Protein 1O66 (pdb70)

Organism: Neisseria meningitidis serogroup B (strain ATCC BAA-335 / MC58) (NCBI:txid122586)

Foldseek 3Di:
DQDLVNQLVLVVLFAAAEEAQAQVVLLLLVLVHLYEPELVCVCVVPDPASQVDDLVSLNSLLRSQNRHDRHYEYEQHHPQPPPDLVSNQVSLVSVCSRHLYEYEDFLVLQSLLSNVVNRAYEYEYDDDRSQVVHHLVRRLRRLVSNLVSPHSEYEEQDDQVSQLVSQVPGSHFYEYQNRALNGRYYYDYVLCVVDDDDRDQLDDNLPPDDDPSSSSSVRSVCSRVSPPPPPRND/DAQDLVNLLVLVVLFAAAEEFQAQVVLLLCVLVHLYEPELVCVCVVPDPASQVDALVSLNSLLRSQNRHDRHYEYEQHHPQPPVDLVSNLVSQVSVCSRHLYEYEDFLVLLSLLSNVVNRAYEYEYDDDRSCVVHVVVLVRRLRRLVSNLVSPHSEYEEQADQVSQLVSQVPGSHAYEYFNRALNGRYYYDYVCCVVDDDDRDPRDDNLVVDDDPSRSSSVRSVCSRVRVPPD/DAQALVNQLVLVVLQAAAEEAQAQVVLLLLVLDHLYEPELVCVCVVPDPASQVDALVSLVSLLRSQNRHDRHYEYEQHHPQPPPDLVSNQVSLVSVCSRHLYEYEDFLVLPSLLSNVVNRAYEYEYDDDRSCVVHHLVRRLRRLVSNLVSPHSEYEEQDDQVSQLVSQVPGSHFYEYQNRALNGRYYYDYVLCVVDDDDRDPQGDNLPPDDDVSSSSSVRSVCSRVSVPPD/DDDLVNQLVLVVLQAAAEEFQAQVVLLLLVLDHLYEPELVCVCVVPDPASQVDDLVSLNSLLRSQNRHDRHYEYEQHHPQPPPDLVSNQVSLVSNCSRHLYEYEDFLVLPSLLSNVVNRAYEYEYDDDRSQVVHVVLVRRLRRLVSNLVSPHSEYEEQDDQVSQLVSQVPRSHFYEYQNRALNGSYYYDYVCCVVDDDHRDQSGDNLPPDDDVSSSSSVRSVCSRVSCPPPPRD/DQQDLVNLLVLVVLQAAEEEFQAQVVLLLLVLRHLYEPELVCVCPVPDPDSQVCALVSLNSLLRSQNRHSHYEYEQHHPQPPPDLVSNQVSLVSNCSRHLYEYEDFLVLPSLLSNVVNRAYEYEDDAVRRLRRLVSNLVSPHSEYEEQADQVRQLVSCVVGSHFYEYFNRALSGSYYYDYVLCVVDDDDGDPRDDNLPPDDDVSSSVSVRSVCSRVSVPPDD

Sequence (1154 aa):
LITVNTLQKKAAGEKIALTAYESSFAALDDAGVELLVGDSLGAVQGRKSTLPVSLRDCYHTECVARGAKNAIVSDLPFGAYQQSKEQAFAAAAELAAGAHVKLEGGVWAETTEFLQRGIPVCAHIGLTPQSVFAKAQALLNDAKAHDDAGAAVVLECVLAELAKKVTETVSCPTIGIGAGADCDGQVLVHDLGIFPGKTAKFVKNFQGHDSVQAAVRAYVAEVKAKTFPAAEHISLITVNTLQKKAAGEKIALTAYESSFAALDDAGVELLVGDSLGAVQGRKSTLPVSLRDCYHTECVARGAKNAIVSDLPFGAYQQSKEQAFAAAAELAAGAHVKLEGGVWAETTEFLQRGIPVCAHIGLTPQSVFAGGKAQALLNDAKAHDDAGAAVVLECVLAELAKKVTETVSCPTIGIGAGADCDGQVLVHDLGIFPGKTAKFVKNFQGHDSVQAAVRAYVAEVKAKTFPASLITVNTLQKKAAGEKIALTAYESSFAALDDAGVELLVGDSLGAVQGRKSTLPVSLRDCYHTECVARGAKNAIVSDLPFGAYQQSKEQAFAAAAELAAGAHVKLEGGVWAETTEFLQRGIPVCAHIGLTPQSVFAKAQALLNDAKAHDDAGAAVVLECVLAELAKKVTETVSCPTIGIGAGADCDGQVLVHDLGIFPGKTAKFVKNFQGHDSVQAAVRAYVAEVKAKTFPALITVNTLQKKAAGEKIALTAYESSFAALDDAGVELLVGDSLGAVQGRKSTLPVSLRDCYHTECVARGAKNAIVSDLPFGAYQQSKEQAFAAAAELAAGAHVKLEGGVWAETTEFLQRGIPVCAHIGLTPQSVFAGKAQALLNDAKAHDDAGAAVVLECVLAELAKKVTETVSCPTIGIGAGADCDGQVLVHDLGIFPGKTAKFVKNFQGHDSVQAAVRAYVAEVKAKTFPAAEHSLITVNTLQKKAAGEKIALTAYESSFAALDDAGVELLVGDSLGAVQGRKSTLPVSLRDCYHTECVARGANAIVSDLPFGAYQQSKEQAFAAAAELAAGAHVKLEGGVWAETTEFLQRGIPVCAHIGAQALLNDAKAHDDAGAAVVLECVLAELAKKVTETVSCPTIGIGAGADCDGQVLVHDLGIFPGKTAKFVKNFQGHDSVQAAVRAYVAEVKAKTFPAA

InterPro domains:
  IPR003700 Ketopantoate hydroxymethyltransferase [MF_00156] (2-261)
  IPR003700 Ketopantoate hydroxymethyltransferase [PF02548] (2-256)
  IPR003700 Ketopantoate hydroxymethyltransferase [PIRSF000388] (2-261)
  IPR003700 Ketopantoate hydroxymethyltransferase [PTHR20881] (2-261)
  IPR003700 Ketopantoate hydroxymethyltransferase [TIGR00222] (2-261)
  IPR003700 Ketopantoate hydroxymethyltransferase [cd06557] (4-255)
  IPR015813 Pyruvate/Phosphoenolpyruvate kinase-like domain superfamily [SSF51621] (2-259)
  IPR040442 Pyruvate kinase-like domain superfamily [G3DSA:3.20.20.60] (1-263)

Nearest PDB structures (foldseek):
  1o68-assembly1_E  TM=9.953E-01  e=5.875E-39  Neisseria meningitidis serogroup B
  3ez4-assembly1_F  TM=9.534E-01  e=3.984E-28  Burkholderia pseudomallei
  3vav-assembly1_F  TM=9.626E-01  e=1.129E-27  Burkholderia thailandensis E264
  3vav-assembly1_B  TM=9.636E-01  e=1.283E-26  Burkholderia thailandensis E264
  3ez4-assembly1_H  TM=9.394E-01  e=3.056E-26  Burkholderia pseudomallei

Radius of gyration: 35.69 Å; Cα contacts (8 Å, |Δi|>4): 2375; chains: 5; bounding box: 69×99×98 Å

B-factor: mean 19.0, std 8.23, range [5.59, 49.35]

Secondary structure (DSSP, 8-state):
---HHHHH---S---B--B--SHHHHH--TT----EE-GGG---S--SSSTT--S---HHHHHHHHH-S---EEBPPTTSSSS-HHHHHHHHHH---S---EEE-S---HHHHHH------EEE-SS-GGGTT--HHHHHHHHHHHHHTT-SEE-----HHHHHHHHHH-SS-B-BSSS-S-SSBB--------SSSSPPTT-------SSHHHHHHHHHHHHHHT-SS-GGG-/----HHHHH---S---B--B--SHHHHH--TT----EE-GGG---S--SSSTT--S---HHHHHHHHH-S---EEBPPTTSSSS-HHHHHHHHHH---S---EEE-S---HHHHHH------EEE-SS-GGGTT--HHHHHHHHHHHHHHHTT-SEE-----HHHHHHHHHHSSS-B-BSSS-TTSSBB--------SSSPPPTT------SSSHHHHHHHHHHHHHHT-S--/----HHHHH--TT---B--B--SHHHHH--TT----EE-GGG---S--SSSTT--S---HHHHHHHHH-S---EEBPPTTSSSS-HHHHHHHHHH---S---EEE-S---HHHHHH------EEE-SS-GGGTT--HHHHHHHHHHHHHTT-SEE-----HHHHHHHHHH-SS-B-BSSS-S-SSBB--------SSSSPPTT-------SSHHHHHHHHHHHHHTT-S--/---HHHHH--TT---B--B--SHHHHH--TT----EE-GGG---S--SSSTT--S---HHHHHHHHH-S---EEBPPTTSSSS-HHHHHHHHHH---S---EEE-S---HHHHHH------EEE-SS-GGGTT--HHHHHHHHHHHHHHTT-SEE-----HHHHHHHHHHSSS-B-BSSS-S-SSBB--------SSSPPPTT-------SSHHHHHHHHHHHHHTT-SS-TT-/----HHHHH---S---B--B--SHHHHH--TT----EE-GGG---S--SSSTT--S---HHHHHHHHH----EEBPPTTSSSS-HHHHHHHHHH---S---EEE-S---HHHHHH------EEE---HHHHHHHHHHHHTT-SEE-----HHHHHHHHHHSSS-B-BSSS-S-SSBB--------SSS---TT-------SSHHHHHHHHHHHHHTT-SS--

Structure (mmCIF, N/CA/C/O backbone):
data_1O66
#
_entry.id   1O66
#
_cell.length_a   165.190
_cell.length_b   111.492
_cell.length_c   99.079
_cell.angle_alpha   90.00
_cell.angle_beta   122.65
_cell.angle_gamma   90.00
#
_symmetry.space_group_name_H-M   'C 1 2 1'
#
loop_
_entity.id
_entity.type
_entity.pdbx_description
1 polymer '3-methyl-2-oxobutanoate hydroxymethyltransferase'
2 non-polymer GLYCEROL
3 water water
#
loop_
_atom_site.group_PDB
_atom_site.id
_atom_site.type_symbol
_atom_site.label_atom_id
_atom_site.label_alt_id
_atom_site.label_comp_id
_atom_site.label_asym_id
_atom_site.label_entity_id
_atom_site.label_seq_id
_atom_site.pdbx_PDB_ins_code
_atom_site.Cartn_x
_atom_site.Cartn_y
_atom_site.Cartn_z
_atom_site.occupancy
_atom_site.B_iso_or_equiv
_atom_site.auth_seq_id
_atom_site.auth_comp_id
_atom_site.auth_asym_id
_atom_site.auth_atom_id
_atom_site.pdbx_PDB_model_num
ATOM 1 N N . LEU A 1 3 ? 26.183 70.776 13.079 1.00 24.74 1 LEU A N 1
ATOM 2 C CA . LEU A 1 3 ? 26.665 70.071 14.301 1.00 23.41 1 LEU A CA 1
ATOM 3 C C . LEU A 1 3 ? 25.526 69.289 14.934 1.00 22.20 1 LEU A C 1
ATOM 4 O O . LEU A 1 3 ? 24.402 69.784 15.031 1.00 22.80 1 LEU A O 1
ATOM 9 N N . ILE A 1 4 ? 25.818 68.068 15.366 1.00 20.07 2 ILE A N 1
ATOM 10 C CA . ILE A 1 4 ? 24.813 67.228 15.999 1.00 18.33 2 ILE A CA 1
ATOM 11 C C . ILE A 1 4 ? 24.827 67.495 17.501 1.00 17.60 2 ILE A C 1
ATOM 12 O O . ILE A 1 4 ? 25.827 67.247 18.169 1.00 17.11 2 ILE A O 1
ATOM 17 N N . THR A 1 5 ? 23.715 68.004 18.020 1.00 16.99 3 THR A N 1
ATOM 18 C CA . THR A 1 5 ? 23.593 68.312 19.443 1.00 17.07 3 THR A CA 1
ATOM 19 C C . THR A 1 5 ? 22.501 67.448 20.067 1.00 16.82 3 THR A C 1
ATOM 20 O O . THR A 1 5 ? 21.786 66.736 19.366 1.00 15.50 3 THR A O 1
ATOM 24 N N . VAL A 1 6 ? 22.374 67.513 21.389 1.00 16.18 4 VAL A N 1
ATOM 25 C CA . VAL A 1 6 ? 21.348 66.743 22.074 1.00 16.98 4 VAL A CA 1
ATOM 26 C C . VAL A 1 6 ? 19.992 67.178 21.529 1.00 17.53 4 VAL A C 1
ATOM 27 O O . VAL A 1 6 ? 19.093 66.359 21.344 1.00 17.60 4 VAL A O 1
ATOM 31 N N . ASN A 1 7 ? 19.860 68.474 21.264 1.00 18.59 5 ASN A N 1
ATOM 32 C CA . ASN A 1 7 ? 18.619 69.011 20.726 1.00 19.33 5 ASN A CA 1
ATOM 33 C C . ASN A 1 7 ? 18.322 68.346 19.387 1.00 18.99 5 ASN A C 1
ATOM 34 O O . ASN A 1 7 ? 17.180 67.996 19.105 1.00 19.29 5 ASN A O 1
ATOM 39 N N . THR A 1 8 ? 19.355 68.174 18.568 1.00 18.24 6 THR A N 1
ATOM 40 C CA . THR A 1 8 ? 19.194 67.533 17.267 1.00 17.81 6 THR A CA 1
ATOM 41 C C . THR A 1 8 ? 18.579 66.150 17.456 1.00 17.26 6 THR A C 1
ATOM 42 O O . THR A 1 8 ? 17.615 65.789 16.781 1.00 16.79 6 THR A O 1
ATOM 46 N N . LEU A 1 9 ? 19.138 65.383 18.386 1.00 16.46 7 LEU A N 1
ATOM 47 C CA . LEU A 1 9 ? 18.653 64.034 18.656 1.00 16.41 7 LEU A CA 1
ATOM 48 C C . LEU A 1 9 ? 17.197 64.015 19.119 1.00 16.49 7 LEU A C 1
ATOM 49 O O . LEU A 1 9 ? 16.423 63.156 18.704 1.00 16.65 7 LEU A O 1
ATOM 54 N N . GLN A 1 10 ? 16.825 64.960 19.976 1.00 16.90 8 GLN A N 1
ATOM 55 C CA . GLN A 1 10 ? 15.454 65.028 20.473 1.00 17.54 8 GLN A CA 1
ATOM 56 C C . GLN A 1 10 ? 14.479 65.354 19.341 1.00 17.99 8 GLN A C 1
ATOM 57 O O . GLN A 1 10 ? 13.376 64.812 19.291 1.00 18.09 8 GLN A O 1
ATOM 63 N N . LYS A 1 11 ? 14.885 66.241 18.440 1.00 18.71 9 LYS A N 1
ATOM 64 C CA . LYS A 1 11 ? 14.042 66.603 17.302 1.00 19.77 9 LYS A CA 1
ATOM 65 C C . LYS A 1 11 ? 13.859 65.381 16.404 1.00 19.90 9 LYS A C 1
ATOM 66 O O . LYS A 1 11 ? 12.776 65.144 15.866 1.00 19.12 9 LYS A O 1
ATOM 80 N N . LYS A 1 13 ? 14.001 62.190 17.351 1.00 19.49 11 LYS A N 1
ATOM 81 C CA . LYS A 1 13 ? 13.121 61.232 18.015 1.00 19.24 11 LYS A CA 1
ATOM 82 C C . LYS A 1 13 ? 11.668 61.628 17.767 1.00 19.87 11 LYS A C 1
ATOM 83 O O . LYS A 1 13 ? 10.826 60.783 17.469 1.00 19.67 11 LYS A O 1
ATOM 89 N N . ALA A 1 14 ? 11.386 62.921 17.897 1.00 19.88 12 ALA A N 1
ATOM 90 C CA . ALA A 1 14 ? 10.036 63.442 17.704 1.00 20.83 12 ALA A CA 1
ATOM 91 C C . ALA A 1 14 ? 9.547 63.253 16.270 1.00 21.04 12 ALA A C 1
ATOM 92 O O . ALA A 1 14 ? 8.375 62.944 16.043 1.00 21.27 12 ALA A O 1
ATOM 94 N N . ALA A 1 15 ? 10.449 63.438 15.311 1.00 21.24 13 ALA A N 1
ATOM 95 C CA . ALA A 1 15 ? 10.113 63.306 13.896 1.00 21.57 13 ALA A CA 1
ATOM 96 C C . ALA A 1 15 ? 10.142 61.861 13.404 1.00 21.59 13 ALA A C 1
ATOM 97 O O . ALA A 1 15 ? 9.695 61.570 12.295 1.00 21.85 13 ALA A O 1
ATOM 99 N N . GLY A 1 16 ? 10.664 60.959 14.227 1.00 21.22 14 GLY A N 1
ATOM 100 C CA . GLY A 1 16 ? 10.735 59.562 13.836 1.00 21.13 14 GLY A CA 1
ATOM 101 C C . GLY A 1 16 ? 11.888 59.292 12.883 1.00 21.08 14 GLY A C 1
ATOM 102 O O . GLY A 1 16 ? 11.916 58.266 12.201 1.00 21.15 14 GLY A O 1
ATOM 103 N N . GLU A 1 17 ? 12.841 60.216 12.836 1.00 20.50 15 GLU A N 1
ATOM 104 C CA . GLU A 1 17 ? 14.012 60.083 11.970 1.00 20.08 15 GLU A CA 1
ATOM 105 C C . GLU A 1 17 ? 15.093 59.312 12.723 1.00 18.85 15 GLU A C 1
ATOM 106 O O . GLU A 1 17 ? 15.657 59.811 13.698 1.00 17.92 15 GLU A O 1
ATOM 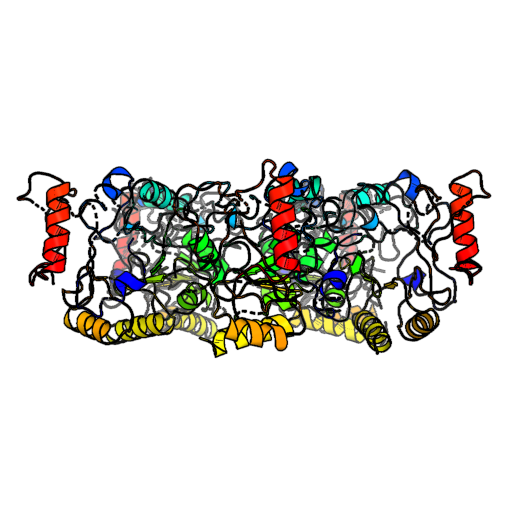112 N N . LYS A 1 18 ? 15.383 58.096 12.266 1.00 16.96 16 LYS A N 1
ATOM 113 C CA . LYS A 1 18 ? 16.370 57.250 12.927 1.00 15.68 16 LYS A CA 1
ATOM 114 C C . LYS A 1 18 ? 17.791 57.805 12.964 1.00 15.33 16 LYS A C 1
ATOM 115 O O . LYS A 1 18 ? 18.284 58.393 11.996 1.00 15.21 16 LYS A O 1
ATOM 121 N N . ILE A 1 19 ? 18.435 57.602 14.110 1.00 14.36 17 ILE A N 1
ATOM 122 C CA . ILE A 1 19 ? 19.796 58.062 14.359 1.00 13.36 17 ILE A CA 1
ATOM 123 C C . ILE A 1 19 ? 20.825 56.968 14.089 1.00 13.00 17 ILE A C 1
ATOM 124 O O . ILE A 1 19 ? 20.690 55.842 14.570 1.00 13.46 17 ILE A O 1
ATOM 129 N N . ALA A 1 20 ? 21.860 57.306 13.328 1.00 12.69 18 ALA A N 1
ATOM 130 C CA . ALA A 1 20 ? 22.905 56.343 13.006 1.00 12.86 18 ALA A CA 1
ATOM 131 C C . ALA A 1 20 ? 24.136 56.536 13.887 1.00 12.91 18 ALA A C 1
ATOM 132 O O . ALA A 1 20 ? 24.748 57.603 13.894 1.00 12.70 18 ALA A O 1
ATOM 142 N N . LEU A 1 22 ? 27.880 54.626 15.229 1.00 12.53 20 LEU A N 1
ATOM 143 C CA . LEU A 1 22 ? 28.891 53.610 14.941 1.00 11.77 20 LEU A CA 1
ATOM 144 C C . LEU A 1 22 ? 30.058 53.858 15.880 1.00 11.30 20 LEU A C 1
ATOM 145 O O . LEU A 1 22 ? 30.302 55.000 16.260 1.00 10.99 20 LEU A O 1
ATOM 150 N N . THR A 1 23 ? 30.775 52.804 16.259 1.00 11.52 21 THR A N 1
ATOM 151 C CA . THR A 1 23 ? 31.924 52.994 17.135 1.00 11.10 21 THR A CA 1
ATOM 152 C C . THR A 1 23 ? 33.070 53.569 16.308 1.00 11.67 21 THR A C 1
ATOM 153 O O . THR A 1 23 ? 33.120 53.398 15.086 1.00 11.26 21 THR A O 1
ATOM 157 N N . ALA A 1 24 ? 33.983 54.267 16.979 1.00 10.55 22 ALA A N 1
ATOM 158 C CA . ALA A 1 24 ? 35.121 54.888 16.314 1.00 10.91 22 ALA A CA 1
ATOM 159 C C . ALA A 1 24 ? 36.258 54.955 17.322 1.00 10.62 22 ALA A C 1
ATOM 160 O O . ALA A 1 24 ? 36.032 55.313 18.476 1.00 9.99 22 ALA A O 1
ATOM 162 N N . TYR A 1 25 ? 37.471 54.616 16.893 1.00 10.25 23 TYR A N 1
ATOM 163 C CA . TYR A 1 25 ? 38.612 54.635 17.805 1.00 10.82 23 TYR A CA 1
ATOM 164 C C . TYR A 1 25 ? 39.838 55.319 17.206 1.00 11.15 23 TYR A C 1
ATOM 165 O O . TYR A 1 25 ? 40.870 55.431 17.866 1.00 11.18 23 TYR A O 1
ATOM 174 N N . GLU A 1 26 ? 39.730 55.763 15.956 1.00 11.60 24 GLU A N 1
ATOM 175 C CA . GLU A 1 26 ? 40.847 56.411 15.265 1.00 12.01 24 GLU A CA 1
ATOM 176 C C . GLU A 1 26 ? 40.392 57.663 14.521 1.00 11.67 24 GLU A C 1
ATOM 177 O O . GLU A 1 26 ? 39.230 57.780 14.134 1.00 10.68 24 GLU A O 1
ATOM 183 N N . SER A 1 27 ? 41.325 58.580 14.291 1.00 10.87 25 SER A N 1
ATOM 184 C CA . SER A 1 27 ? 41.015 59.830 13.603 1.00 11.03 25 SER A CA 1
ATOM 185 C C . SER A 1 27 ? 40.557 59.650 12.156 1.00 10.60 25 SER A C 1
ATOM 186 O O . SER A 1 27 ? 39.588 60.282 11.721 1.00 9.77 25 SER A O 1
ATOM 189 N N . SER A 1 28 ? 41.269 58.805 11.415 1.00 10.19 26 SER A N 1
ATOM 190 C CA . SER A 1 28 ? 40.965 58.561 10.004 1.00 10.32 26 SER A CA 1
ATOM 191 C C . SER A 1 28 ? 39.565 58.006 9.783 1.00 10.49 26 SER A C 1
ATOM 192 O O . SER A 1 28 ? 38.801 58.528 8.959 1.00 10.69 26 SER A O 1
ATOM 196 N N . PHE A 1 29 ? 39.228 56.943 10.503 1.00 10.22 27 PHE A N 1
ATOM 197 C CA . PHE A 1 29 ? 37.904 56.359 10.366 1.00 10.29 27 PHE A CA 1
ATOM 198 C C . PHE A 1 29 ? 36.827 57.310 10.871 1.00 9.94 27 PHE A C 1
ATOM 199 O O . PHE A 1 29 ? 35.742 57.375 10.308 1.00 9.69 27 PHE A O 1
ATOM 207 N N . ALA A 1 30 ? 37.125 58.053 11.933 1.00 8.71 28 ALA A N 1
ATOM 208 C CA . ALA A 1 30 ? 36.152 58.994 12.469 1.00 9.54 28 ALA A CA 1
ATOM 209 C C . ALA A 1 30 ? 35.788 60.038 11.414 1.00 9.18 28 ALA A C 1
ATOM 210 O O . ALA A 1 30 ? 34.611 60.351 11.221 1.00 10.16 28 ALA A O 1
ATOM 212 N N . ALA A 1 31 ? 36.795 60.564 10.724 1.00 8.98 29 ALA A N 1
ATOM 213 C CA . ALA A 1 31 ? 36.562 61.569 9.688 1.00 10.07 29 ALA A CA 1
ATOM 214 C C . ALA A 1 31 ? 35.735 60.961 8.560 1.00 10.37 29 ALA A C 1
ATOM 215 O O . ALA A 1 31 ? 34.846 61.608 8.007 1.00 10.74 29 ALA A O 1
ATOM 217 N N . LEU A 1 32 ? 36.040 59.709 8.227 1.00 10.85 30 LEU A N 1
ATOM 218 C CA . LEU A 1 32 ? 35.328 59.007 7.165 1.00 11.20 30 LEU A CA 1
ATOM 219 C C . LEU A 1 32 ? 33.860 58.809 7.530 1.00 11.87 30 LEU A C 1
ATOM 220 O O . LEU A 1 32 ? 32.966 59.072 6.721 1.00 11.39 30 LEU A O 1
ATOM 233 N N . ASP A 1 34 ? 32.105 60.472 9.758 1.00 15.05 32 ASP A N 1
ATOM 234 C CA . ASP A 1 34 ? 31.467 61.775 9.893 1.00 16.30 32 ASP A CA 1
ATOM 235 C C . ASP A 1 34 ? 31.001 62.233 8.510 1.00 16.51 32 ASP A C 1
ATOM 236 O O . ASP A 1 34 ? 29.848 62.620 8.320 1.00 15.88 32 ASP A O 1
ATOM 241 N N . ASP A 1 35 ? 31.915 62.176 7.549 1.00 16.74 33 ASP A N 1
ATOM 242 C CA . ASP A 1 35 ? 31.633 62.586 6.178 1.00 17.44 33 ASP A CA 1
ATOM 243 C C . ASP A 1 35 ? 30.564 61.724 5.518 1.00 17.11 33 ASP A C 1
ATOM 244 O O . ASP A 1 35 ? 29.851 62.189 4.624 1.00 16.72 33 ASP A O 1
ATOM 249 N N . ALA A 1 36 ? 30.452 60.478 5.968 1.00 16.12 34 ALA A N 1
ATOM 250 C CA . ALA A 1 36 ? 29.481 59.538 5.419 1.00 16.18 34 ALA A CA 1
ATOM 251 C C . ALA A 1 36 ? 28.098 59.673 6.046 1.00 15.58 34 ALA A C 1
ATOM 252 O O . ALA A 1 36 ? 27.173 58.955 5.674 1.00 15.90 34 ALA A O 1
ATOM 254 N N . GLY A 1 37 ? 27.957 60.579 7.008 1.00 15.12 35 GLY A N 1
ATOM 255 C CA . GLY A 1 37 ? 26.655 60.785 7.616 1.00 14.32 35 GLY A CA 1
ATOM 256 C C . GLY A 1 37 ? 26.384 60.171 8.975 1.00 13.98 35 GLY A C 1
ATOM 257 O O . GLY A 1 37 ? 25.257 60.253 9.467 1.00 13.63 35 GLY A O 1
ATOM 258 N N . VAL A 1 38 ? 27.381 59.543 9.588 1.00 13.33 36 VAL A N 1
ATOM 259 C CA . VAL A 1 38 ? 27.161 58.969 10.909 1.00 13.33 36 VAL A CA 1
ATOM 260 C C . VAL A 1 38 ? 26.972 60.155 11.855 1.00 13.51 36 VAL A C 1
ATOM 261 O O . VAL A 1 38 ? 27.790 61.072 11.878 1.00 12.88 36 VAL A O 1
ATOM 265 N N . GLU A 1 39 ? 25.890 60.124 12.627 1.00 13.53 37 GLU A N 1
ATOM 266 C CA . GLU A 1 39 ? 25.543 61.213 13.539 1.00 13.39 37 GLU A CA 1
ATOM 267 C C . GLU A 1 39 ? 26.131 61.143 14.943 1.00 13.26 37 GLU A C 1
ATOM 268 O O . GLU A 1 39 ? 26.344 62.175 15.584 1.00 12.32 37 GLU A O 1
ATOM 282 N N . LEU A 1 41 ? 29.284 59.193 17.147 1.00 11.04 39 LEU A N 1
ATOM 283 C CA . LEU A 1 41 ? 30.469 58.343 17.099 1.00 11.22 39 LEU A CA 1
ATOM 284 C C . LEU A 1 41 ? 30.720 57.836 18.506 1.00 11.40 39 LEU A C 1
ATOM 285 O O . LEU A 1 41 ? 30.941 58.627 19.422 1.00 11.46 39 LEU A O 1
ATOM 290 N N . LEU A 1 42 ? 30.682 56.520 18.686 1.00 10.85 40 LEU A N 1
ATOM 291 C CA . LEU A 1 42 ? 30.891 55.954 20.009 1.00 10.33 40 LEU A CA 1
ATOM 292 C C . LEU A 1 42 ? 32.310 55.451 20.248 1.00 10.30 40 LEU A C 1
ATOM 293 O O . LEU A 1 42 ? 32.725 54.450 19.680 1.00 9.93 40 LEU A O 1
ATOM 298 N N . VAL A 1 43 ? 33.056 56.163 21.086 1.00 9.87 41 VAL A N 1
ATOM 299 C CA . VAL A 1 43 ? 34.404 55.738 21.427 1.00 10.41 41 VAL A CA 1
ATOM 300 C C . VAL A 1 43 ? 34.118 54.779 22.582 1.00 11.01 41 VAL A C 1
ATOM 301 O O . VAL A 1 43 ? 34.145 55.159 23.752 1.00 11.46 41 VAL A O 1
ATOM 305 N N . GLY A 1 44 ? 33.813 53.531 22.239 1.00 11.79 42 GLY A N 1
ATOM 306 C CA . GLY A 1 44 ? 33.464 52.555 23.254 1.00 11.72 42 GLY A CA 1
ATOM 307 C C . GLY A 1 44 ? 34.579 51.695 23.805 1.00 12.01 42 GLY A C 1
ATOM 308 O O . GLY A 1 44 ? 35.621 51.531 23.176 1.00 10.89 42 GLY A O 1
ATOM 309 N N . ASP A 1 45 ? 34.353 51.131 24.986 1.00 12.40 43 ASP A N 1
ATOM 310 C CA . ASP A 1 45 ? 35.365 50.283 25.593 1.00 14.21 43 ASP A CA 1
ATOM 311 C C . ASP A 1 45 ? 35.476 48.973 24.821 1.00 13.70 43 ASP A C 1
ATOM 312 O O . ASP A 1 45 ? 36.273 48.101 25.158 1.00 14.32 43 ASP A O 1
ATOM 317 N N . SER A 1 46 ? 34.673 48.855 23.766 1.00 13.10 44 SER A N 1
ATOM 318 C CA . SER A 1 46 ? 34.719 47.686 22.900 1.00 12.52 44 SER A CA 1
ATOM 319 C C . SER A 1 46 ? 36.096 47.688 22.233 1.00 12.21 44 SER A C 1
ATOM 320 O O . SER A 1 46 ? 36.509 46.705 21.627 1.00 12.51 44 SER A O 1
ATOM 323 N N . LEU A 1 47 ? 36.809 48.805 22.349 1.00 11.62 45 LEU A N 1
ATOM 324 C CA . LEU A 1 47 ? 38.140 48.893 21.768 1.00 11.46 45 LEU A CA 1
ATOM 325 C C . LEU A 1 47 ? 39.064 47.920 22.491 1.00 11.81 45 LEU A C 1
ATOM 326 O O . LEU A 1 47 ? 40.117 47.563 21.976 1.00 11.34 45 LEU A O 1
ATOM 331 N N . GLY A 1 48 ? 38.666 47.498 23.687 1.00 12.25 46 GLY A N 1
ATOM 332 C CA . GLY A 1 48 ? 39.482 46.560 24.441 1.00 14.34 46 GLY A CA 1
ATOM 333 C C . GLY A 1 48 ? 39.643 45.264 23.670 1.00 15.52 46 GLY A C 1
ATOM 334 O O . GLY A 1 48 ? 40.614 44.524 23.836 1.00 15.61 46 GLY A O 1
ATOM 343 N N . ALA A 1 50 ? 38.445 45.066 19.935 1.00 16.00 48 ALA A N 1
ATOM 344 C CA . ALA A 1 50 ? 38.735 45.412 18.542 1.00 14.74 48 ALA A CA 1
ATOM 345 C C . ALA A 1 50 ? 40.106 46.053 18.301 1.00 13.82 48 ALA A C 1
ATOM 346 O O . ALA A 1 50 ? 40.732 45.815 17.268 1.00 13.77 48 ALA A O 1
ATOM 348 N N . VAL A 1 51 ? 40.572 46.869 19.241 1.00 11.92 49 VAL A N 1
ATOM 349 C CA . VAL A 1 51 ? 41.865 47.530 19.087 1.00 10.65 49 VAL A CA 1
ATOM 350 C C . VAL A 1 51 ? 42.968 46.836 19.877 1.00 10.24 49 VAL A C 1
ATOM 351 O O . VAL A 1 51 ? 44.046 46.560 19.346 1.00 10.06 49 VAL A O 1
ATOM 355 N N . GLN A 1 52 ? 42.687 46.549 21.145 1.00 9.68 50 GLN A N 1
ATOM 356 C CA . GLN A 1 52 ? 43.666 45.924 22.029 1.00 10.58 50 GLN A CA 1
ATOM 357 C C . GLN A 1 52 ? 43.776 44.399 21.920 1.00 11.29 50 GLN A C 1
ATOM 358 O O . GLN A 1 52 ? 44.770 43.815 22.353 1.00 11.57 50 GLN A O 1
ATOM 364 N N . GLY A 1 53 ? 42.764 43.759 21.342 1.00 12.28 51 GLY A N 1
ATOM 365 C CA . GLY A 1 53 ? 42.806 42.312 21.183 1.00 13.70 51 GLY A CA 1
ATOM 366 C C . GLY A 1 53 ? 42.591 41.484 22.441 1.00 15.34 51 GLY A C 1
ATOM 367 O O . GLY A 1 53 ? 42.958 40.306 22.486 1.00 15.31 51 GLY A O 1
ATOM 368 N N . ARG A 1 54 ? 41.999 42.087 23.466 1.00 15.93 52 ARG A N 1
ATOM 369 C CA . ARG A 1 54 ? 41.737 41.377 24.715 1.00 17.39 52 ARG A CA 1
ATOM 370 C C . ARG A 1 54 ? 40.481 40.515 24.612 1.00 18.28 52 ARG A C 1
ATOM 371 O O . ARG A 1 54 ? 39.734 40.603 23.637 1.00 18.16 52 ARG A O 1
ATOM 379 N N . LYS A 1 55 ? 40.252 39.702 25.641 1.00 19.06 53 LYS A N 1
ATOM 380 C CA . LYS A 1 55 ? 39.093 38.815 25.705 1.00 20.05 53 LYS A CA 1
ATOM 381 C C . LYS A 1 55 ? 37.889 39.491 26.351 1.00 19.55 53 LYS A C 1
ATOM 382 O O . LYS A 1 55 ? 36.767 38.986 26.271 1.00 19.12 53 LYS A O 1
ATOM 388 N N . SER A 1 56 ? 38.125 40.623 27.009 1.00 18.58 54 SER A N 1
ATOM 389 C CA . SER A 1 56 ? 37.043 41.366 27.646 1.00 17.60 54 SER A CA 1
ATOM 390 C C . SER A 1 56 ? 37.393 42.849 27.663 1.00 17.31 54 SER A C 1
ATOM 391 O O . SER A 1 56 ? 38.497 43.236 27.287 1.00 17.14 54 SER A O 1
ATOM 394 N N . THR A 1 57 ? 36.450 43.670 28.108 1.00 16.56 55 THR A N 1
ATOM 395 C CA . THR A 1 57 ? 36.654 45.110 28.151 1.00 16.13 55 THR A CA 1
ATOM 396 C C . THR A 1 57 ? 37.068 45.618 29.524 1.00 15.65 55 THR A C 1
ATOM 397 O O . THR A 1 57 ? 37.348 46.807 29.689 1.00 14.82 55 THR A O 1
ATOM 401 N N . LEU A 1 58 ? 37.112 44.729 30.511 1.00 15.03 56 LEU A N 1
ATOM 402 C CA . LEU A 1 58 ? 37.464 45.151 31.861 1.00 15.14 56 LEU A CA 1
ATOM 403 C C . LEU A 1 58 ? 38.838 45.791 32.037 1.00 14.59 56 LEU A C 1
ATOM 404 O O . LEU A 1 58 ? 38.989 46.705 32.851 1.00 14.24 56 LEU A O 1
ATOM 409 N N . PRO A 1 59 ? 39.857 45.325 31.294 1.00 13.73 57 PRO A N 1
ATOM 410 C CA . PRO A 1 59 ? 41.196 45.914 31.436 1.00 13.39 57 PRO A CA 1
ATOM 411 C C . PRO A 1 59 ? 41.372 47.319 30.854 1.00 13.46 57 PRO A C 1
ATOM 412 O O . PRO A 1 59 ? 42.377 47.973 31.116 1.00 13.91 57 PRO A O 1
ATOM 416 N N . VAL A 1 60 ? 40.403 47.785 30.070 1.00 12.45 58 VAL A N 1
ATOM 417 C CA . VAL A 1 60 ? 40.508 49.112 29.469 1.00 11.60 58 VAL A CA 1
ATOM 418 C C . VAL A 1 60 ? 40.551 50.186 30.556 1.00 11.00 58 VAL A C 1
ATOM 419 O O . VAL A 1 60 ? 39.708 50.210 31.449 1.00 10.83 58 VAL A O 1
ATOM 423 N N . SER A 1 61 ? 41.542 51.068 30.474 1.00 10.19 59 SER A N 1
ATOM 424 C CA . SER A 1 61 ? 41.718 52.122 31.468 1.00 10.14 59 SER A CA 1
ATOM 425 C C . SER A 1 61 ? 41.132 53.462 31.044 1.00 9.57 59 SER A C 1
ATOM 426 O O . SER A 1 61 ? 40.763 53.656 29.885 1.00 8.91 59 SER A O 1
ATOM 429 N N . LEU A 1 62 ? 41.051 54.387 31.997 1.00 9.18 60 LEU A N 1
ATOM 430 C CA . LEU A 1 62 ? 40.543 55.716 31.700 1.00 9.14 60 LEU A CA 1
ATOM 431 C C . LEU A 1 62 ? 41.535 56.403 30.769 1.00 8.98 60 LEU A C 1
ATOM 432 O O . LEU A 1 62 ? 41.143 57.200 29.914 1.00 9.29 60 LEU A O 1
ATOM 437 N N . ARG A 1 63 ? 42.823 56.094 30.931 1.00 9.56 61 ARG A N 1
ATOM 438 C CA . ARG A 1 63 ? 43.847 56.679 30.073 1.00 10.31 61 ARG A CA 1
ATOM 439 C C . ARG A 1 63 ? 43.614 56.225 28.632 1.00 10.27 61 ARG A C 1
ATOM 440 O O . ARG A 1 63 ? 43.753 57.014 27.698 1.00 9.96 61 ARG A O 1
ATOM 448 N N . ASP A 1 64 ? 43.270 54.949 28.459 1.00 9.58 62 ASP A N 1
ATOM 449 C CA . ASP A 1 64 ? 43.003 54.414 27.127 1.00 9.40 62 ASP A CA 1
ATOM 450 C C . ASP A 1 64 ? 41.814 55.143 26.507 1.00 9.47 62 ASP A C 1
ATOM 451 O O . ASP A 1 64 ? 41.854 55.534 25.344 1.00 8.97 62 ASP A O 1
ATOM 464 N N . CYS A 1 66 ? 40.605 58.133 27.210 1.00 9.16 64 CYS A N 1
ATOM 465 C CA . CYS A 1 66 ? 40.917 59.524 26.901 1.00 8.67 64 CYS A CA 1
ATOM 466 C C . CYS A 1 66 ? 41.764 59.608 25.634 1.00 8.09 64 CYS A C 1
ATOM 467 O O . CYS A 1 66 ? 41.567 60.493 24.800 1.00 8.41 64 CYS A O 1
ATOM 470 N N . TYR A 1 67 ? 42.692 58.670 25.485 1.00 7.65 65 TYR A N 1
ATOM 471 C CA . TYR A 1 67 ? 43.571 58.643 24.324 1.00 7.63 65 TYR A CA 1
ATOM 472 C C . TYR A 1 67 ? 42.772 58.479 23.036 1.00 7.49 65 TYR A C 1
ATOM 473 O O . TYR A 1 67 ? 42.930 59.261 22.101 1.00 7.65 65 TYR A O 1
ATOM 482 N N . HIS A 1 68 ? 41.904 57.473 22.989 1.00 7.26 66 HIS A N 1
ATOM 483 C CA . HIS A 1 68 ? 41.121 57.252 21.780 1.00 6.94 66 HIS A CA 1
ATOM 484 C C . HIS A 1 68 ? 40.107 58.366 21.551 1.00 7.31 66 HIS A C 1
ATOM 485 O O . HIS A 1 68 ? 39.752 58.659 20.408 1.00 6.67 66 HIS A O 1
ATOM 492 N N . THR A 1 69 ? 39.639 58.991 22.629 1.00 7.08 67 THR A N 1
ATOM 493 C CA . THR A 1 69 ? 38.697 60.100 22.490 1.00 8.05 67 THR A CA 1
ATOM 494 C C . THR A 1 69 ? 39.429 61.268 21.816 1.00 8.80 67 THR A C 1
ATOM 495 O O . THR A 1 69 ? 38.902 61.891 20.897 1.00 8.24 67 THR A O 1
ATOM 499 N N . GLU A 1 70 ? 40.649 61.558 22.261 1.00 9.55 68 GLU A N 1
ATOM 500 C CA . GLU A 1 70 ? 41.429 62.643 21.659 1.00 10.70 68 GLU A CA 1
ATOM 501 C C . GLU A 1 70 ? 41.683 62.364 20.176 1.00 10.50 68 GLU A C 1
ATOM 502 O O . GLU A 1 70 ? 41.627 63.276 19.346 1.00 9.33 68 GLU A O 1
ATOM 508 N N . CYS A 1 71 ? 41.967 61.104 19.852 1.00 10.08 69 CYS A N 1
ATOM 509 C CA . CYS A 1 71 ? 42.212 60.707 18.466 1.00 10.23 69 CYS A CA 1
ATOM 510 C C . CYS A 1 71 ? 40.974 60.945 17.610 1.00 10.15 69 CYS A C 1
ATOM 511 O O . CYS A 1 71 ? 41.052 61.532 16.529 1.00 10.65 69 CYS A O 1
ATOM 514 N N . VAL A 1 72 ? 39.828 60.478 18.093 1.00 9.88 70 VAL A N 1
ATOM 515 C CA . VAL A 1 72 ? 38.582 60.638 17.354 1.00 10.22 70 VAL A CA 1
ATOM 516 C C . VAL A 1 72 ? 38.204 62.115 17.207 1.00 10.27 70 VAL A C 1
ATOM 517 O O . VAL A 1 72 ? 37.722 62.533 16.154 1.00 10.27 70 VAL A O 1
ATOM 521 N N . ALA A 1 73 ? 38.450 62.908 18.248 1.00 10.01 71 ALA A N 1
ATOM 522 C CA . ALA A 1 73 ? 38.127 64.333 18.204 1.00 10.91 71 ALA A CA 1
ATOM 523 C C . ALA A 1 73 ? 38.912 65.084 17.128 1.00 12.11 71 ALA A C 1
ATOM 524 O O . ALA A 1 73 ? 38.452 66.107 16.619 1.00 12.08 71 ALA A O 1
ATOM 526 N N . ARG A 1 74 ? 40.096 64.591 16.779 1.00 13.34 72 ARG A N 1
ATOM 527 C CA . ARG A 1 74 ? 40.890 65.257 15.752 1.00 15.18 72 ARG A CA 1
ATOM 528 C C . ARG A 1 74 ? 40.341 64.972 14.361 1.00 16.38 72 ARG A C 1
ATOM 529 O O . ARG A 1 74 ? 40.645 65.693 13.412 1.00 16.66 72 ARG A O 1
ATOM 537 N N . GLY A 1 75 ? 39.529 63.926 14.244 1.00 17.31 73 GLY A N 1
ATOM 538 C CA . GLY A 1 75 ? 38.963 63.574 12.951 1.00 18.92 73 GLY A CA 1
ATOM 539 C C . GLY A 1 75 ? 37.505 63.947 12.743 1.00 20.44 73 GLY A C 1
ATOM 540 O O . GLY A 1 75 ? 37.079 64.202 11.614 1.00 20.68 73 GLY A O 1
ATOM 541 N N . ALA A 1 76 ? 36.732 63.980 13.823 1.00 21.54 74 ALA A N 1
ATOM 542 C CA . ALA A 1 76 ? 35.313 64.309 13.739 1.00 23.18 74 ALA A CA 1
ATOM 543 C C . ALA A 1 76 ? 35.071 65.803 13.529 1.00 24.46 74 ALA A C 1
ATOM 544 O O . ALA A 1 76 ? 35.889 66.638 13.914 1.00 24.66 74 ALA A O 1
ATOM 546 N N . LYS A 1 77 ? 33.937 66.130 12.915 1.00 25.49 75 LYS A N 1
ATOM 547 C CA . LYS A 1 77 ? 33.579 67.518 12.653 1.00 26.55 75 LYS A CA 1
ATOM 548 C C . LYS A 1 77 ? 32.148 67.843 13.078 1.00 26.66 75 LYS A C 1
ATOM 549 O O . LYS A 1 77 ? 31.935 68.652 13.983 1.00 27.64 75 LYS A O 1
ATOM 551 N N . ASN A 1 78 ? 31.175 67.213 12.427 1.00 26.54 76 ASN A N 1
ATOM 552 C CA . ASN A 1 78 ? 29.766 67.458 12.731 1.00 26.25 76 ASN A CA 1
ATOM 553 C C . ASN A 1 78 ? 29.178 66.475 13.739 1.00 25.06 76 ASN A C 1
ATOM 554 O O . ASN A 1 78 ? 28.320 66.834 14.546 1.00 24.17 76 ASN A O 1
ATOM 559 N N . ALA A 1 79 ? 29.643 65.233 13.686 1.00 23.39 77 ALA A N 1
ATOM 560 C CA . ALA A 1 79 ? 29.136 64.193 14.569 1.00 22.38 77 ALA A CA 1
ATOM 561 C C . ALA A 1 79 ? 29.416 64.419 16.053 1.00 21.83 77 ALA A C 1
ATOM 562 O O . ALA A 1 79 ? 30.411 65.033 16.438 1.00 21.15 77 ALA A O 1
ATOM 572 N N . ILE A 1 81 ? 30.510 63.136 19.631 1.00 14.98 79 ILE A N 1
ATOM 573 C CA . ILE A 1 81 ? 31.394 62.101 20.146 1.00 13.08 79 ILE A CA 1
ATOM 574 C C . ILE A 1 81 ? 30.894 61.633 21.507 1.00 12.46 79 ILE A C 1
ATOM 575 O O . ILE A 1 81 ? 30.693 62.441 22.414 1.00 12.03 79 ILE A O 1
ATOM 580 N N . VAL A 1 82 ? 30.684 60.326 21.640 1.00 11.16 80 VAL A N 1
ATOM 581 C CA . VAL A 1 82 ? 30.222 59.750 22.895 1.00 10.27 80 VAL A CA 1
ATOM 582 C C . VAL A 1 82 ? 31.318 58.811 23.384 1.00 10.23 80 VAL A C 1
ATOM 583 O O . VAL A 1 82 ? 31.747 57.924 22.650 1.00 9.06 80 VAL A O 1
ATOM 587 N N . SER A 1 83 ? 31.773 59.002 24.619 1.00 9.67 81 SER A N 1
ATOM 588 C CA . SER A 1 83 ? 32.841 58.164 25.159 1.00 9.43 81 SER A CA 1
ATOM 589 C C . SER A 1 83 ? 32.410 57.347 26.371 1.00 10.06 81 SER A C 1
ATOM 590 O O . SER A 1 83 ? 31.761 57.863 27.282 1.00 9.91 81 SER A O 1
ATOM 593 N N . ASP A 1 84 ? 32.790 56.074 26.377 1.00 10.52 82 ASP A N 1
ATOM 594 C CA . ASP A 1 84 ? 32.465 55.173 27.474 1.00 11.31 82 ASP A CA 1
ATOM 595 C C . ASP A 1 84 ? 33.337 55.387 28.696 1.00 10.80 82 ASP A C 1
ATOM 596 O O . ASP A 1 84 ? 34.548 55.571 28.572 1.00 10.01 82 ASP A O 1
ATOM 601 N N . LEU A 1 85 ? 32.710 55.352 29.868 1.00 10.92 83 LEU A N 1
ATOM 602 C CA . LEU A 1 85 ? 33.429 55.430 31.133 1.00 10.97 83 LEU A CA 1
ATOM 603 C C . LEU A 1 85 ? 33.845 53.962 31.290 1.00 11.24 83 LEU A C 1
ATOM 604 O O . LEU A 1 85 ? 32.991 53.071 31.295 1.00 10.96 83 LEU A O 1
ATOM 609 N N . PRO A 1 86 ? 35.157 53.688 31.397 1.00 11.38 84 PRO A N 1
ATOM 610 C CA . PRO A 1 86 ? 35.650 52.316 31.534 1.00 11.58 84 PRO A CA 1
ATOM 611 C C . PRO A 1 86 ? 35.441 51.681 32.903 1.00 11.80 84 PRO A C 1
ATOM 612 O O . PRO A 1 86 ? 35.300 52.371 33.913 1.00 10.76 84 PRO A O 1
ATOM 616 N N . PHE A 1 87 ? 35.424 50.353 32.913 1.00 11.45 85 PHE A N 1
ATOM 617 C CA . PHE A 1 87 ? 35.230 49.575 34.130 1.00 12.60 85 PHE A CA 1
ATOM 618 C C . PHE A 1 87 ? 36.151 50.004 35.267 1.00 12.40 85 PHE A C 1
ATOM 619 O O . PHE A 1 87 ? 37.369 50.098 35.093 1.00 13.23 85 PHE A O 1
ATOM 627 N N . GLY A 1 88 ? 35.557 50.248 36.431 1.00 12.63 86 GLY A N 1
ATOM 628 C CA . GLY A 1 88 ? 36.326 50.635 37.600 1.00 13.04 86 GLY A CA 1
ATOM 629 C C . GLY A 1 88 ? 36.591 52.117 37.765 1.00 13.57 86 GLY A C 1
ATOM 630 O O . GLY A 1 88 ? 37.016 52.556 38.834 1.00 13.71 86 GLY A O 1
ATOM 631 N N . ALA A 1 89 ? 36.331 52.896 36.722 1.00 13.13 87 ALA A N 1
ATOM 632 C CA . ALA A 1 89 ? 36.585 54.332 36.771 1.00 12.95 87 ALA A CA 1
ATOM 633 C C . ALA A 1 89 ? 35.404 55.205 37.187 1.00 12.84 87 ALA A C 1
ATOM 634 O O . ALA A 1 89 ? 35.575 56.412 37.384 1.00 12.74 87 ALA A O 1
ATOM 636 N N . TYR A 1 90 ? 34.218 54.618 37.330 1.00 11.41 88 TYR A N 1
ATOM 637 C CA . TYR A 1 90 ? 33.049 55.415 37.690 1.00 11.52 88 TYR A CA 1
ATOM 638 C C . TYR A 1 90 ? 32.045 54.813 38.671 1.00 11.58 88 TYR A C 1
ATOM 639 O O . TYR A 1 90 ? 31.156 55.518 39.137 1.00 12.07 88 TYR A O 1
ATOM 648 N N . GLN A 1 91 ? 32.172 53.531 38.989 1.00 11.05 89 GLN A N 1
ATOM 649 C CA . GLN A 1 91 ? 31.206 52.892 39.878 1.00 12.28 89 GLN A CA 1
ATOM 650 C C . GLN A 1 91 ? 31.428 53.081 41.375 1.00 11.90 89 GLN A C 1
ATOM 651 O O . GLN A 1 91 ? 30.560 52.743 42.179 1.00 11.85 89 GLN A O 1
ATOM 657 N N . GLN A 1 92 ? 32.578 53.619 41.753 1.00 12.37 90 GLN A N 1
ATOM 658 C CA . GLN A 1 92 ? 32.875 53.817 43.166 1.00 13.06 90 GLN A CA 1
ATOM 659 C C . GLN A 1 92 ? 31.928 54.815 43.835 1.00 12.74 90 GLN A C 1
ATOM 660 O O . GLN A 1 92 ? 31.520 54.624 44.983 1.00 13.10 90 GLN A O 1
ATOM 666 N N . SER A 1 93 ? 31.576 55.878 43.115 1.00 11.88 91 SER A N 1
ATOM 667 C CA . SER A 1 93 ? 30.687 56.916 43.643 1.00 10.61 91 SER A CA 1
ATOM 668 C C . SER A 1 93 ? 30.361 57.895 42.526 1.00 10.60 91 SER A C 1
ATOM 669 O O . SER A 1 93 ? 31.054 57.922 41.512 1.00 10.52 91 SER A O 1
ATOM 672 N N . LYS A 1 94 ? 29.332 58.713 42.725 1.00 9.84 92 LYS A N 1
ATOM 673 C CA . LYS A 1 94 ? 28.961 59.696 41.714 1.00 10.06 92 LYS A CA 1
ATOM 674 C C . LYS A 1 94 ? 30.071 60.739 41.571 1.00 9.96 92 LYS A C 1
ATOM 675 O O . LYS A 1 94 ? 30.272 61.301 40.491 1.00 9.21 92 LYS A O 1
ATOM 681 N N . GLU A 1 95 ? 30.794 60.996 42.660 1.00 9.49 93 GLU A N 1
ATOM 682 C CA . GLU A 1 95 ? 31.896 61.955 42.614 1.00 9.94 93 GLU A CA 1
ATOM 683 C C . GLU A 1 95 ? 33.024 61.413 41.733 1.00 9.56 93 GLU A C 1
ATOM 684 O O . GLU A 1 95 ? 33.603 62.155 40.937 1.00 10.13 93 GLU A O 1
ATOM 690 N N . GLN A 1 96 ? 33.343 60.125 41.874 1.00 9.57 94 GLN A N 1
ATOM 691 C CA . GLN A 1 96 ? 34.395 59.528 41.048 1.00 9.38 94 GLN A CA 1
ATOM 692 C C . GLN A 1 96 ? 33.946 59.544 39.587 1.00 8.43 94 GLN A C 1
ATOM 693 O O . GLN A 1 96 ? 34.738 59.833 38.684 1.00 8.21 94 GLN A O 1
ATOM 699 N N . ALA A 1 97 ? 32.670 59.236 39.358 1.00 8.46 95 ALA A N 1
ATOM 700 C CA . ALA A 1 97 ? 32.126 59.212 38.000 1.00 8.11 95 ALA A CA 1
ATOM 701 C C . ALA A 1 97 ? 32.257 60.582 37.358 1.00 8.11 95 ALA A C 1
ATOM 702 O O . ALA A 1 97 ? 32.589 60.700 36.175 1.00 7.43 95 ALA A O 1
ATOM 704 N N . PHE A 1 98 ? 31.989 61.622 38.138 1.00 8.02 96 PHE A N 1
ATOM 705 C CA . PHE A 1 98 ? 32.088 62.971 37.608 1.00 8.71 96 PHE A CA 1
ATOM 706 C C . PHE A 1 98 ? 33.523 63.278 37.211 1.00 8.41 96 PHE A C 1
ATOM 707 O O . PHE A 1 98 ? 33.778 63.840 36.144 1.00 8.90 96 PHE A O 1
ATOM 715 N N . ALA A 1 99 ? 34.464 62.918 38.075 1.00 8.13 97 ALA A N 1
ATOM 716 C CA . ALA A 1 99 ? 35.872 63.166 37.789 1.00 8.59 97 ALA A CA 1
ATOM 717 C C . ALA A 1 99 ? 36.297 62.479 36.492 1.00 8.47 97 ALA A C 1
ATOM 718 O O . ALA A 1 99 ? 36.954 63.083 35.647 1.00 7.69 97 ALA A O 1
ATOM 720 N N . ALA A 1 100 ? 35.912 61.215 36.339 1.00 8.53 98 ALA A N 1
ATOM 721 C CA . ALA A 1 100 ? 36.258 60.451 35.146 1.00 8.35 98 ALA A CA 1
ATOM 722 C C . ALA A 1 100 ? 35.594 61.052 33.907 1.00 7.86 98 ALA A C 1
ATOM 723 O O . ALA A 1 100 ? 36.232 61.237 32.871 1.00 7.71 98 ALA A O 1
ATOM 725 N N . ALA A 1 101 ? 34.308 61.360 34.016 1.00 8.27 99 ALA A N 1
ATOM 726 C CA . ALA A 1 101 ? 33.581 61.927 32.890 1.00 7.89 99 ALA A CA 1
ATOM 727 C C . ALA A 1 101 ? 34.165 63.280 32.497 1.00 8.63 99 ALA A C 1
ATOM 728 O O . ALA A 1 101 ? 34.225 63.627 31.315 1.00 8.43 99 ALA A O 1
ATOM 730 N N . ALA A 1 102 ? 34.610 64.043 33.490 1.00 7.97 100 ALA A N 1
ATOM 731 C CA . ALA A 1 102 ? 35.194 65.352 33.223 1.00 8.62 100 ALA A CA 1
ATOM 732 C C . ALA A 1 102 ? 36.466 65.208 32.388 1.00 8.62 100 ALA A C 1
ATOM 733 O O . ALA A 1 102 ? 36.742 66.042 31.520 1.00 8.45 100 ALA A O 1
ATOM 735 N N . GLU A 1 103 ? 37.238 64.153 32.649 1.00 8.21 101 GLU A N 1
ATOM 736 C CA . GLU A 1 103 ? 38.465 63.912 31.889 1.00 9.50 101 GLU A CA 1
ATOM 737 C C . GLU A 1 103 ? 38.114 63.591 30.437 1.00 9.09 101 GLU A C 1
ATOM 738 O O . GLU A 1 103 ? 38.806 64.019 29.520 1.00 8.62 101 GLU A O 1
ATOM 744 N N . LEU A 1 104 ? 37.035 62.836 30.232 1.00 8.72 102 LEU A N 1
ATOM 745 C CA . LEU A 1 104 ? 36.623 62.479 28.877 1.00 8.85 102 LEU A CA 1
ATOM 746 C C . LEU A 1 104 ? 36.114 63.706 28.130 1.00 8.93 102 LEU A C 1
ATOM 747 O O . LEU A 1 104 ? 36.382 63.868 26.938 1.00 8.06 102 LEU A O 1
ATOM 760 N N . ALA A 1 106 ? 37.089 66.706 28.686 1.00 9.94 104 ALA A N 1
ATOM 761 C CA . ALA A 1 106 ? 38.297 67.481 28.415 1.00 9.89 104 ALA A CA 1
ATOM 762 C C . ALA A 1 106 ? 39.062 66.905 27.223 1.00 9.83 104 ALA A C 1
ATOM 763 O O . ALA A 1 106 ? 39.779 67.628 26.530 1.00 10.33 104 ALA A O 1
ATOM 765 N N . ALA A 1 107 ? 38.905 65.604 26.985 1.00 9.82 105 ALA A N 1
ATOM 766 C CA . ALA A 1 107 ? 39.589 64.939 25.880 1.00 9.31 105 ALA A CA 1
ATOM 767 C C . ALA A 1 107 ? 38.869 65.121 24.546 1.00 9.60 105 ALA A C 1
ATOM 768 O O . ALA A 1 107 ? 39.389 64.732 23.502 1.00 9.00 105 ALA A O 1
ATOM 770 N N . GLY A 1 108 ? 37.669 65.693 24.588 1.00 9.84 106 GLY A N 1
ATOM 771 C CA . GLY A 1 108 ? 36.917 65.927 23.363 1.00 10.30 106 GLY A CA 1
ATOM 772 C C . GLY A 1 108 ? 35.539 65.294 23.268 1.00 10.45 106 GLY A C 1
ATOM 773 O O . GLY A 1 108 ? 34.857 65.446 22.254 1.00 11.17 106 GLY A O 1
ATOM 774 N N . ALA A 1 109 ? 35.111 64.578 24.301 1.00 10.48 107 ALA A N 1
ATOM 775 C CA . ALA A 1 109 ? 33.786 63.965 24.261 1.00 10.33 107 ALA A CA 1
ATOM 776 C C . ALA A 1 109 ? 32.687 65.025 24.376 1.00 10.74 107 ALA A C 1
ATOM 777 O O . ALA A 1 109 ? 32.915 66.117 24.907 1.00 10.28 107 ALA A O 1
ATOM 779 N N . HIS A 1 110 ? 31.503 64.705 23.854 1.00 10.93 108 HIS A N 1
ATOM 780 C CA . HIS A 1 110 ? 30.347 65.604 23.916 1.00 10.78 108 HIS A CA 1
ATOM 781 C C . HIS A 1 110 ? 29.278 64.963 24.796 1.00 10.33 108 HIS A C 1
ATOM 782 O O . HIS A 1 110 ? 28.253 65.576 25.102 1.00 10.06 108 HIS A O 1
ATOM 797 N N . VAL A 1 112 ? 28.994 61.183 27.630 1.00 9.67 110 VAL A N 1
ATOM 798 C CA . VAL A 1 112 ? 29.664 60.001 28.157 1.00 10.46 110 VAL A CA 1
ATOM 799 C C . VAL A 1 112 ? 28.630 58.899 28.322 1.00 10.65 110 VAL A C 1
ATOM 800 O O . VAL A 1 112 ? 27.447 59.174 28.520 1.00 10.89 110 VAL A O 1
ATOM 804 N N . LYS A 1 113 ? 29.080 57.656 28.225 1.00 10.93 111 LYS A N 1
ATOM 805 C CA . LYS A 1 113 ? 28.195 56.507 28.355 1.00 11.84 111 LYS A CA 1
ATOM 806 C C . LYS A 1 113 ? 28.589 55.705 29.586 1.00 11.75 111 LYS A C 1
ATOM 807 O O . LYS A 1 113 ? 29.770 55.494 29.844 1.00 12.49 111 LYS A O 1
ATOM 813 N N . LEU A 1 114 ? 27.600 55.281 30.359 1.00 12.93 112 LEU A N 1
ATOM 814 C CA . LEU A 1 114 ? 27.870 54.493 31.555 1.00 14.21 112 LEU A CA 1
ATOM 815 C C . LEU A 1 114 ? 26.926 53.302 31.613 1.00 15.11 112 LEU A C 1
ATOM 816 O O . LEU A 1 114 ? 25.803 53.369 31.121 1.00 14.95 112 LEU A O 1
ATOM 821 N N . GLU A 1 115 ? 27.392 52.209 32.208 1.00 16.61 113 GLU A N 1
ATOM 822 C CA . GLU A 1 115 ? 26.595 50.993 32.310 1.00 18.63 113 GLU A CA 1
ATOM 823 C C . GLU A 1 115 ? 26.025 50.817 33.706 1.00 19.19 113 GLU A C 1
ATOM 824 O O . GLU A 1 115 ? 26.675 51.140 34.698 1.00 20.07 113 GLU A O 1
ATOM 830 N N . GLY A 1 116 ? 24.806 50.299 33.785 1.00 19.85 114 GLY A N 1
ATOM 831 C CA . GLY A 1 116 ? 24.200 50.092 35.084 1.00 20.14 114 GLY A CA 1
ATOM 832 C C . GLY A 1 116 ? 22.714 50.370 35.118 1.00 20.06 114 GLY A C 1
ATOM 833 O O . GLY A 1 116 ? 22.192 51.141 34.313 1.00 20.64 114 GLY A O 1
ATOM 834 N N . GLY A 1 117 ? 22.036 49.737 36.066 1.00 20.11 115 GLY A N 1
ATOM 835 C CA . GLY A 1 117 ? 20.606 49.916 36.201 1.00 20.06 115 GLY A CA 1
ATOM 836 C C . GLY A 1 117 ? 20.220 51.016 37.171 1.00 20.24 115 GLY A C 1
ATOM 837 O O . GLY A 1 117 ? 20.868 52.063 37.241 1.00 19.41 115 GLY A O 1
ATOM 838 N N . VAL A 1 118 ? 19.157 50.773 37.926 1.00 19.81 116 VAL A N 1
ATOM 839 C CA . VAL A 1 118 ? 18.655 51.746 38.885 1.00 20.59 116 VAL A CA 1
ATOM 840 C C . VAL A 1 118 ? 19.716 52.283 39.847 1.00 20.81 116 VAL A C 1
ATOM 841 O O . VAL A 1 118 ? 19.684 53.457 40.208 1.00 21.16 116 VAL A O 1
ATOM 845 N N . TRP A 1 119 ? 20.660 51.439 40.253 1.00 21.33 117 TRP A N 1
ATOM 846 C CA . TRP A 1 119 ? 21.696 51.873 41.191 1.00 21.78 117 TRP A CA 1
ATOM 847 C C . TRP A 1 119 ? 22.654 52.920 40.623 1.00 21.66 117 TRP A C 1
ATOM 848 O O . TRP A 1 119 ? 23.506 53.445 41.346 1.00 21.99 117 TRP A O 1
ATOM 867 N N . ALA A 1 121 ? 21.316 55.515 38.532 1.00 16.94 119 ALA A N 1
ATOM 868 C CA . ALA A 1 121 ? 20.505 56.684 38.201 1.00 16.15 119 ALA A CA 1
ATOM 869 C C . ALA A 1 121 ? 20.950 57.938 38.949 1.00 15.48 119 ALA A C 1
ATOM 870 O O . ALA A 1 121 ? 20.905 59.037 38.404 1.00 14.01 119 ALA A O 1
ATOM 872 N N . GLU A 1 122 ? 21.379 57.771 40.196 1.00 15.42 120 GLU A N 1
ATOM 873 C CA . GLU A 1 122 ? 21.833 58.906 40.992 1.00 15.90 120 GLU A CA 1
ATOM 874 C C . GLU A 1 122 ? 23.077 59.521 40.353 1.00 14.65 120 GLU A C 1
ATOM 875 O O . GLU A 1 122 ? 23.282 60.735 40.409 1.00 15.52 120 GLU A O 1
ATOM 881 N N . THR A 1 123 ? 23.903 58.680 39.744 1.00 13.20 121 THR A N 1
ATOM 882 C CA . THR A 1 123 ? 25.118 59.150 39.086 1.00 12.11 121 THR A CA 1
ATOM 883 C C . THR A 1 123 ? 24.754 59.876 37.796 1.00 12.02 121 THR A C 1
ATOM 884 O O . THR A 1 123 ? 25.351 60.897 37.452 1.00 11.47 121 THR A O 1
ATOM 888 N N . THR A 1 124 ? 23.762 59.359 37.081 1.00 11.67 122 THR A N 1
ATOM 889 C CA . THR A 1 124 ? 23.325 60.010 35.853 1.00 11.86 122 THR A CA 1
ATOM 890 C C . THR A 1 124 ? 22.864 61.425 36.180 1.00 11.87 122 THR A C 1
ATOM 891 O O . THR A 1 124 ? 23.220 62.381 35.495 1.00 11.55 122 THR A O 1
ATOM 895 N N . GLU A 1 125 ? 22.079 61.555 37.243 1.00 12.46 123 GLU A N 1
ATOM 896 C CA . GLU A 1 125 ? 21.564 62.857 37.642 1.00 13.65 123 GLU A CA 1
ATOM 897 C C . GLU A 1 125 ? 22.687 63.816 38.017 1.00 12.42 123 GLU A C 1
ATOM 898 O O . GLU A 1 125 ? 22.687 64.973 37.598 1.00 11.99 123 GLU A O 1
ATOM 904 N N . PHE A 1 126 ? 23.644 63.319 38.795 1.00 11.86 124 PHE A N 1
ATOM 905 C CA . PHE A 1 126 ? 24.787 64.116 39.247 1.00 11.35 124 PHE A CA 1
ATOM 906 C C . PHE A 1 126 ? 25.580 64.699 38.071 1.00 11.26 124 PHE A C 1
ATOM 907 O O . PHE A 1 126 ? 25.986 65.861 38.094 1.00 11.16 124 PHE A O 1
ATOM 915 N N . LEU A 1 127 ? 25.800 63.885 37.044 1.00 10.83 125 LEU A N 1
ATOM 916 C CA . LEU A 1 127 ? 26.543 64.325 35.869 1.00 11.20 125 LEU A CA 1
ATOM 917 C C . LEU A 1 127 ? 25.751 65.283 34.984 1.00 11.83 125 LEU A C 1
ATOM 918 O O . LEU A 1 127 ? 26.261 66.331 34.587 1.00 11.22 125 LEU A O 1
ATOM 926 N N . GLN A 1 128 ? 24.503 64.933 34.677 1.00 12.55 126 GLN A N 1
ATOM 927 C CA . GLN A 1 128 ? 23.685 65.779 33.810 1.00 14.26 126 GLN A CA 1
ATOM 928 C C . GLN A 1 128 ? 23.501 67.185 34.376 1.00 14.41 126 GLN A C 1
ATOM 929 O O . GLN A 1 128 ? 23.538 68.170 33.638 1.00 13.89 126 GLN A O 1
ATOM 949 N N . ARG A 1 130 ? 25.516 68.802 36.056 1.00 13.91 128 ARG A N 1
ATOM 950 C CA . ARG A 1 130 ? 26.776 69.522 35.941 1.00 13.62 128 ARG A CA 1
ATOM 951 C C . ARG A 1 130 ? 27.246 69.750 34.509 1.00 13.82 128 ARG A C 1
ATOM 952 O O . ARG A 1 130 ? 28.416 70.048 34.266 1.00 13.93 128 ARG A O 1
ATOM 960 N N . GLY A 1 131 ? 26.321 69.613 33.563 1.00 13.29 129 GLY A N 1
ATOM 961 C CA . GLY A 1 131 ? 26.650 69.856 32.171 1.00 13.13 129 GLY A CA 1
ATOM 962 C C . GLY A 1 131 ? 27.238 68.702 31.389 1.00 12.85 129 GLY A C 1
ATOM 963 O O . GLY A 1 131 ? 27.707 68.896 30.270 1.00 13.74 129 GLY A O 1
ATOM 964 N N . ILE A 1 132 ? 27.230 67.503 31.958 1.00 11.90 130 ILE A N 1
ATOM 965 C CA . ILE A 1 132 ? 27.770 66.353 31.248 1.00 11.41 130 ILE A CA 1
ATOM 966 C C . ILE A 1 132 ? 26.619 65.481 30.748 1.00 10.79 130 ILE A C 1
ATOM 967 O O . ILE A 1 132 ? 25.927 64.848 31.544 1.00 10.79 130 ILE A O 1
ATOM 972 N N . PRO A 1 133 ? 26.385 65.459 29.424 1.00 10.61 131 PRO A N 1
ATOM 973 C CA . PRO A 1 133 ? 25.297 64.638 28.875 1.00 10.44 131 PRO A CA 1
ATOM 974 C C . PRO A 1 133 ? 25.626 63.170 29.126 1.00 10.22 131 PRO A C 1
ATOM 975 O O . PRO A 1 133 ? 26.781 62.763 29.001 1.00 10.40 131 PRO A O 1
ATOM 979 N N . VAL A 1 134 ? 24.618 62.375 29.461 1.00 9.92 132 VAL A N 1
ATOM 980 C CA . VAL A 1 134 ? 24.841 60.969 29.755 1.00 10.45 132 VAL A CA 1
ATOM 981 C C . VAL A 1 134 ? 24.028 60.008 28.895 1.00 10.98 132 VAL A C 1
ATOM 982 O O . VAL A 1 134 ? 22.837 60.205 28.685 1.00 10.82 132 VAL A O 1
ATOM 986 N N . CYS A 1 135 ? 24.691 58.973 28.395 1.00 11.05 133 CYS A N 1
ATOM 987 C CA . CYS A 1 135 ? 24.011 57.940 27.625 1.00 12.12 133 CYS A CA 1
ATOM 988 C C . CYS A 1 135 ? 24.000 56.771 28.601 1.00 12.32 133 CYS A C 1
ATOM 989 O O . CYS A 1 135 ? 25.060 56.263 28.965 1.00 11.97 133 CYS A O 1
ATOM 992 N N . ALA A 1 136 ? 22.812 56.371 29.047 1.00 12.54 134 ALA A N 1
ATOM 993 C CA . ALA A 1 136 ? 22.675 55.270 29.999 1.00 13.72 134 ALA A CA 1
ATOM 994 C C . ALA A 1 136 ? 22.502 53.938 29.272 1.00 15.11 134 ALA A C 1
ATOM 995 O O . ALA A 1 136 ? 21.502 53.722 28.586 1.00 15.59 134 ALA A O 1
ATOM 997 N N . HIS A 1 137 ? 23.480 53.058 29.453 1.00 16.49 135 HIS A N 1
ATOM 998 C CA . HIS A 1 137 ? 23.521 51.737 28.830 1.00 18.42 135 HIS A CA 1
ATOM 999 C C . HIS A 1 137 ? 22.887 50.663 29.717 1.00 19.41 135 HIS A C 1
ATOM 1000 O O . HIS A 1 137 ? 23.376 50.371 30.810 1.00 19.42 135 HIS A O 1
ATOM 1007 N N . ILE A 1 138 ? 21.795 50.077 29.238 1.00 20.42 136 ILE A N 1
ATOM 1008 C CA . ILE A 1 138 ? 21.098 49.036 29.985 1.00 21.72 136 ILE A CA 1
ATOM 1009 C C . ILE A 1 138 ? 20.959 47.766 29.153 1.00 22.43 136 ILE A C 1
ATOM 1010 O O . ILE A 1 138 ? 21.263 47.758 27.958 1.00 22.68 136 ILE A O 1
ATOM 1015 N N . GLY A 1 139 ? 20.497 46.697 29.794 1.00 23.31 137 GLY A N 1
ATOM 1016 C CA . GLY A 1 139 ? 20.353 45.426 29.111 1.00 23.94 137 GLY A CA 1
ATOM 1017 C C . GLY A 1 139 ? 21.623 44.620 29.310 1.00 24.92 137 GLY A C 1
ATOM 1018 O O . GLY A 1 139 ? 22.053 44.397 30.442 1.00 24.51 137 GLY A O 1
ATOM 1019 N N . LEU A 1 140 ? 22.228 44.185 28.211 1.00 25.45 138 LEU A N 1
ATOM 1020 C CA . LEU A 1 140 ? 23.463 43.416 28.277 1.00 26.82 138 LEU A CA 1
ATOM 1021 C C . LEU A 1 140 ? 24.639 44.375 28.434 1.00 27.11 138 LEU A C 1
ATOM 1022 O O . LEU A 1 140 ? 25.022 45.054 27.483 1.00 27.74 138 LEU A O 1
ATOM 1027 N N . THR A 1 141 ? 25.199 44.436 29.638 1.00 27.20 139 THR A N 1
ATOM 1028 C CA . THR A 1 141 ? 26.330 45.318 29.909 1.00 27.39 139 THR A CA 1
ATOM 1029 C C . THR A 1 141 ? 27.616 44.500 30.004 1.00 27.40 139 THR A C 1
ATOM 1030 O O . THR A 1 141 ? 27.855 43.809 30.995 1.00 27.29 139 THR A O 1
ATOM 1034 N N . PRO A 1 142 ? 28.461 44.573 28.962 1.00 27.56 140 PRO A N 1
ATOM 1035 C CA . PRO A 1 142 ? 29.742 43.865 28.849 1.00 27.54 140 PRO A CA 1
ATOM 1036 C C . PRO A 1 142 ? 30.669 43.959 30.059 1.00 27.79 140 PRO A C 1
ATOM 1037 O O . PRO A 1 142 ? 31.398 43.015 30.361 1.00 27.72 140 PRO A O 1
ATOM 1041 N N . GLN A 1 143 ? 30.647 45.096 30.745 1.00 28.01 141 GLN A N 1
ATOM 1042 C CA . GLN A 1 143 ? 31.502 45.286 31.910 1.00 28.29 141 GLN A CA 1
ATOM 1043 C C . GLN A 1 143 ? 31.173 44.334 33.059 1.00 28.87 141 GLN A C 1
ATOM 1044 O O . GLN A 1 143 ? 31.974 44.159 33.977 1.00 28.76 141 GLN A O 1
ATOM 1050 N N . SER A 1 144 ? 29.998 43.715 33.006 1.00 29.51 142 SER A N 1
ATOM 1051 C CA . SER A 1 144 ? 29.594 42.776 34.048 1.00 30.32 142 SER A CA 1
ATOM 1052 C C . SER A 1 144 ? 29.438 41.366 33.478 1.00 30.75 142 SER A C 1
ATOM 1053 O O . SER A 1 144 ? 28.665 40.559 33.995 1.00 31.11 142 SER A O 1
ATOM 1056 N N . VAL A 1 145 ? 30.191 41.077 32.419 1.00 30.96 143 VAL A N 1
ATOM 1057 C CA . VAL A 1 145 ? 30.137 39.775 31.759 1.00 31.25 143 VAL A CA 1
ATOM 1058 C C . VAL A 1 145 ? 30.494 38.596 32.666 1.00 31.54 143 VAL A C 1
ATOM 1059 O O . VAL A 1 145 ? 29.996 37.487 32.469 1.00 31.60 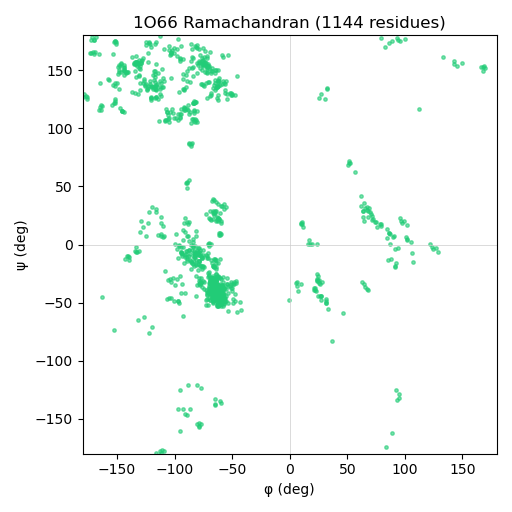143 VAL A O 1
ATOM 1063 N N . PHE A 1 146 ? 31.353 38.827 33.655 1.00 31.68 144 PHE A N 1
ATOM 1064 C CA . PHE A 1 146 ? 31.742 37.751 34.560 1.00 32.05 144 PHE A CA 1
ATOM 1065 C C . PHE A 1 146 ? 30.703 37.525 35.651 1.00 32.14 144 PHE A C 1
ATOM 1066 O O . PHE A 1 146 ? 30.691 36.480 36.301 1.00 32.01 144 PHE A O 1
ATOM 1074 N N . ALA A 1 147 ? 29.829 38.507 35.844 1.00 32.50 145 ALA A N 1
ATOM 1075 C CA . ALA A 1 147 ? 28.784 38.413 36.857 1.00 32.87 145 ALA A CA 1
ATOM 1076 C C . ALA A 1 147 ? 27.651 37.508 36.383 1.00 33.17 145 ALA A C 1
ATOM 1077 O O . ALA A 1 147 ? 27.396 36.488 37.058 1.00 33.48 145 ALA A O 1
ATOM 1079 N N . LYS A 1 159 ? 14.016 40.916 35.270 1.00 34.50 157 LYS A N 1
ATOM 1080 C CA . LYS A 1 159 ? 14.652 40.934 33.919 1.00 33.87 157 LYS A CA 1
ATOM 1081 C C . LYS A 1 159 ? 13.932 41.909 32.993 1.00 33.46 157 LYS A C 1
ATOM 1082 O O . LYS A 1 159 ? 14.452 42.982 32.691 1.00 33.33 157 LYS A O 1
ATOM 1084 N N . ALA A 1 160 ? 12.739 41.535 32.540 1.00 32.62 158 ALA A N 1
ATOM 1085 C CA . ALA A 1 160 ? 11.966 42.408 31.661 1.00 31.55 158 ALA A CA 1
ATOM 1086 C C . ALA A 1 160 ? 11.548 43.648 32.445 1.00 30.92 158 ALA A C 1
ATOM 1087 O O . ALA A 1 160 ? 11.741 44.778 31.995 1.00 30.22 158 ALA A O 1
ATOM 1089 N N . GLN A 1 161 ? 10.980 43.428 33.627 1.00 30.23 159 GLN A N 1
ATOM 1090 C CA . GLN A 1 161 ? 10.542 44.528 34.475 1.00 29.44 159 GLN A CA 1
ATOM 1091 C C . GLN A 1 161 ? 11.739 45.357 34.922 1.00 28.51 159 GLN A C 1
ATOM 1092 O O . GLN A 1 161 ? 11.650 46.578 35.043 1.00 28.28 159 GLN A O 1
ATOM 1098 N N . ALA A 1 162 ? 12.857 44.685 35.172 1.00 27.65 160 ALA A N 1
ATOM 1099 C CA . ALA A 1 162 ? 14.071 45.366 35.597 1.00 26.83 160 ALA A CA 1
ATOM 1100 C C . ALA A 1 162 ? 14.537 46.319 34.500 1.00 26.07 160 ALA A C 1
ATOM 1101 O O . ALA A 1 162 ? 14.954 47.442 34.779 1.00 25.70 160 ALA A O 1
ATOM 1103 N N . LEU A 1 163 ? 14.463 45.871 33.250 1.00 25.21 161 LEU A N 1
ATOM 1104 C CA . LEU A 1 163 ? 14.883 46.712 32.135 1.00 24.25 161 LEU A CA 1
ATOM 1105 C C . LEU A 1 163 ? 14.023 47.966 32.070 1.00 23.65 161 LEU A C 1
ATOM 1106 O O . LEU A 1 163 ? 14.532 49.065 31.858 1.00 23.11 161 LEU A O 1
ATOM 1111 N N . LEU A 1 164 ? 12.716 47.799 32.247 1.00 22.67 162 LEU A N 1
ATOM 1112 C CA . LEU A 1 164 ? 11.808 48.935 32.210 1.00 22.00 162 LEU A CA 1
ATOM 1113 C C . LEU A 1 164 ? 12.129 49.879 33.360 1.00 21.05 162 LEU A C 1
ATOM 1114 O O . LEU A 1 164 ? 12.177 51.094 33.177 1.00 20.50 162 LEU A O 1
ATOM 1119 N N . ASN A 1 165 ? 12.349 49.316 34.545 1.00 20.34 163 ASN A N 1
ATOM 1120 C CA . ASN A 1 165 ? 12.670 50.127 35.712 1.00 20.14 163 ASN A CA 1
ATOM 1121 C C . ASN A 1 165 ? 13.980 50.884 35.513 1.00 19.77 163 ASN A C 1
ATOM 1122 O O . ASN A 1 165 ? 14.085 52.053 35.882 1.00 19.85 163 ASN A O 1
ATOM 1127 N N . ASP A 1 166 ? 14.976 50.216 34.935 1.00 19.78 164 ASP A N 1
ATOM 1128 C CA . ASP A 1 166 ? 16.270 50.852 34.692 1.00 19.44 164 ASP A CA 1
ATOM 1129 C C . ASP A 1 166 ? 16.113 52.022 33.727 1.00 18.54 164 ASP A C 1
ATOM 1130 O O . ASP A 1 166 ? 16.656 53.100 33.954 1.00 17.57 164 ASP A O 1
ATOM 1135 N N . ALA A 1 167 ? 15.362 51.805 32.650 1.00 17.70 165 ALA A N 1
ATOM 1136 C CA . ALA A 1 167 ? 15.135 52.848 31.656 1.00 17.34 165 ALA A CA 1
ATOM 1137 C C . ALA A 1 167 ? 14.421 54.049 32.265 1.00 17.73 165 ALA A C 1
ATOM 1138 O O . ALA A 1 167 ? 14.832 55.196 32.072 1.00 16.73 165 ALA A O 1
ATOM 1140 N N . LYS A 1 168 ? 13.348 53.783 33.002 1.00 17.44 166 LYS A N 1
ATOM 1141 C CA . LYS A 1 168 ? 12.582 54.849 33.630 1.00 17.91 166 LYS A CA 1
ATOM 1142 C C . LYS A 1 168 ? 13.438 55.648 34.612 1.00 16.82 166 LYS A C 1
ATOM 1143 O O . LYS A 1 168 ? 13.372 56.873 34.644 1.00 16.81 166 LYS A O 1
ATOM 1149 N N . ALA A 1 169 ? 14.241 54.946 35.405 1.00 15.87 167 ALA A N 1
ATOM 1150 C CA . ALA A 1 169 ? 15.093 55.593 36.398 1.00 15.32 167 ALA A CA 1
ATOM 1151 C C . ALA A 1 169 ? 16.088 56.565 35.773 1.00 14.82 167 ALA A C 1
ATOM 1152 O O . ALA A 1 169 ? 16.240 57.691 36.250 1.00 14.49 167 ALA A O 1
ATOM 1154 N N . HIS A 1 170 ? 16.765 56.139 34.711 1.00 14.12 168 HIS A N 1
ATOM 1155 C CA . HIS A 1 170 ? 17.728 57.011 34.049 1.00 14.17 168 HIS A CA 1
ATOM 1156 C C . HIS A 1 170 ? 17.030 58.154 33.322 1.00 14.02 168 HIS A C 1
ATOM 1157 O O . HIS A 1 170 ? 17.533 59.277 33.301 1.00 13.17 168 HIS A O 1
ATOM 1164 N N . ASP A 1 171 ? 15.871 57.875 32.727 1.00 14.42 169 ASP A N 1
ATOM 1165 C CA . ASP A 1 171 ? 15.133 58.921 32.025 1.00 15.15 169 ASP A CA 1
ATOM 1166 C C . ASP A 1 171 ? 14.705 59.994 33.027 1.00 15.12 169 ASP A C 1
ATOM 1167 O O . ASP A 1 171 ? 14.805 61.189 32.751 1.00 15.26 169 ASP A O 1
ATOM 1172 N N . ASP A 1 172 ? 14.222 59.561 34.188 1.00 15.84 170 ASP A N 1
ATOM 1173 C CA . ASP A 1 172 ? 13.787 60.497 35.219 1.00 15.82 170 ASP A CA 1
ATOM 1174 C C . ASP A 1 172 ? 14.974 61.265 35.786 1.00 15.80 170 ASP A C 1
ATOM 1175 O O . ASP A 1 172 ? 14.823 62.395 36.245 1.00 16.46 170 ASP A O 1
ATOM 1180 N N . ALA A 1 173 ? 16.147 60.642 35.759 1.00 15.10 171 ALA A N 1
ATOM 1181 C CA . ALA A 1 173 ? 17.363 61.271 36.268 1.00 14.93 171 ALA A CA 1
ATOM 1182 C C . ALA A 1 173 ? 17.936 62.261 35.258 1.00 14.76 171 ALA A C 1
ATOM 1183 O O . ALA A 1 173 ? 18.904 62.967 35.548 1.00 14.82 171 ALA A O 1
ATOM 1185 N N . GLY A 1 174 ? 17.351 62.302 34.064 1.00 13.75 172 GLY A N 1
ATOM 1186 C CA . GLY A 1 174 ? 17.815 63.242 33.059 1.00 13.37 172 GLY A CA 1
ATOM 1187 C C . GLY A 1 174 ? 18.779 62.738 32.001 1.00 12.98 172 GLY A C 1
ATOM 1188 O O . GLY A 1 174 ? 19.451 63.539 31.354 1.00 12.63 172 GLY A O 1
ATOM 1189 N N . ALA A 1 175 ? 18.854 61.426 31.809 1.00 12.60 173 ALA A N 1
ATOM 1190 C CA . ALA A 1 175 ? 19.750 60.880 30.796 1.00 12.72 173 ALA A CA 1
ATOM 1191 C C . ALA A 1 175 ? 19.406 61.489 29.441 1.00 12.77 173 ALA A C 1
ATOM 1192 O O . ALA A 1 175 ? 18.235 61.669 29.114 1.00 13.18 173 ALA A O 1
ATOM 1194 N N . ALA A 1 176 ? 20.428 61.820 28.660 1.00 13.01 174 ALA A N 1
ATOM 1195 C CA . ALA A 1 176 ? 20.217 62.413 27.349 1.00 13.11 174 ALA A CA 1
ATOM 1196 C C . ALA A 1 176 ? 19.796 61.348 26.344 1.00 13.04 174 ALA A C 1
ATOM 1197 O O . ALA A 1 176 ? 19.011 61.614 25.434 1.00 13.41 174 ALA A O 1
ATOM 1199 N N . VAL A 1 177 ? 20.320 60.141 26.528 1.00 13.23 175 VAL A N 1
ATOM 1200 C CA . VAL A 1 177 ? 20.032 59.011 25.651 1.00 13.07 175 VAL A CA 1
ATOM 1201 C C . VAL A 1 177 ? 20.071 57.716 26.454 1.00 12.99 175 VAL A C 1
ATOM 1202 O O . VAL A 1 177 ? 20.812 57.607 27.428 1.00 12.73 175 VAL A O 1
ATOM 1206 N N . VAL A 1 178 ? 19.259 56.740 26.052 1.00 12.56 176 VAL A N 1
ATOM 1207 C CA . VAL A 1 178 ? 19.253 55.433 26.698 1.00 13.21 176 VAL A CA 1
ATOM 1208 C C . VAL A 1 178 ? 19.608 54.419 25.617 1.00 13.39 176 VAL A C 1
ATOM 1209 O O . VAL A 1 178 ? 18.983 54.391 24.561 1.00 13.84 176 VAL A O 1
ATOM 1213 N N . LEU A 1 179 ? 20.618 53.599 25.886 1.00 14.00 177 LEU A N 1
ATOM 1214 C CA . LEU A 1 179 ? 21.064 52.602 24.923 1.00 15.01 177 LEU A CA 1
ATOM 1215 C C . LEU A 1 179 ? 20.781 51.196 25.435 1.00 15.83 177 LEU A C 1
ATOM 1216 O O . LEU A 1 179 ? 21.097 50.868 26.579 1.00 15.52 177 LEU A O 1
ATOM 1229 N N . GLU A 1 181 ? 21.154 46.987 24.704 1.00 20.23 179 GLU A N 1
ATOM 1230 C CA . GLU A 1 181 ? 21.897 45.956 23.995 1.00 21.85 179 GLU A CA 1
ATOM 1231 C C . GLU A 1 181 ? 21.283 44.576 24.219 1.00 23.15 179 GLU A C 1
ATOM 1232 O O . GLU A 1 181 ? 21.067 44.159 25.357 1.00 22.71 179 GLU A O 1
ATOM 1238 N N . CYS A 1 182 ? 20.998 43.882 23.119 1.00 23.98 180 CYS A N 1
ATOM 1239 C CA . CYS A 1 182 ? 20.421 42.543 23.161 1.00 25.56 180 CYS A CA 1
ATOM 1240 C C . CYS A 1 182 ? 19.186 42.459 24.051 1.00 26.10 180 CYS A C 1
ATOM 1241 O O . CYS A 1 182 ? 19.197 41.818 25.103 1.00 26.29 180 CYS A O 1
ATOM 1244 N N . VAL A 1 183 ? 18.123 43.115 23.604 1.00 26.61 181 VAL A N 1
ATOM 1245 C CA . VAL A 1 183 ? 16.856 43.146 24.319 1.00 27.50 181 VAL A CA 1
ATOM 1246 C C . VAL A 1 183 ? 15.757 42.708 23.362 1.00 27.39 181 VAL A C 1
ATOM 1247 O O . VAL A 1 183 ? 15.796 43.044 22.181 1.00 27.72 181 VAL A O 1
ATOM 1251 N N . LEU A 1 184 ? 14.778 41.960 23.862 1.00 27.95 182 LEU A N 1
ATOM 1252 C CA . LEU A 1 184 ? 13.687 41.509 23.009 1.00 28.22 182 LEU A CA 1
ATOM 1253 C C . LEU A 1 184 ? 13.030 42.735 22.376 1.00 28.46 182 LEU A C 1
ATOM 1254 O O . LEU A 1 184 ? 12.750 43.723 23.056 1.00 28.52 182 LEU A O 1
ATOM 1256 N N . ALA A 1 185 ? 12.803 42.665 21.068 1.00 28.40 183 ALA A N 1
ATOM 1257 C CA . ALA A 1 185 ? 12.214 43.762 20.306 1.00 28.65 183 ALA A CA 1
ATOM 1258 C C . ALA A 1 185 ? 10.996 44.426 20.941 1.00 28.68 183 ALA A C 1
ATOM 1259 O O . ALA A 1 185 ? 10.999 45.633 21.183 1.00 28.36 183 ALA A O 1
ATOM 1261 N N . GLU A 1 186 ? 9.954 43.639 21.199 1.00 28.48 184 GLU A N 1
ATOM 1262 C CA . GLU A 1 186 ? 8.724 44.158 21.792 1.00 28.39 184 GLU A CA 1
ATOM 1263 C C . GLU A 1 186 ? 8.997 45.039 23.007 1.00 27.87 184 GLU A C 1
ATOM 1264 O O . GLU A 1 186 ? 8.387 46.095 23.172 1.00 28.03 184 GLU A O 1
ATOM 1266 N N . LEU A 1 187 ? 9.919 44.595 23.850 1.00 27.40 185 LEU A N 1
ATOM 1267 C CA . LEU A 1 187 ? 10.279 45.327 25.054 1.00 27.01 185 LEU A CA 1
ATOM 1268 C C . LEU A 1 187 ? 10.954 46.640 24.676 1.00 26.35 185 LEU A C 1
ATOM 1269 O O . LEU A 1 187 ? 10.580 47.704 25.168 1.00 26.00 185 LEU A O 1
ATOM 1274 N N . ALA A 1 188 ? 11.951 46.557 23.799 1.00 25.57 186 ALA A N 1
ATOM 1275 C CA . ALA A 1 188 ? 12.674 47.741 23.356 1.00 24.80 186 ALA A CA 1
ATOM 1276 C C . ALA A 1 188 ? 11.688 48.778 22.834 1.00 24.49 186 ALA A C 1
ATOM 1277 O O . ALA A 1 188 ? 11.815 49.971 23.108 1.00 23.76 186 ALA A O 1
ATOM 1279 N N . LYS A 1 189 ? 10.700 48.310 22.080 1.00 24.11 187 LYS A N 1
ATOM 1280 C CA . LYS A 1 189 ? 9.679 49.187 21.526 1.00 24.12 187 LYS A CA 1
ATOM 1281 C C . LYS A 1 189 ? 8.909 49.883 22.648 1.00 23.78 187 LYS A C 1
ATOM 1282 O O . LYS A 1 189 ? 8.640 51.084 22.575 1.00 23.46 187 LYS A O 1
ATOM 1288 N N . LYS A 1 190 ? 8.559 49.127 23.685 1.00 23.57 188 LYS A N 1
ATOM 1289 C CA . LYS A 1 190 ? 7.822 49.687 24.815 1.00 23.58 188 LYS A CA 1
ATOM 1290 C C . LYS A 1 190 ? 8.660 50.733 25.548 1.00 22.83 188 LYS A C 1
ATOM 1291 O O . LYS A 1 190 ? 8.157 51.794 25.916 1.00 22.83 188 LYS A O 1
ATOM 1297 N N . VAL A 1 191 ? 9.936 50.429 25.757 1.00 22.02 189 VAL A N 1
ATOM 1298 C CA . VAL A 1 191 ? 10.835 51.354 26.438 1.00 21.04 189 VAL A CA 1
ATOM 1299 C C . VAL A 1 191 ? 10.929 52.667 25.669 1.00 20.53 189 VAL A C 1
ATOM 1300 O O . VAL A 1 191 ? 10.796 53.746 26.245 1.00 20.79 189 VAL A O 1
ATOM 1304 N N . THR A 1 192 ? 11.155 52.566 24.363 1.00 20.35 190 THR A N 1
ATOM 1305 C CA . THR A 1 192 ? 11.282 53.740 23.509 1.00 20.02 190 THR A CA 1
ATOM 1306 C C . THR A 1 192 ? 10.041 54.622 23.556 1.00 20.90 190 THR A C 1
ATOM 1307 O O . THR A 1 192 ? 10.139 55.847 23.543 1.00 19.87 190 THR A O 1
ATOM 1311 N N . GLU A 1 193 ? 8.873 53.994 23.613 1.00 21.83 191 GLU A N 1
ATOM 1312 C CA . GLU A 1 193 ? 7.620 54.736 23.664 1.00 23.06 191 GLU A CA 1
ATOM 1313 C C . GLU A 1 193 ? 7.338 55.271 25.066 1.00 22.77 191 GLU A C 1
ATOM 1314 O O . GLU A 1 193 ? 6.481 56.136 25.246 1.00 23.36 191 GLU A O 1
ATOM 1320 N N . THR A 1 194 ? 8.071 54.767 26.054 1.00 22.49 192 THR A N 1
ATOM 1321 C CA . THR A 1 194 ? 7.872 55.182 27.437 1.00 22.08 192 THR A CA 1
ATOM 1322 C C . THR A 1 194 ? 8.783 56.312 27.911 1.0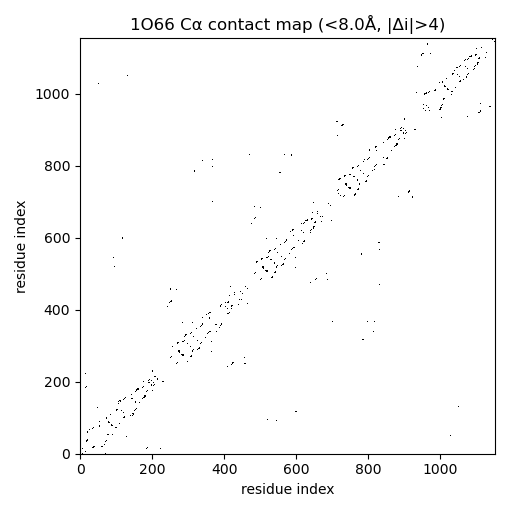0 21.37 192 THR A C 1
ATOM 1323 O O . THR A 1 194 ? 8.332 57.219 28.606 1.00 21.21 192 THR A O 1
ATOM 1327 N N . VAL A 1 195 ? 10.060 56.266 27.546 1.00 20.36 193 VAL A N 1
ATOM 1328 C CA . VAL A 1 195 ? 10.985 57.308 27.989 1.00 19.42 193 VAL A CA 1
ATOM 1329 C C . VAL A 1 195 ? 10.950 58.541 27.095 1.00 19.21 193 VAL A C 1
ATOM 1330 O O . VAL A 1 195 ? 10.639 58.452 25.908 1.00 19.59 193 VAL A O 1
ATOM 1334 N N . SER A 1 196 ? 11.276 59.694 27.677 1.00 18.17 194 SER A N 1
ATOM 1335 C CA . SER A 1 196 ? 11.262 60.962 26.953 1.00 17.96 194 SER A CA 1
ATOM 1336 C C . SER A 1 196 ? 12.485 61.163 26.069 1.00 17.03 194 SER A C 1
ATOM 1337 O O . SER A 1 196 ? 12.419 61.858 25.054 1.00 17.43 194 SER A O 1
ATOM 1340 N N . CYS A 1 197 ? 13.600 60.560 26.464 1.00 15.95 195 CYS A N 1
ATOM 1341 C CA . CYS A 1 197 ? 14.850 60.689 25.722 1.00 15.02 195 CYS A CA 1
ATOM 1342 C C . CYS A 1 197 ? 14.949 59.698 24.562 1.00 14.36 195 CYS A C 1
ATOM 1343 O O . CYS A 1 197 ? 14.241 58.693 24.525 1.00 14.31 195 CYS A O 1
ATOM 1346 N N . PRO A 1 198 ? 15.835 59.979 23.596 1.00 14.07 196 PRO A N 1
ATOM 1347 C CA . PRO A 1 198 ? 16.022 59.094 22.443 1.00 13.79 196 PRO A CA 1
ATOM 1348 C C . PRO A 1 198 ? 16.657 57.790 22.914 1.00 14.16 196 PRO A C 1
ATOM 1349 O O . PRO A 1 198 ? 17.407 57.779 23.895 1.00 13.35 196 PRO A O 1
ATOM 1353 N N . THR A 1 199 ? 16.349 56.695 22.225 1.00 13.72 197 THR A N 1
ATOM 1354 C CA . THR A 1 199 ? 16.925 55.396 22.563 1.00 13.97 197 THR A CA 1
ATOM 1355 C C . THR A 1 199 ? 17.757 54.907 21.385 1.00 13.65 197 THR A C 1
ATOM 1356 O O . THR A 1 199 ? 17.444 55.195 20.231 1.00 14.41 197 THR A O 1
ATOM 1360 N N . ILE A 1 200 ? 18.827 54.184 21.685 1.00 13.49 198 ILE A N 1
ATOM 1361 C CA . ILE A 1 200 ? 19.691 53.630 20.651 1.00 12.94 198 ILE A CA 1
ATOM 1362 C C . ILE A 1 200 ? 19.773 52.144 20.937 1.00 13.38 198 ILE A C 1
ATOM 1363 O O . ILE A 1 200 ? 19.903 51.730 22.091 1.00 12.78 198 ILE A O 1
ATOM 1368 N N . GLY A 1 201 ? 19.692 51.330 19.896 1.00 13.36 199 GLY A N 1
ATOM 1369 C CA . GLY A 1 201 ? 19.759 49.908 20.135 1.00 13.38 199 GLY A CA 1
ATOM 1370 C C . GLY A 1 201 ? 20.766 49.150 19.303 1.00 14.24 199 GLY A C 1
ATOM 1371 O O . GLY A 1 201 ? 21.225 49.611 18.265 1.00 13.90 199 GLY A O 1
ATOM 1372 N N . ILE A 1 202 ? 21.135 47.985 19.811 1.00 15.36 200 ILE A N 1
ATOM 1373 C CA . ILE A 1 202 ? 22.026 47.068 19.126 1.00 16.61 200 ILE A CA 1
ATOM 1374 C C . ILE A 1 202 ? 21.466 45.720 19.574 1.00 17.56 200 ILE A C 1
ATOM 1375 O O . ILE A 1 202 ? 21.463 45.402 20.766 1.00 17.57 200 ILE A O 1
ATOM 1380 N N . GLY A 1 203 ? 20.945 44.956 18.620 1.00 18.25 201 GLY A N 1
ATOM 1381 C CA . GLY A 1 203 ? 20.348 43.674 18.948 1.00 19.34 201 GLY A CA 1
ATOM 1382 C C . GLY A 1 203 ? 19.091 43.919 19.767 1.00 20.06 201 GLY A C 1
ATOM 1383 O O . GLY A 1 203 ? 18.704 43.098 20.602 1.00 20.17 201 GLY A O 1
ATOM 1384 N N . ALA A 1 204 ? 18.450 45.059 19.525 1.00 20.41 202 ALA A N 1
ATOM 1385 C CA . ALA A 1 204 ? 17.244 45.425 20.258 1.00 20.98 202 ALA A CA 1
ATOM 1386 C C . ALA A 1 204 ? 16.051 45.723 19.355 1.00 21.51 202 ALA A C 1
ATOM 1387 O O . ALA A 1 204 ? 15.011 46.181 19.828 1.00 21.89 202 ALA A O 1
ATOM 1389 N N . GLY A 1 205 ? 16.196 45.471 18.058 1.00 22.05 203 GLY A N 1
ATOM 1390 C CA . GLY A 1 205 ? 15.096 45.726 17.145 1.00 22.39 203 GLY A CA 1
ATOM 1391 C C . GLY A 1 205 ? 15.163 47.073 16.449 1.00 22.49 203 GLY A C 1
ATOM 1392 O O . GLY A 1 205 ? 16.026 47.899 16.751 1.00 22.45 203 GLY A O 1
ATOM 1393 N N . ALA A 1 206 ? 14.233 47.304 15.527 1.00 22.51 204 ALA A N 1
ATOM 1394 C CA . ALA A 1 206 ? 14.201 48.546 14.766 1.00 22.87 204 ALA A CA 1
ATOM 1395 C C . ALA A 1 206 ? 13.288 49.633 15.328 1.00 23.01 204 ALA A C 1
ATOM 1396 O O . ALA A 1 206 ? 13.224 50.732 14.777 1.00 23.08 204 ALA A O 1
ATOM 1398 N N . ASP A 1 207 ? 12.587 49.343 16.419 1.00 23.37 205 ASP A N 1
ATOM 1399 C CA . ASP A 1 207 ? 11.690 50.336 17.002 1.00 23.62 205 ASP A CA 1
ATOM 1400 C C . ASP A 1 207 ? 12.384 51.327 17.938 1.00 23.01 205 ASP A C 1
ATOM 1401 O O . ASP A 1 207 ? 11.729 52.161 18.566 1.00 23.57 205 ASP A O 1
ATOM 1406 N N . CYS A 1 208 ? 13.706 51.234 18.035 1.00 21.43 206 CYS A N 1
ATOM 1407 C CA . CYS A 1 208 ? 14.467 52.171 18.859 1.00 19.51 206 CYS A CA 1
ATOM 1408 C C . CYS A 1 208 ? 14.573 53.441 18.026 1.00 18.46 206 CYS A C 1
ATOM 1409 O O . CYS A 1 208 ? 14.260 53.425 16.836 1.00 19.00 206 CYS A O 1
ATOM 1412 N N . ASP A 1 209 ? 15.018 54.539 18.629 1.00 16.25 207 ASP A N 1
ATOM 1413 C CA . ASP A 1 209 ? 15.135 55.788 17.884 1.00 15.06 207 ASP A CA 1
ATOM 1414 C C . ASP A 1 209 ? 16.409 55.840 17.050 1.00 13.74 207 ASP A C 1
ATOM 1415 O O . ASP A 1 209 ? 16.611 56.764 16.265 1.00 13.17 207 ASP A O 1
ATOM 1420 N N . GLY A 1 210 ? 17.258 54.836 17.221 1.00 13.21 208 GLY A N 1
ATOM 1421 C CA . GLY A 1 210 ? 18.504 54.788 16.478 1.00 12.51 208 GLY A CA 1
ATOM 1422 C C . GLY A 1 210 ? 19.198 53.453 16.632 1.00 11.87 208 GLY A C 1
ATOM 1423 O O . GLY A 1 210 ? 18.751 52.591 17.395 1.00 12.30 208 GLY A O 1
ATOM 1424 N N . GLN A 1 211 ? 20.308 53.289 15.923 1.00 11.38 209 GLN A N 1
ATOM 1425 C CA . GLN A 1 211 ? 21.064 52.044 15.950 1.00 11.28 209 GLN A CA 1
ATOM 1426 C C . GLN A 1 211 ? 22.566 52.263 16.099 1.00 11.27 209 GLN A C 1
ATOM 1427 O O . GLN A 1 211 ? 23.094 53.311 15.733 1.00 12.06 209 GLN A O 1
ATOM 1433 N N . VAL A 1 212 ? 23.246 51.255 16.631 1.00 11.75 210 VAL A N 1
ATOM 1434 C CA . VAL A 1 212 ? 24.693 51.301 16.762 1.00 12.05 210 VAL A CA 1
ATOM 1435 C C . VAL A 1 212 ? 25.265 49.920 16.458 1.00 12.45 210 VAL A C 1
ATOM 1436 O O . VAL A 1 212 ? 24.615 48.898 16.685 1.00 12.79 210 VAL A O 1
ATOM 1440 N N . LEU A 1 213 ? 26.473 49.908 15.906 1.00 12.01 211 LEU A N 1
ATOM 1441 C CA . LEU A 1 213 ? 27.186 48.676 15.598 1.00 12.71 211 LEU A CA 1
ATOM 1442 C C . LEU A 1 213 ? 28.667 48.973 15.778 1.00 12.36 211 LEU A C 1
ATOM 1443 O O . LEU A 1 213 ? 29.083 50.128 15.678 1.00 12.19 211 LEU A O 1
ATOM 1448 N N . VAL A 1 214 ? 29.456 47.945 16.076 1.00 12.28 212 VAL A N 1
ATOM 1449 C CA . VAL A 1 214 ? 30.897 48.126 16.201 1.00 12.79 212 VAL A CA 1
ATOM 1450 C C . VAL A 1 214 ? 31.391 48.208 14.757 1.00 13.75 212 VAL A C 1
ATOM 1451 O O . VAL A 1 214 ? 31.097 47.327 13.946 1.00 13.14 212 VAL A O 1
ATOM 1463 N N . HIS A 1 216 ? 34.187 47.603 13.192 1.00 14.63 214 HIS A N 1
ATOM 1464 C CA . HIS A 1 216 ? 34.893 46.428 12.696 1.00 14.64 214 HIS A CA 1
ATOM 1465 C C . HIS A 1 216 ? 33.960 45.262 12.389 1.00 14.90 214 HIS A C 1
ATOM 1466 O O . HIS A 1 216 ? 34.215 44.491 11.461 1.00 14.01 214 HIS A O 1
ATOM 1473 N N . ASP A 1 217 ? 32.886 45.131 13.164 1.00 14.37 215 ASP A N 1
ATOM 1474 C CA . ASP A 1 217 ? 31.930 44.052 12.936 1.00 15.71 215 ASP A CA 1
ATOM 1475 C C . ASP A 1 217 ? 31.212 44.232 11.603 1.00 15.79 215 ASP A C 1
ATOM 1476 O O . ASP A 1 217 ? 31.133 43.294 10.804 1.00 16.01 215 ASP A O 1
ATOM 1489 N N . LEU A 1 219 ? 32.154 45.913 9.061 1.00 14.87 217 LEU A N 1
ATOM 1490 C CA . LEU A 1 219 ? 33.064 45.997 7.922 1.00 14.38 217 LEU A CA 1
ATOM 1491 C C . LEU A 1 219 ? 33.632 44.612 7.601 1.00 14.45 217 LEU A C 1
ATOM 1492 O O . LEU A 1 219 ? 34.432 44.458 6.679 1.00 13.96 217 LEU A O 1
ATOM 1497 N N . GLY A 1 220 ? 33.215 43.613 8.375 1.00 14.90 218 GLY A N 1
ATOM 1498 C CA . GLY A 1 220 ? 33.672 42.248 8.160 1.00 15.92 218 GLY A CA 1
ATOM 1499 C C . GLY A 1 220 ? 35.133 42.007 8.492 1.00 16.73 218 GLY A C 1
ATOM 1500 O O . GLY A 1 220 ? 35.763 41.108 7.931 1.00 16.99 218 GLY A O 1
ATOM 1501 N N . ILE A 1 221 ? 35.676 42.793 9.417 1.00 16.62 219 ILE A N 1
ATOM 1502 C CA . ILE A 1 221 ? 37.077 42.657 9.791 1.00 17.82 219 ILE A CA 1
ATOM 1503 C C . ILE A 1 221 ? 37.398 41.345 10.510 1.00 19.42 219 ILE A C 1
ATOM 1504 O O . ILE A 1 221 ? 38.520 40.845 10.425 1.00 19.62 219 ILE A O 1
ATOM 1509 N N . PHE A 1 222 ? 36.421 40.786 11.213 1.00 21.69 220 PHE A N 1
ATOM 1510 C CA . PHE A 1 222 ? 36.646 39.535 11.924 1.00 24.57 220 PHE A CA 1
ATOM 1511 C C . PHE A 1 222 ? 36.251 38.336 11.079 1.00 26.45 220 PHE A C 1
ATOM 1512 O O . PHE A 1 222 ? 35.272 38.383 10.335 1.00 26.95 220 PHE A O 1
ATOM 1520 N N . PRO A 1 223 ? 37.020 37.241 11.178 1.00 28.29 221 PRO A N 1
ATOM 1521 C CA . PRO A 1 223 ? 36.734 36.026 10.414 1.00 29.93 221 PRO A CA 1
ATOM 1522 C C . PRO A 1 223 ? 35.549 35.280 11.016 1.00 31.20 221 PRO A C 1
ATOM 1523 O O . PRO A 1 223 ? 35.214 35.472 12.185 1.00 31.41 221 PRO A O 1
ATOM 1527 N N . GLY A 1 224 ? 34.916 34.434 10.213 1.00 32.41 222 GLY A N 1
ATOM 1528 C CA . GLY A 1 224 ? 33.783 33.672 10.701 1.00 34.36 222 GLY A CA 1
ATOM 1529 C C . GLY A 1 224 ? 32.458 34.349 10.423 1.00 35.38 222 GLY A C 1
ATOM 1530 O O . GLY A 1 224 ? 32.416 35.454 9.877 1.00 35.79 222 GLY A O 1
ATOM 1531 N N . LYS A 1 225 ? 31.371 33.687 10.804 1.00 36.36 223 LYS A N 1
ATOM 1532 C CA . LYS A 1 225 ? 30.037 34.225 10.580 1.00 37.17 223 LYS A CA 1
ATOM 1533 C C . LYS A 1 225 ? 29.731 35.458 11.419 1.00 36.98 223 LYS A C 1
ATOM 1534 O O . LYS A 1 225 ? 30.201 35.601 12.549 1.00 37.00 223 LYS A O 1
ATOM 1540 N N . THR A 1 226 ? 28.927 36.343 10.842 1.00 36.74 224 THR A N 1
ATOM 1541 C CA . THR A 1 226 ? 28.524 37.588 11.480 1.00 36.08 224 THR A CA 1
ATOM 1542 C C . THR A 1 226 ? 27.629 37.328 12.686 1.00 35.28 224 THR A C 1
ATOM 1543 O O . THR A 1 226 ? 26.890 36.344 12.717 1.00 35.46 224 THR A O 1
ATOM 1547 N N . ALA A 1 227 ? 27.699 38.205 13.682 1.00 33.97 225 ALA A N 1
ATOM 1548 C CA . ALA A 1 227 ? 26.858 38.057 14.864 1.00 32.47 225 ALA A CA 1
ATOM 1549 C C . ALA A 1 227 ? 25.416 38.164 14.377 1.00 31.18 225 ALA A C 1
ATOM 1550 O O . ALA A 1 227 ? 25.145 38.839 13.386 1.00 30.63 225 ALA A O 1
ATOM 1552 N N . LYS A 1 228 ? 24.498 37.499 15.068 1.00 30.07 226 LYS A N 1
ATOM 1553 C CA . LYS A 1 228 ? 23.091 37.508 14.678 1.00 28.79 226 LYS A CA 1
ATOM 1554 C C . LYS A 1 228 ? 22.510 38.896 14.417 1.00 27.86 226 LYS A C 1
ATOM 1555 O O . LYS A 1 228 ? 21.844 39.114 13.404 1.00 27.63 226 LYS A O 1
ATOM 1557 N N . PHE A 1 229 ? 22.768 39.833 15.324 1.00 26.50 227 PHE A N 1
ATOM 1558 C CA . PHE A 1 229 ? 22.232 41.186 15.194 1.00 25.37 227 PHE A CA 1
ATOM 1559 C C . PHE A 1 229 ? 23.115 42.143 14.407 1.00 23.92 227 PHE A C 1
ATOM 1560 O O . PHE A 1 229 ? 22.834 43.338 14.342 1.00 23.24 227 PHE A O 1
ATOM 1568 N N . VAL A 1 230 ? 24.175 41.613 13.805 1.00 22.11 228 VAL A N 1
ATOM 1569 C CA . VAL A 1 230 ? 25.097 42.424 13.018 1.00 21.03 228 VAL A CA 1
ATOM 1570 C C . VAL A 1 230 ? 24.979 42.102 11.532 1.00 20.07 228 VAL A C 1
ATOM 1571 O O . VAL A 1 230 ? 24.761 40.954 11.156 1.00 19.99 228 VAL A O 1
ATOM 1575 N N . LYS A 1 231 ? 25.112 43.123 10.693 1.00 19.24 229 LYS A N 1
ATOM 1576 C CA . LYS A 1 231 ? 25.068 42.929 9.249 1.00 18.68 229 LYS A CA 1
ATOM 1577 C C . LYS A 1 231 ? 26.385 43.412 8.652 1.00 18.08 229 LYS A C 1
ATOM 1578 O O . LYS A 1 231 ? 26.898 44.468 9.034 1.00 17.76 229 LYS A O 1
ATOM 1584 N N . ASN A 1 232 ? 26.935 42.633 7.727 1.00 16.96 230 ASN A N 1
ATOM 1585 C CA . ASN A 1 232 ? 28.185 42.993 7.064 1.00 16.35 230 ASN A CA 1
ATOM 1586 C C . ASN A 1 232 ? 27.836 43.976 5.953 1.00 15.91 230 ASN A C 1
ATOM 1587 O O . ASN A 1 232 ? 27.259 43.585 4.935 1.00 15.35 230 ASN A O 1
ATOM 1592 N N . PHE A 1 233 ? 28.168 45.251 6.150 1.00 14.17 231 PHE A N 1
ATOM 1593 C CA . PHE A 1 233 ? 27.875 46.272 5.152 1.00 13.86 231 PHE A CA 1
ATOM 1594 C C . PHE A 1 233 ? 28.986 46.472 4.124 1.00 13.81 231 PHE A C 1
ATOM 1595 O O . PHE A 1 233 ? 28.820 47.221 3.163 1.00 13.63 231 PHE A O 1
ATOM 1611 N N . GLN A 1 235 ? 30.295 43.937 2.339 1.00 15.34 233 GLN A N 1
ATOM 1612 C CA . GLN A 1 235 ? 29.889 43.070 1.231 1.00 15.92 233 GLN A CA 1
ATOM 1613 C C . GLN A 1 235 ? 28.929 43.754 0.271 1.00 15.92 233 GLN A C 1
ATOM 1614 O O . GLN A 1 235 ? 27.880 44.256 0.671 1.00 15.67 233 GLN A O 1
ATOM 1620 N N . GLY A 1 236 ? 29.291 43.762 -1.007 1.00 16.45 234 GLY A N 1
ATOM 1621 C CA . GLY A 1 236 ? 28.441 44.382 -2.004 1.00 17.34 234 GLY A CA 1
ATOM 1622 C C . GLY A 1 236 ? 28.789 45.824 -2.316 1.00 18.63 234 GLY A C 1
ATOM 1623 O O . GLY A 1 236 ? 28.168 46.432 -3.187 1.00 19.36 234 GLY A O 1
ATOM 1624 N N . HIS A 1 237 ? 29.776 46.376 -1.612 1.00 18.55 235 HIS A N 1
ATOM 1625 C CA . HIS A 1 237 ? 30.195 47.757 -1.830 1.00 19.39 235 HIS A CA 1
ATOM 1626 C C . HIS A 1 237 ? 31.681 47.795 -2.176 1.00 19.52 235 HIS A C 1
ATOM 1627 O O . HIS A 1 237 ? 32.418 46.870 -1.844 1.00 19.88 235 HIS A O 1
ATOM 1634 N N . ASP A 1 238 ? 32.125 48.860 -2.841 1.00 20.44 236 ASP A N 1
ATOM 1635 C CA . ASP A 1 238 ? 33.522 48.951 -3.255 1.00 20.80 236 ASP A CA 1
ATOM 1636 C C . ASP A 1 238 ? 34.450 49.785 -2.388 1.00 19.51 236 ASP A C 1
ATOM 1637 O O . ASP A 1 238 ? 35.632 49.917 -2.700 1.00 20.24 236 ASP A O 1
ATOM 1642 N N . SER A 1 239 ? 33.932 50.360 -1.310 1.00 17.69 237 SER A N 1
ATOM 1643 C CA . SER A 1 239 ? 34.775 51.172 -0.446 1.00 15.23 237 SER A CA 1
ATOM 1644 C C . SER A 1 239 ? 34.234 51.174 0.973 1.00 14.30 237 SER A C 1
ATOM 1645 O O . SER A 1 239 ? 33.094 50.779 1.209 1.00 13.34 237 SER A O 1
ATOM 1648 N N . VAL A 1 240 ? 35.065 51.592 1.921 1.00 13.18 238 VAL A N 1
ATOM 1649 C CA . VAL A 1 240 ? 34.631 51.662 3.309 1.00 12.57 238 VAL A CA 1
ATOM 1650 C C . VAL A 1 240 ? 33.611 52.792 3.392 1.00 12.15 238 VAL A C 1
ATOM 1651 O O . VAL A 1 240 ? 32.649 52.721 4.156 1.00 12.78 238 VAL A O 1
ATOM 1655 N N . GLN A 1 241 ? 33.823 53.831 2.588 1.00 11.54 239 GLN A N 1
ATOM 1656 C CA . GLN A 1 241 ? 32.913 54.970 2.559 1.00 11.78 239 GLN A CA 1
ATOM 1657 C C . GLN A 1 241 ? 31.513 54.523 2.131 1.00 11.81 239 GLN A C 1
ATOM 1658 O O . GLN A 1 241 ? 30.520 54.891 2.753 1.00 11.31 239 GLN A O 1
ATOM 1664 N N . ALA A 1 242 ? 31.445 53.724 1.068 1.00 11.92 240 ALA A N 1
ATOM 1665 C CA . ALA A 1 242 ? 30.164 53.231 0.557 1.00 12.59 240 ALA A CA 1
ATOM 1666 C C . ALA A 1 242 ? 29.491 52.311 1.571 1.00 12.52 240 ALA A C 1
ATOM 1667 O O . ALA A 1 242 ? 28.265 52.322 1.722 1.00 12.97 240 ALA A O 1
ATOM 1669 N N . ALA A 1 243 ? 30.296 51.511 2.265 1.00 12.26 241 ALA A N 1
ATOM 1670 C CA . ALA A 1 243 ? 29.765 50.601 3.268 1.00 12.54 241 ALA A CA 1
ATOM 1671 C C . ALA A 1 243 ? 29.115 51.407 4.392 1.00 12.82 241 ALA A C 1
ATOM 1672 O O . ALA A 1 243 ? 27.998 51.112 4.812 1.00 12.54 241 ALA A O 1
ATOM 1674 N N . VAL A 1 244 ? 29.812 52.432 4.876 1.00 12.42 242 VAL A N 1
ATOM 1675 C CA . VAL A 1 244 ? 29.262 53.255 5.950 1.00 12.46 242 VAL A CA 1
ATOM 1676 C C . VAL A 1 244 ? 28.012 54.006 5.494 1.00 12.41 242 VAL A C 1
ATOM 1677 O O . VAL A 1 244 ? 27.020 54.065 6.220 1.00 12.64 242 VAL A O 1
ATOM 1681 N N . ARG A 1 245 ? 28.050 54.570 4.290 1.00 12.51 243 ARG A N 1
ATOM 1682 C CA . ARG A 1 245 ? 26.888 55.282 3.769 1.00 13.59 243 ARG A CA 1
ATOM 1683 C C . ARG A 1 245 ? 25.683 54.341 3.667 1.00 13.16 243 ARG A C 1
ATOM 1684 O O . ARG A 1 245 ? 24.548 54.744 3.921 1.00 13.10 243 ARG A O 1
ATOM 1692 N N . ALA A 1 246 ? 25.933 53.086 3.306 1.00 13.10 244 ALA A N 1
ATOM 1693 C CA . ALA A 1 246 ? 24.851 52.111 3.179 1.00 12.76 244 ALA A CA 1
ATOM 1694 C C . ALA A 1 246 ? 24.211 51.824 4.534 1.00 12.73 244 ALA A C 1
ATOM 1695 O O . ALA A 1 246 ? 22.992 51.669 4.633 1.00 12.58 244 ALA A O 1
ATOM 1697 N N . TYR A 1 247 ? 25.039 51.754 5.574 1.00 11.80 245 TYR A N 1
ATOM 1698 C CA . TYR A 1 247 ? 24.561 51.506 6.931 1.00 11.67 245 TYR A CA 1
ATOM 1699 C C . TYR A 1 247 ? 23.634 52.642 7.362 1.00 11.86 245 TYR A C 1
ATOM 1700 O O . TYR A 1 247 ? 22.528 52.401 7.846 1.00 11.96 245 TYR A O 1
ATOM 1709 N N . VAL A 1 248 ? 24.091 53.876 7.182 1.00 11.90 246 VAL A N 1
ATOM 1710 C CA . VAL A 1 248 ? 23.303 55.051 7.546 1.00 12.94 246 VAL A CA 1
ATOM 1711 C C . VAL A 1 248 ? 21.977 55.045 6.790 1.00 13.71 246 VAL A C 1
ATOM 1712 O O . VAL A 1 248 ? 20.919 55.277 7.369 1.00 13.54 246 VAL A O 1
ATOM 1716 N N . ALA A 1 249 ? 22.045 54.767 5.493 1.00 14.12 247 ALA A N 1
ATOM 1717 C CA . ALA A 1 249 ? 20.848 54.735 4.658 1.00 15.09 247 ALA A CA 1
ATOM 1718 C C . ALA A 1 249 ? 19.819 53.709 5.132 1.00 15.61 247 ALA A C 1
ATOM 1719 O O . ALA A 1 249 ? 18.620 54.008 5.191 1.00 16.00 247 ALA A O 1
ATOM 1721 N N . GLU A 1 250 ? 20.273 52.505 5.470 1.00 15.74 248 GLU A N 1
ATOM 1722 C CA . GLU A 1 250 ? 19.354 51.467 5.928 1.00 16.57 248 GLU A CA 1
ATOM 1723 C C . GLU A 1 250 ? 18.763 51.763 7.299 1.00 16.35 248 GLU A C 1
ATOM 1724 O O . GLU A 1 250 ? 17.624 51.396 7.580 1.00 16.47 248 GLU A O 1
ATOM 1730 N N . VAL A 1 251 ? 19.536 52.413 8.162 1.00 15.94 249 VAL A N 1
ATOM 1731 C CA . VAL A 1 251 ? 19.025 52.751 9.483 1.00 15.60 249 VAL A CA 1
ATOM 1732 C C . VAL A 1 251 ? 17.871 53.735 9.306 1.00 15.90 249 VAL A C 1
ATOM 1733 O O . VAL A 1 251 ? 16.812 53.583 9.913 1.00 15.89 249 VAL A O 1
ATOM 1737 N N . LYS A 1 252 ? 18.075 54.733 8.454 1.00 16.48 250 LYS A N 1
ATOM 1738 C CA . LYS A 1 252 ? 17.050 55.739 8.212 1.00 17.91 250 LYS A CA 1
ATOM 1739 C C . LYS A 1 252 ? 15.865 55.189 7.429 1.00 18.49 250 LYS A C 1
ATOM 1740 O O . LYS A 1 252 ? 14.743 55.672 7.571 1.00 19.20 250 LYS A O 1
ATOM 1746 N N . ALA A 1 253 ? 16.116 54.172 6.613 1.00 19.10 251 ALA A N 1
ATOM 1747 C CA . ALA A 1 253 ? 15.056 53.552 5.825 1.00 19.82 251 ALA A CA 1
ATOM 1748 C C . ALA A 1 253 ? 14.326 52.525 6.681 1.00 19.96 251 ALA A C 1
ATOM 1749 O O . ALA A 1 253 ? 13.288 51.991 6.284 1.00 19.88 251 ALA A O 1
ATOM 1751 N N . LYS A 1 254 ? 14.876 52.255 7.860 1.00 20.42 252 LYS A N 1
ATOM 1752 C CA . LYS A 1 254 ? 14.303 51.289 8.787 1.00 21.15 252 LYS A CA 1
ATOM 1753 C C . LYS A 1 254 ? 14.398 49.865 8.238 1.00 21.58 252 LYS A C 1
ATOM 1754 O O . LYS A 1 254 ? 13.619 48.994 8.623 1.00 22.31 252 LYS A O 1
ATOM 1757 N N . THR A 1 255 ? 15.352 49.632 7.338 1.00 21.56 253 THR A N 1
ATOM 1758 C CA . THR A 1 255 ? 15.543 48.301 6.767 1.00 21.54 253 THR A CA 1
ATOM 1759 C C . THR A 1 255 ? 16.557 47.514 7.593 1.00 21.30 253 THR A C 1
ATOM 1760 O O . THR A 1 255 ? 16.673 46.297 7.466 1.00 20.95 253 THR A O 1
ATOM 1764 N N . PHE A 1 256 ? 17.308 48.223 8.431 1.00 20.86 254 PHE A N 1
ATOM 1765 C CA . PHE A 1 256 ? 18.247 47.573 9.335 1.00 20.62 254 PHE A CA 1
ATOM 1766 C C . PHE A 1 256 ? 17.964 48.162 10.710 1.00 21.24 254 PHE A C 1
ATOM 1767 O O . PHE A 1 256 ? 17.845 49.377 10.853 1.00 21.05 254 PHE A O 1
ATOM 1775 N N . PRO A 1 257 ? 17.849 47.309 11.736 1.00 22.03 255 PRO A N 1
ATOM 1776 C CA . PRO A 1 257 ? 17.972 45.851 11.652 1.00 22.93 255 PRO A CA 1
ATOM 1777 C C . PRO A 1 257 ? 16.757 45.194 11.002 1.00 24.25 255 PRO A C 1
ATOM 1778 O O . PRO A 1 257 ? 15.637 45.688 11.122 1.00 24.08 255 PRO A O 1
ATOM 1782 N N . ALA A 1 258 ? 16.987 44.084 10.309 1.00 25.70 256 ALA A N 1
ATOM 1783 C CA . ALA A 1 258 ? 15.904 43.352 9.660 1.00 27.39 256 ALA A CA 1
ATOM 1784 C C . ALA A 1 258 ? 15.439 42.253 10.610 1.00 28.22 256 ALA A C 1
ATOM 1785 O O . ALA A 1 258 ? 16.078 41.997 11.628 1.00 28.74 256 ALA A O 1
ATOM 1787 N N . ALA A 1 259 ? 14.330 41.602 10.280 1.00 29.72 257 ALA A N 1
ATOM 1788 C CA . ALA A 1 259 ? 13.796 40.536 11.122 1.00 30.61 257 ALA A CA 1
ATOM 1789 C C . ALA A 1 259 ? 14.878 39.530 11.502 1.00 31.20 257 ALA A C 1
ATOM 1790 O O . ALA A 1 259 ? 14.864 38.972 12.597 1.00 31.35 257 ALA A O 1
ATOM 1792 N N . GLU A 1 260 ? 15.818 39.310 10.589 1.00 32.42 258 GLU A N 1
ATOM 1793 C CA . GLU A 1 260 ? 16.911 38.369 10.806 1.00 33.34 258 GLU A CA 1
ATOM 1794 C C . GLU A 1 260 ? 17.922 38.850 11.843 1.00 33.43 258 GLU A C 1
ATOM 1795 O O . GLU A 1 260 ? 18.625 38.042 12.451 1.00 33.65 258 GLU A O 1
ATOM 1801 N N . HIS A 1 261 ? 17.997 40.163 12.041 1.00 33.46 259 HIS A N 1
ATOM 1802 C CA . HIS A 1 261 ? 18.928 40.734 13.011 1.00 33.84 259 HIS A CA 1
ATOM 1803 C C . HIS A 1 261 ? 18.213 41.039 14.322 1.00 34.29 259 HIS A C 1
ATOM 1804 O O . HIS A 1 261 ? 18.774 41.678 15.213 1.00 34.10 259 HIS A O 1
ATOM 1811 N N . ILE A 1 262 ? 16.972 40.576 14.435 1.00 34.95 260 ILE A N 1
ATOM 1812 C CA . ILE A 1 262 ? 16.177 40.809 15.634 1.00 35.67 260 ILE A CA 1
ATOM 1813 C C . ILE A 1 262 ? 15.728 39.495 16.265 1.00 35.91 260 ILE A C 1
ATOM 1814 O O . ILE A 1 262 ? 16.079 39.267 17.441 1.00 36.20 260 ILE A O 1
ATOM 1819 N N . SER B 1 2 ? 55.137 28.450 73.270 1.00 35.87 0 SER B N 1
ATOM 1820 C CA . SER B 1 2 ? 56.207 29.402 73.690 1.00 35.45 0 SER B CA 1
ATOM 1821 C C . SER B 1 2 ? 55.881 30.820 73.230 1.00 34.83 0 SER B C 1
ATOM 1822 O O . SER B 1 2 ? 56.170 31.791 73.931 1.00 34.96 0 SER B O 1
ATOM 1825 N N . LEU B 1 3 ? 55.278 30.933 72.050 1.00 33.81 1 LEU B N 1
ATOM 1826 C CA . LEU B 1 3 ? 54.911 32.233 71.506 1.00 32.61 1 LEU B CA 1
ATOM 1827 C C . LEU B 1 3 ? 53.826 32.889 72.356 1.00 31.29 1 LEU B C 1
ATOM 1828 O O . LEU B 1 3 ? 52.846 32.246 72.736 1.00 31.40 1 LEU B O 1
ATOM 1833 N N . ILE B 1 4 ? 54.011 34.173 72.650 1.00 29.44 2 ILE B N 1
ATOM 1834 C CA . ILE B 1 4 ? 53.057 34.933 73.449 1.00 27.51 2 ILE B CA 1
ATOM 1835 C C . ILE B 1 4 ? 51.930 35.453 72.561 1.00 26.81 2 ILE B C 1
ATOM 1836 O O . ILE B 1 4 ? 52.175 36.174 71.593 1.00 26.73 2 ILE B O 1
ATOM 1841 N N . THR B 1 5 ? 50.698 35.083 72.891 1.00 25.55 3 THR B N 1
ATOM 1842 C CA . THR B 1 5 ? 49.534 35.516 72.125 1.00 24.74 3 THR B CA 1
ATOM 1843 C C . THR B 1 5 ? 48.576 36.255 73.046 1.00 24.04 3 THR B C 1
ATOM 1844 O O . THR B 1 5 ? 48.793 36.318 74.254 1.00 23.61 3 THR B O 1
ATOM 1848 N N . VAL B 1 6 ? 47.518 36.821 72.478 1.00 24.10 4 VAL B N 1
ATOM 1849 C CA . VAL B 1 6 ? 46.540 37.536 73.283 1.00 24.20 4 VAL B CA 1
ATOM 1850 C C . VAL B 1 6 ? 45.947 36.567 74.301 1.00 24.71 4 VAL B C 1
ATOM 1851 O O . VAL B 1 6 ? 45.694 36.933 75.448 1.00 24.79 4 VAL B O 1
ATOM 1855 N N . ASN B 1 7 ? 45.739 35.325 73.875 1.00 25.03 5 ASN B N 1
ATOM 1856 C CA . ASN B 1 7 ? 45.177 34.305 74.751 1.00 25.49 5 ASN B CA 1
ATOM 1857 C C . ASN B 1 7 ? 46.128 34.043 75.913 1.00 25.07 5 ASN B C 1
ATOM 1858 O O . ASN B 1 7 ? 45.693 33.780 77.032 1.00 25.02 5 ASN B O 1
ATOM 1863 N N . THR B 1 8 ? 47.429 34.123 75.643 1.00 24.56 6 THR B N 1
ATOM 1864 C CA . THR B 1 8 ? 48.430 33.907 76.681 1.00 23.91 6 THR B CA 1
ATOM 1865 C C . THR B 1 8 ? 48.292 34.996 77.742 1.00 23.58 6 THR B C 1
ATOM 1866 O O . THR B 1 8 ? 48.345 34.723 78.944 1.00 23.47 6 THR B O 1
ATOM 1870 N N . LEU B 1 9 ? 48.108 36.233 77.290 1.00 22.55 7 LEU B N 1
ATOM 1871 C CA . LEU B 1 9 ? 47.966 37.368 78.196 1.00 22.11 7 LEU B CA 1
ATOM 1872 C C . LEU B 1 9 ? 46.692 37.267 79.035 1.00 22.47 7 LEU B C 1
ATOM 1873 O O . LEU B 1 9 ? 46.683 37.619 80.214 1.00 22.52 7 LEU B O 1
ATOM 1878 N N . GLN B 1 10 ? 45.613 36.797 78.421 1.00 22.78 8 GLN B N 1
ATOM 1879 C CA . GLN B 1 10 ? 44.351 36.651 79.133 1.00 23.75 8 GLN B CA 1
ATOM 1880 C C . GLN B 1 10 ? 44.491 35.589 80.226 1.00 24.11 8 GLN B C 1
ATOM 1881 O O . GLN B 1 10 ? 44.012 35.771 81.345 1.00 24.06 8 GLN B O 1
ATOM 1887 N N . LYS B 1 11 ? 45.160 34.487 79.904 1.00 24.75 9 LYS B N 1
ATOM 1888 C CA . LYS B 1 11 ? 45.362 33.421 80.882 1.00 25.51 9 LYS B CA 1
ATOM 1889 C C . LYS B 1 11 ? 46.229 33.914 82.038 1.00 25.53 9 LYS B C 1
ATOM 1890 O O . LYS B 1 11 ? 46.042 33.510 83.187 1.00 25.68 9 LYS B O 1
ATOM 1902 N N . LYS B 1 13 ? 46.362 37.058 83.088 1.00 22.61 11 LYS B N 1
ATOM 1903 C CA . LYS B 1 13 ? 45.550 37.978 83.874 1.00 22.15 11 LYS B CA 1
ATOM 1904 C C . LYS B 1 13 ? 44.699 37.185 84.861 1.00 22.56 11 LYS B C 1
ATOM 1905 O O . LYS B 1 13 ? 44.580 37.550 86.027 1.00 22.28 11 LYS B O 1
ATOM 1911 N N . ALA B 1 14 ? 44.106 36.101 84.373 1.00 23.15 12 ALA B N 1
ATOM 1912 C CA . ALA B 1 14 ? 43.251 35.253 85.195 1.00 24.43 12 ALA B CA 1
ATOM 1913 C C . ALA B 1 14 ? 44.030 34.572 86.315 1.00 24.94 12 ALA B C 1
ATOM 1914 O O . ALA B 1 14 ? 43.500 34.358 87.405 1.00 25.58 12 ALA B O 1
ATOM 1916 N N . ALA B 1 15 ? 45.290 34.244 86.043 1.00 25.27 13 ALA B N 1
ATOM 1917 C CA . ALA B 1 15 ? 46.140 33.571 87.020 1.00 25.48 13 ALA B CA 1
ATOM 1918 C C . ALA B 1 15 ? 46.877 34.538 87.942 1.00 25.59 13 ALA B C 1
ATOM 1919 O O . ALA B 1 15 ? 47.485 34.122 88.930 1.00 26.23 13 ALA B O 1
ATOM 1921 N N . GLY B 1 16 ? 46.821 35.826 87.622 1.00 25.45 14 GLY B N 1
ATOM 1922 C CA . GLY B 1 16 ? 47.498 36.816 88.440 1.00 24.86 14 GLY B CA 1
ATOM 1923 C C . GLY B 1 16 ? 48.991 36.888 88.169 1.00 24.62 14 GLY B C 1
ATOM 1924 O O . GLY B 1 16 ? 49.745 37.452 88.966 1.00 24.88 14 GLY B O 1
ATOM 1925 N N . GLU B 1 17 ? 49.418 36.317 87.047 1.00 24.07 15 GLU B N 1
ATOM 1926 C CA . GLU B 1 17 ? 50.830 36.320 86.663 1.00 23.63 15 GLU B CA 1
ATOM 1927 C C . GLU B 1 17 ? 51.135 37.644 85.967 1.00 22.03 15 GLU B C 1
ATOM 1928 O O . GLU B 1 17 ? 50.614 37.906 84.888 1.00 21.78 15 GLU B O 1
ATOM 1934 N N . LYS B 1 18 ? 51.984 38.469 86.571 1.00 20.35 16 LYS B N 1
ATOM 1935 C CA . LYS B 1 18 ? 52.304 39.771 85.983 1.00 18.81 16 LYS B CA 1
ATOM 1936 C C . LYS B 1 18 ? 53.056 39.707 84.656 1.00 17.94 16 LYS B C 1
ATOM 1937 O O . LYS B 1 18 ? 53.987 38.923 84.484 1.00 17.49 16 LYS B O 1
ATOM 1943 N N . ILE B 1 19 ? 52.636 40.557 83.723 1.00 16.86 17 ILE B N 1
ATOM 1944 C CA . ILE B 1 19 ? 53.225 40.622 82.387 1.00 15.78 17 ILE B CA 1
ATOM 1945 C C . ILE B 1 19 ? 54.349 41.653 82.318 1.00 14.90 17 ILE B C 1
ATOM 1946 O O . ILE B 1 19 ? 54.199 42.775 82.789 1.00 15.05 17 ILE B O 1
ATOM 1951 N N . ALA B 1 20 ? 55.473 41.264 81.724 1.00 15.15 18 ALA B N 1
ATOM 1952 C CA . ALA B 1 20 ? 56.612 42.162 81.593 1.00 14.42 18 ALA B CA 1
ATOM 1953 C C . ALA B 1 20 ? 56.732 42.705 80.173 1.00 14.28 18 ALA B C 1
ATOM 1954 O O . ALA B 1 20 ? 56.940 41.948 79.224 1.00 14.39 18 ALA B O 1
ATOM 1964 N N . LEU B 1 22 ? 58.583 45.871 77.722 1.00 12.30 20 LEU B N 1
ATOM 1965 C CA . LEU B 1 22 ? 59.671 46.849 77.639 1.00 11.21 20 LEU B CA 1
ATOM 1966 C C . LEU B 1 22 ? 59.681 47.385 76.219 1.00 10.49 20 LEU B C 1
ATOM 1967 O O . LEU B 1 22 ? 59.287 46.679 75.294 1.00 9.05 20 LEU B O 1
ATOM 1972 N N . THR B 1 23 ? 60.131 48.621 76.028 1.00 10.72 21 THR B N 1
ATOM 1973 C CA . THR B 1 23 ? 60.169 49.147 74.667 1.00 10.61 21 THR B CA 1
ATOM 1974 C C . THR B 1 23 ? 61.393 48.568 73.968 1.00 11.16 21 THR B C 1
ATOM 1975 O O . THR B 1 23 ? 62.363 48.169 74.617 1.00 11.94 21 THR B O 1
ATOM 1979 N N . ALA B 1 24 ? 61.338 48.521 72.639 1.00 11.09 22 ALA B N 1
ATOM 1980 C CA . ALA B 1 24 ? 62.422 47.988 71.824 1.00 11.04 22 ALA B CA 1
ATOM 1981 C C . ALA B 1 24 ? 62.357 48.691 70.478 1.00 10.81 22 ALA B C 1
ATOM 1982 O O . ALA B 1 24 ? 61.270 48.886 69.936 1.00 10.37 22 ALA B O 1
ATOM 1984 N N . TYR B 1 25 ? 63.518 49.059 69.943 1.00 10.37 23 TYR B N 1
ATOM 1985 C CA . TYR B 1 25 ? 63.579 49.766 68.668 1.00 11.21 23 TYR B CA 1
ATOM 1986 C C . TYR B 1 25 ? 64.652 49.201 67.735 1.00 12.11 23 TYR B C 1
ATOM 1987 O O . TYR B 1 25 ? 64.766 49.639 66.588 1.00 12.57 23 TYR B O 1
ATOM 1996 N N . GLU B 1 26 ? 65.441 48.249 68.231 1.00 12.19 24 GLU B N 1
ATOM 1997 C CA . GLU B 1 26 ? 66.517 47.620 67.451 1.00 13.44 24 GLU B CA 1
ATOM 1998 C C . GLU B 1 26 ? 66.434 46.094 67.543 1.00 12.81 24 GLU B C 1
ATOM 1999 O O . GLU B 1 26 ? 65.983 45.550 68.547 1.00 12.19 24 GLU B O 1
ATOM 2005 N N . SER B 1 27 ? 66.898 45.411 66.504 1.00 12.39 25 SER B N 1
ATOM 2006 C CA . SER B 1 27 ? 66.856 43.952 66.465 1.00 12.23 25 SER B CA 1
ATOM 2007 C C . SER B 1 27 ? 67.703 43.292 67.550 1.00 12.48 25 SER B C 1
ATOM 2008 O O . SER B 1 27 ? 67.267 42.334 68.190 1.00 12.85 25 SER B O 1
ATOM 2012 N N . SER B 1 28 ? 68.913 43.804 67.754 1.00 12.06 26 SER B N 1
ATOM 2013 C CA . SER B 1 28 ? 69.818 43.236 68.751 1.00 12.35 26 SER B CA 1
ATOM 2014 C C . SER B 1 28 ? 69.227 43.283 70.159 1.00 12.44 26 SER B C 1
ATOM 2015 O O . SER B 1 28 ? 69.222 42.271 70.869 1.00 12.22 26 SER B O 1
ATOM 2018 N N . PHE B 1 29 ? 68.725 44.443 70.572 1.00 11.54 27 PHE B N 1
ATOM 2019 C CA . PHE B 1 29 ? 68.141 44.539 71.903 1.00 12.28 27 PHE B CA 1
ATOM 2020 C C . PHE B 1 29 ? 66.839 43.751 72.015 1.00 11.88 27 PHE B C 1
ATOM 2021 O O . PHE B 1 29 ? 66.539 43.203 73.075 1.00 12.40 27 PHE B O 1
ATOM 2029 N N . ALA B 1 30 ? 66.071 43.676 70.930 1.00 11.63 28 ALA B N 1
ATOM 2030 C CA . ALA B 1 30 ? 64.818 42.928 70.967 1.00 12.16 28 ALA B CA 1
ATOM 2031 C C . ALA B 1 30 ? 65.115 41.450 71.237 1.00 12.72 28 ALA B C 1
ATOM 2032 O O . ALA B 1 30 ? 64.429 40.805 72.030 1.00 13.59 28 ALA B O 1
ATOM 2034 N N . ALA B 1 31 ? 66.140 40.923 70.576 1.00 13.14 29 ALA B N 1
ATOM 2035 C CA . ALA B 1 31 ? 66.526 39.528 70.757 1.00 13.81 29 ALA B CA 1
ATOM 2036 C C . ALA B 1 31 ? 66.989 39.307 72.192 1.00 13.99 29 ALA B C 1
ATOM 2037 O O . ALA B 1 31 ? 66.643 38.301 72.812 1.00 13.68 29 ALA B O 1
ATOM 2039 N N . LEU B 1 32 ? 67.763 40.254 72.717 1.00 14.26 30 LEU B N 1
ATOM 2040 C CA . LEU B 1 32 ? 68.266 40.155 74.087 1.00 14.35 30 LEU B CA 1
ATOM 2041 C C . LEU B 1 32 ? 67.109 40.138 75.084 1.00 14.83 30 LEU B C 1
ATOM 2042 O O . LEU B 1 32 ? 67.061 39.291 75.979 1.00 14.77 30 LEU B O 1
ATOM 2055 N N . ASP B 1 34 ? 63.983 39.383 74.507 1.00 17.11 32 ASP B N 1
ATOM 2056 C CA . ASP B 1 34 ? 63.160 38.198 74.286 1.00 18.16 32 ASP B CA 1
ATOM 2057 C C . ASP B 1 34 ? 63.767 37.045 75.085 1.00 18.32 32 ASP B C 1
ATOM 2058 O O . ASP B 1 34 ? 63.075 36.360 75.840 1.00 17.82 32 ASP B O 1
ATOM 2063 N N . ASP B 1 35 ? 65.070 36.848 74.915 1.00 18.58 33 ASP B N 1
ATOM 2064 C CA . ASP B 1 35 ? 65.792 35.784 75.609 1.00 19.22 33 ASP B CA 1
ATOM 2065 C C . ASP B 1 35 ? 65.809 35.970 77.126 1.00 18.81 33 ASP B C 1
ATOM 2066 O O . ASP B 1 35 ? 65.934 34.993 77.871 1.00 18.58 33 ASP B O 1
ATOM 2071 N N . ALA B 1 36 ? 65.675 37.215 77.584 1.00 17.04 34 ALA B N 1
ATOM 2072 C CA . ALA B 1 36 ? 65.676 37.503 79.015 1.00 17.15 34 ALA B CA 1
ATOM 2073 C C . ALA B 1 36 ? 64.296 37.363 79.656 1.00 16.58 34 ALA B C 1
ATOM 2074 O O . ALA B 1 36 ? 64.137 37.590 80.858 1.00 17.55 34 ALA B O 1
ATOM 2076 N N . GLY B 1 37 ? 63.294 37.015 78.856 1.00 16.22 35 GLY B N 1
ATOM 2077 C CA . GLY B 1 37 ? 61.961 36.820 79.405 1.00 15.79 35 GLY B CA 1
ATOM 2078 C C . GLY B 1 37 ? 60.917 37.904 79.227 1.00 15.65 35 GLY B C 1
ATOM 2079 O O . GLY B 1 37 ? 59.820 37.788 79.775 1.00 15.50 35 GLY B O 1
ATOM 2080 N N . VAL B 1 38 ? 61.239 38.962 78.488 1.00 14.96 36 VAL B N 1
ATOM 2081 C CA . VAL B 1 38 ? 60.263 40.020 78.261 1.00 14.36 36 VAL B CA 1
ATOM 2082 C C . VAL B 1 38 ? 59.184 39.414 77.369 1.00 14.25 36 VAL B C 1
ATOM 2083 O O . VAL B 1 38 ? 59.488 38.799 76.346 1.00 14.89 36 VAL B O 1
ATOM 2087 N N . GLU B 1 39 ? 57.926 39.590 77.759 1.00 13.97 37 GLU B N 1
ATOM 2088 C CA . GLU B 1 39 ? 56.806 39.004 77.028 1.00 14.38 37 GLU B CA 1
ATOM 2089 C C . GLU B 1 39 ? 56.168 39.871 75.951 1.00 14.33 37 GLU B C 1
ATOM 2090 O O . GLU B 1 39 ? 55.608 39.354 74.982 1.00 13.53 37 GLU B O 1
ATOM 2104 N N . LEU B 1 41 ? 57.029 43.349 73.566 1.00 12.89 39 LEU B N 1
ATOM 2105 C CA . LEU B 1 41 ? 58.010 44.323 73.121 1.00 12.26 39 LEU B CA 1
ATOM 2106 C C . LEU B 1 41 ? 57.260 45.475 72.475 1.00 12.12 39 LEU B C 1
ATOM 2107 O O . LEU B 1 41 ? 56.603 45.302 71.450 1.00 12.70 39 LEU B O 1
ATOM 2112 N N . LEU B 1 42 ? 57.356 46.649 73.088 1.00 11.87 40 LEU B N 1
ATOM 2113 C CA . LEU B 1 42 ? 56.669 47.829 72.583 1.00 11.49 40 LEU B CA 1
ATOM 2114 C C . LEU B 1 42 ? 57.547 48.702 71.701 1.00 11.08 40 LEU B C 1
ATOM 2115 O O . LEU B 1 42 ? 58.483 49.348 72.179 1.00 10.54 40 LEU B O 1
ATOM 2120 N N . VAL B 1 43 ? 57.255 48.703 70.406 1.00 11.05 41 VAL B N 1
ATOM 2121 C CA . VAL B 1 43 ? 57.978 49.551 69.474 1.00 10.99 41 VAL B CA 1
ATOM 2122 C C . VAL B 1 43 ? 57.179 50.848 69.610 1.00 11.43 41 VAL B C 1
ATOM 2123 O O . VAL B 1 43 ? 56.235 51.086 68.864 1.00 11.56 41 VAL B O 1
ATOM 2127 N N . GLY B 1 44 ? 57.549 51.669 70.591 1.00 10.83 42 GLY B N 1
ATOM 2128 C CA . GLY B 1 44 ? 56.814 52.895 70.847 1.00 10.96 42 GLY B CA 1
ATOM 2129 C C . GLY B 1 44 ? 57.333 54.168 70.222 1.00 9.90 42 GLY B C 1
ATOM 2130 O O . GLY B 1 44 ? 58.499 54.249 69.848 1.00 9.91 42 GLY B O 1
ATOM 2131 N N . ASP B 1 45 ? 56.468 55.174 70.121 1.00 11.22 43 ASP B N 1
ATOM 2132 C CA . ASP B 1 45 ? 56.885 56.441 69.535 1.00 11.72 43 ASP B CA 1
ATOM 2133 C C . ASP B 1 45 ? 57.850 57.153 70.479 1.00 11.68 43 ASP B C 1
ATOM 2134 O O . ASP B 1 45 ? 58.360 58.231 70.176 1.00 11.65 43 ASP B O 1
ATOM 2139 N N . SER B 1 46 ? 58.106 56.528 71.628 1.00 10.87 44 SER B N 1
ATOM 2140 C CA . SER B 1 46 ? 59.065 57.060 72.585 1.00 10.22 44 SER B CA 1
ATOM 2141 C C . SER B 1 46 ? 60.434 57.077 71.883 1.00 9.62 44 SER B C 1
ATOM 2142 O O . SER B 1 46 ? 61.375 57.733 72.330 1.00 9.85 44 SER B O 1
ATOM 2145 N N . LEU B 1 47 ? 60.544 56.358 70.772 1.00 8.90 45 LEU B N 1
ATOM 2146 C CA . LEU B 1 47 ? 61.803 56.345 70.040 1.00 9.35 45 LEU B CA 1
ATOM 2147 C C . LEU B 1 47 ? 62.083 57.755 69.518 1.00 9.49 45 LEU B C 1
ATOM 2148 O O . LEU B 1 47 ? 63.219 58.096 69.207 1.00 9.67 45 LEU B O 1
ATOM 2153 N N . GLY B 1 48 ? 61.038 58.577 69.443 1.00 10.35 46 GLY B N 1
ATOM 2154 C CA . GLY B 1 48 ? 61.211 59.940 68.972 1.00 10.76 46 GLY B CA 1
ATOM 2155 C C . GLY B 1 48 ? 62.183 60.677 69.875 1.00 12.09 46 GLY B C 1
ATOM 2156 O O . GLY B 1 48 ? 62.898 61.578 69.443 1.00 11.18 46 GLY B O 1
ATOM 2165 N N . ALA B 1 50 ? 64.200 58.781 72.577 1.00 13.82 48 ALA B N 1
ATOM 2166 C CA . ALA B 1 50 ? 65.337 57.906 72.868 1.00 12.94 48 ALA B CA 1
ATOM 2167 C C . ALA B 1 50 ? 66.241 57.592 71.677 1.00 12.71 48 ALA B C 1
ATOM 2168 O O . ALA B 1 50 ? 67.451 57.427 71.837 1.00 12.81 48 ALA B O 1
ATOM 2170 N N . VAL B 1 51 ? 65.662 57.506 70.485 1.00 11.60 49 VAL B N 1
ATOM 2171 C CA . VAL B 1 51 ? 66.441 57.186 69.292 1.00 10.52 49 VAL B CA 1
ATOM 2172 C C . VAL B 1 51 ? 66.727 58.402 68.414 1.00 9.99 49 VAL B C 1
ATOM 2173 O O . VAL B 1 51 ? 67.860 58.597 67.961 1.00 9.22 49 VAL B O 1
ATOM 2177 N N . GLN B 1 52 ? 65.698 59.210 68.181 1.00 9.67 50 GLN B N 1
ATOM 2178 C CA . GLN B 1 52 ? 65.823 60.392 67.327 1.00 9.62 50 GLN B CA 1
ATOM 2179 C C . GLN B 1 52 ? 66.337 61.644 68.035 1.00 10.12 50 GLN B C 1
ATOM 2180 O O . GLN B 1 52 ? 66.741 62.602 67.381 1.00 10.56 50 GLN B O 1
ATOM 2186 N N . GLY B 1 53 ? 66.314 61.639 69.364 1.00 10.71 51 GLY B N 1
ATOM 2187 C CA . GLY B 1 53 ? 66.816 62.778 70.115 1.00 12.32 51 GLY B CA 1
ATOM 2188 C C . GLY B 1 53 ? 65.965 64.032 70.092 1.00 13.66 51 GLY B C 1
ATOM 2189 O O . GLY B 1 53 ? 66.472 65.128 70.352 1.00 13.27 51 GLY B O 1
ATOM 2190 N N . ARG B 1 54 ? 64.678 63.878 69.793 1.00 14.08 52 ARG B N 1
ATOM 2191 C CA . ARG B 1 54 ? 63.756 65.011 69.740 1.00 15.03 52 ARG B CA 1
ATOM 2192 C C . ARG B 1 54 ? 63.209 65.338 71.127 1.00 15.52 52 ARG B C 1
ATOM 2193 O O . ARG B 1 54 ? 63.373 64.563 72.072 1.00 15.33 52 ARG B O 1
ATOM 2201 N N . LYS B 1 55 ? 62.550 66.488 71.239 1.00 15.79 53 LYS B N 1
ATOM 2202 C CA . LYS B 1 55 ? 61.977 66.929 72.506 1.00 16.27 53 LYS B CA 1
ATOM 2203 C C . LYS B 1 55 ? 60.606 66.330 72.817 1.00 15.56 53 LYS B C 1
ATOM 2204 O O . LYS B 1 55 ? 60.130 66.413 73.952 1.00 16.07 53 LYS B O 1
ATOM 2208 N N . SER B 1 56 ? 59.962 65.738 71.816 1.00 14.20 54 SER B N 1
ATOM 2209 C CA . SER B 1 56 ? 58.659 65.109 72.027 1.00 12.61 54 SER B CA 1
ATOM 2210 C C . SER B 1 56 ? 58.493 63.991 71.010 1.00 12.30 54 SER B C 1
ATOM 2211 O O . SER B 1 56 ? 59.326 63.832 70.119 1.00 12.00 54 SER B O 1
ATOM 2214 N N . THR B 1 57 ? 57.412 63.229 71.139 1.00 11.53 55 THR B N 1
ATOM 2215 C CA . THR B 1 57 ? 57.152 62.121 70.229 1.00 12.08 55 THR B CA 1
ATOM 2216 C C . THR B 1 57 ? 56.318 62.513 69.013 1.00 11.86 55 THR B C 1
ATOM 2217 O O . THR B 1 57 ? 56.159 61.718 68.086 1.00 11.49 55 THR B O 1
ATOM 2221 N N . LEU B 1 58 ? 55.785 63.729 69.006 1.00 11.70 56 LEU B N 1
ATOM 2222 C CA . LEU B 1 58 ? 54.931 64.149 67.896 1.00 12.05 56 LEU B CA 1
ATOM 2223 C C . LEU B 1 58 ? 55.536 64.100 66.490 1.00 11.67 56 LEU B C 1
ATOM 2224 O O . LEU B 1 58 ? 54.838 63.768 65.526 1.00 11.70 56 LEU B O 1
ATOM 2229 N N . PRO B 1 59 ? 56.833 64.415 66.342 1.00 11.09 57 PRO B N 1
ATOM 2230 C CA . PRO B 1 59 ? 57.429 64.375 64.998 1.00 10.71 57 PRO B CA 1
ATOM 2231 C C . PRO B 1 59 ? 57.630 62.985 64.374 1.00 10.96 57 PRO B C 1
ATOM 2232 O O . PRO B 1 59 ? 57.930 62.882 63.185 1.00 10.94 57 PRO B O 1
ATOM 2236 N N . VAL B 1 60 ? 57.476 61.925 65.163 1.00 10.04 58 VAL B N 1
ATOM 2237 C CA . VAL B 1 60 ? 57.661 60.570 64.646 1.00 9.39 58 VAL B CA 1
ATOM 2238 C C . VAL B 1 60 ? 56.630 60.277 63.558 1.00 9.16 58 VAL B C 1
ATOM 2239 O O . VAL B 1 60 ? 55.455 60.590 63.716 1.00 9.40 58 VAL B O 1
ATOM 2243 N N . SER B 1 61 ? 57.080 59.674 62.461 1.00 8.54 59 SER B N 1
ATOM 2244 C CA . SER B 1 61 ? 56.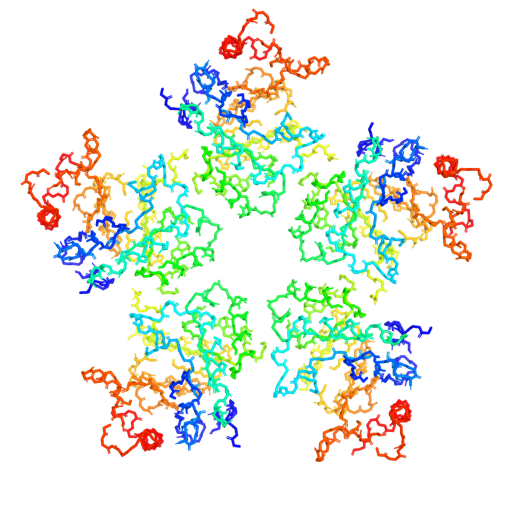201 59.367 61.330 1.00 8.99 59 SER B CA 1
ATOM 2245 C C . SER B 1 61 ? 55.830 57.892 61.239 1.00 9.07 59 SER B C 1
ATOM 2246 O O . SER B 1 61 ? 56.396 57.052 61.938 1.00 8.67 59 SER B O 1
ATOM 2249 N N . LEU B 1 62 ? 54.885 57.582 60.356 1.00 9.17 60 LEU B N 1
ATOM 2250 C CA . LEU B 1 62 ? 54.462 56.201 60.165 1.00 9.76 60 LEU B CA 1
ATOM 2251 C C . LEU B 1 62 ? 55.621 55.413 59.558 1.00 9.80 60 LEU B C 1
ATOM 2252 O O . LEU B 1 62 ? 55.833 54.258 59.903 1.00 9.40 60 LEU B O 1
ATOM 2257 N N . ARG B 1 63 ? 56.380 56.042 58.662 1.00 9.43 61 ARG B N 1
ATOM 2258 C CA . ARG B 1 63 ? 57.521 55.364 58.060 1.00 10.43 61 ARG B CA 1
ATOM 2259 C C . ARG B 1 63 ? 58.532 54.987 59.147 1.00 9.72 61 ARG B C 1
ATOM 2260 O O . ARG B 1 63 ? 59.112 53.900 59.111 1.00 9.37 61 ARG B O 1
ATOM 2268 N N . ASP B 1 64 ? 58.742 55.891 60.105 1.00 8.92 62 ASP B N 1
ATOM 2269 C CA . ASP B 1 64 ? 59.674 55.631 61.203 1.00 9.22 62 ASP B CA 1
ATOM 2270 C C . ASP B 1 64 ? 59.191 54.415 62.004 1.00 9.37 62 ASP B C 1
ATOM 2271 O O . ASP B 1 64 ? 59.976 53.537 62.349 1.00 8.54 62 ASP B O 1
ATOM 2284 N N . CYS B 1 66 ? 57.173 51.998 61.042 1.00 9.72 64 CYS B N 1
ATOM 2285 C CA . CYS B 1 66 ? 57.247 50.775 60.252 1.00 9.74 64 CYS B CA 1
ATOM 2286 C C . CYS B 1 66 ? 58.686 50.270 60.198 1.00 9.39 64 CYS B C 1
ATOM 2287 O O . CYS B 1 66 ? 58.936 49.064 60.298 1.00 9.46 64 CYS B O 1
ATOM 2290 N N . TYR B 1 67 ? 59.631 51.197 60.052 1.00 8.28 65 TYR B N 1
ATOM 2291 C CA . TYR B 1 67 ? 61.048 50.846 59.997 1.00 7.98 65 TYR B CA 1
ATOM 2292 C C . TYR B 1 67 ? 61.500 50.139 61.271 1.00 8.35 65 TYR B C 1
ATOM 2293 O O . TYR B 1 67 ? 62.088 49.061 61.209 1.00 8.99 65 TYR B O 1
ATOM 2302 N N . HIS B 1 68 ? 61.230 50.746 62.425 1.00 8.63 66 HIS B N 1
ATOM 2303 C CA . HIS B 1 68 ? 61.646 50.138 63.683 1.00 8.60 66 HIS B CA 1
ATOM 2304 C C . HIS B 1 68 ? 60.890 48.840 63.961 1.00 9.33 66 HIS B C 1
ATOM 2305 O O . HIS B 1 68 ? 61.439 47.917 64.562 1.00 9.30 66 HIS B O 1
ATOM 2312 N N . THR B 1 69 ? 59.643 48.755 63.510 1.00 9.03 67 THR B N 1
ATOM 2313 C CA . THR B 1 69 ? 58.870 47.533 63.708 1.00 10.13 67 THR B CA 1
ATOM 2314 C C . THR B 1 69 ? 59.535 46.399 62.927 1.00 10.76 67 THR B C 1
ATOM 2315 O O . THR B 1 69 ? 59.673 45.281 63.433 1.00 10.54 67 THR B O 1
ATOM 2319 N N . GLU B 1 70 ? 59.963 46.691 61.700 1.00 10.92 68 GLU B N 1
ATOM 2320 C CA . GLU B 1 70 ? 60.618 45.684 60.868 1.00 12.63 68 GLU B CA 1
ATOM 2321 C C . GLU B 1 70 ? 61.928 45.226 61.508 1.00 12.33 68 GLU B C 1
ATOM 2322 O O . GLU B 1 70 ? 62.271 44.041 61.456 1.00 12.63 68 GLU B O 1
ATOM 2328 N N . CYS B 1 71 ? 62.650 46.172 62.106 1.00 11.74 69 CYS B N 1
ATOM 2329 C CA . CYS B 1 71 ? 63.918 45.885 62.782 1.00 11.55 69 CYS B CA 1
ATOM 2330 C C . CYS B 1 71 ? 63.691 44.953 63.967 1.00 11.47 69 CYS B C 1
ATOM 2331 O O . CYS B 1 71 ? 64.350 43.917 64.094 1.00 11.31 69 CYS B O 1
ATOM 2334 N N . VAL B 1 72 ? 62.764 45.334 64.837 1.00 11.07 70 VAL B N 1
ATOM 2335 C CA . VAL B 1 72 ? 62.446 44.536 66.018 1.00 11.90 70 VAL B CA 1
ATOM 2336 C C . VAL B 1 72 ? 61.945 43.148 65.616 1.00 12.81 70 VAL B C 1
ATOM 2337 O O . VAL B 1 72 ? 62.292 42.147 66.248 1.00 12.50 70 VAL B O 1
ATOM 2341 N N . ALA B 1 73 ? 61.157 43.089 64.548 1.00 13.36 71 ALA B N 1
ATOM 2342 C CA . ALA B 1 73 ? 60.617 41.822 64.065 1.00 14.84 71 ALA B CA 1
ATOM 2343 C C . ALA B 1 73 ? 61.697 40.819 63.661 1.00 15.86 71 ALA B C 1
ATOM 2344 O O . ALA B 1 73 ? 61.481 39.612 63.742 1.00 16.14 71 ALA B O 1
ATOM 2346 N N . ARG B 1 74 ? 62.854 41.300 63.220 1.00 16.79 72 ARG B N 1
ATOM 2347 C CA . ARG B 1 74 ? 63.916 40.378 62.827 1.00 17.85 72 ARG B CA 1
ATOM 2348 C C . ARG B 1 74 ? 64.666 39.817 64.027 1.00 18.93 72 ARG B C 1
ATOM 2349 O O . ARG B 1 74 ? 65.400 38.839 63.899 1.00 19.83 72 ARG B O 1
ATOM 2357 N N . GLY B 1 75 ? 64.477 40.427 65.193 1.00 19.61 73 GLY B N 1
ATOM 2358 C CA . GLY B 1 75 ? 65.169 39.952 66.381 1.00 20.70 73 GLY B CA 1
ATOM 2359 C C . GLY B 1 75 ? 64.286 39.250 67.394 1.00 21.71 73 GLY B C 1
ATOM 2360 O O . GLY B 1 75 ? 64.773 38.464 68.210 1.00 21.22 73 GLY B O 1
ATOM 2361 N N . ALA B 1 76 ? 62.989 39.533 67.346 1.00 22.60 74 ALA B N 1
ATOM 2362 C CA . ALA B 1 76 ? 62.030 38.937 68.270 1.00 24.19 74 ALA B CA 1
ATOM 2363 C C . ALA B 1 76 ? 61.779 37.464 67.972 1.00 25.48 74 ALA B C 1
ATOM 2364 O O . ALA B 1 76 ? 61.828 37.030 66.818 1.00 25.95 74 ALA B O 1
ATOM 2366 N N . LYS B 1 77 ? 61.498 36.703 69.025 1.00 26.39 75 LYS B N 1
ATOM 2367 C CA . LYS B 1 77 ? 61.238 35.276 68.897 1.00 26.99 75 LYS B CA 1
ATOM 2368 C C . LYS B 1 77 ? 59.866 34.891 69.449 1.00 27.29 75 LYS B C 1
ATOM 2369 O O . LYS B 1 77 ? 58.930 34.659 68.684 1.00 27.87 75 LYS B O 1
ATOM 2371 N N . ASN B 1 78 ? 59.751 34.832 70.775 1.00 27.32 76 ASN B N 1
ATOM 2372 C CA . ASN B 1 78 ? 58.498 34.450 71.426 1.00 27.41 76 ASN B CA 1
ATOM 2373 C C . ASN B 1 78 ? 57.631 35.629 71.850 1.00 26.58 76 ASN B C 1
ATOM 2374 O O . ASN B 1 78 ? 56.409 35.510 71.938 1.00 26.54 76 ASN B O 1
ATOM 2379 N N . ALA B 1 79 ? 58.266 36.764 72.115 1.00 25.63 77 ALA B N 1
ATOM 2380 C CA . ALA B 1 79 ? 57.547 37.949 72.563 1.00 24.10 77 ALA B CA 1
ATOM 2381 C C . ALA B 1 79 ? 56.580 38.525 71.534 1.00 23.54 77 ALA B C 1
ATOM 2382 O O . ALA B 1 79 ? 56.789 38.420 70.325 1.00 22.83 77 ALA B O 1
ATOM 2392 N N . ILE B 1 81 ? 54.922 41.555 69.601 1.00 18.05 79 ILE B N 1
ATOM 2393 C CA . ILE B 1 81 ? 55.356 42.883 69.193 1.00 15.81 79 ILE B CA 1
ATOM 2394 C C . ILE B 1 81 ? 54.161 43.828 69.108 1.00 14.36 79 ILE B C 1
ATOM 2395 O O . ILE B 1 81 ? 53.189 43.558 68.400 1.00 13.63 79 ILE B O 1
ATOM 2400 N N . VAL B 1 82 ? 54.238 44.933 69.839 1.00 12.78 80 VAL B N 1
ATOM 2401 C CA . VAL B 1 82 ? 53.177 45.934 69.837 1.00 12.23 80 VAL B CA 1
ATOM 2402 C C . VAL B 1 82 ? 53.774 47.212 69.264 1.00 11.89 80 VAL B C 1
ATOM 2403 O O . VAL B 1 82 ? 54.809 47.678 69.736 1.00 11.97 80 VAL B O 1
ATOM 2407 N N . SER B 1 83 ? 53.121 47.776 68.253 1.00 11.19 81 SER B N 1
ATOM 2408 C CA . SER B 1 83 ? 53.626 48.991 67.615 1.00 11.35 81 SER B CA 1
ATOM 2409 C C . SER B 1 83 ? 52.692 50.186 67.755 1.00 11.02 81 SER B C 1
ATOM 2410 O O . SER B 1 83 ? 51.488 50.078 67.528 1.00 11.20 81 SER B O 1
ATOM 2413 N N . ASP B 1 84 ? 53.265 51.329 68.119 1.00 11.14 82 ASP B N 1
ATOM 2414 C CA . ASP B 1 84 ? 52.504 52.558 68.287 1.00 11.33 82 ASP B CA 1
ATOM 2415 C C . ASP B 1 84 ? 52.086 53.200 66.978 1.00 10.68 82 ASP B C 1
ATOM 2416 O O . ASP B 1 84 ? 52.876 53.285 66.040 1.00 9.79 82 ASP B O 1
ATOM 2421 N N . LEU B 1 85 ? 50.840 53.651 66.928 1.00 10.37 83 LEU B N 1
ATOM 2422 C CA . LEU B 1 85 ? 50.349 54.392 65.771 1.00 10.29 83 LEU B CA 1
ATOM 2423 C C . LEU B 1 85 ? 50.884 55.775 66.150 1.00 10.29 83 LEU B C 1
ATOM 2424 O O . LEU B 1 85 ? 50.576 56.284 67.225 1.00 9.63 83 LEU B O 1
ATOM 2429 N N . PRO B 1 86 ? 51.719 56.381 65.289 1.00 10.53 84 PRO B N 1
ATOM 2430 C CA . PRO B 1 86 ? 52.297 57.700 65.569 1.00 11.13 84 PRO B CA 1
ATOM 2431 C C . PRO B 1 86 ? 51.357 58.883 65.406 1.00 11.06 84 PRO B C 1
ATOM 2432 O O . PRO B 1 86 ? 50.389 58.831 64.653 1.00 10.85 84 PRO B O 1
ATOM 2436 N N . PHE B 1 87 ? 51.668 59.949 66.130 1.00 11.10 85 PHE B N 1
ATOM 2437 C CA . PHE B 1 87 ? 50.876 61.167 66.107 1.00 11.21 85 PHE B CA 1
ATOM 2438 C C . PHE B 1 87 ? 50.626 61.659 64.689 1.00 10.98 85 PHE B C 1
ATOM 2439 O O . PHE B 1 87 ? 51.560 61.812 63.898 1.00 10.39 85 PHE B O 1
ATOM 2447 N N . GLY B 1 88 ? 49.356 61.908 64.384 1.00 11.04 86 GLY B N 1
ATOM 2448 C CA . GLY B 1 88 ? 48.982 62.406 63.075 1.00 11.15 86 GLY B CA 1
ATOM 2449 C C . GLY B 1 88 ? 48.619 61.348 62.057 1.00 11.52 86 GLY B C 1
ATOM 2450 O O . GLY B 1 88 ? 47.995 61.657 61.046 1.00 11.86 86 GLY B O 1
ATOM 2451 N N . ALA B 1 89 ? 48.983 60.099 62.325 1.00 11.16 87 ALA B N 1
ATOM 2452 C CA . ALA B 1 89 ? 48.711 59.027 61.374 1.00 11.37 87 ALA B CA 1
ATOM 2453 C C . ALA B 1 89 ? 47.428 58.244 61.603 1.00 11.16 87 ALA B C 1
ATOM 2454 O O . ALA B 1 89 ? 47.073 57.413 60.772 1.00 10.84 87 ALA B O 1
ATOM 2456 N N . TYR B 1 90 ? 46.727 58.500 62.705 1.00 10.41 88 TYR B N 1
ATOM 2457 C CA . TYR B 1 90 ? 45.512 57.740 62.983 1.00 10.56 88 TYR B CA 1
ATOM 2458 C C . TYR B 1 90 ? 44.307 58.491 63.545 1.00 10.59 88 TYR B C 1
ATOM 2459 O O . TYR B 1 90 ? 43.202 57.953 63.553 1.00 10.55 88 TYR B O 1
ATOM 2468 N N . GLN B 1 91 ? 44.500 59.722 64.011 1.00 10.09 89 GLN B N 1
ATOM 2469 C CA . GLN B 1 91 ? 43.398 60.451 64.626 1.00 10.48 89 GLN B CA 1
ATOM 2470 C C . GLN B 1 91 ? 42.429 61.164 63.696 1.00 10.15 89 GLN B C 1
ATOM 2471 O O . GLN B 1 91 ? 41.405 61.667 64.148 1.00 10.13 89 GLN B O 1
ATOM 2477 N N . GLN B 1 92 ? 42.737 61.202 62.407 1.00 10.51 90 GLN B N 1
ATOM 2478 C CA . GLN B 1 92 ? 41.862 61.876 61.458 1.00 11.13 90 GLN B CA 1
ATOM 2479 C C . GLN B 1 92 ? 40.511 61.164 61.341 1.00 11.39 90 GLN B C 1
ATOM 2480 O O . GLN B 1 92 ? 39.461 61.812 61.274 1.00 11.34 90 GLN B O 1
ATOM 2486 N N . SER B 1 93 ? 40.545 59.831 61.325 1.00 10.21 91 SER B N 1
ATOM 2487 C CA . SER B 1 93 ? 39.332 59.015 61.220 1.00 10.03 91 SER B CA 1
ATOM 2488 C C . SER B 1 93 ? 39.670 57.549 61.467 1.00 9.99 91 SER B C 1
ATOM 2489 O O . SER B 1 93 ? 40.838 57.158 61.404 1.00 9.32 91 SER B O 1
ATOM 2492 N N . LYS B 1 94 ? 38.648 56.735 61.725 1.00 10.52 92 LYS B N 1
ATOM 2493 C CA . LYS B 1 94 ? 38.872 55.311 61.958 1.00 10.25 92 LYS B CA 1
ATOM 2494 C C . LYS B 1 94 ? 39.431 54.654 60.704 1.00 10.38 92 LYS B C 1
ATOM 2495 O O . LYS B 1 94 ? 40.199 53.695 60.789 1.00 9.38 92 LYS B O 1
ATOM 2501 N N . GLU B 1 95 ? 39.056 55.182 59.541 1.00 9.81 93 GLU B N 1
ATOM 2502 C CA . GLU B 1 95 ? 39.546 54.650 58.273 1.00 10.32 93 GLU B CA 1
ATOM 2503 C C . GLU B 1 95 ? 41.043 54.905 58.145 1.00 9.87 93 GLU B C 1
ATOM 2504 O O . GLU B 1 95 ? 41.787 54.035 57.706 1.00 9.61 93 GLU B O 1
ATOM 2510 N N . GLN B 1 96 ? 41.484 56.103 58.523 1.00 9.76 94 GLN B N 1
ATOM 2511 C CA . GLN B 1 96 ? 42.904 56.425 58.443 1.00 9.17 94 GLN B CA 1
ATOM 2512 C C . GLN B 1 96 ? 43.660 55.543 59.429 1.00 8.69 94 GLN B C 1
ATOM 2513 O O . GLN B 1 96 ? 44.740 55.041 59.125 1.00 8.99 94 GLN B O 1
ATOM 2519 N N . ALA B 1 97 ? 43.078 55.360 60.611 1.00 8.64 95 ALA B N 1
ATOM 2520 C CA . ALA B 1 97 ? 43.705 54.542 61.641 1.00 8.75 95 ALA B CA 1
ATOM 2521 C C . ALA B 1 97 ? 43.904 53.125 61.139 1.00 9.01 95 ALA B C 1
ATOM 2522 O O . ALA B 1 97 ? 44.953 52.516 61.366 1.00 9.10 95 ALA B O 1
ATOM 2524 N N . PHE B 1 98 ? 42.893 52.594 60.458 1.00 9.15 96 PHE B N 1
ATOM 2525 C CA . PHE B 1 98 ? 42.997 51.240 59.933 1.00 9.55 96 PHE B CA 1
ATOM 2526 C C . PHE B 1 98 ? 44.131 51.146 58.916 1.00 9.84 96 PHE B C 1
ATOM 2527 O O . PHE B 1 98 ? 44.911 50.199 58.934 1.00 8.78 96 PHE B O 1
ATOM 2535 N N . ALA B 1 99 ? 44.210 52.131 58.024 1.00 9.02 97 ALA B N 1
ATOM 2536 C CA . ALA B 1 99 ? 45.257 52.156 57.006 1.00 9.51 97 ALA B CA 1
ATOM 2537 C C . ALA B 1 99 ? 46.644 52.145 57.646 1.00 9.05 97 ALA B C 1
ATOM 2538 O O . ALA B 1 99 ? 47.526 51.390 57.233 1.00 8.79 97 ALA B O 1
ATOM 2540 N N . ALA B 1 100 ? 46.829 52.985 58.661 1.00 9.19 98 ALA B N 1
ATOM 2541 C CA . ALA B 1 100 ? 48.109 53.066 59.349 1.00 8.97 98 ALA B CA 1
ATOM 2542 C C . ALA B 1 100 ? 48.413 51.777 60.097 1.00 8.74 98 ALA B C 1
ATOM 2543 O O . ALA B 1 100 ? 49.530 51.265 60.031 1.00 9.57 98 ALA B O 1
ATOM 2545 N N . ALA B 1 101 ? 47.413 51.254 60.798 1.00 8.92 99 ALA B N 1
ATOM 2546 C CA . ALA B 1 101 ? 47.588 50.028 61.567 1.00 9.84 99 ALA B CA 1
ATOM 2547 C C . ALA B 1 101 ? 47.919 48.856 60.655 1.00 9.93 99 ALA B C 1
ATOM 2548 O O . ALA B 1 101 ? 48.734 48.002 61.010 1.00 10.49 99 ALA B O 1
ATOM 2550 N N . ALA B 1 102 ? 47.292 48.815 59.480 1.00 9.93 100 ALA B N 1
ATOM 2551 C CA . ALA B 1 102 ? 47.550 47.735 58.534 1.00 9.95 100 ALA B CA 1
ATOM 2552 C C . ALA B 1 102 ? 49.012 47.770 58.088 1.00 10.62 100 ALA B C 1
ATOM 2553 O O . ALA B 1 102 ? 49.626 46.723 57.882 1.00 10.39 100 ALA B O 1
ATOM 2555 N N . GLU B 1 103 ? 49.576 48.968 57.934 1.00 10.98 101 GLU B N 1
ATOM 2556 C CA . GLU B 1 103 ? 50.976 49.067 57.533 1.00 11.59 101 GLU B CA 1
ATOM 2557 C C . GLU B 1 103 ? 51.870 48.513 58.642 1.00 11.11 101 GLU B C 1
ATOM 2558 O O . GLU B 1 103 ? 52.851 47.829 58.366 1.00 10.75 101 GLU B O 1
ATOM 2564 N N . LEU B 1 104 ? 51.528 48.806 59.895 1.00 11.03 102 LEU B N 1
ATOM 2565 C CA . LEU B 1 104 ? 52.317 48.316 61.025 1.00 11.14 102 LEU B CA 1
ATOM 2566 C C . LEU B 1 104 ? 52.241 46.794 61.149 1.00 11.95 102 LEU B C 1
ATOM 2567 O O . LEU B 1 104 ? 53.246 46.138 61.437 1.00 11.26 102 LEU B O 1
ATOM 2580 N N . ALA B 1 106 ? 51.691 44.734 58.705 1.00 13.32 104 ALA B N 1
ATOM 2581 C CA . ALA B 1 106 ? 52.460 44.204 57.584 1.00 13.52 104 ALA B CA 1
ATOM 2582 C C . ALA B 1 106 ? 53.959 44.287 57.884 1.00 13.53 104 ALA B C 1
ATOM 2583 O O . ALA B 1 106 ? 54.741 43.454 57.416 1.00 13.59 104 ALA B O 1
ATOM 2585 N N . ALA B 1 107 ? 54.350 45.284 58.675 1.00 12.51 105 ALA B N 1
ATOM 2586 C CA . ALA B 1 107 ? 55.757 45.478 59.032 1.00 12.54 105 ALA B CA 1
ATOM 2587 C C . ALA B 1 107 ? 56.233 44.483 60.087 1.00 12.73 105 ALA B C 1
ATOM 2588 O O . ALA B 1 107 ? 57.432 44.374 60.349 1.00 12.25 105 ALA B O 1
ATOM 2590 N N . GLY B 1 108 ? 55.296 43.769 60.702 1.00 13.20 106 GLY B N 1
ATOM 2591 C CA . GLY B 1 108 ? 55.679 42.785 61.699 1.00 13.12 106 GLY B CA 1
ATOM 2592 C C . GLY B 1 108 ? 55.003 42.889 63.051 1.00 13.52 106 GLY B C 1
ATOM 2593 O O . GLY B 1 108 ? 55.249 42.058 63.927 1.00 13.84 106 GLY B O 1
ATOM 2594 N N . ALA B 1 109 ? 54.157 43.895 63.246 1.00 13.33 107 ALA B N 1
ATOM 2595 C CA . ALA B 1 109 ? 53.484 44.048 64.532 1.00 13.46 107 ALA B CA 1
ATOM 2596 C C . ALA B 1 109 ? 52.416 42.974 64.728 1.00 13.71 107 ALA B C 1
ATOM 2597 O O . ALA B 1 109 ? 51.874 42.440 63.758 1.00 13.43 107 ALA B O 1
ATOM 2599 N N . HIS B 1 110 ? 52.137 42.651 65.987 1.00 13.70 108 HIS B N 1
ATOM 2600 C CA . HIS B 1 110 ? 51.115 41.661 66.330 1.00 14.85 108 HIS B CA 1
ATOM 2601 C C . HIS B 1 110 ? 49.936 42.389 66.968 1.00 14.12 108 HIS B C 1
ATOM 2602 O O . HIS B 1 110 ? 48.862 41.820 67.156 1.00 13.25 108 HIS B O 1
ATOM 2617 N N . VAL B 1 112 ? 48.667 46.875 67.725 1.00 12.21 110 VAL B N 1
ATOM 2618 C CA . VAL B 1 112 ? 49.023 48.281 67.598 1.00 11.89 110 VAL B CA 1
ATOM 2619 C C . VAL B 1 112 ? 48.497 49.021 68.820 1.00 12.40 110 VAL B C 1
ATOM 2620 O O . VAL B 1 112 ? 47.525 48.596 69.447 1.00 12.31 110 VAL B O 1
ATOM 2624 N N . LYS B 1 113 ? 49.155 50.116 69.173 1.00 12.66 111 LYS B N 1
ATOM 2625 C CA . LYS B 1 113 ? 48.734 50.904 70.319 1.00 13.55 111 LYS B CA 1
ATOM 2626 C C . LYS B 1 113 ? 48.294 52.287 69.865 1.00 13.82 111 LYS B C 1
ATOM 2627 O O . LYS B 1 113 ? 48.927 52.900 69.006 1.00 14.51 111 LYS B O 1
ATOM 2633 N N . LEU B 1 114 ? 47.190 52.764 70.425 1.00 13.96 112 LEU B N 1
ATOM 2634 C CA . LEU B 1 114 ? 46.685 54.090 70.096 1.00 14.39 112 LEU B CA 1
ATOM 2635 C C . LEU B 1 114 ? 46.385 54.812 71.404 1.00 14.84 112 LEU B C 1
ATOM 2636 O O . LEU B 1 114 ? 46.092 54.173 72.417 1.00 15.03 112 LEU B O 1
ATOM 2641 N N . GLU B 1 115 ? 46.470 56.138 71.386 1.00 15.65 113 GLU B N 1
ATOM 2642 C CA . GLU B 1 115 ? 46.227 56.931 72.585 1.00 16.73 113 GLU B CA 1
ATOM 2643 C C . GLU B 1 115 ? 44.923 57.707 72.502 1.00 17.35 113 GLU B C 1
ATOM 2644 O O . GLU B 1 115 ? 44.571 58.238 71.450 1.00 18.05 113 GLU B O 1
ATOM 2650 N N . GLY B 1 116 ? 44.202 57.771 73.615 1.00 17.29 114 GLY B N 1
ATOM 2651 C CA . GLY B 1 116 ? 42.949 58.502 73.618 1.00 17.49 114 GLY B CA 1
ATOM 2652 C C . GLY B 1 116 ? 41.865 57.859 74.454 1.00 17.33 114 GLY B C 1
ATOM 2653 O O . GLY B 1 116 ? 41.892 56.656 74.713 1.00 17.31 114 GLY B O 1
ATOM 2654 N N . GLY B 1 117 ? 40.897 58.671 74.865 1.00 17.48 115 GLY B N 1
ATOM 2655 C CA . GLY B 1 117 ? 39.807 58.174 75.681 1.00 18.35 115 GLY B CA 1
ATOM 2656 C C . GLY B 1 117 ? 38.605 57.697 74.893 1.00 18.69 115 GLY B C 1
ATOM 2657 O O . GLY B 1 117 ? 38.734 57.162 73.795 1.00 18.68 115 GLY B O 1
ATOM 2658 N N . VAL B 1 118 ? 37.423 57.903 75.461 1.00 19.20 116 VAL B N 1
ATOM 2659 C CA . VAL B 1 118 ? 36.182 57.473 74.835 1.00 20.13 116 VAL B CA 1
ATOM 2660 C C . VAL B 1 118 ? 36.047 57.869 73.365 1.00 20.47 116 VAL B C 1
ATOM 2661 O O . VAL B 1 118 ? 35.445 57.137 72.583 1.00 20.86 116 VAL B O 1
ATOM 2665 N N . TRP B 1 119 ? 36.611 59.012 72.985 1.00 21.06 117 TRP B N 1
ATOM 2666 C CA . TRP B 1 119 ? 36.511 59.475 71.601 1.00 20.96 117 TRP B CA 1
ATOM 2667 C C . TRP B 1 119 ? 37.282 58.598 70.613 1.00 20.82 117 TRP B C 1
ATOM 2668 O O . TRP B 1 119 ? 37.116 58.725 69.397 1.00 20.93 117 TRP B O 1
ATOM 2687 N N . ALA B 1 121 ? 37.327 55.143 71.134 1.00 17.38 119 ALA B N 1
ATOM 2688 C CA . ALA B 1 121 ? 36.743 53.808 71.252 1.00 16.99 119 ALA B CA 1
ATOM 2689 C C . ALA B 1 121 ? 36.183 53.275 69.935 1.00 16.58 119 ALA B C 1
ATOM 2690 O O . ALA B 1 121 ? 36.300 52.085 69.638 1.00 15.78 119 ALA B O 1
ATOM 2692 N N . GLU B 1 122 ? 35.570 54.151 69.146 1.00 16.77 120 GLU B N 1
ATOM 2693 C CA . GLU B 1 122 ? 35.013 53.731 67.868 1.00 16.61 120 GLU B CA 1
ATOM 2694 C C . GLU B 1 122 ? 36.133 53.236 66.958 1.00 15.94 120 GLU B C 1
ATOM 2695 O O . GLU B 1 122 ? 35.941 52.311 66.174 1.00 15.63 120 GLU B O 1
ATOM 2701 N N . THR B 1 123 ? 37.307 53.851 67.067 1.00 14.14 121 THR B N 1
ATOM 2702 C CA . THR B 1 123 ? 38.437 53.434 66.249 1.00 13.10 121 THR B CA 1
ATOM 2703 C C . THR B 1 123 ? 38.916 52.060 66.721 1.00 12.87 121 THR B C 1
ATOM 2704 O O . THR B 1 123 ? 39.216 51.187 65.912 1.00 11.81 121 THR B O 1
ATOM 2708 N N . THR B 1 124 ? 38.976 51.868 68.035 1.00 13.12 122 THR B N 1
ATOM 2709 C CA . THR B 1 124 ? 39.391 50.582 68.587 1.00 13.14 122 THR B CA 1
ATOM 2710 C C . THR B 1 124 ? 38.501 49.469 68.020 1.00 13.19 122 THR B C 1
ATOM 2711 O O . THR B 1 124 ? 38.994 48.447 67.541 1.00 12.31 122 THR B O 1
ATOM 2715 N N . GLU B 1 125 ? 37.190 49.680 68.066 1.00 13.77 123 GLU B N 1
ATOM 2716 C CA . GLU B 1 125 ? 36.246 48.687 67.562 1.00 14.67 123 GLU B CA 1
ATOM 2717 C C . GLU B 1 125 ? 36.444 48.421 66.072 1.00 13.79 123 GLU B C 1
ATOM 2718 O O . GLU B 1 125 ? 36.435 47.271 65.635 1.00 12.73 123 GLU B O 1
ATOM 2724 N N . PHE B 1 126 ? 36.630 49.488 65.299 1.00 12.46 124 PHE B N 1
ATOM 2725 C CA . PHE B 1 126 ? 36.821 49.370 63.854 1.00 12.31 124 PHE B CA 1
ATOM 2726 C C . PHE B 1 126 ? 38.028 48.495 63.525 1.00 11.88 124 PHE B C 1
ATOM 2727 O O . PHE B 1 126 ? 37.978 47.656 62.627 1.00 12.63 124 PHE B O 1
ATOM 2735 N N . LEU B 1 127 ? 39.120 48.689 64.259 1.00 11.46 125 LEU B N 1
ATOM 2736 C CA . LEU B 1 127 ? 40.333 47.924 64.016 1.00 12.00 125 LEU B CA 1
ATOM 2737 C C . LEU B 1 127 ? 40.228 46.456 64.426 1.00 12.40 125 LEU B C 1
ATOM 2738 O O . LEU B 1 127 ? 40.508 45.562 63.628 1.00 12.00 125 LEU B O 1
ATOM 2746 N N . GLN B 1 128 ? 39.811 46.217 65.663 1.00 13.70 126 GLN B N 1
ATOM 2747 C CA . GLN B 1 128 ? 39.706 44.858 66.185 1.00 16.03 126 GLN B CA 1
ATOM 2748 C C . GLN B 1 128 ? 38.788 43.963 65.349 1.00 16.75 126 GLN B C 1
ATOM 2749 O O . GLN B 1 128 ? 39.088 42.788 65.136 1.00 16.60 126 GLN B O 1
ATOM 2766 N N . ARG B 1 130 ? 38.417 44.050 62.306 1.00 18.01 128 ARG B N 1
ATOM 2767 C CA . ARG B 1 130 ? 39.096 43.744 61.054 1.00 17.41 128 ARG B CA 1
ATOM 2768 C C . ARG B 1 130 ? 40.399 42.964 61.224 1.00 17.33 128 ARG B C 1
ATOM 2769 O O . ARG B 1 130 ? 41.231 42.920 60.320 1.00 18.11 128 ARG B O 1
ATOM 2777 N N . GLY B 1 131 ? 40.568 42.349 62.390 1.00 16.96 129 GLY B N 1
ATOM 2778 C CA . GLY B 1 131 ? 41.749 41.539 62.633 1.00 16.97 129 GLY B CA 1
ATOM 2779 C C . GLY B 1 131 ? 42.979 42.202 63.220 1.00 16.78 129 GLY B C 1
ATOM 2780 O O . GLY B 1 131 ? 44.031 41.568 63.317 1.00 17.39 129 GLY B O 1
ATOM 2781 N N . ILE B 1 132 ? 42.868 43.467 63.610 1.00 16.08 130 ILE B N 1
ATOM 2782 C CA . ILE B 1 132 ? 44.009 44.168 64.187 1.00 15.46 130 ILE B CA 1
ATOM 2783 C C . ILE B 1 132 ? 43.830 44.363 65.690 1.00 14.98 130 ILE B C 1
ATOM 2784 O O . ILE B 1 132 ? 43.015 45.176 66.130 1.00 14.81 130 ILE B O 1
ATOM 2789 N N . PRO B 1 133 ? 44.580 43.601 66.504 1.00 15.03 131 PRO B N 1
ATOM 2790 C CA . PRO B 1 133 ? 44.478 43.727 67.961 1.00 14.36 131 PRO B CA 1
ATOM 2791 C C . PRO B 1 133 ? 44.900 45.133 68.376 1.00 13.59 131 PRO B C 1
ATOM 2792 O O . PRO B 1 133 ? 45.851 45.690 67.827 1.00 13.09 131 PRO B O 1
ATOM 2796 N N . VAL B 1 134 ? 44.198 45.698 69.350 1.00 13.19 132 VAL B N 1
ATOM 2797 C CA . VAL B 1 134 ? 44.481 47.051 69.800 1.00 13.33 132 VAL B CA 1
ATOM 2798 C C . VAL B 1 134 ? 44.826 47.185 71.275 1.00 13.34 132 VAL B C 1
ATOM 2799 O O . VAL B 1 134 ? 44.189 46.577 72.129 1.00 12.65 132 VAL B O 1
ATOM 2803 N N . CYS B 1 135 ? 45.852 47.980 71.560 1.00 13.31 133 CYS B N 1
ATOM 2804 C CA . CYS B 1 135 ? 46.230 48.273 72.933 1.00 13.68 133 CYS B CA 1
ATOM 2805 C C . CYS B 1 135 ? 45.788 49.719 73.098 1.00 14.21 133 CYS B C 1
ATOM 2806 O O . CYS B 1 135 ? 46.282 50.606 72.394 1.00 14.09 133 CYS B O 1
ATOM 2809 N N . ALA B 1 136 ? 44.834 49.954 73.993 1.00 13.95 134 ALA B N 1
ATOM 2810 C CA . ALA B 1 136 ? 44.331 51.301 74.233 1.00 14.30 134 ALA B CA 1
ATOM 2811 C C . ALA B 1 136 ? 45.104 51.970 75.365 1.00 15.01 134 ALA B C 1
ATOM 2812 O O . ALA B 1 136 ? 45.070 51.515 76.507 1.00 15.29 134 ALA B O 1
ATOM 2814 N N . HIS B 1 137 ? 45.782 53.065 75.036 1.00 15.47 135 HIS B N 1
ATOM 2815 C CA . HIS B 1 137 ? 46.602 53.818 75.986 1.00 15.69 135 HIS B CA 1
ATOM 2816 C C . HIS B 1 137 ? 45.827 55.006 76.555 1.00 16.42 135 HIS B C 1
ATOM 2817 O O . HIS B 1 137 ? 45.509 55.952 75.833 1.00 15.40 135 HIS B O 1
ATOM 2824 N N . ILE B 1 138 ? 45.520 54.948 77.850 1.00 16.34 136 ILE B N 1
ATOM 2825 C CA . ILE B 1 138 ? 44.780 56.017 78.513 1.00 17.46 136 ILE B CA 1
ATOM 2826 C C . ILE B 1 138 ? 45.568 56.614 79.677 1.00 18.29 136 ILE B C 1
ATOM 2827 O O . ILE B 1 138 ? 46.626 56.106 80.055 1.00 17.47 136 ILE B O 1
ATOM 2832 N N . GLY B 1 139 ? 45.034 57.690 80.246 1.00 19.50 137 GLY B N 1
ATOM 2833 C CA . GLY B 1 139 ? 45.701 58.358 81.347 1.00 20.98 137 GLY B CA 1
ATOM 2834 C C . GLY B 1 139 ? 46.517 59.495 80.773 1.00 22.14 137 GLY B C 1
ATOM 2835 O O . GLY B 1 139 ? 46.012 60.271 79.963 1.00 22.16 137 GLY B O 1
ATOM 2836 N N . LEU B 1 140 ? 47.777 59.601 81.182 1.00 23.11 138 LEU B N 1
ATOM 2837 C CA . LEU B 1 140 ? 48.640 60.651 80.664 1.00 24.51 138 LEU B CA 1
ATOM 2838 C C . LEU B 1 140 ? 49.220 60.146 79.346 1.00 24.97 138 LEU B C 1
ATOM 2839 O O . LEU B 1 140 ? 50.067 59.249 79.327 1.00 25.53 138 LEU B O 1
ATOM 2844 N N . THR B 1 141 ? 48.743 60.711 78.243 1.00 24.69 139 THR B N 1
ATOM 2845 C CA . THR B 1 141 ? 49.200 60.308 76.920 1.00 24.76 139 THR B CA 1
ATOM 2846 C C . THR B 1 141 ? 50.209 61.303 76.355 1.00 24.50 139 THR B C 1
ATOM 2847 O O . THR B 1 141 ? 49.870 62.449 76.059 1.00 24.95 139 THR B O 1
ATOM 2851 N N . PRO B 1 142 ? 51.469 60.868 76.193 1.00 24.15 140 PRO B N 1
ATOM 2852 C CA . PRO B 1 142 ? 52.562 61.691 75.667 1.00 23.73 140 PRO B CA 1
ATOM 2853 C C . PRO B 1 142 ? 52.245 62.492 74.404 1.00 23.32 140 PRO B C 1
ATOM 2854 O O . PRO B 1 142 ? 52.774 63.584 74.214 1.00 23.02 140 PRO B O 1
ATOM 2858 N N . GLN B 1 143 ? 51.390 61.952 73.540 1.00 23.17 141 GLN B N 1
ATOM 2859 C CA . GLN B 1 143 ? 51.035 62.646 72.301 1.00 22.87 141 GLN B CA 1
ATOM 2860 C C . GLN B 1 143 ? 50.252 63.940 72.519 1.00 23.17 141 GLN B C 1
ATOM 2861 O O . GLN B 1 143 ? 50.185 64.789 71.627 1.00 22.88 141 GLN B O 1
ATOM 2867 N N . SER B 1 144 ? 49.665 64.097 73.701 1.00 23.28 142 SER B N 1
ATOM 2868 C CA . SER B 1 144 ? 48.908 65.309 74.008 1.00 23.85 142 SER B CA 1
ATOM 2869 C C . SER B 1 144 ? 49.640 66.120 75.076 1.00 23.73 142 SER B C 1
ATOM 2870 O O . SER B 1 144 ? 49.034 66.921 75.789 1.00 23.44 142 SER B O 1
ATOM 2873 N N . VAL B 1 145 ? 50.950 65.906 75.173 1.00 23.71 143 VAL B N 1
ATOM 2874 C CA . VAL B 1 145 ? 51.782 66.592 76.155 1.00 23.88 143 VAL B CA 1
ATOM 2875 C C . VAL B 1 145 ? 51.673 68.116 76.086 1.00 24.33 143 VAL B C 1
ATOM 2876 O O . VAL B 1 145 ? 51.761 68.796 77.111 1.00 24.63 143 VAL B O 1
ATOM 2880 N N . PHE B 1 146 ? 51.483 68.661 74.888 1.00 24.40 144 PHE B N 1
ATOM 2881 C CA . PHE B 1 146 ? 51.375 70.112 74.754 1.00 24.86 144 PHE B CA 1
ATOM 2882 C C . PHE B 1 146 ? 50.004 70.642 75.164 1.00 25.25 144 PHE B C 1
ATOM 2883 O O . PHE B 1 146 ? 49.849 71.835 75.433 1.00 25.37 144 PHE B O 1
ATOM 2891 N N . ALA B 1 147 ? 49.017 69.755 75.226 1.00 25.77 145 ALA B N 1
ATOM 2892 C CA . ALA B 1 147 ? 47.663 70.147 75.602 1.00 26.82 145 ALA B CA 1
ATOM 2893 C C . ALA B 1 147 ? 47.439 70.093 77.112 1.00 27.47 145 ALA B C 1
ATOM 2894 O O . ALA B 1 147 ? 48.376 69.695 77.838 1.00 28.46 145 ALA B O 1
ATOM 2896 N N . GLY B 1 157 ? 37.799 62.994 91.586 1.00 41.46 155 GLY B N 1
ATOM 2897 C CA . GLY B 1 157 ? 36.319 63.070 91.429 1.00 41.59 155 GLY B CA 1
ATOM 2898 C C . GLY B 1 157 ? 35.875 62.846 89.996 1.00 41.54 155 GLY B C 1
ATOM 2899 O O . GLY B 1 157 ? 35.498 61.734 89.618 1.00 41.68 155 GLY B O 1
ATOM 2900 N N . GLY B 1 158 ? 35.920 63.906 89.195 1.00 41.19 156 GLY B N 1
ATOM 2901 C CA . GLY B 1 158 ? 35.519 63.798 87.804 1.00 40.65 156 GLY B CA 1
ATOM 2902 C C . GLY B 1 158 ? 36.552 63.075 86.962 1.00 40.18 156 GLY B C 1
ATOM 2903 O O . GLY B 1 158 ? 36.203 62.298 86.071 1.00 40.26 156 GLY B O 1
ATOM 2904 N N . LYS B 1 159 ? 37.826 63.331 87.243 1.00 39.55 157 LYS B N 1
ATOM 2905 C CA . LYS B 1 159 ? 38.915 62.700 86.505 1.00 38.64 157 LYS B CA 1
ATOM 2906 C C . LYS B 1 159 ? 38.880 61.186 86.685 1.00 37.63 157 LYS B C 1
ATOM 2907 O O . LYS B 1 159 ? 39.089 60.435 85.733 1.00 37.54 157 LYS B O 1
ATOM 2913 N N . ALA B 1 160 ? 38.617 60.744 87.911 1.00 36.33 158 ALA B N 1
ATOM 2914 C CA . ALA B 1 160 ? 38.559 59.318 88.208 1.00 35.19 158 ALA B CA 1
ATOM 2915 C C . ALA B 1 160 ? 37.517 58.633 87.333 1.00 34.38 158 ALA B C 1
ATOM 2916 O O . ALA B 1 160 ? 37.809 57.640 86.663 1.00 33.97 158 ALA B O 1
ATOM 2918 N N . GLN B 1 161 ? 36.302 59.169 87.340 1.00 33.24 159 GLN B N 1
ATOM 2919 C CA . GLN B 1 161 ? 35.220 58.604 86.545 1.00 32.11 159 GLN B CA 1
ATOM 2920 C C . GLN B 1 161 ? 35.546 58.682 85.060 1.00 30.93 159 GLN B C 1
ATOM 2921 O O . GLN B 1 161 ? 35.223 57.772 84.299 1.00 30.99 159 GLN B O 1
ATOM 2927 N N . ALA B 1 162 ? 36.186 59.775 84.656 1.00 29.51 160 ALA B N 1
ATOM 2928 C CA . ALA B 1 162 ? 36.558 59.975 83.261 1.00 28.39 160 ALA B CA 1
ATOM 2929 C C . ALA B 1 162 ? 37.492 58.868 82.785 1.00 27.28 160 ALA B C 1
ATOM 2930 O O . ALA B 1 162 ? 37.311 58.314 81.702 1.00 26.80 160 ALA B O 1
ATOM 2932 N N . LEU B 1 163 ? 38.492 58.550 83.601 1.00 26.27 161 LEU B N 1
ATOM 2933 C CA . LEU B 1 163 ? 39.452 57.506 83.262 1.00 25.16 161 LEU B CA 1
ATOM 2934 C C . LEU B 1 163 ? 38.764 56.151 83.232 1.00 24.10 161 LEU B C 1
ATOM 2935 O O . LEU B 1 163 ? 39.029 55.325 82.359 1.00 23.50 161 LEU B O 1
ATOM 2940 N N . LEU B 1 164 ? 37.882 55.923 84.197 1.00 23.05 162 LEU B N 1
ATOM 2941 C CA . LEU B 1 164 ? 37.161 54.664 84.266 1.00 22.29 162 LEU B CA 1
ATOM 2942 C C . LEU B 1 164 ? 36.300 54.503 83.019 1.00 21.60 162 LEU B C 1
ATOM 2943 O O . LEU B 1 164 ? 36.217 53.415 82.451 1.00 21.17 162 LEU B O 1
ATOM 2948 N N . ASN B 1 165 ? 35.666 55.592 82.591 1.00 21.56 163 ASN B N 1
ATOM 2949 C CA . ASN B 1 165 ? 34.825 55.555 81.400 1.00 21.09 163 ASN B CA 1
ATOM 2950 C C . ASN B 1 165 ? 35.673 55.303 80.153 1.00 20.53 163 ASN B C 1
ATOM 2951 O O . ASN B 1 165 ? 35.234 54.615 79.231 1.00 19.19 163 ASN B O 1
ATOM 2956 N N . ASP B 1 166 ? 36.881 55.861 80.118 1.00 19.48 164 ASP B N 1
ATOM 2957 C CA . ASP B 1 166 ? 37.758 55.644 78.967 1.00 19.04 164 ASP B CA 1
ATOM 2958 C C . ASP B 1 166 ? 38.107 54.161 78.891 1.00 18.27 164 ASP B C 1
ATOM 2959 O O . ASP B 1 166 ? 38.042 53.550 77.829 1.00 17.90 164 ASP B O 1
ATOM 2964 N N . ALA B 1 167 ? 38.474 53.588 80.034 1.00 17.86 165 ALA B N 1
ATOM 2965 C CA . ALA B 1 167 ? 38.844 52.180 80.103 1.00 17.65 165 ALA B CA 1
ATOM 2966 C C . ALA B 1 167 ? 37.703 51.263 79.678 1.00 17.87 165 ALA B C 1
ATOM 2967 O O . ALA B 1 167 ? 37.898 50.359 78.864 1.00 17.38 165 ALA B O 1
ATOM 2969 N N . LYS B 1 168 ? 36.517 51.491 80.235 1.00 18.33 166 LYS B N 1
ATOM 2970 C CA . LYS B 1 168 ? 35.353 50.674 79.901 1.00 18.49 166 LYS B CA 1
ATOM 2971 C C . LYS B 1 168 ? 34.980 50.779 78.423 1.00 18.13 166 LYS B C 1
ATOM 2972 O O . LYS B 1 168 ? 34.629 49.779 77.791 1.00 17.84 166 LYS B O 1
ATOM 2976 N N . ALA B 1 169 ? 35.055 51.989 77.874 1.00 17.90 167 ALA B N 1
ATOM 2977 C CA . ALA B 1 169 ? 34.720 52.205 76.469 1.00 17.24 167 ALA B CA 1
ATOM 2978 C C . ALA B 1 169 ? 35.597 51.341 75.569 1.00 16.95 167 ALA B C 1
ATOM 2979 O O . ALA B 1 169 ? 35.098 50.643 74.687 1.00 16.96 167 ALA B O 1
ATOM 2981 N N . HIS B 1 170 ? 36.908 51.386 75.789 1.00 16.47 168 HIS B N 1
ATOM 2982 C CA . HIS B 1 170 ? 37.821 50.588 74.982 1.00 16.17 168 HIS B CA 1
ATOM 2983 C C . HIS B 1 170 ? 37.618 49.094 75.209 1.00 16.28 168 HIS B C 1
ATOM 2984 O O . HIS B 1 170 ? 37.669 48.308 74.265 1.00 15.39 168 HIS B O 1
ATOM 2991 N N . ASP B 1 171 ? 37.381 48.703 76.457 1.00 17.38 169 ASP B N 1
ATOM 2992 C CA . ASP B 1 171 ? 37.150 47.298 76.773 1.00 18.23 169 ASP B CA 1
ATOM 2993 C C . ASP B 1 171 ? 35.906 46.822 76.019 1.00 18.43 169 ASP B C 1
ATOM 2994 O O . ASP B 1 171 ? 35.918 45.775 75.371 1.00 18.71 169 ASP B O 1
ATOM 2999 N N . ASP B 1 172 ? 34.834 47.601 76.102 1.00 19.06 170 ASP B N 1
ATOM 3000 C CA . ASP B 1 172 ? 33.592 47.242 75.426 1.00 19.43 170 ASP B CA 1
ATOM 3001 C C . ASP B 1 172 ? 33.775 47.218 73.914 1.00 19.24 170 ASP B C 1
ATOM 3002 O O . ASP B 1 172 ? 33.120 46.445 73.215 1.00 18.88 170 ASP B O 1
ATOM 3007 N N . ALA B 1 173 ? 34.667 48.067 73.412 1.00 18.28 171 ALA B N 1
ATOM 3008 C CA . ALA B 1 173 ? 34.930 48.135 71.980 1.00 17.71 171 ALA B CA 1
ATOM 3009 C C . ALA B 1 173 ? 35.776 46.959 71.501 1.00 17.23 171 ALA B C 1
ATOM 3010 O O . ALA B 1 173 ? 35.967 46.778 70.300 1.00 18.18 171 ALA B O 1
ATOM 3012 N N . GLY B 1 174 ? 36.292 46.168 72.438 1.00 16.27 172 GLY B N 1
ATOM 3013 C CA . GLY B 1 174 ? 37.092 45.014 72.063 1.00 15.79 172 GLY B CA 1
ATOM 3014 C C . GLY B 1 174 ? 38.603 45.157 72.180 1.00 15.07 172 GLY B C 1
ATOM 3015 O O . GLY B 1 174 ? 39.350 44.359 71.611 1.00 14.79 172 GLY B O 1
ATOM 3016 N N . ALA B 1 175 ? 39.067 46.163 72.911 1.00 14.53 173 ALA B N 1
ATOM 3017 C CA . ALA B 1 175 ? 40.505 46.356 73.075 1.00 14.23 173 ALA B CA 1
ATOM 3018 C C . ALA B 1 175 ? 41.126 45.084 73.652 1.00 14.59 173 ALA B C 1
ATOM 3019 O O . ALA B 1 175 ? 40.560 44.468 74.553 1.00 14.80 173 ALA B O 1
ATOM 3021 N N . ALA B 1 176 ? 42.286 44.696 73.133 1.00 14.50 174 ALA B N 1
ATOM 3022 C CA . ALA B 1 176 ? 42.969 43.495 73.607 1.00 14.99 174 ALA B CA 1
ATOM 3023 C C . ALA B 1 176 ? 43.681 43.767 74.923 1.00 15.33 174 ALA B C 1
ATOM 3024 O O . ALA B 1 176 ? 43.787 42.889 75.785 1.00 15.27 174 ALA B O 1
ATOM 3026 N N . VAL B 1 177 ? 44.165 44.995 75.069 1.00 14.87 175 VAL B N 1
ATOM 3027 C CA . VAL B 1 177 ? 44.886 45.411 76.265 1.00 15.02 175 VAL B CA 1
ATOM 3028 C C . VAL B 1 177 ? 44.633 46.890 76.525 1.00 14.73 175 VAL B C 1
ATOM 3029 O O . VAL B 1 177 ? 44.394 47.652 75.595 1.00 15.02 175 VAL B O 1
ATOM 3033 N N . VAL B 1 178 ? 44.661 47.285 77.793 1.00 14.40 176 VAL B N 1
ATOM 3034 C CA . VAL B 1 178 ? 44.497 48.682 78.164 1.00 14.64 176 VAL B CA 1
ATOM 3035 C C . VAL B 1 178 ? 45.761 49.081 78.911 1.00 15.12 176 VAL B C 1
ATOM 3036 O O . VAL B 1 178 ? 46.157 48.421 79.869 1.00 15.10 176 VAL B O 1
ATOM 3040 N N . LEU B 1 179 ? 46.400 50.154 78.460 1.00 14.56 177 LEU B N 1
ATOM 3041 C CA . LEU B 1 179 ? 47.627 50.621 79.083 1.00 14.88 177 LEU B CA 1
ATOM 3042 C C . LEU B 1 179 ? 47.367 51.951 79.773 1.00 15.66 177 LEU B C 1
ATOM 3043 O O . LEU B 1 179 ? 46.841 52.881 79.161 1.00 15.09 177 LEU B O 1
ATOM 3056 N N . GLU B 1 181 ? 48.957 55.182 82.058 1.00 17.91 179 GLU B N 1
ATOM 3057 C CA . GLU B 1 181 ? 50.186 55.890 82.375 1.00 18.70 179 GLU B CA 1
ATOM 3058 C C . GLU B 1 181 ? 49.915 57.024 83.355 1.00 19.65 179 GLU B C 1
ATOM 3059 O O . GLU B 1 181 ? 49.040 57.858 83.126 1.00 19.43 179 GLU B O 1
ATOM 3065 N N . CYS B 1 182 ? 50.670 57.036 84.450 1.00 20.65 180 CYS B N 1
ATOM 3066 C CA . CYS B 1 182 ? 50.540 58.056 85.485 1.00 21.80 180 CYS B CA 1
ATOM 3067 C C . CYS B 1 182 ? 49.119 58.119 86.032 1.00 22.12 180 CYS B C 1
ATOM 3068 O O . CYS B 1 182 ? 48.439 59.137 85.914 1.00 22.08 180 CYS B O 1
ATOM 3073 N N . VAL B 1 183 ? 48.690 57.016 86.633 1.00 22.69 181 VAL B N 1
ATOM 3074 C CA . VAL B 1 183 ? 47.354 56.894 87.210 1.00 23.72 181 VAL B CA 1
ATOM 3075 C C . VAL B 1 183 ? 47.449 56.470 88.670 1.00 24.17 181 VAL B C 1
ATOM 3076 O O . VAL B 1 183 ? 48.223 55.574 89.007 1.00 24.26 181 VAL B O 1
ATOM 3080 N N . LEU B 1 184 ? 46.659 57.109 89.530 1.00 25.06 182 LEU B N 1
ATOM 3081 C CA . LEU B 1 184 ? 46.648 56.777 90.951 1.00 25.54 182 LEU B CA 1
ATOM 3082 C C . LEU B 1 184 ? 46.558 55.262 91.109 1.00 25.51 182 LEU B C 1
ATOM 3083 O O . LEU B 1 184 ? 45.691 54.619 90.515 1.00 25.82 182 LEU B O 1
ATOM 3088 N N . ALA B 1 185 ? 47.458 54.698 91.908 1.00 25.32 183 ALA B N 1
ATOM 3089 C CA . ALA B 1 185 ? 47.502 53.257 92.128 1.00 25.32 183 ALA B CA 1
ATOM 3090 C C . ALA B 1 185 ? 46.132 52.657 92.429 1.00 25.45 183 ALA B C 1
ATOM 3091 O O . ALA B 1 185 ? 45.746 51.648 91.838 1.00 24.82 183 ALA B O 1
ATOM 3093 N N . GLU B 1 186 ? 45.406 53.280 93.352 1.00 25.89 184 GLU B N 1
ATOM 3094 C CA . GLU B 1 186 ? 44.082 52.809 93.741 1.00 26.67 184 GLU B CA 1
ATOM 3095 C C . GLU B 1 186 ? 43.122 52.788 92.557 1.00 26.02 184 GLU B C 1
ATOM 3096 O O . GLU B 1 186 ? 42.336 51.853 92.398 1.00 26.16 184 GLU B O 1
ATOM 3102 N N . LEU B 1 187 ? 43.191 53.822 91.729 1.00 25.09 185 LEU B N 1
ATOM 3103 C CA . LEU B 1 187 ? 42.323 53.925 90.562 1.00 24.33 185 LEU B CA 1
ATOM 3104 C C . LEU B 1 187 ? 42.658 52.823 89.563 1.00 23.55 185 LEU B C 1
ATOM 3105 O O . LEU B 1 187 ? 41.770 52.125 89.069 1.00 23.27 185 LEU B O 1
ATOM 3110 N N . ALA B 1 188 ? 43.946 52.676 89.266 1.00 22.50 186 ALA B N 1
ATOM 3111 C CA . ALA B 1 188 ? 44.401 51.661 88.327 1.00 21.59 186 ALA B CA 1
ATOM 3112 C C . ALA B 1 188 ? 43.960 50.271 88.768 1.00 21.26 186 ALA B C 1
ATOM 3113 O O . ALA B 1 188 ? 43.610 49.434 87.939 1.00 20.12 186 ALA B O 1
ATOM 3115 N N . LYS B 1 189 ? 43.981 50.021 90.074 1.00 21.36 187 LYS B N 1
ATOM 3116 C CA . LYS B 1 189 ? 43.570 48.719 90.589 1.00 22.02 187 LYS B CA 1
ATOM 3117 C C . LYS B 1 189 ? 42.094 48.481 90.281 1.00 21.29 187 LYS B C 1
ATOM 3118 O O . LYS B 1 189 ? 41.704 47.390 89.876 1.00 21.56 187 LYS B O 1
ATOM 3124 N N . LYS B 1 190 ? 41.280 49.511 90.474 1.00 21.39 188 LYS B N 1
ATOM 3125 C CA . LYS B 1 190 ? 39.848 49.417 90.214 1.00 21.34 188 LYS B CA 1
ATOM 3126 C C . LYS B 1 190 ? 39.589 49.137 88.737 1.00 21.13 188 LYS B C 1
ATOM 3127 O O . LYS B 1 190 ? 38.744 48.312 88.390 1.00 20.56 188 LYS B O 1
ATOM 3129 N N . VAL B 1 191 ? 40.320 49.828 87.868 1.00 21.00 189 VAL B N 1
ATOM 3130 C CA . VAL B 1 191 ? 40.166 49.637 86.432 1.00 20.98 189 VAL B CA 1
ATOM 3131 C C . VAL B 1 191 ? 40.502 48.199 86.052 1.00 20.54 189 VAL B C 1
ATOM 3132 O O . VAL B 1 191 ? 39.752 47.541 85.331 1.00 20.56 189 VAL B O 1
ATOM 3136 N N . THR B 1 192 ? 41.636 47.716 86.547 1.00 20.74 190 THR B N 1
ATOM 3137 C CA . THR B 1 192 ? 42.086 46.361 86.254 1.00 20.84 190 THR B CA 1
ATOM 3138 C C . THR B 1 192 ? 41.063 45.315 86.688 1.00 21.33 190 THR B C 1
ATOM 3139 O O . THR B 1 192 ? 40.891 44.288 86.031 1.00 20.63 190 THR B O 1
ATOM 3143 N N . GLU B 1 193 ? 40.380 45.584 87.795 1.00 22.12 191 GLU B N 1
ATOM 3144 C CA . GLU B 1 193 ? 39.378 44.663 88.312 1.00 23.53 191 GLU B CA 1
ATOM 3145 C C . GLU B 1 193 ? 38.036 44.837 87.612 1.00 23.78 191 GLU B C 1
ATOM 3146 O O . GLU B 1 193 ? 37.134 44.018 87.780 1.00 23.93 191 GLU B O 1
ATOM 3152 N N . THR B 1 194 ? 37.909 45.902 86.825 1.00 23.62 192 THR B N 1
ATOM 3153 C CA . THR B 1 194 ? 36.663 46.180 86.119 1.00 23.85 192 THR B CA 1
ATOM 3154 C C . THR B 1 194 ? 36.669 45.697 84.670 1.00 23.57 192 THR B C 1
ATOM 3155 O O . THR B 1 194 ? 35.731 45.028 84.233 1.00 23.82 192 THR B O 1
ATOM 3159 N N . VAL B 1 195 ? 37.720 46.026 83.925 1.00 22.78 193 VAL B N 1
ATOM 3160 C CA . VAL B 1 195 ? 37.796 45.618 82.527 1.00 22.07 193 VAL B CA 1
ATOM 3161 C C . VAL B 1 195 ? 38.153 44.147 82.383 1.00 21.89 193 VAL B C 1
ATOM 3162 O O . VAL B 1 195 ? 38.848 43.580 83.224 1.00 21.58 193 VAL B O 1
ATOM 3166 N N . SER B 1 196 ? 37.676 43.533 81.306 1.00 21.73 194 SER B N 1
ATOM 3167 C CA . SER B 1 196 ? 37.932 42.121 81.060 1.00 21.58 194 SER B CA 1
ATOM 3168 C C . SER B 1 196 ? 39.332 41.864 80.517 1.00 21.27 194 SER B C 1
ATOM 3169 O O . SER B 1 196 ? 39.941 40.833 80.807 1.00 21.24 194 SER B O 1
ATOM 3172 N N . CYS B 1 197 ? 39.843 42.806 79.731 1.00 19.99 195 CYS B N 1
ATOM 3173 C CA . CYS B 1 197 ? 41.160 42.654 79.129 1.00 18.58 195 CYS B CA 1
ATOM 3174 C C . CYS B 1 197 ? 42.311 42.941 80.086 1.00 17.60 195 CYS B C 1
ATOM 3175 O O . CYS B 1 197 ? 42.145 43.621 81.098 1.00 16.97 195 CYS B O 1
ATOM 3178 N N . PRO B 1 198 ? 43.499 42.401 79.783 1.00 17.27 196 PRO B N 1
ATOM 3179 C CA . PRO B 1 198 ? 44.665 42.632 80.637 1.00 16.73 196 PRO B CA 1
ATOM 3180 C C . PRO B 1 198 ? 45.012 44.119 80.617 1.00 16.65 196 PRO B C 1
ATOM 3181 O O . PRO B 1 198 ? 44.764 44.803 79.622 1.00 16.72 196 PRO B O 1
ATOM 3185 N N . THR B 1 199 ? 45.576 44.615 81.712 1.00 16.14 197 THR B N 1
ATOM 3186 C CA . THR B 1 199 ? 45.994 46.010 81.781 1.00 15.68 197 THR B CA 1
ATOM 3187 C C . THR B 1 199 ? 47.507 46.030 81.996 1.00 15.42 197 THR B C 1
ATOM 3188 O O . THR B 1 199 ? 48.071 45.110 82.592 1.00 14.88 197 THR B O 1
ATOM 3192 N N . ILE B 1 200 ? 48.155 47.073 81.486 1.00 14.65 198 ILE B N 1
ATOM 3193 C CA . ILE B 1 200 ? 49.597 47.250 81.625 1.00 13.98 198 ILE B CA 1
ATOM 3194 C C . ILE B 1 200 ? 49.764 48.667 82.133 1.00 14.27 198 ILE B C 1
ATOM 3195 O O . ILE B 1 200 ? 49.059 49.574 81.689 1.00 14.44 198 ILE B O 1
ATOM 3200 N N . GLY B 1 201 ? 50.676 48.874 83.072 1.00 14.17 199 GLY B N 1
ATOM 3201 C CA . GLY B 1 201 ? 50.852 50.218 83.572 1.00 14.20 199 GLY B CA 1
ATOM 3202 C C . GLY B 1 201 ? 52.281 50.703 83.679 1.00 14.44 199 GLY B C 1
ATOM 3203 O O . GLY B 1 201 ? 53.234 49.927 83.639 1.00 14.17 199 GLY B O 1
ATOM 3204 N N . ILE B 1 202 ? 52.410 52.018 83.780 1.00 15.65 200 ILE B N 1
ATOM 3205 C CA . ILE B 1 202 ? 53.685 52.687 83.975 1.00 16.67 200 ILE B CA 1
ATOM 3206 C C . ILE B 1 202 ? 53.291 53.892 84.822 1.00 17.23 200 ILE B C 1
ATOM 3207 O O . ILE B 1 202 ? 52.481 54.721 84.407 1.00 16.72 200 ILE B O 1
ATOM 3212 N N . GLY B 1 203 ? 53.834 53.959 86.034 1.00 17.63 201 GLY B N 1
ATOM 3213 C CA . GLY B 1 203 ? 53.477 55.038 86.934 1.00 18.35 201 GLY B CA 1
ATOM 3214 C C . GLY B 1 203 ? 52.026 54.849 87.352 1.00 18.58 201 GLY B C 1
ATOM 3215 O O . GLY B 1 203 ? 51.318 55.813 87.653 1.00 18.68 201 GLY B O 1
ATOM 3216 N N . ALA B 1 204 ? 51.580 53.596 87.381 1.00 18.54 202 ALA B N 1
ATOM 3217 C CA . ALA B 1 204 ? 50.199 53.288 87.740 1.00 18.95 202 ALA B CA 1
ATOM 3218 C C . ALA B 1 204 ? 50.046 52.221 88.822 1.00 19.16 202 ALA B C 1
ATOM 3219 O O . ALA B 1 204 ? 48.982 51.611 88.945 1.00 19.05 202 ALA B O 1
ATOM 3221 N N . GLY B 1 205 ? 51.101 51.990 89.597 1.00 19.73 203 GLY B N 1
ATOM 3222 C CA . GLY B 1 205 ? 51.028 50.991 90.655 1.00 19.97 203 GLY B CA 1
ATOM 3223 C C . GLY B 1 205 ? 51.268 49.570 90.185 1.00 20.35 203 GLY B C 1
ATOM 3224 O O . GLY B 1 205 ? 51.303 49.301 88.983 1.00 20.12 203 GLY B O 1
ATOM 3225 N N . ALA B 1 206 ? 51.418 48.648 91.133 1.00 20.40 204 ALA B N 1
ATOM 3226 C CA . ALA B 1 206 ? 51.683 47.254 90.799 1.00 20.86 204 ALA B CA 1
ATOM 3227 C C . ALA B 1 206 ? 50.448 46.374 90.686 1.00 21.15 204 ALA B C 1
ATOM 3228 O O . ALA B 1 206 ? 50.567 45.168 90.464 1.00 21.50 204 ALA B O 1
ATOM 3230 N N . ASP B 1 207 ? 49.265 46.960 90.827 1.00 21.44 205 ASP B N 1
ATOM 3231 C CA . ASP B 1 207 ? 48.044 46.172 90.731 1.00 22.02 205 ASP B CA 1
ATOM 3232 C C . ASP B 1 207 ? 47.504 46.011 89.311 1.00 21.80 205 ASP B C 1
ATOM 3233 O O . ASP B 1 207 ? 46.449 45.407 89.101 1.00 22.71 205 ASP B O 1
ATOM 3238 N N . CYS B 1 208 ? 48.231 46.547 88.336 1.00 21.01 206 CYS B N 1
ATOM 3239 C CA . CYS B 1 208 ? 47.844 46.390 86.940 1.00 19.69 206 CYS B CA 1
ATOM 3240 C C . CYS B 1 208 ? 48.242 44.949 86.625 1.00 19.21 206 CYS B C 1
ATOM 3241 O O . CYS B 1 208 ? 48.938 44.320 87.419 1.00 19.46 206 CYS B O 1
ATOM 3244 N N . ASP B 1 209 ? 47.817 44.420 85.482 1.00 18.11 207 ASP B N 1
ATOM 3245 C CA . ASP B 1 209 ? 48.161 43.046 85.134 1.00 17.27 207 ASP B CA 1
ATOM 3246 C C . ASP B 1 209 ? 49.588 42.904 84.606 1.00 16.52 207 ASP B C 1
ATOM 3247 O O . ASP B 1 209 ? 50.077 41.790 84.405 1.00 16.34 207 ASP B O 1
ATOM 3252 N N . GLY B 1 210 ? 50.250 44.035 84.390 1.00 15.55 208 GLY B N 1
ATOM 3253 C CA . GLY B 1 210 ? 51.612 44.015 83.889 1.00 14.80 208 GLY B CA 1
ATOM 3254 C C . GLY B 1 210 ? 52.264 45.384 83.984 1.00 13.63 208 GLY B C 1
ATOM 3255 O O . GLY B 1 210 ? 51.629 46.351 84.400 1.00 14.07 208 GLY B O 1
ATOM 3256 N N . GLN B 1 211 ? 53.527 45.467 83.579 1.00 13.08 209 GLN B N 1
ATOM 3257 C CA . GLN B 1 211 ? 54.277 46.719 83.647 1.00 12.45 209 GLN B CA 1
ATOM 3258 C C . GLN B 1 211 ? 55.066 46.984 82.376 1.00 12.25 209 GLN B C 1
ATOM 3259 O O . GLN B 1 211 ? 55.406 46.060 81.648 1.00 12.45 209 GLN B O 1
ATOM 3265 N N . VAL B 1 212 ? 55.359 48.256 82.126 1.00 12.30 210 VAL B N 1
ATOM 3266 C CA . VAL B 1 212 ? 56.157 48.648 80.974 1.00 12.22 210 VAL B CA 1
ATOM 3267 C C . VAL B 1 212 ? 57.076 49.803 81.360 1.00 11.91 210 VAL B C 1
ATOM 3268 O O . VAL B 1 212 ? 56.736 50.621 82.219 1.00 12.50 210 VAL B O 1
ATOM 3272 N N . LEU B 1 213 ? 58.245 49.846 80.729 1.00 11.21 211 LEU B N 1
ATOM 3273 C CA . LEU B 1 213 ? 59.225 50.908 80.940 1.00 11.50 211 LEU B CA 1
ATOM 3274 C C . LEU B 1 213 ? 59.972 51.106 79.628 1.00 11.39 211 LEU B C 1
ATOM 3275 O O . LEU B 1 213 ? 60.058 50.185 78.815 1.00 12.58 211 LEU B O 1
ATOM 3280 N N . VAL B 1 214 ? 60.498 52.308 79.424 1.00 11.21 212 VAL B N 1
ATOM 3281 C CA . VAL B 1 214 ? 61.282 52.598 78.231 1.00 12.01 212 VAL B CA 1
ATOM 3282 C C . VAL B 1 214 ? 62.655 51.991 78.516 1.00 12.55 212 VAL B C 1
ATOM 3283 O O . VAL B 1 214 ? 63.261 52.280 79.548 1.00 12.24 212 VAL B O 1
ATOM 3295 N N . HIS B 1 216 ? 65.755 52.470 77.472 1.00 13.84 214 HIS B N 1
ATOM 3296 C CA . HIS B 1 216 ? 66.828 53.401 77.777 1.00 14.31 214 HIS B CA 1
ATOM 3297 C C . HIS B 1 216 ? 66.721 54.006 79.171 1.00 14.51 214 HIS B C 1
ATOM 3298 O O . HIS B 1 216 ? 67.739 54.314 79.790 1.00 15.11 214 HIS B O 1
ATOM 3305 N N . ASP B 1 217 ? 65.499 54.172 79.669 1.00 14.30 215 ASP B N 1
ATOM 3306 C CA . ASP B 1 217 ? 65.310 54.727 81.008 1.00 14.94 215 ASP B CA 1
ATOM 3307 C C . ASP B 1 217 ? 65.769 53.736 82.074 1.00 14.96 215 ASP B C 1
ATOM 3308 O O . ASP B 1 217 ? 66.512 54.094 82.990 1.00 15.20 215 ASP B O 1
ATOM 3321 N N . LEU B 1 219 ? 67.820 51.333 81.743 1.00 13.35 217 LEU B N 1
ATOM 3322 C CA . LEU B 1 219 ? 69.217 50.945 81.577 1.00 12.95 217 LEU B CA 1
ATOM 3323 C C . LEU B 1 219 ? 70.119 52.114 81.967 1.00 13.20 217 LEU B C 1
ATOM 3324 O O . LEU B 1 219 ? 71.342 52.012 81.898 1.00 13.15 217 LEU B O 1
ATOM 3329 N N . GLY B 1 220 ? 69.499 53.222 82.375 1.00 13.37 218 GLY B N 1
ATOM 3330 C CA . GLY B 1 220 ? 70.241 54.401 82.794 1.00 14.79 218 GLY B CA 1
ATOM 3331 C C . GLY B 1 220 ? 71.048 55.083 81.702 1.00 15.78 218 GLY B C 1
ATOM 3332 O O . GLY B 1 220 ? 72.093 55.678 81.968 1.00 15.30 218 GLY B O 1
ATOM 3333 N N . ILE B 1 221 ? 70.560 55.009 80.469 1.00 16.23 219 ILE B N 1
ATOM 3334 C CA . ILE B 1 221 ? 71.262 55.607 79.341 1.00 17.68 219 ILE B CA 1
ATOM 3335 C C . ILE B 1 221 ? 71.291 57.130 79.387 1.00 19.95 219 ILE B C 1
ATOM 3336 O O . ILE B 1 221 ? 72.231 57.753 78.890 1.00 19.83 219 ILE B O 1
ATOM 3341 N N . PHE B 1 222 ? 70.270 57.731 79.988 1.00 22.31 220 PHE B N 1
ATOM 3342 C CA . PHE B 1 222 ? 70.218 59.184 80.077 1.00 24.76 220 PHE B CA 1
ATOM 3343 C C . PHE B 1 222 ? 70.912 59.671 81.339 1.00 26.59 220 PHE B C 1
ATOM 3344 O O . PHE B 1 222 ? 70.938 58.975 82.352 1.00 26.95 220 PHE B O 1
ATOM 3352 N N . PRO B 1 223 ? 71.501 60.874 81.287 1.00 28.29 221 PRO B N 1
ATOM 3353 C CA . PRO B 1 223 ? 72.194 61.440 82.445 1.00 29.74 221 PRO B CA 1
ATOM 3354 C C . PRO B 1 223 ? 71.210 61.980 83.482 1.00 31.01 221 PRO B C 1
ATOM 3355 O O . PRO B 1 223 ? 70.048 62.243 83.169 1.00 31.21 221 PRO B O 1
ATOM 3359 N N . GLY B 1 224 ? 71.679 62.137 84.715 1.00 32.42 222 GLY B N 1
ATOM 3360 C CA . GLY B 1 224 ? 70.822 62.650 85.768 1.00 33.68 222 GLY B CA 1
ATOM 3361 C C . GLY B 1 224 ? 70.041 61.579 86.505 1.00 34.49 222 GLY B C 1
ATOM 3362 O O . GLY B 1 224 ? 70.375 60.396 86.446 1.00 34.86 222 GLY B O 1
ATOM 3363 N N . LYS B 1 225 ? 68.990 62.000 87.201 1.00 35.13 223 LYS B N 1
ATOM 3364 C CA . LYS B 1 225 ? 68.154 61.080 87.963 1.00 35.46 223 LYS B CA 1
ATOM 3365 C C . LYS B 1 225 ? 67.003 60.533 87.126 1.00 35.37 223 LYS B C 1
ATOM 3366 O O . LYS B 1 225 ? 66.465 61.227 86.262 1.00 35.47 223 LYS B O 1
ATOM 3369 N N . THR B 1 226 ? 66.629 59.284 87.389 1.00 35.10 224 THR B N 1
ATOM 3370 C CA . THR B 1 226 ? 65.534 58.647 86.669 1.00 34.98 224 THR B CA 1
ATOM 3371 C C . THR B 1 226 ? 64.205 59.175 87.198 1.00 34.57 224 THR B C 1
ATOM 3372 O O . THR B 1 226 ? 64.135 59.685 88.317 1.00 34.97 224 THR B O 1
ATOM 3373 N N . ALA B 1 227 ? 63.155 59.059 86.391 1.00 34.08 225 ALA B N 1
ATOM 3374 C CA . ALA B 1 227 ? 61.833 59.526 86.794 1.00 33.52 225 ALA B CA 1
ATOM 3375 C C . ALA B 1 227 ? 61.391 58.800 88.061 1.00 32.95 225 ALA B C 1
ATOM 3376 O O . ALA B 1 227 ? 61.946 57.760 88.417 1.00 32.82 225 ALA B O 1
ATOM 3378 N N . LYS B 1 228 ? 60.391 59.352 88.740 1.00 32.40 226 LYS B N 1
ATOM 3379 C CA . LYS B 1 228 ? 59.890 58.761 89.975 1.00 31.75 226 LYS B CA 1
ATOM 3380 C C . LYS B 1 228 ? 59.332 57.349 89.792 1.00 31.02 226 LYS B C 1
ATOM 3381 O O . LYS B 1 228 ? 59.535 56.479 90.642 1.00 31.16 226 LYS B O 1
ATOM 3382 N N . PHE B 1 229 ? 58.635 57.120 88.683 1.00 29.74 227 PHE B N 1
ATOM 3383 C CA . PHE B 1 229 ? 58.041 55.813 88.420 1.00 28.56 227 PHE B CA 1
ATOM 3384 C C . PHE B 1 229 ? 58.958 54.877 87.642 1.00 27.12 227 PHE B C 1
ATOM 3385 O O . PHE B 1 229 ? 58.529 53.823 87.177 1.00 26.94 227 PHE B O 1
ATOM 3393 N N . VAL B 1 230 ? 60.222 55.261 87.508 1.00 25.51 228 VAL B N 1
ATOM 3394 C CA . VAL B 1 230 ? 61.189 54.446 86.784 1.00 24.01 228 VAL B CA 1
ATOM 3395 C C . VAL B 1 230 ? 62.325 53.998 87.694 1.00 23.10 228 VAL B C 1
ATOM 3396 O O . VAL B 1 230 ? 62.780 54.754 88.551 1.00 22.88 228 VAL B O 1
ATOM 3400 N N . LYS B 1 231 ? 62.770 52.763 87.507 1.00 21.71 229 LYS B N 1
ATOM 3401 C CA . LYS B 1 231 ? 63.881 52.231 88.282 1.00 20.47 229 LYS B CA 1
ATOM 3402 C C . LYS B 1 231 ? 65.018 51.872 87.338 1.00 19.20 229 LYS B C 1
ATOM 3403 O O . LYS B 1 231 ? 64.796 51.281 86.277 1.00 18.59 229 LYS B O 1
ATOM 3409 N N . ASN B 1 232 ? 66.232 52.249 87.720 1.00 17.61 230 ASN B N 1
ATOM 3410 C CA . ASN B 1 232 ? 67.411 51.947 86.920 1.00 16.48 230 ASN B CA 1
ATOM 3411 C C . ASN B 1 232 ? 67.822 50.519 87.262 1.00 16.09 230 ASN B C 1
ATOM 3412 O O . ASN B 1 232 ? 68.319 50.266 88.359 1.00 15.39 230 ASN B O 1
ATOM 3417 N N . PHE B 1 233 ? 67.607 49.590 86.335 1.00 15.66 231 PHE B N 1
ATOM 3418 C CA . PHE B 1 233 ? 67.959 48.194 86.569 1.00 15.93 231 PHE B CA 1
ATOM 3419 C C . PHE B 1 233 ? 69.385 47.841 86.157 1.00 16.42 231 PHE B C 1
ATOM 3420 O O . PHE B 1 233 ? 69.880 46.766 86.492 1.00 15.93 231 PHE B O 1
ATOM 3436 N N . GLN B 1 235 ? 71.983 49.682 87.051 1.00 18.68 233 GLN B N 1
ATOM 3437 C CA . GLN B 1 235 ? 72.682 49.945 88.302 1.00 19.83 233 GLN B CA 1
ATOM 3438 C C . GLN B 1 235 ? 72.497 48.734 89.214 1.00 19.02 233 GLN B C 1
ATOM 3439 O O . GLN B 1 235 ? 71.377 48.269 89.413 1.00 19.05 233 GLN B O 1
ATOM 3445 N N . GLY B 1 236 ? 73.595 48.221 89.755 1.00 18.55 234 GLY B N 1
ATOM 3446 C CA . GLY B 1 236 ? 73.497 47.079 90.643 1.00 17.73 234 GLY B CA 1
ATOM 3447 C C . GLY B 1 236 ? 73.457 45.717 89.972 1.00 17.49 234 GLY B C 1
ATOM 3448 O O . GLY B 1 236 ? 73.258 44.708 90.648 1.00 16.98 234 GLY B O 1
ATOM 3449 N N . HIS B 1 237 ? 73.637 45.678 88.653 1.00 16.79 235 HIS B N 1
ATOM 3450 C CA . HIS B 1 237 ? 73.634 44.414 87.922 1.00 16.90 235 HIS B CA 1
ATOM 3451 C C . HIS B 1 237 ? 74.851 44.336 87.005 1.00 16.91 235 HIS B C 1
ATOM 3452 O O . HIS B 1 237 ? 75.394 45.360 86.605 1.00 17.05 235 HIS B O 1
ATOM 3459 N N . ASP B 1 238 ? 75.271 43.120 86.673 1.00 17.43 236 ASP B N 1
ATOM 3460 C CA . ASP B 1 238 ? 76.495 42.918 85.902 1.00 17.65 236 ASP B CA 1
ATOM 3461 C C . ASP B 1 238 ? 76.488 42.928 84.381 1.00 16.80 236 ASP B C 1
ATOM 3462 O O . ASP B 1 238 ? 77.548 42.844 83.760 1.00 17.30 236 ASP B O 1
ATOM 3467 N N . SER B 1 239 ? 75.318 43.040 83.772 1.00 15.88 237 SER B N 1
ATOM 3468 C CA . SER B 1 239 ? 75.243 43.050 82.315 1.00 14.19 237 SER B CA 1
ATOM 3469 C C . SER B 1 239 ? 73.870 43.540 81.904 1.00 13.83 237 SER B C 1
ATOM 3470 O O . SER B 1 239 ? 72.949 43.569 82.721 1.00 12.82 237 SER B O 1
ATOM 3473 N N . VAL B 1 240 ? 73.724 43.931 80.641 1.00 13.35 238 VAL B N 1
ATOM 3474 C CA . VAL B 1 240 ? 72.426 44.389 80.171 1.00 12.73 238 VAL B CA 1
ATOM 3475 C C . VAL B 1 240 ? 71.443 43.226 80.292 1.00 12.48 238 VAL B C 1
ATOM 3476 O O . VAL B 1 240 ? 70.281 43.423 80.639 1.00 12.18 238 VAL B O 1
ATOM 3480 N N . GLN B 1 241 ? 71.918 42.011 80.020 1.00 12.53 239 GLN B N 1
ATOM 3481 C CA . GLN B 1 241 ? 71.072 40.827 80.124 1.00 12.72 239 GLN B CA 1
ATOM 3482 C C . GLN B 1 241 ? 70.535 40.693 81.547 1.00 12.62 239 GLN B C 1
ATOM 3483 O O . GLN B 1 241 ? 69.345 40.458 81.747 1.00 13.02 239 GLN B O 1
ATOM 3489 N N . ALA B 1 242 ? 71.416 40.847 82.533 1.00 12.69 240 ALA B N 1
ATOM 3490 C CA . ALA B 1 242 ? 71.022 40.736 83.937 1.00 12.43 240 ALA B CA 1
ATOM 3491 C C . ALA B 1 242 ? 70.048 41.841 84.349 1.00 12.67 240 ALA B C 1
ATOM 3492 O O . ALA B 1 242 ? 69.127 41.607 85.139 1.00 12.49 240 ALA B O 1
ATOM 3494 N N . ALA B 1 243 ? 70.253 43.045 83.816 1.00 11.80 241 ALA B N 1
ATOM 3495 C CA . ALA B 1 243 ? 69.380 44.172 84.125 1.00 11.82 241 ALA B CA 1
ATOM 3496 C C . ALA B 1 243 ? 67.957 43.844 83.697 1.00 11.50 241 ALA B C 1
ATOM 3497 O O . ALA B 1 243 ? 67.002 44.072 84.443 1.00 11.60 241 ALA B O 1
ATOM 3499 N N . VAL B 1 244 ? 67.816 43.307 82.489 1.00 11.35 242 VAL B N 1
ATOM 3500 C CA . VAL B 1 244 ? 66.498 42.957 81.986 1.00 11.32 242 VAL B CA 1
ATOM 3501 C C . VAL B 1 244 ? 65.893 41.795 82.768 1.00 11.58 242 VAL B C 1
ATOM 3502 O O . VAL B 1 244 ? 64.706 41.816 83.083 1.00 11.13 242 VAL B O 1
ATOM 3506 N N . ARG B 1 245 ? 66.697 40.785 83.088 1.00 12.17 243 ARG B N 1
ATOM 3507 C CA . ARG B 1 245 ? 66.170 39.651 83.847 1.00 13.20 243 ARG B CA 1
ATOM 3508 C C . ARG B 1 245 ? 65.674 40.121 85.209 1.00 12.73 243 ARG B C 1
ATOM 3509 O O . ARG B 1 245 ? 64.654 39.643 85.708 1.00 12.63 243 ARG B O 1
ATOM 3517 N N . ALA B 1 246 ? 66.393 41.067 85.801 1.00 12.83 244 ALA B N 1
ATOM 3518 C CA . ALA B 1 246 ? 66.022 41.601 87.104 1.00 12.85 244 ALA B CA 1
ATOM 3519 C C . ALA B 1 246 ? 64.678 42.312 87.018 1.00 13.14 244 ALA B C 1
ATOM 3520 O O . ALA B 1 246 ? 63.853 42.222 87.924 1.00 12.38 244 ALA B O 1
ATOM 3522 N N . TYR B 1 247 ? 64.465 43.030 85.921 1.00 12.81 245 TYR B N 1
ATOM 3523 C CA . TYR B 1 247 ? 63.209 43.743 85.716 1.00 13.18 245 TYR B CA 1
ATOM 3524 C C . TYR B 1 247 ? 62.047 42.753 85.635 1.00 12.95 245 TYR B C 1
ATOM 3525 O O . TYR B 1 247 ? 61.036 42.898 86.321 1.00 13.25 245 TYR B O 1
ATOM 3534 N N . VAL B 1 248 ? 62.196 41.744 84.789 1.00 13.11 246 VAL B N 1
ATOM 3535 C CA . VAL B 1 248 ? 61.155 40.745 84.622 1.00 13.45 246 VAL B CA 1
ATOM 3536 C C . VAL B 1 248 ? 60.855 40.064 85.959 1.00 13.71 246 VAL B C 1
ATOM 3537 O O . VAL B 1 248 ? 59.698 39.854 86.305 1.00 12.69 246 VAL B O 1
ATOM 3541 N N . ALA B 1 249 ? 61.902 39.745 86.713 1.00 14.09 247 ALA B N 1
ATOM 3542 C CA . ALA B 1 249 ? 61.730 39.080 88.007 1.00 14.70 247 ALA B CA 1
ATOM 3543 C C . ALA B 1 249 ? 60.998 39.937 89.038 1.00 15.56 247 ALA B C 1
ATOM 3544 O O . ALA B 1 249 ? 60.127 39.438 89.752 1.00 15.74 247 ALA B O 1
ATOM 3546 N N . GLU B 1 250 ? 61.346 41.218 89.126 1.00 15.97 248 GLU B N 1
ATOM 3547 C CA . GLU B 1 250 ? 60.690 42.099 90.085 1.00 16.94 248 GLU B CA 1
ATOM 3548 C C . GLU B 1 250 ? 59.243 42.376 89.679 1.00 16.95 248 GLU B C 1
ATOM 3549 O O . GLU B 1 250 ? 58.371 42.533 90.535 1.00 16.74 248 GLU B O 1
ATOM 3555 N N . VAL B 1 251 ? 58.983 42.428 88.376 1.00 16.90 249 VAL B N 1
ATOM 3556 C CA . VAL B 1 251 ? 57.622 42.650 87.907 1.00 16.97 249 VAL B CA 1
ATOM 3557 C C . VAL B 1 251 ? 56.755 41.467 88.339 1.00 17.55 249 VAL B C 1
ATOM 3558 O O . VAL B 1 251 ? 55.662 41.643 88.872 1.00 17.26 249 VAL B O 1
ATOM 3562 N N . LYS B 1 252 ? 57.256 40.257 88.122 1.00 18.49 250 LYS B N 1
ATOM 3563 C CA . LYS B 1 252 ? 56.503 39.065 88.488 1.00 19.70 250 LYS B CA 1
ATOM 3564 C C . LYS B 1 252 ? 56.416 38.849 89.997 1.00 19.86 250 LYS B C 1
ATOM 3565 O O . LYS B 1 252 ? 55.487 38.203 90.478 1.00 20.20 250 LYS B O 1
ATOM 3571 N N . ALA B 1 253 ? 57.376 39.394 90.739 1.00 19.87 251 ALA B N 1
ATOM 3572 C CA . ALA B 1 253 ? 57.382 39.264 92.195 1.00 20.28 251 ALA B CA 1
ATOM 3573 C C . ALA B 1 253 ? 56.562 40.393 92.816 1.00 20.55 251 ALA B C 1
ATOM 3574 O O . ALA B 1 253 ? 56.355 40.438 94.032 1.00 20.57 251 ALA B O 1
ATOM 3576 N N . LYS B 1 254 ? 56.099 41.305 91.967 1.00 20.00 252 LYS B N 1
ATOM 3577 C CA . LYS B 1 254 ? 55.310 42.448 92.402 1.00 19.75 252 LYS B CA 1
ATOM 3578 C C . LYS B 1 254 ? 56.086 43.381 93.325 1.00 19.48 252 LYS B C 1
ATOM 3579 O O . LYS B 1 254 ? 55.496 44.043 94.177 1.00 20.36 252 LYS B O 1
ATOM 3582 N N . THR B 1 255 ? 57.407 43.428 93.165 1.00 18.93 253 THR B N 1
ATOM 3583 C CA . THR B 1 255 ? 58.234 44.315 93.979 1.00 19.01 253 THR B CA 1
ATOM 3584 C C . THR B 1 255 ? 58.503 45.597 93.198 1.00 18.43 253 THR B C 1
ATOM 3585 O O . THR B 1 255 ? 59.012 46.577 93.743 1.00 18.57 253 THR B O 1
ATOM 3589 N N . PHE B 1 256 ? 58.169 45.570 91.910 1.00 18.17 254 PHE B N 1
ATOM 3590 C CA . PHE B 1 256 ? 58.295 46.742 91.048 1.00 17.89 254 PHE B CA 1
ATOM 3591 C C . PHE B 1 256 ? 56.983 46.885 90.288 1.00 17.85 254 PHE B C 1
ATOM 3592 O O . PHE B 1 256 ? 56.516 45.933 89.662 1.00 18.14 254 PHE B O 1
ATOM 3600 N N . PRO B 1 257 ? 56.387 48.085 90.308 1.00 18.55 255 PRO B N 1
ATOM 3601 C CA . PRO B 1 257 ? 56.906 49.267 91.003 1.00 19.29 255 PRO B CA 1
ATOM 3602 C C . PRO B 1 257 ? 56.774 49.167 92.520 1.00 20.58 255 PRO B C 1
ATOM 3603 O O . PRO B 1 257 ? 55.931 48.432 93.030 1.00 20.50 255 PRO B O 1
ATOM 3607 N N . ALA B 1 258 ? 57.618 49.907 93.229 1.00 21.98 256 ALA B N 1
ATOM 3608 C CA . ALA B 1 258 ? 57.598 49.921 94.689 1.00 23.19 256 ALA B CA 1
ATOM 3609 C C . ALA B 1 258 ? 56.741 51.086 95.167 1.00 24.03 256 ALA B C 1
ATOM 3610 O O . ALA B 1 258 ? 56.241 51.837 94.301 1.00 24.83 256 ALA B O 1
ATOM 3612 N N . SER C 1 2 ? 41.272 104.574 43.820 1.00 31.61 0 SER C N 1
ATOM 3613 C CA . SER C 1 2 ? 42.245 103.627 44.438 1.00 30.87 0 SER C CA 1
ATOM 3614 C C . SER C 1 2 ? 41.942 102.184 44.039 1.00 30.13 0 SER C C 1
ATOM 3615 O O . SER C 1 2 ? 41.470 101.923 42.932 1.00 30.26 0 SER C O 1
ATOM 3618 N N . LEU C 1 3 ? 42.218 101.253 44.946 1.00 28.41 1 LEU C N 1
ATOM 3619 C CA . LEU C 1 3 ? 41.980 99.837 44.695 1.00 26.56 1 LEU C CA 1
ATOM 3620 C C . LEU C 1 3 ? 40.484 99.521 44.672 1.00 24.67 1 LEU C C 1
ATOM 3621 O O . LEU C 1 3 ? 39.713 100.041 45.482 1.00 24.44 1 LEU C O 1
ATOM 3626 N N . ILE C 1 4 ? 40.079 98.663 43.742 1.00 21.75 2 ILE C N 1
ATOM 3627 C CA . ILE C 1 4 ? 38.679 98.278 43.622 1.00 19.33 2 ILE C CA 1
ATOM 3628 C C . ILE C 1 4 ? 38.414 97.077 44.521 1.00 18.32 2 ILE C C 1
ATOM 3629 O O . ILE C 1 4 ? 38.975 96.004 44.307 1.00 17.62 2 ILE C O 1
ATOM 3634 N N . THR C 1 5 ? 37.571 97.264 45.532 1.00 16.72 3 THR C N 1
ATOM 3635 C CA . THR C 1 5 ? 37.233 96.190 46.461 1.00 15.93 3 THR C CA 1
ATOM 3636 C C . THR C 1 5 ? 35.746 95.865 46.351 1.00 15.85 3 THR C C 1
ATOM 3637 O O . THR C 1 5 ? 35.007 96.545 45.642 1.00 15.37 3 THR C O 1
ATOM 3641 N N . VAL C 1 6 ? 35.308 94.823 47.052 1.00 16.00 4 VAL C N 1
ATOM 3642 C CA . VAL C 1 6 ? 33.899 94.443 47.022 1.00 16.48 4 VAL C CA 1
ATOM 3643 C C . VAL C 1 6 ? 33.063 95.624 47.511 1.00 17.12 4 VAL C C 1
ATOM 3644 O O . VAL C 1 6 ? 31.966 95.874 47.004 1.00 16.12 4 VAL C O 1
ATOM 3648 N N . ASN C 1 7 ? 33.598 96.355 48.489 1.00 17.45 5 ASN C N 1
ATOM 3649 C CA . ASN C 1 7 ? 32.913 97.521 49.039 1.00 18.08 5 ASN C CA 1
ATOM 3650 C C . ASN C 1 7 ? 32.722 98.556 47.939 1.00 17.38 5 ASN C C 1
ATOM 3651 O O . ASN C 1 7 ? 31.662 99.170 47.831 1.00 17.30 5 ASN C O 1
ATOM 3656 N N . THR C 1 8 ? 33.758 98.750 47.127 1.00 16.42 6 THR C N 1
ATOM 3657 C CA . THR C 1 8 ? 33.692 99.706 46.030 1.00 16.20 6 THR C CA 1
ATOM 3658 C C . THR C 1 8 ? 32.535 99.350 45.106 1.00 15.84 6 THR C C 1
ATOM 3659 O O . THR C 1 8 ? 31.768 100.217 44.694 1.00 15.99 6 THR C O 1
ATOM 3663 N N . LEU C 1 9 ? 32.412 98.067 44.781 1.00 15.25 7 LEU C N 1
ATOM 3664 C CA . LEU C 1 9 ? 31.348 97.614 43.890 1.00 14.44 7 LEU C CA 1
ATOM 3665 C C . LEU C 1 9 ? 29.962 97.830 44.487 1.00 14.55 7 LEU C C 1
ATOM 3666 O O . LEU C 1 9 ? 29.026 98.204 43.779 1.00 13.91 7 LEU C O 1
ATOM 3671 N N . GLN C 1 10 ? 29.829 97.593 45.789 1.00 14.86 8 GLN C N 1
ATOM 3672 C CA . GLN C 1 10 ? 28.546 97.773 46.455 1.00 15.49 8 GLN C CA 1
ATOM 3673 C C . GLN C 1 10 ? 28.168 99.252 46.458 1.00 15.56 8 GLN C C 1
ATOM 3674 O O . GLN C 1 10 ? 27.002 99.599 46.285 1.00 15.26 8 GLN C O 1
ATOM 3680 N N . LYS C 1 11 ? 29.153 100.122 46.653 1.00 16.26 9 LYS C N 1
ATOM 3681 C CA . LYS C 1 11 ? 28.884 101.556 46.659 1.00 16.26 9 LYS C CA 1
ATOM 3682 C C . LYS C 1 11 ? 28.452 102.005 45.269 1.00 16.33 9 LYS C C 1
ATOM 3683 O O . LYS C 1 11 ? 27.589 102.869 45.125 1.00 15.48 9 LYS C O 1
ATOM 3695 N N . LYS C 1 13 ? 26.893 100.176 42.977 1.00 14.79 11 LYS C N 1
ATOM 3696 C CA . LYS C 1 13 ? 25.532 99.709 42.729 1.00 14.42 11 LYS C CA 1
ATOM 3697 C C . LYS C 1 13 ? 24.563 100.668 43.415 1.00 15.00 11 LYS C C 1
ATOM 3698 O O . LYS C 1 13 ? 23.555 101.069 42.837 1.00 14.61 11 LYS C O 1
ATOM 3704 N N . ALA C 1 14 ? 24.888 101.032 44.652 1.00 15.56 12 ALA C N 1
ATOM 3705 C CA . ALA C 1 14 ? 24.049 101.933 45.438 1.00 16.21 12 ALA C CA 1
ATOM 3706 C C . ALA C 1 14 ? 23.878 103.288 44.764 1.00 16.69 12 ALA C C 1
ATOM 3707 O O . ALA C 1 14 ? 22.782 103.852 44.762 1.00 16.78 12 ALA C O 1
ATOM 3709 N N . ALA C 1 15 ? 24.962 103.800 44.188 1.00 16.97 13 ALA C N 1
ATOM 3710 C CA . ALA C 1 15 ? 24.941 105.098 43.519 1.00 17.78 13 ALA C CA 1
ATOM 3711 C C . ALA C 1 15 ? 24.501 105.019 42.062 1.00 17.87 13 ALA C C 1
ATOM 3712 O O . ALA C 1 15 ? 24.291 106.047 41.414 1.00 19.15 13 ALA C O 1
ATOM 3714 N N . GLY C 1 16 ? 24.363 103.805 41.541 1.00 17.50 14 GLY C N 1
ATOM 3715 C CA . GLY C 1 16 ? 23.949 103.652 40.159 1.00 17.17 14 GLY C CA 1
ATOM 3716 C C . GLY C 1 16 ? 25.061 103.867 39.143 1.00 16.75 14 GLY C C 1
ATOM 3717 O O . GLY C 1 16 ? 24.789 104.088 37.966 1.00 16.75 14 GLY C O 1
ATOM 3718 N N . GLU C 1 17 ? 26.313 103.810 39.591 1.00 16.42 15 GLU C N 1
ATOM 3719 C CA . GLU C 1 17 ? 27.455 103.984 38.694 1.00 16.05 15 GLU C CA 1
ATOM 3720 C C . GLU C 1 17 ? 27.785 102.620 38.102 1.00 15.34 15 GLU C C 1
ATOM 3721 O O . GLU C 1 17 ? 28.193 101.707 38.819 1.00 15.28 15 GLU C O 1
ATOM 3731 N N . LYS C 1 18 ? 27.598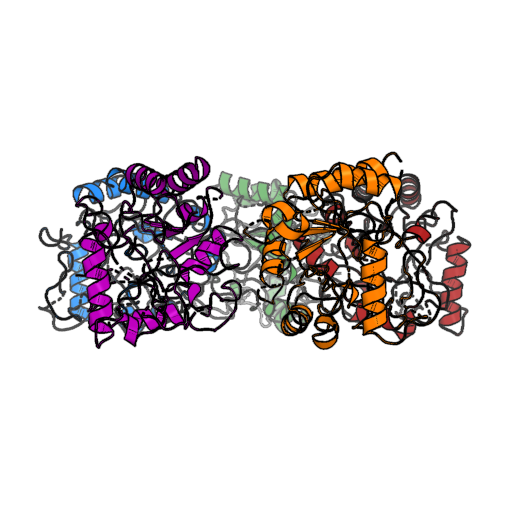 102.483 36.795 1.00 14.84 16 LYS C N 1
ATOM 3732 C CA . LYS C 1 18 ? 27.839 101.214 36.114 1.00 13.94 16 LYS C CA 1
ATOM 3733 C C . LYS C 1 18 ? 29.285 100.731 36.177 1.00 13.75 16 LYS C C 1
ATOM 3734 O O . LYS C 1 18 ? 30.226 101.500 35.989 1.00 13.61 16 LYS C O 1
ATOM 3740 N N . ILE C 1 19 ? 29.437 99.437 36.435 1.00 12.99 17 ILE C N 1
ATOM 3741 C CA . ILE C 1 19 ? 30.739 98.789 36.563 1.00 12.52 17 ILE C CA 1
ATOM 3742 C C . ILE C 1 19 ? 31.213 98.234 35.226 1.00 12.40 17 ILE C C 1
ATOM 3743 O O . ILE C 1 19 ? 30.461 97.564 34.527 1.00 11.66 17 ILE C O 1
ATOM 3748 N N . ALA C 1 20 ? 32.467 98.510 34.882 1.00 12.31 18 ALA C N 1
ATOM 3749 C CA . ALA C 1 20 ? 33.031 98.037 33.623 1.00 12.22 18 ALA C CA 1
ATOM 3750 C C . ALA C 1 20 ? 33.948 96.836 33.847 1.00 11.95 18 ALA C C 1
ATOM 3751 O O . ALA C 1 20 ? 34.947 96.931 34.555 1.00 11.44 18 ALA C O 1
ATOM 3761 N N . LEU C 1 22 ? 35.979 93.466 31.820 1.00 11.59 20 LEU C N 1
ATOM 3762 C CA . LEU C 1 22 ? 36.475 92.922 30.554 1.00 10.71 20 LEU C CA 1
ATOM 3763 C C . LEU C 1 22 ? 37.345 91.723 30.896 1.00 10.11 20 LEU C C 1
ATOM 3764 O O . LEU C 1 22 ? 37.915 91.667 31.984 1.00 9.42 20 LEU C O 1
ATOM 3769 N N . THR C 1 23 ? 37.452 90.769 29.975 1.00 10.17 21 THR C N 1
ATOM 3770 C CA . THR C 1 23 ? 38.297 89.609 30.231 1.00 9.87 21 THR C CA 1
ATOM 3771 C C . THR C 1 23 ? 39.757 89.993 30.013 1.00 9.87 21 THR C C 1
ATOM 3772 O O . THR C 1 23 ? 40.072 90.893 29.227 1.00 9.93 21 THR C O 1
ATOM 3776 N N . ALA C 1 24 ? 40.652 89.308 30.715 1.00 9.37 22 ALA C N 1
ATOM 3777 C CA . ALA C 1 24 ? 42.082 89.581 30.616 1.00 9.27 22 ALA C CA 1
ATOM 3778 C C . ALA C 1 24 ? 42.817 88.265 30.837 1.00 9.20 22 ALA C C 1
ATOM 3779 O O . ALA C 1 24 ? 42.491 87.526 31.768 1.00 9.04 22 ALA C O 1
ATOM 3781 N N . TYR C 1 25 ? 43.800 87.972 29.988 1.00 8.78 23 TYR C N 1
ATOM 3782 C CA . TYR C 1 25 ? 44.544 86.722 30.110 1.00 9.06 23 TYR C CA 1
ATOM 3783 C C . TYR C 1 25 ? 46.056 86.929 30.082 1.00 10.43 23 TYR C C 1
ATOM 3784 O O . TYR C 1 25 ? 46.818 85.976 30.271 1.00 10.25 23 TYR C O 1
ATOM 3793 N N . GLU C 1 26 ? 46.483 88.167 29.836 1.00 10.60 24 GLU C N 1
ATOM 3794 C CA . GLU C 1 26 ? 47.906 88.507 29.759 1.00 11.71 24 GLU C CA 1
ATOM 3795 C C . GLU C 1 26 ? 48.230 89.746 30.596 1.00 10.98 24 GLU C C 1
ATOM 3796 O O . GLU C 1 26 ? 47.371 90.596 30.823 1.00 10.97 24 GLU C O 1
ATOM 3802 N N . SER C 1 27 ? 49.482 89.854 31.023 1.00 10.01 25 SER C N 1
ATOM 3803 C CA . SER C 1 27 ? 49.924 90.981 31.840 1.00 9.97 25 SER C CA 1
ATOM 3804 C C . SER C 1 27 ? 49.855 92.331 31.129 1.00 10.25 25 SER C C 1
ATOM 3805 O O . SER C 1 27 ? 49.398 93.324 31.702 1.00 9.34 25 SER C O 1
ATOM 3808 N N . SER C 1 28 ? 50.324 92.370 29.886 1.00 9.67 26 SER C N 1
ATOM 3809 C CA . SER C 1 28 ? 50.340 93.614 29.124 1.00 10.36 26 SER C CA 1
ATOM 3810 C C . SER C 1 28 ? 48.942 94.184 28.937 1.00 10.94 26 SER C C 1
ATOM 3811 O O . SER C 1 28 ? 48.702 95.359 29.232 1.00 10.87 26 SER C O 1
ATOM 3815 N N . PHE C 1 29 ? 48.016 93.362 28.459 1.00 10.47 27 PHE C N 1
ATOM 3816 C CA . PHE C 1 29 ? 46.652 93.836 28.261 1.00 11.55 27 PHE C CA 1
ATOM 3817 C C . PHE C 1 29 ? 45.978 94.168 29.591 1.00 11.19 27 PHE C C 1
ATOM 3818 O O . PHE C 1 29 ? 45.173 95.095 29.669 1.00 11.85 27 PHE C O 1
ATOM 3826 N N . ALA C 1 30 ? 46.309 93.426 30.643 1.00 10.11 28 ALA C N 1
ATOM 3827 C CA . ALA C 1 30 ? 45.714 93.691 31.947 1.00 9.99 28 ALA C CA 1
ATOM 3828 C C . ALA C 1 30 ? 46.108 95.092 32.416 1.00 9.93 28 ALA C C 1
ATOM 3829 O O . ALA C 1 30 ? 45.270 95.863 32.891 1.00 10.95 28 ALA C O 1
ATOM 3831 N N . ALA C 1 31 ? 47.385 95.421 32.273 1.00 10.13 29 ALA C N 1
ATOM 3832 C CA . ALA C 1 31 ? 47.879 96.733 32.678 1.00 11.21 29 ALA C CA 1
ATOM 3833 C C . ALA C 1 31 ? 47.183 97.824 31.856 1.00 11.41 29 ALA C C 1
ATOM 3834 O O . ALA C 1 31 ? 46.749 98.838 32.399 1.00 11.88 29 ALA C O 1
ATOM 3836 N N . LEU C 1 32 ? 47.077 97.605 30.550 1.00 11.14 30 LEU C N 1
ATOM 3837 C CA . LEU C 1 32 ? 46.418 98.572 29.671 1.00 11.71 30 LEU C CA 1
ATOM 3838 C C . LEU C 1 32 ? 44.962 98.805 30.086 1.00 12.58 30 LEU C C 1
ATOM 3839 O O . LEU C 1 32 ? 44.510 99.950 30.181 1.00 12.99 30 LEU C O 1
ATOM 3852 N N . ASP C 1 34 ? 43.592 98.187 33.027 1.00 15.62 32 ASP C N 1
ATOM 3853 C CA . ASP C 1 34 ? 43.571 98.759 34.372 1.00 16.58 32 ASP C CA 1
ATOM 3854 C C . ASP C 1 34 ? 43.728 100.275 34.262 1.00 16.99 32 ASP C C 1
ATOM 3855 O O . ASP C 1 34 ? 42.983 101.044 34.872 1.00 16.34 32 ASP C O 1
ATOM 3860 N N . ASP C 1 35 ? 44.714 100.693 33.478 1.00 17.15 33 ASP C N 1
ATOM 3861 C CA . ASP C 1 35 ? 44.983 102.110 33.277 1.00 17.79 33 ASP C CA 1
ATOM 3862 C C . ASP C 1 35 ? 43.853 102.810 32.532 1.00 17.37 33 ASP C C 1
ATOM 3863 O O . ASP C 1 35 ? 43.640 104.007 32.711 1.00 17.76 33 ASP C O 1
ATOM 3868 N N . ALA C 1 36 ? 43.120 102.065 31.709 1.00 16.38 34 ALA C N 1
ATOM 3869 C CA . ALA C 1 36 ? 42.016 102.645 30.943 1.00 16.55 34 ALA C CA 1
ATOM 3870 C C . ALA C 1 36 ? 40.714 102.772 31.736 1.00 16.00 34 ALA C C 1
ATOM 3871 O O . ALA C 1 36 ? 39.712 103.262 31.217 1.00 16.23 34 ALA C O 1
ATOM 3873 N N . GLY C 1 37 ? 40.719 102.326 32.987 1.00 16.07 35 GLY C N 1
ATOM 3874 C CA . GLY C 1 37 ? 39.519 102.446 33.796 1.00 15.33 35 GLY C CA 1
ATOM 3875 C C . GLY C 1 37 ? 38.652 101.212 33.965 1.00 15.33 35 GLY C C 1
ATOM 3876 O O . GLY C 1 37 ? 37.557 101.303 34.524 1.00 15.79 35 GLY C O 1
ATOM 3877 N N . VAL C 1 38 ? 39.104 100.062 33.478 1.00 14.32 36 VAL C N 1
ATOM 3878 C CA . VAL C 1 38 ? 38.319 98.849 33.653 1.00 14.19 36 VAL C CA 1
ATOM 3879 C C . VAL C 1 38 ? 38.445 98.511 35.131 1.00 13.80 36 VAL C C 1
ATOM 3880 O O . VAL C 1 38 ? 39.555 98.417 35.660 1.00 13.95 36 VAL C O 1
ATOM 3884 N N . GLU C 1 39 ? 37.305 98.342 35.791 1.00 13.46 37 GLU C N 1
ATOM 3885 C CA . GLU C 1 39 ? 37.266 98.075 37.224 1.00 13.35 37 GLU C CA 1
ATOM 3886 C C . GLU C 1 39 ? 37.363 96.614 37.649 1.00 13.27 37 GLU C C 1
ATOM 3887 O O . GLU C 1 39 ? 37.811 96.320 38.757 1.00 12.74 37 GLU C O 1
ATOM 3901 N N . LEU C 1 41 ? 38.650 92.748 36.146 1.00 11.07 39 LEU C N 1
ATOM 3902 C CA . LEU C 1 41 ? 39.326 91.991 35.097 1.00 10.63 39 LEU C CA 1
ATOM 3903 C C . LEU C 1 41 ? 38.949 90.531 35.286 1.00 10.87 39 LEU C C 1
ATOM 3904 O O . LEU C 1 41 ? 39.238 89.934 36.329 1.00 10.94 39 LEU C O 1
ATOM 3909 N N . LEU C 1 42 ? 38.290 89.961 34.288 1.00 9.81 40 LEU C N 1
ATOM 3910 C CA . LEU C 1 42 ? 37.867 88.576 34.368 1.00 9.28 40 LEU C CA 1
ATOM 3911 C C . LEU C 1 42 ? 38.832 87.627 33.675 1.00 9.10 40 LEU C C 1
ATOM 3912 O O . LEU C 1 42 ? 38.933 87.612 32.450 1.00 8.83 40 LEU C O 1
ATOM 3917 N N . VAL C 1 43 ? 39.576 86.868 34.469 1.00 7.97 41 VAL C N 1
ATOM 3918 C CA . VAL C 1 43 ? 40.474 85.871 33.903 1.00 7.73 41 VAL C CA 1
ATOM 3919 C C . VAL C 1 43 ? 39.491 84.710 33.732 1.00 7.75 41 VAL C C 1
ATOM 3920 O O . VAL C 1 43 ? 39.334 83.873 34.620 1.00 8.75 41 VAL C O 1
ATOM 3924 N N . GLY C 1 44 ? 38.809 84.678 32.590 1.00 8.66 42 GLY C N 1
ATOM 3925 C CA . GLY C 1 44 ? 37.802 83.651 32.364 1.00 9.06 42 GLY C CA 1
ATOM 3926 C C . GLY C 1 44 ? 38.217 82.410 31.600 1.00 8.92 42 GLY C C 1
ATOM 3927 O O . GLY C 1 44 ? 39.208 82.414 30.872 1.00 8.27 42 GLY C O 1
ATOM 3928 N N . ASP C 1 45 ? 37.451 81.336 31.758 1.00 9.39 43 ASP C N 1
ATOM 3929 C CA . ASP C 1 45 ? 37.784 80.107 31.054 1.00 10.47 43 ASP C CA 1
ATOM 3930 C C . ASP C 1 45 ? 37.537 80.269 29.557 1.00 10.64 43 ASP C C 1
ATOM 3931 O O . ASP C 1 45 ? 37.762 79.354 28.771 1.00 11.12 43 ASP C O 1
ATOM 3936 N N . SER C 1 46 ? 37.092 81.464 29.176 1.00 9.92 44 SER C N 1
ATOM 3937 C CA . SER C 1 46 ? 36.878 81.799 27.774 1.00 9.62 44 SER C CA 1
ATOM 3938 C C . SER C 1 46 ? 38.255 81.777 27.089 1.00 9.53 44 SER C C 1
ATOM 3939 O O . SER C 1 46 ? 38.360 81.781 25.864 1.00 9.44 44 SER C O 1
ATOM 3942 N N . LEU C 1 47 ? 39.320 81.742 27.888 1.00 8.61 45 LEU C N 1
ATOM 3943 C CA . LEU C 1 47 ? 40.661 81.683 27.318 1.00 8.86 45 LEU C CA 1
ATOM 3944 C C . LEU C 1 47 ? 40.841 80.350 26.586 1.00 8.59 45 LEU C C 1
ATOM 3945 O O . LEU C 1 47 ? 41.718 80.210 25.736 1.00 8.41 45 LEU C O 1
ATOM 3950 N N . GLY C 1 48 ? 39.998 79.374 26.909 1.00 9.14 46 GLY C N 1
ATOM 3951 C CA . GLY C 1 48 ? 40.096 78.085 26.240 1.00 9.61 46 GLY C CA 1
ATOM 3952 C C . GLY C 1 48 ? 39.864 78.245 24.746 1.00 11.43 46 GLY C C 1
ATOM 3953 O O . GLY C 1 48 ? 40.398 77.494 23.928 1.00 10.57 46 GLY C O 1
ATOM 3962 N N . ALA C 1 50 ? 39.710 81.755 23.162 1.00 12.76 48 ALA C N 1
ATOM 3963 C CA . ALA C 1 50 ? 40.486 82.912 22.713 1.00 11.86 48 ALA C CA 1
ATOM 3964 C C . ALA C 1 50 ? 42.006 82.737 22.727 1.00 12.10 48 ALA C C 1
ATOM 3965 O O . ALA C 1 50 ? 42.707 83.196 21.818 1.00 12.32 48 ALA C O 1
ATOM 3967 N N . VAL C 1 51 ? 42.518 82.077 23.760 1.00 10.14 49 VAL C N 1
ATOM 3968 C CA . VAL C 1 51 ? 43.953 81.868 23.891 1.00 9.92 49 VAL C CA 1
ATOM 3969 C C . VAL C 1 51 ? 44.413 80.508 23.382 1.00 9.19 49 VAL C C 1
ATOM 3970 O O . VAL C 1 51 ? 45.371 80.418 22.614 1.00 9.59 49 VAL C O 1
ATOM 3974 N N . GLN C 1 52 ? 43.723 79.456 23.808 1.00 8.86 50 GLN C N 1
ATOM 3975 C CA . GLN C 1 52 ? 44.093 78.102 23.431 1.00 8.90 50 GLN C CA 1
ATOM 3976 C C . GLN C 1 52 ? 43.566 77.631 22.083 1.00 9.34 50 GLN C C 1
ATOM 3977 O O . GLN C 1 52 ? 44.058 76.646 21.543 1.00 9.52 50 GLN C O 1
ATOM 3983 N N . GLY C 1 53 ? 42.564 78.322 21.547 1.00 9.50 51 GLY C N 1
ATOM 3984 C CA . GLY C 1 53 ? 42.027 77.937 20.251 1.00 11.02 51 GLY C CA 1
ATOM 3985 C C . GLY C 1 53 ? 41.139 76.702 20.217 1.00 11.68 51 GLY C C 1
ATOM 3986 O O . GLY C 1 53 ? 40.934 76.113 19.148 1.00 10.42 51 GLY C O 1
ATOM 3987 N N . ARG C 1 54 ? 40.607 76.304 21.367 1.00 12.09 52 ARG C N 1
ATOM 3988 C CA . ARG C 1 54 ? 39.732 75.135 21.436 1.00 13.67 52 ARG C CA 1
ATOM 3989 C C . ARG C 1 54 ? 38.300 75.484 21.030 1.00 14.29 52 ARG C C 1
ATOM 3990 O O . ARG C 1 54 ? 37.953 76.657 20.880 1.00 14.18 52 ARG C O 1
ATOM 3998 N N . LYS C 1 55 ? 37.473 74.454 20.864 1.00 15.18 53 LYS C N 1
ATOM 3999 C CA . LYS C 1 55 ? 36.080 74.632 20.467 1.00 15.70 53 LYS C CA 1
ATOM 4000 C C . LYS C 1 55 ? 35.142 74.901 21.642 1.00 15.09 53 LYS C C 1
ATOM 4001 O O . LYS C 1 55 ? 33.999 75.312 21.444 1.00 15.94 53 LYS C O 1
ATOM 4005 N N . SER C 1 56 ? 35.613 74.654 22.862 1.00 14.12 54 SER C N 1
ATOM 4006 C CA . SER C 1 56 ? 34.807 74.920 24.054 1.00 12.87 54 SER C CA 1
ATOM 4007 C C . SER C 1 56 ? 35.748 75.224 25.216 1.00 12.24 54 SER C C 1
ATOM 4008 O O . SER C 1 56 ? 36.967 75.122 25.072 1.00 12.05 54 SER C O 1
ATOM 4011 N N . THR C 1 57 ? 35.182 75.586 26.364 1.00 11.68 55 THR C N 1
ATOM 4012 C CA . THR C 1 57 ? 35.986 75.915 27.538 1.00 11.60 55 THR C CA 1
ATOM 4013 C C . THR C 1 57 ? 36.190 74.724 28.474 1.00 11.65 55 THR C C 1
ATOM 4014 O O . THR C 1 57 ? 36.939 74.819 29.444 1.00 11.22 55 THR C O 1
ATOM 4018 N N . LEU C 1 58 ? 35.533 73.604 28.193 1.00 11.10 56 LEU C N 1
ATOM 4019 C CA . LEU C 1 58 ? 35.659 72.451 29.075 1.00 11.22 56 LEU C CA 1
ATOM 4020 C C . LEU C 1 58 ? 37.070 71.887 29.275 1.00 10.48 56 LEU C C 1
ATOM 4021 O O . LEU C 1 58 ? 37.393 71.439 30.369 1.00 11.01 56 LEU C O 1
ATOM 4026 N N . PRO C 1 59 ? 37.928 71.901 28.236 1.00 10.03 57 PRO C N 1
ATOM 4027 C CA . PRO C 1 59 ? 39.283 71.361 28.422 1.00 9.51 57 PRO C CA 1
ATOM 4028 C C . PRO C 1 59 ? 40.237 72.208 29.272 1.00 9.56 57 PRO C C 1
ATOM 4029 O O . PRO C 1 59 ? 41.329 71.750 29.609 1.00 9.89 57 PRO C O 1
ATOM 4033 N N . VAL C 1 60 ? 39.848 73.438 29.601 1.00 9.13 58 VAL C N 1
ATOM 4034 C CA . VAL C 1 60 ? 40.713 74.305 30.406 1.00 8.42 58 VAL C CA 1
ATOM 4035 C C . VAL C 1 60 ? 40.926 73.685 31.785 1.00 7.71 58 VAL C C 1
ATOM 4036 O O . VAL C 1 60 ? 39.982 73.212 32.403 1.00 7.96 58 VAL C O 1
ATOM 4040 N N . SER C 1 61 ? 42.169 73.699 32.261 1.00 7.02 59 SER C N 1
ATOM 4041 C CA . SER C 1 61 ? 42.510 73.106 33.552 1.00 6.78 59 SER C CA 1
ATOM 4042 C C . SER C 1 61 ? 42.735 74.146 34.636 1.00 6.64 59 SER C C 1
ATOM 4043 O O . SER C 1 61 ? 42.879 75.332 34.348 1.00 5.82 59 SER C O 1
ATOM 4046 N N . LEU C 1 62 ? 42.782 73.680 35.880 1.00 6.32 60 LEU C N 1
ATOM 4047 C CA . LEU C 1 62 ? 43.032 74.560 37.011 1.00 7.25 60 LEU C CA 1
ATOM 4048 C C . LEU C 1 62 ? 44.438 75.135 36.860 1.00 7.75 60 LEU C C 1
ATOM 4049 O O . LEU C 1 62 ? 44.675 76.284 37.216 1.00 7.84 60 LEU C O 1
ATOM 4054 N N . ARG C 1 63 ? 45.372 74.334 36.342 1.00 7.89 61 ARG C N 1
ATOM 4055 C CA . ARG C 1 63 ? 46.734 74.826 36.151 1.00 9.11 61 ARG C CA 1
ATOM 4056 C C . ARG C 1 63 ? 46.726 75.987 35.153 1.00 8.72 61 ARG C C 1
ATOM 4057 O O . ARG C 1 63 ? 47.428 76.978 35.347 1.00 7.90 61 ARG C O 1
ATOM 4065 N N . ASP C 1 64 ? 45.935 75.857 34.089 1.00 7.62 62 ASP C N 1
ATOM 4066 C CA . ASP C 1 64 ? 45.837 76.919 33.082 1.00 7.98 62 ASP C CA 1
ATOM 4067 C C . ASP C 1 64 ? 45.299 78.203 33.732 1.00 7.34 62 ASP C C 1
ATOM 4068 O O . ASP C 1 64 ? 45.804 79.297 33.487 1.00 7.08 62 ASP C O 1
ATOM 4081 N N . CYS C 1 66 ? 45.345 79.106 36.935 1.00 6.98 64 CYS C N 1
ATOM 4082 C CA . CYS C 1 66 ? 46.293 79.689 37.879 1.00 7.33 64 CYS C CA 1
ATOM 4083 C C . CYS C 1 66 ? 47.405 80.418 37.133 1.00 6.79 64 CYS C C 1
ATOM 4084 O O . CYS C 1 66 ? 47.852 81.478 37.561 1.00 6.43 64 CYS C O 1
ATOM 4087 N N . TYR C 1 67 ? 47.837 79.857 36.007 1.00 6.21 65 TYR C N 1
ATOM 4088 C CA . TYR C 1 67 ? 48.894 80.473 35.214 1.00 6.48 65 TYR C CA 1
ATOM 4089 C C . TYR C 1 67 ? 48.462 81.839 34.682 1.00 6.40 65 TYR C C 1
ATOM 4090 O O . TYR C 1 67 ? 49.172 82.832 34.850 1.00 5.97 65 TYR C O 1
ATOM 4099 N N . HIS C 1 68 ? 47.304 81.896 34.032 1.00 6.49 66 HIS C N 1
ATOM 4100 C CA . HIS C 1 68 ? 46.846 83.169 33.495 1.00 6.86 66 HIS C CA 1
ATOM 4101 C C . HIS C 1 68 ? 46.511 84.173 34.602 1.00 6.72 66 HIS C C 1
ATOM 4102 O O . HIS C 1 68 ? 46.682 85.374 34.419 1.00 6.76 66 HIS C O 1
ATOM 4109 N N . THR C 1 69 ? 46.047 83.682 35.747 1.00 6.39 67 THR C N 1
ATOM 4110 C CA . THR C 1 69 ? 45.740 84.560 36.879 1.00 6.97 67 THR C CA 1
ATOM 4111 C C . THR C 1 69 ? 47.052 85.200 37.353 1.00 7.27 67 THR C C 1
ATOM 4112 O O . THR C 1 69 ? 47.106 86.401 37.605 1.00 7.22 67 THR C O 1
ATOM 4116 N N . GLU C 1 70 ? 48.110 84.402 37.473 1.00 7.72 68 GLU C N 1
ATOM 4117 C CA . GLU C 1 70 ? 49.411 84.935 37.893 1.00 8.84 68 GLU C CA 1
ATOM 4118 C C . GLU C 1 70 ? 49.885 86.001 36.903 1.00 8.61 68 GLU C C 1
ATOM 4119 O O . GLU C 1 70 ? 50.407 87.049 37.301 1.00 8.32 68 GLU C O 1
ATOM 4125 N N . CYS C 1 71 ? 49.707 85.726 35.614 1.00 8.38 69 CYS C N 1
ATOM 4126 C CA . CYS C 1 71 ? 50.101 86.665 34.566 1.00 9.09 69 CYS C CA 1
ATOM 4127 C C . CYS C 1 71 ? 49.366 87.991 34.711 1.00 8.92 69 CYS C C 1
ATOM 4128 O O . CYS C 1 71 ? 49.981 89.054 34.704 1.00 9.47 69 CYS C O 1
ATOM 4131 N N . VAL C 1 72 ? 48.044 87.925 34.832 1.00 8.94 70 VAL C N 1
ATOM 4132 C CA . VAL C 1 72 ? 47.228 89.132 34.967 1.00 9.01 70 VAL C CA 1
ATOM 4133 C C . VAL C 1 72 ? 47.576 89.912 36.236 1.00 9.73 70 VAL C C 1
ATOM 4134 O O . VAL C 1 72 ? 47.649 91.143 36.215 1.00 10.02 70 VAL C O 1
ATOM 4138 N N . ALA C 1 73 ? 47.817 89.194 37.331 1.00 10.33 71 ALA C N 1
ATOM 4139 C CA . ALA C 1 73 ? 48.163 89.831 38.602 1.00 11.40 71 ALA C CA 1
ATOM 4140 C C . ALA C 1 73 ? 49.464 90.635 38.518 1.00 12.62 71 ALA C C 1
ATOM 4141 O O . ALA C 1 73 ? 49.651 91.597 39.262 1.00 12.18 71 ALA C O 1
ATOM 4143 N N . ARG C 1 74 ? 50.372 90.248 37.631 1.00 13.34 72 ARG C N 1
ATOM 4144 C CA . ARG C 1 74 ? 51.621 90.999 37.505 1.00 14.88 72 ARG C CA 1
ATOM 4145 C C . ARG C 1 74 ? 51.409 92.302 36.750 1.00 16.30 72 ARG C C 1
ATOM 4146 O O . ARG C 1 74 ? 52.230 93.218 36.840 1.00 16.61 72 ARG C O 1
ATOM 4154 N N . GLY C 1 75 ? 50.311 92.381 36.004 1.00 16.80 73 GLY C N 1
ATOM 4155 C CA . GLY C 1 75 ? 50.027 93.579 35.236 1.00 18.26 73 GLY C CA 1
ATOM 4156 C C . GLY C 1 75 ? 49.024 94.525 35.867 1.00 19.72 73 GLY C C 1
ATOM 4157 O O . GLY C 1 75 ? 49.139 95.743 35.724 1.00 19.95 73 GLY C O 1
ATOM 4158 N N . ALA C 1 76 ? 48.039 93.971 36.563 1.00 20.51 74 ALA C N 1
ATOM 4159 C CA . ALA C 1 76 ? 47.003 94.771 37.206 1.00 22.28 74 ALA C CA 1
ATOM 4160 C C . ALA C 1 76 ? 47.525 95.544 38.414 1.00 23.42 74 ALA C C 1
ATOM 4161 O O . ALA C 1 76 ? 48.497 95.139 39.056 1.00 24.01 74 ALA C O 1
ATOM 4163 N N . LYS C 1 77 ? 46.871 96.663 38.717 1.00 24.20 75 LYS C N 1
ATOM 4164 C CA . LYS C 1 77 ? 47.259 97.497 39.847 1.00 25.28 75 LYS C CA 1
ATOM 4165 C C . LYS C 1 77 ? 46.083 97.774 40.782 1.00 25.38 75 LYS C C 1
ATOM 4166 O O . LYS C 1 77 ? 46.098 97.377 41.950 1.00 25.87 75 LYS C O 1
ATOM 4169 N N . ASN C 1 78 ? 45.063 98.446 40.256 1.00 25.27 76 ASN C N 1
ATOM 4170 C CA . ASN C 1 78 ? 43.888 98.802 41.042 1.00 25.08 76 ASN C CA 1
ATOM 4171 C C . ASN C 1 78 ? 42.661 97.934 40.789 1.00 23.89 76 ASN C C 1
ATOM 4172 O O . ASN C 1 78 ? 41.859 97.708 41.697 1.00 23.13 76 ASN C O 1
ATOM 4177 N N . ALA C 1 79 ? 42.514 97.450 39.560 1.00 22.45 77 ALA C N 1
ATOM 4178 C CA . ALA C 1 79 ? 41.366 96.624 39.199 1.00 21.05 77 ALA C CA 1
ATOM 4179 C C . ALA C 1 79 ? 41.269 95.336 40.011 1.00 20.72 77 ALA C C 1
ATOM 4180 O O . ALA C 1 79 ? 42.271 94.799 40.484 1.00 20.52 77 ALA C O 1
ATOM 4190 N N . ILE C 1 81 ? 40.703 91.420 40.341 1.00 14.02 79 ILE C N 1
ATOM 4191 C CA . ILE C 1 81 ? 40.895 90.245 39.500 1.00 11.68 79 ILE C CA 1
ATOM 4192 C C . ILE C 1 81 ? 39.918 89.138 39.880 1.00 10.70 79 ILE C C 1
ATOM 4193 O O . ILE C 1 81 ? 39.893 88.681 41.024 1.00 10.34 79 ILE C O 1
ATOM 4198 N N . VAL C 1 82 ? 39.116 88.709 38.912 1.00 9.14 80 VAL C N 1
ATOM 4199 C CA . VAL C 1 82 ? 38.147 87.648 39.133 1.00 8.74 80 VAL C CA 1
ATOM 4200 C C . VAL C 1 82 ? 38.584 86.468 38.273 1.00 8.68 80 VAL C C 1
ATOM 4201 O O . VAL C 1 82 ? 38.768 86.622 37.070 1.00 8.36 80 VAL C O 1
ATOM 4205 N N . SER C 1 83 ? 38.755 85.302 38.888 1.00 7.64 81 SER C N 1
ATOM 4206 C CA . SER C 1 83 ? 39.197 84.121 38.146 1.00 8.37 81 SER C CA 1
ATOM 4207 C C . SER C 1 83 ? 38.168 83.000 38.123 1.00 8.27 81 SER C C 1
ATOM 4208 O O . SER C 1 83 ? 37.590 82.643 39.146 1.00 7.61 81 SER C O 1
ATOM 4211 N N . ASP C 1 84 ? 37.942 82.447 36.938 1.00 8.93 82 ASP C N 1
ATOM 4212 C CA . ASP C 1 84 ? 37.000 81.354 36.776 1.00 10.21 82 ASP C CA 1
ATOM 4213 C C . ASP C 1 84 ? 37.500 80.029 37.333 1.00 9.46 82 ASP C C 1
ATOM 4214 O O . ASP C 1 84 ? 38.670 79.679 37.161 1.00 8.86 82 ASP C O 1
ATOM 4219 N N . LEU C 1 85 ? 36.608 79.292 37.992 1.00 9.33 83 LEU C N 1
ATOM 4220 C CA . LEU C 1 85 ? 36.938 77.950 38.459 1.00 9.03 83 LEU C CA 1
ATOM 4221 C C . LEU C 1 85 ? 36.654 77.171 37.169 1.00 8.85 83 LEU C C 1
ATOM 4222 O O . LEU C 1 85 ? 35.545 77.235 36.637 1.00 9.30 83 LEU C O 1
ATOM 4227 N N . PRO C 1 86 ? 37.651 76.449 36.634 1.00 9.12 84 PRO C N 1
ATOM 4228 C CA . PRO C 1 86 ? 37.438 75.697 35.392 1.00 8.74 84 PRO C CA 1
ATOM 4229 C C . PRO C 1 86 ? 36.616 74.420 35.505 1.00 8.65 84 PRO C C 1
ATOM 4230 O O . PRO C 1 86 ? 36.535 73.810 36.565 1.00 7.60 84 PRO C O 1
ATOM 4234 N N . PHE C 1 87 ? 36.007 74.027 34.392 1.00 8.74 85 PHE C N 1
ATOM 4235 C CA . PHE C 1 87 ? 35.182 72.826 34.346 1.00 10.14 85 PHE C CA 1
ATOM 4236 C C . PHE C 1 87 ? 35.923 71.611 34.891 1.00 9.94 85 PHE C C 1
ATOM 4237 O O . PHE C 1 87 ? 37.059 71.340 34.496 1.00 10.03 85 PHE C O 1
ATOM 4245 N N . GLY C 1 88 ? 35.264 70.886 35.794 1.00 10.09 86 GLY C N 1
ATOM 4246 C CA . GLY C 1 88 ? 35.848 69.692 36.380 1.00 9.70 86 GLY C CA 1
ATOM 4247 C C . GLY C 1 88 ? 36.624 69.922 37.666 1.00 10.65 86 GLY C C 1
ATOM 4248 O O . GLY C 1 88 ? 36.855 68.993 38.442 1.00 10.44 86 GLY C O 1
ATOM 4249 N N . ALA C 1 89 ? 37.011 71.168 37.904 1.00 9.74 87 ALA C N 1
ATOM 4250 C CA . ALA C 1 89 ? 37.798 71.502 39.083 1.00 10.09 87 ALA C CA 1
ATOM 4251 C C . ALA C 1 89 ? 37.012 71.870 40.335 1.00 9.50 87 ALA C C 1
ATOM 4252 O O . ALA C 1 89 ? 37.595 71.968 41.414 1.00 9.88 87 ALA C O 1
ATOM 4254 N N . TYR C 1 90 ? 35.703 72.068 40.216 1.00 8.90 88 TYR C N 1
ATOM 4255 C CA . TYR C 1 90 ? 34.931 72.477 41.387 1.00 8.93 88 TYR C CA 1
ATOM 4256 C C . TYR C 1 90 ? 33.554 71.863 41.612 1.00 9.42 88 TYR C C 1
ATOM 4257 O O . TYR C 1 90 ? 32.980 72.024 42.687 1.00 9.46 88 TYR C O 1
ATOM 4266 N N . GLN C 1 91 ? 33.017 71.156 40.626 1.00 9.15 89 GLN C N 1
ATOM 4267 C CA . GLN C 1 91 ? 31.674 70.613 40.776 1.00 9.56 89 GLN C CA 1
ATOM 4268 C C . GLN C 1 91 ? 31.534 69.289 41.518 1.00 9.41 89 GLN C C 1
ATOM 4269 O O . GLN C 1 91 ? 30.419 68.842 41.782 1.00 9.75 89 GLN C O 1
ATOM 4275 N N . GLN C 1 92 ? 32.651 68.669 41.876 1.00 10.09 90 GLN C N 1
ATOM 4276 C CA . GLN C 1 92 ? 32.590 67.388 42.569 1.00 10.49 90 GLN C CA 1
ATOM 4277 C C . GLN C 1 92 ? 31.989 67.527 43.964 1.00 10.27 90 GLN C C 1
ATOM 4278 O O . GLN C 1 92 ? 31.218 66.677 44.408 1.00 10.22 90 GLN C O 1
ATOM 4284 N N . SER C 1 93 ? 32.345 68.609 44.649 1.00 9.49 91 SER C N 1
ATOM 4285 C CA . SER C 1 93 ? 31.850 68.873 45.995 1.00 9.03 91 SER C CA 1
ATOM 4286 C C . SER C 1 93 ? 32.228 70.295 46.387 1.00 8.86 91 SER C C 1
ATOM 4287 O O . SER C 1 93 ? 33.065 70.921 45.734 1.00 8.68 91 SER C O 1
ATOM 4290 N N . LYS C 1 94 ? 31.617 70.805 47.451 1.00 8.48 92 LYS C N 1
ATOM 4291 C CA . LYS C 1 94 ? 31.946 72.149 47.898 1.00 8.64 92 LYS C CA 1
ATOM 4292 C C . LYS C 1 94 ? 33.383 72.162 48.414 1.00 8.53 92 LYS C C 1
ATOM 4293 O O . LYS C 1 94 ? 34.061 73.185 48.346 1.00 8.41 92 LYS C O 1
ATOM 4299 N N . GLU C 1 95 ? 33.852 71.019 48.918 1.00 8.56 93 GLU C N 1
ATOM 4300 C CA . GLU C 1 95 ? 35.220 70.929 49.412 1.00 8.35 93 GLU C CA 1
ATOM 4301 C C . GLU C 1 95 ? 36.208 71.042 48.254 1.00 7.98 93 GLU C C 1
ATOM 4302 O O . GLU C 1 95 ? 37.236 71.704 48.368 1.00 7.32 93 GLU C O 1
ATOM 4308 N N . GLN C 1 96 ? 35.902 70.392 47.135 1.00 7.40 94 GLN C N 1
ATOM 4309 C CA . GLN C 1 96 ? 36.792 70.472 45.989 1.00 6.97 94 GLN C CA 1
ATOM 4310 C C . GLN C 1 96 ? 36.810 71.914 45.485 1.00 6.66 94 GLN C C 1
ATOM 4311 O O . GLN C 1 96 ? 37.868 72.453 45.161 1.00 6.95 94 GLN C O 1
ATOM 4317 N N . ALA C 1 97 ? 35.635 72.539 45.433 1.00 6.67 95 ALA C N 1
ATOM 4318 C CA . ALA C 1 97 ? 35.540 73.917 44.959 1.00 6.14 95 ALA C CA 1
ATOM 4319 C C . ALA C 1 97 ? 36.408 74.825 45.816 1.00 6.23 95 ALA C C 1
ATOM 4320 O O . ALA C 1 97 ? 37.082 75.714 45.304 1.00 5.80 95 ALA C O 1
ATOM 4322 N N . PHE C 1 98 ? 36.402 74.597 47.124 1.00 6.61 96 PHE C N 1
ATOM 4323 C CA . PHE C 1 98 ? 37.205 75.432 48.003 1.00 7.45 96 PHE C CA 1
ATOM 4324 C C . PHE C 1 98 ? 38.694 75.284 47.702 1.00 7.25 96 PHE C C 1
ATOM 4325 O O . PHE C 1 98 ? 39.429 76.276 47.647 1.00 6.99 96 PHE C O 1
ATOM 4333 N N . ALA C 1 99 ? 39.142 74.047 47.516 1.00 7.44 97 ALA C N 1
ATOM 4334 C CA . ALA C 1 99 ? 40.549 73.797 47.221 1.00 7.68 97 ALA C CA 1
ATOM 4335 C C . ALA C 1 99 ? 40.959 74.494 45.925 1.00 7.40 97 ALA C C 1
ATOM 4336 O O . ALA C 1 99 ? 42.016 75.119 45.860 1.00 7.47 97 ALA C O 1
ATOM 4338 N N . ALA C 1 100 ? 40.120 74.384 44.896 1.00 7.08 98 ALA C N 1
ATOM 4339 C CA . ALA C 1 100 ? 40.404 75.014 43.608 1.00 6.33 98 ALA C CA 1
ATOM 4340 C C . ALA C 1 100 ? 40.415 76.538 43.752 1.00 6.26 98 ALA C C 1
ATOM 4341 O O . ALA C 1 100 ? 41.304 77.214 43.240 1.00 6.87 98 ALA C O 1
ATOM 4343 N N . ALA C 1 101 ? 39.424 77.070 44.455 1.00 6.10 99 ALA C N 1
ATOM 4344 C CA . ALA C 1 101 ? 39.331 78.510 44.654 1.00 6.12 99 ALA C CA 1
ATOM 4345 C C . ALA C 1 101 ? 40.528 79.014 45.445 1.00 6.25 99 ALA C C 1
ATOM 4346 O O . ALA C 1 101 ? 41.050 80.096 45.175 1.00 5.59 99 ALA C O 1
ATOM 4348 N N . ALA C 1 102 ? 40.965 78.230 46.425 1.00 6.26 100 ALA C N 1
ATOM 4349 C CA . ALA C 1 102 ? 42.102 78.629 47.238 1.00 6.93 100 ALA C CA 1
ATOM 4350 C C . ALA C 1 102 ? 43.352 78.747 46.373 1.00 7.29 100 ALA C C 1
ATOM 4351 O O . ALA C 1 102 ? 44.178 79.633 46.591 1.00 7.04 100 ALA C O 1
ATOM 4353 N N . GLU C 1 103 ? 43.501 77.856 45.391 1.00 6.69 101 GLU C N 1
ATOM 4354 C CA . GLU C 1 103 ? 44.667 77.925 44.519 1.00 8.35 101 GLU C CA 1
ATOM 4355 C C . GLU C 1 103 ? 44.609 79.196 43.679 1.00 8.03 101 GLU C C 1
ATOM 4356 O O . GLU C 1 103 ? 45.629 79.839 43.462 1.00 7.93 101 GLU C O 1
ATOM 4362 N N . LEU C 1 104 ? 43.418 79.548 43.203 1.00 7.69 102 LEU C N 1
ATOM 4363 C CA . LEU C 1 104 ? 43.262 80.756 42.398 1.00 8.40 102 LEU C CA 1
ATOM 4364 C C . LEU C 1 104 ? 43.552 82.008 43.229 1.00 8.51 102 LEU C C 1
ATOM 4365 O O . LEU C 1 104 ? 44.185 82.945 42.742 1.00 7.60 102 LEU C O 1
ATOM 4378 N N . ALA C 1 106 ? 45.530 82.153 45.754 1.00 9.12 104 ALA C N 1
ATOM 4379 C CA . ALA C 1 106 ? 46.975 82.136 45.967 1.00 9.51 104 ALA C CA 1
ATOM 4380 C C . ALA C 1 106 ? 47.699 82.640 44.719 1.00 9.82 104 ALA C C 1
ATOM 4381 O O . ALA C 1 106 ? 48.779 83.235 44.809 1.00 10.02 104 ALA C O 1
ATOM 4383 N N . ALA C 1 107 ? 47.095 82.408 43.556 1.00 8.91 105 ALA C N 1
ATOM 4384 C CA . ALA C 1 107 ? 47.684 82.832 42.286 1.00 8.66 105 ALA C CA 1
ATOM 4385 C C . ALA C 1 107 ? 47.484 84.319 42.008 1.00 9.15 105 ALA C C 1
ATOM 4386 O O . ALA C 1 107 ? 48.047 84.862 41.053 1.00 9.49 105 ALA C O 1
ATOM 4388 N N . GLY C 1 108 ? 46.671 84.974 42.830 1.00 9.56 106 GLY C N 1
ATOM 4389 C CA . GLY C 1 108 ? 46.450 86.395 42.644 1.00 9.75 106 GLY C CA 1
ATOM 4390 C C . GLY C 1 108 ? 45.021 86.871 42.474 1.00 9.57 106 GLY C C 1
ATOM 4391 O O . GLY C 1 108 ? 44.790 88.071 42.374 1.00 11.36 106 GLY C O 1
ATOM 4392 N N . ALA C 1 109 ? 44.056 85.961 42.431 1.00 8.56 107 ALA C N 1
ATOM 4393 C CA . ALA C 1 109 ? 42.663 86.377 42.275 1.00 8.81 107 ALA C CA 1
ATOM 4394 C C . ALA C 1 109 ? 42.139 87.071 43.540 1.00 8.93 107 ALA C C 1
ATOM 4395 O O . ALA C 1 109 ? 42.640 86.838 44.644 1.00 8.64 107 ALA C O 1
ATOM 4397 N N . HIS C 1 110 ? 41.146 87.940 43.365 1.00 9.28 108 HIS C N 1
ATOM 4398 C CA . HIS C 1 110 ? 40.526 88.646 44.487 1.00 10.01 108 HIS C CA 1
ATOM 4399 C C . HIS C 1 110 ? 39.096 88.139 44.648 1.00 9.51 108 HIS C C 1
ATOM 4400 O O . HIS C 1 110 ? 38.405 88.485 45.607 1.00 8.88 108 HIS C O 1
ATOM 4415 N N . VAL C 1 112 ? 36.458 84.626 42.837 1.00 7.99 110 VAL C N 1
ATOM 4416 C CA . VAL C 1 112 ? 36.390 83.514 41.890 1.00 8.03 110 VAL C CA 1
ATOM 4417 C C . VAL C 1 112 ? 34.986 83.442 41.312 1.00 8.17 110 VAL C C 1
ATOM 4418 O O . VAL C 1 112 ? 34.016 83.825 41.964 1.00 9.02 110 VAL C O 1
ATOM 4422 N N . LYS C 1 113 ? 34.883 82.975 40.075 1.00 8.83 111 LYS C N 1
ATOM 4423 C CA . LYS C 1 113 ? 33.586 82.845 39.431 1.00 9.22 111 LYS C CA 1
ATOM 4424 C C . LYS C 1 113 ? 33.249 81.372 39.237 1.00 9.71 111 LYS C C 1
ATOM 4425 O O . LYS C 1 113 ? 34.120 80.565 38.909 1.00 9.51 111 LYS C O 1
ATOM 4431 N N . LEU C 1 114 ? 31.990 81.018 39.472 1.00 9.53 112 LEU C N 1
ATOM 4432 C CA . LEU C 1 114 ? 31.541 79.644 39.274 1.00 11.19 112 LEU C CA 1
ATOM 4433 C C . LEU C 1 114 ? 30.242 79.678 38.479 1.00 11.63 112 LEU C C 1
ATOM 4434 O O . LEU C 1 114 ? 29.521 80.673 38.511 1.00 11.93 112 LEU C O 1
ATOM 4439 N N . GLU C 1 115 ? 29.957 78.601 37.754 1.00 12.28 113 GLU C N 1
ATOM 4440 C CA . GLU C 1 115 ? 28.756 78.529 36.935 1.00 12.83 113 GLU C CA 1
ATOM 4441 C C . GLU C 1 115 ? 27.759 77.527 37.487 1.00 13.73 113 GLU C C 1
ATOM 4442 O O . GLU C 1 115 ? 28.128 76.419 37.876 1.00 13.81 113 GLU C O 1
ATOM 4448 N N . GLY C 1 116 ? 26.492 77.920 37.529 1.00 13.43 114 GLY C N 1
ATOM 4449 C CA . GLY C 1 116 ? 25.477 77.013 38.025 1.00 13.90 114 GLY C CA 1
ATOM 4450 C C . GLY C 1 116 ? 24.363 77.701 38.779 1.00 14.39 114 GLY C C 1
ATOM 4451 O O . GLY C 1 116 ? 24.555 78.775 39.355 1.00 14.12 114 GLY C O 1
ATOM 4452 N N . GLY C 1 117 ? 23.195 77.070 38.775 1.00 15.15 115 GLY C N 1
ATOM 4453 C CA . GLY C 1 117 ? 22.043 77.629 39.454 1.00 15.54 115 GLY C CA 1
ATOM 4454 C C . GLY C 1 117 ? 21.957 77.267 40.924 1.00 15.84 115 GLY C C 1
ATOM 4455 O O . GLY C 1 117 ? 22.971 77.199 41.626 1.00 15.84 115 GLY C O 1
ATOM 4456 N N . VAL C 1 118 ? 20.733 77.023 41.383 1.00 15.83 116 VAL C N 1
ATOM 4457 C CA . VAL C 1 118 ? 20.469 76.687 42.775 1.00 16.57 116 VAL C CA 1
ATOM 4458 C C . VAL C 1 118 ? 21.353 75.572 43.328 1.00 16.40 116 VAL C C 1
ATOM 4459 O O . VAL C 1 118 ? 21.759 75.619 44.488 1.00 16.42 116 VAL C O 1
ATOM 4463 N N . TRP C 1 119 ? 21.657 74.576 42.504 1.00 16.70 117 TRP C N 1
ATOM 4464 C CA . TRP C 1 119 ? 22.475 73.454 42.956 1.00 16.78 117 TRP C CA 1
ATOM 4465 C C . TRP C 1 119 ? 23.888 73.848 43.380 1.00 16.38 117 TRP C C 1
ATOM 4466 O O . TRP C 1 119 ? 24.564 73.080 44.062 1.00 16.51 117 TRP C O 1
ATOM 4495 N N . ALA C 1 121 ? 24.510 76.909 44.970 1.00 13.58 119 ALA C N 1
ATOM 4496 C CA . ALA C 1 121 ? 24.441 77.891 46.053 1.00 13.02 119 ALA C CA 1
ATOM 4497 C C . ALA C 1 121 ? 25.105 77.421 47.346 1.00 12.95 119 ALA C C 1
ATOM 4498 O O . ALA C 1 121 ? 25.646 78.229 48.096 1.00 12.34 119 ALA C O 1
ATOM 4500 N N . GLU C 1 122 ? 25.059 76.121 47.613 1.00 12.93 120 GLU C N 1
ATOM 4501 C CA . GLU C 1 122 ? 25.685 75.591 48.818 1.00 13.11 120 GLU C CA 1
ATOM 4502 C C . GLU C 1 122 ? 27.190 75.822 48.722 1.00 11.77 120 GLU C C 1
ATOM 4503 O O . GLU C 1 122 ? 27.860 76.075 49.723 1.00 11.97 120 GLU C O 1
ATOM 4509 N N . THR C 1 123 ? 27.716 75.733 47.506 1.00 10.56 121 THR C N 1
ATOM 4510 C CA . THR C 1 123 ? 29.140 75.947 47.280 1.00 9.82 121 THR C CA 1
ATOM 4511 C C . THR C 1 123 ? 29.470 77.432 47.448 1.00 9.63 121 THR C C 1
ATOM 4512 O O . THR C 1 123 ? 30.499 77.787 48.030 1.00 9.76 121 THR C O 1
ATOM 4516 N N . THR C 1 124 ? 28.596 78.299 46.946 1.00 9.32 122 THR C N 1
ATOM 4517 C CA . THR C 1 124 ? 28.805 79.736 47.089 1.00 9.29 122 THR C CA 1
ATOM 4518 C C . THR C 1 124 ? 28.917 80.070 48.582 1.00 9.84 122 THR C C 1
ATOM 4519 O O . THR C 1 124 ? 29.836 80.769 49.006 1.00 9.66 122 THR C O 1
ATOM 4523 N N . GLU C 1 125 ? 27.989 79.551 49.378 1.00 10.82 123 GLU C N 1
ATOM 4524 C CA . GLU C 1 125 ? 28.000 79.820 50.813 1.00 11.54 123 GLU C CA 1
ATOM 4525 C C . GLU C 1 125 ? 29.289 79.326 51.471 1.00 10.67 123 GLU C C 1
ATOM 4526 O O . GLU C 1 125 ? 29.899 80.034 52.269 1.00 10.79 123 GLU C O 1
ATOM 4532 N N . PHE C 1 126 ? 29.692 78.109 51.124 1.00 9.53 124 PHE C N 1
ATOM 4533 C CA . PHE C 1 126 ? 30.893 77.495 51.689 1.00 9.39 124 PHE C CA 1
ATOM 4534 C C . PHE C 1 126 ? 32.140 78.343 51.449 1.00 8.94 124 PHE C C 1
ATOM 4535 O O . PHE C 1 126 ? 32.946 78.544 52.357 1.00 9.42 124 PHE C O 1
ATOM 4543 N N . LEU C 1 127 ? 32.299 78.843 50.227 1.00 7.95 125 LEU C N 1
ATOM 4544 C CA . LEU C 1 127 ? 33.467 79.652 49.886 1.00 8.86 125 LEU C CA 1
ATOM 4545 C C . LEU C 1 127 ? 33.434 81.040 50.527 1.00 9.07 125 LEU C C 1
ATOM 4546 O O . LEU C 1 127 ? 34.429 81.500 51.088 1.00 8.71 125 LEU C O 1
ATOM 4554 N N . GLN C 1 128 ? 32.285 81.702 50.434 1.00 10.04 126 GLN C N 1
ATOM 4555 C CA . GLN C 1 128 ? 32.112 83.039 50.991 1.00 13.03 126 GLN C CA 1
ATOM 4556 C C . GLN C 1 128 ? 32.411 83.069 52.490 1.00 13.63 126 GLN C C 1
ATOM 4557 O O . GLN C 1 128 ? 33.067 83.986 52.987 1.00 13.61 126 GLN C O 1
ATOM 4577 N N . ARG C 1 130 ? 34.412 81.306 54.066 1.00 13.69 128 ARG C N 1
ATOM 4578 C CA . ARG C 1 130 ? 35.833 81.104 54.293 1.00 13.16 128 ARG C CA 1
ATOM 4579 C C . ARG C 1 130 ? 36.715 82.198 53.702 1.00 12.95 128 ARG C C 1
ATOM 4580 O O . ARG C 1 130 ? 37.916 82.008 53.518 1.00 13.66 128 ARG C O 1
ATOM 4588 N N . GLY C 1 131 ? 36.107 83.343 53.404 1.00 12.59 129 GLY C N 1
ATOM 4589 C CA . GLY C 1 131 ? 36.857 84.469 52.878 1.00 12.23 129 GLY C CA 1
ATOM 4590 C C . GLY C 1 131 ? 37.120 84.533 51.388 1.00 12.08 129 GLY C C 1
ATOM 4591 O O . GLY C 1 131 ? 37.948 85.325 50.943 1.00 12.69 129 GLY C O 1
ATOM 4592 N N . ILE C 1 132 ? 36.435 83.708 50.607 1.00 11.16 130 ILE C N 1
ATOM 4593 C CA . ILE C 1 132 ? 36.631 83.728 49.162 1.00 10.67 130 ILE C CA 1
ATOM 4594 C C . ILE C 1 132 ? 35.399 84.337 48.498 1.00 10.14 130 ILE C C 1
ATOM 4595 O O . ILE C 1 132 ? 34.338 83.708 48.453 1.00 10.04 130 ILE C O 1
ATOM 4600 N N . PRO C 1 133 ? 35.514 85.582 47.996 1.00 10.65 131 PRO C N 1
ATOM 4601 C CA . PRO C 1 133 ? 34.380 86.242 47.340 1.00 10.14 131 PRO C CA 1
ATOM 4602 C C . PRO C 1 133 ? 33.986 85.426 46.119 1.00 10.24 131 PRO C C 1
ATOM 4603 O O . PRO C 1 133 ? 34.853 84.931 45.403 1.00 9.88 131 PRO C O 1
ATOM 4607 N N . VAL C 1 134 ? 32.687 85.312 45.872 1.00 9.68 132 VAL C N 1
ATOM 4608 C CA . VAL C 1 134 ? 32.200 84.528 44.749 1.00 9.70 132 VAL C CA 1
ATOM 4609 C C . VAL C 1 134 ? 31.313 85.297 43.783 1.00 9.95 132 VAL C C 1
ATOM 4610 O O . VAL C 1 134 ? 30.403 86.013 44.198 1.00 9.35 132 VAL C O 1
ATOM 4614 N N . CYS C 1 135 ? 31.594 85.130 42.494 1.00 9.55 133 CYS C N 1
ATOM 4615 C CA . CYS C 1 135 ? 30.783 85.717 41.439 1.00 9.90 133 CYS C CA 1
ATOM 4616 C C . CYS C 1 135 ? 29.988 84.519 40.910 1.00 9.56 133 CYS C C 1
ATOM 4617 O O . CYS C 1 135 ? 30.569 83.578 40.364 1.00 9.67 133 CYS C O 1
ATOM 4620 N N . ALA C 1 136 ? 28.673 84.540 41.098 1.00 9.40 134 ALA C N 1
ATOM 4621 C CA . ALA C 1 136 ? 27.817 83.448 40.644 1.00 9.82 134 ALA C CA 1
ATOM 4622 C C . ALA C 1 136 ? 27.331 83.738 39.230 1.00 10.60 134 ALA C C 1
ATOM 4623 O O . ALA C 1 136 ? 26.621 84.715 38.994 1.00 11.05 134 ALA C O 1
ATOM 4625 N N . HIS C 1 137 ? 27.719 82.868 38.301 1.00 10.43 135 HIS C N 1
ATOM 4626 C CA . HIS C 1 137 ? 27.381 82.997 36.892 1.00 10.67 135 HIS C CA 1
ATOM 4627 C C . HIS C 1 137 ? 26.129 82.184 36.570 1.00 10.92 135 HIS C C 1
ATOM 4628 O O . HIS C 1 137 ? 26.140 80.949 36.638 1.00 11.00 135 HIS C O 1
ATOM 4635 N N . ILE C 1 138 ? 25.044 82.880 36.240 1.00 11.23 136 ILE C N 1
ATOM 4636 C CA . ILE C 1 138 ? 23.785 82.218 35.919 1.00 12.05 136 ILE C CA 1
ATOM 4637 C C . ILE C 1 138 ? 23.303 82.583 34.519 1.00 12.98 136 ILE C C 1
ATOM 4638 O O . ILE C 1 138 ? 23.883 83.448 33.863 1.00 12.14 136 ILE C O 1
ATOM 4643 N N . GLY C 1 139 ? 22.236 81.922 34.074 1.00 14.38 137 GLY C N 1
ATOM 4644 C CA . GLY C 1 139 ? 21.711 82.162 32.740 1.00 16.05 137 GLY C CA 1
ATOM 4645 C C . GLY C 1 139 ? 22.338 81.154 31.792 1.00 17.30 137 GLY C C 1
ATOM 4646 O O . GLY C 1 139 ? 22.395 79.965 32.101 1.00 17.71 137 GLY C O 1
ATOM 4647 N N . LEU C 1 140 ? 22.812 81.621 30.643 1.00 18.42 138 LEU C N 1
ATOM 4648 C CA . LEU C 1 140 ? 23.458 80.745 29.669 1.00 20.18 138 LEU C CA 1
ATOM 4649 C C . LEU C 1 140 ? 24.900 80.516 30.122 1.00 20.26 138 LEU C C 1
ATOM 4650 O O . LEU C 1 140 ? 25.739 81.409 30.010 1.00 22.18 138 LEU C O 1
ATOM 4655 N N . THR C 1 141 ? 25.184 79.327 30.644 1.00 19.59 139 THR C N 1
ATOM 4656 C CA . THR C 1 141 ? 26.529 79.012 31.114 1.00 18.80 139 THR C CA 1
ATOM 4657 C C . THR C 1 141 ? 27.271 78.140 30.108 1.00 17.90 139 THR C C 1
ATOM 4658 O O . THR C 1 141 ? 26.866 77.010 29.829 1.00 17.10 139 THR C O 1
ATOM 4662 N N . PRO C 1 142 ? 28.375 78.662 29.548 1.00 17.15 140 PRO C N 1
ATOM 4663 C CA . PRO C 1 142 ? 29.196 77.953 28.558 1.00 16.65 140 PRO C CA 1
ATOM 4664 C C . PRO C 1 142 ? 29.705 76.571 28.976 1.00 15.97 140 PRO C C 1
ATOM 4665 O O . PRO C 1 142 ? 29.916 75.704 28.130 1.00 16.08 140 PRO C O 1
ATOM 4669 N N . GLN C 1 143 ? 29.903 76.356 30.273 1.00 15.75 141 GLN C N 1
ATOM 4670 C CA . GLN C 1 143 ? 30.387 75.062 30.737 1.00 15.71 141 GLN C CA 1
ATOM 4671 C C . GLN C 1 143 ? 29.357 73.946 30.558 1.00 16.15 141 GLN C C 1
ATOM 4672 O O . GLN C 1 143 ? 29.694 72.764 30.651 1.00 16.13 141 GLN C O 1
ATOM 4678 N N . SER C 1 144 ? 28.110 74.319 30.285 1.00 16.71 142 SER C N 1
ATOM 4679 C CA . SER C 1 144 ? 27.047 73.334 30.092 1.00 17.22 142 SER C CA 1
ATOM 4680 C C . SER C 1 144 ? 26.577 73.327 28.641 1.00 17.47 142 SER C C 1
ATOM 4681 O O . SER C 1 144 ? 25.498 72.821 28.331 1.00 17.02 142 SER C O 1
ATOM 4684 N N . VAL C 1 145 ? 27.404 73.879 27.759 1.00 17.14 143 VAL C N 1
ATOM 4685 C CA . VAL C 1 145 ? 27.082 73.975 26.338 1.00 17.83 143 VAL C CA 1
ATOM 4686 C C . VAL C 1 145 ? 26.689 72.650 25.680 1.00 18.09 143 VAL C C 1
ATOM 4687 O O . VAL C 1 145 ? 25.819 72.623 24.806 1.00 18.10 143 VAL C O 1
ATOM 4691 N N . PHE C 1 146 ? 27.313 71.552 26.094 1.00 17.87 144 PHE C N 1
ATOM 4692 C CA . PHE C 1 146 ? 26.994 70.263 25.488 1.00 18.68 144 PHE C CA 1
ATOM 4693 C C . PHE C 1 146 ? 25.663 69.685 25.946 1.00 19.18 144 PHE C C 1
ATOM 4694 O O . PHE C 1 146 ? 25.103 68.809 25.287 1.00 18.93 144 PHE C O 1
ATOM 4702 N N . ALA C 1 147 ? 25.153 70.183 27.066 1.00 20.30 145 ALA C N 1
ATOM 4703 C CA . ALA C 1 147 ? 23.876 69.716 27.593 1.00 21.73 145 ALA C CA 1
ATOM 4704 C C . ALA C 1 147 ? 22.751 70.634 27.122 1.00 22.72 145 ALA C C 1
ATOM 4705 O O . ALA C 1 147 ? 21.836 70.133 26.433 1.00 24.24 145 ALA C O 1
ATOM 4707 N N . LYS C 1 159 ? 11.328 79.068 33.075 1.00 32.18 157 LYS C N 1
ATOM 4708 C CA . LYS C 1 159 ? 12.676 79.645 32.800 1.00 31.82 157 LYS C CA 1
ATOM 4709 C C . LYS C 1 159 ? 12.881 80.965 33.533 1.00 31.33 157 LYS C C 1
ATOM 4710 O O . LYS C 1 159 ? 13.930 81.193 34.132 1.00 30.89 157 LYS C O 1
ATOM 4713 N N . ALA C 1 160 ? 11.879 81.836 33.484 1.00 30.83 158 ALA C N 1
ATOM 4714 C CA . ALA C 1 160 ? 11.968 83.127 34.150 1.00 30.36 158 ALA C CA 1
ATOM 4715 C C . ALA C 1 160 ? 12.091 82.935 35.656 1.00 30.10 158 ALA C C 1
ATOM 4716 O O . ALA C 1 160 ? 12.951 83.533 36.303 1.00 29.89 158 ALA C O 1
ATOM 4718 N N . GLN C 1 161 ? 11.227 82.095 36.211 1.00 29.67 159 GLN C N 1
ATOM 4719 C CA . GLN C 1 161 ? 11.246 81.836 37.643 1.00 29.16 159 GLN C CA 1
ATOM 4720 C C . G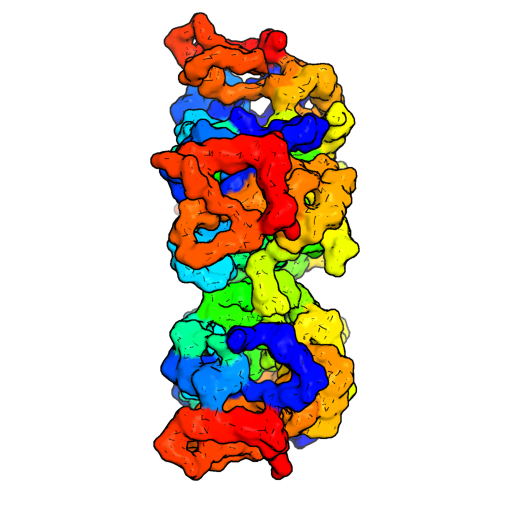LN C 1 161 ? 12.482 81.024 38.029 1.00 28.26 159 GLN C C 1
ATOM 4721 O O . GLN C 1 161 ? 12.960 81.103 39.162 1.00 28.65 159 GLN C O 1
ATOM 4727 N N . ALA C 1 162 ? 13.003 80.247 37.085 1.00 26.53 160 ALA C N 1
ATOM 4728 C CA . ALA C 1 162 ? 14.191 79.444 37.345 1.00 25.25 160 ALA C CA 1
ATOM 4729 C C . ALA C 1 162 ? 15.386 80.376 37.539 1.00 24.11 160 ALA C C 1
ATOM 4730 O O . ALA C 1 162 ? 16.185 80.199 38.461 1.00 23.78 160 ALA C O 1
ATOM 4732 N N . LEU C 1 163 ? 15.498 81.370 36.664 1.00 22.68 161 LEU C N 1
ATOM 4733 C CA . LEU C 1 163 ? 16.587 82.336 36.742 1.00 21.35 161 LEU C CA 1
ATOM 4734 C C . LEU C 1 163 ? 16.490 83.135 38.036 1.00 20.86 161 LEU C C 1
ATOM 4735 O O . LEU C 1 163 ? 17.494 83.374 38.703 1.00 19.32 161 LEU C O 1
ATOM 4740 N N . LEU C 1 164 ? 15.276 83.555 38.380 1.00 20.41 162 LEU C N 1
ATOM 4741 C CA . LEU C 1 164 ? 15.061 84.321 39.599 1.00 20.43 162 LEU C CA 1
ATOM 4742 C C . LEU C 1 164 ? 15.420 83.487 40.820 1.00 20.11 162 LEU C C 1
ATOM 4743 O O . LEU C 1 164 ? 15.973 84.004 41.786 1.00 20.59 162 LEU C O 1
ATOM 4748 N N . ASN C 1 165 ? 15.110 82.195 40.772 1.00 20.04 163 ASN C N 1
ATOM 4749 C CA . ASN C 1 165 ? 15.424 81.311 41.887 1.00 20.26 163 ASN C CA 1
ATOM 4750 C C . ASN C 1 165 ? 16.926 81.125 42.006 1.00 19.04 163 ASN C C 1
ATOM 4751 O O . ASN C 1 165 ? 17.461 81.055 43.111 1.00 18.23 163 ASN C O 1
ATOM 4756 N N . ASP C 1 166 ? 17.605 81.042 40.864 1.00 17.80 164 ASP C N 1
ATOM 4757 C CA . ASP C 1 166 ? 19.056 80.882 40.864 1.00 16.55 164 ASP C CA 1
ATOM 4758 C C . ASP C 1 166 ? 19.710 82.133 41.454 1.00 15.60 164 ASP C C 1
ATOM 4759 O O . ASP C 1 166 ? 20.586 82.041 42.310 1.00 15.38 164 ASP C O 1
ATOM 4764 N N . ALA C 1 167 ? 19.285 83.306 40.988 1.00 14.87 165 ALA C N 1
ATOM 4765 C CA . ALA C 1 167 ? 19.842 84.565 41.471 1.00 14.40 165 ALA C CA 1
ATOM 4766 C C . ALA C 1 167 ? 19.611 84.738 42.970 1.00 14.49 165 ALA C C 1
ATOM 4767 O O . ALA C 1 167 ? 20.525 85.103 43.716 1.00 14.27 165 ALA C O 1
ATOM 4769 N N . LYS C 1 168 ? 18.389 84.465 43.411 1.00 14.70 166 LYS C N 1
ATOM 4770 C CA . LYS C 1 168 ? 18.043 84.590 44.823 1.00 14.96 166 LYS C CA 1
ATOM 4771 C C . LYS C 1 168 ? 18.841 83.628 45.694 1.00 14.39 166 LYS C C 1
ATOM 4772 O O . LYS C 1 168 ? 19.312 84.000 46.770 1.00 14.60 166 LYS C O 1
ATOM 4775 N N . ALA C 1 169 ? 18.990 82.392 45.229 1.00 13.78 167 ALA C N 1
ATOM 4776 C CA . ALA C 1 169 ? 19.728 81.384 45.981 1.00 13.41 167 ALA C CA 1
ATOM 4777 C C . ALA C 1 169 ? 21.177 81.809 46.218 1.00 13.28 167 ALA C C 1
ATOM 4778 O O . ALA C 1 169 ? 21.695 81.668 47.326 1.00 13.39 167 ALA C O 1
ATOM 4780 N N . HIS C 1 170 ? 21.835 82.323 45.181 1.00 12.49 168 HIS C N 1
ATOM 4781 C CA . HIS C 1 170 ? 23.221 82.751 45.326 1.00 12.62 168 HIS C CA 1
ATOM 4782 C C . HIS C 1 170 ? 23.339 84.004 46.184 1.00 12.73 168 HIS C C 1
ATOM 4783 O O . HIS C 1 170 ? 24.249 84.114 47.007 1.00 12.02 168 HIS C O 1
ATOM 4790 N N . ASP C 1 171 ? 22.414 84.944 46.009 1.00 12.82 169 ASP C N 1
ATOM 4791 C CA . ASP C 1 171 ? 22.436 86.168 46.805 1.00 13.81 169 ASP C CA 1
ATOM 4792 C C . ASP C 1 171 ? 22.286 85.794 48.284 1.00 14.23 169 ASP C C 1
ATOM 4793 O O . ASP C 1 171 ? 23.027 86.290 49.139 1.00 14.76 169 ASP C O 1
ATOM 4798 N N . ASP C 1 172 ? 21.328 84.918 48.581 1.00 14.90 170 ASP C N 1
ATOM 4799 C CA . ASP C 1 172 ? 21.093 84.485 49.958 1.00 15.40 170 ASP C CA 1
ATOM 4800 C C . ASP C 1 172 ? 22.305 83.742 50.520 1.00 15.57 170 ASP C C 1
ATOM 4801 O O . ASP C 1 172 ? 22.538 83.743 51.734 1.00 15.24 170 ASP C O 1
ATOM 4806 N N . ALA C 1 173 ? 23.068 83.102 49.635 1.00 13.84 171 ALA C N 1
ATOM 4807 C CA . ALA C 1 173 ? 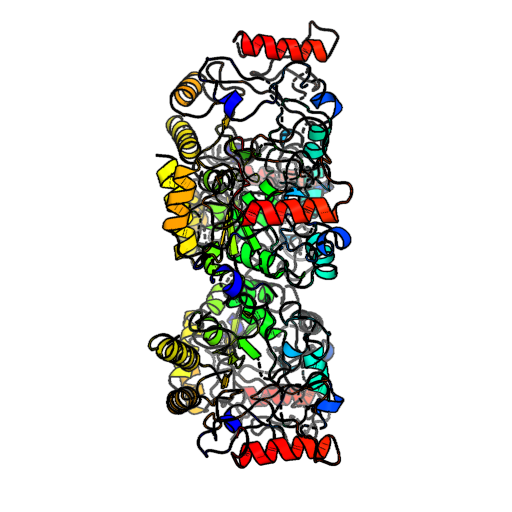24.262 82.365 50.045 1.00 13.56 171 ALA C CA 1
ATOM 4808 C C . ALA C 1 173 ? 25.437 83.313 50.265 1.00 13.38 171 ALA C C 1
ATOM 4809 O O . ALA C 1 173 ? 26.498 82.900 50.736 1.00 14.33 171 ALA C O 1
ATOM 4811 N N . GLY C 1 174 ? 25.256 84.582 49.907 1.00 12.79 172 GLY C N 1
ATOM 4812 C CA . GLY C 1 174 ? 26.316 85.554 50.110 1.00 12.02 172 GLY C CA 1
ATOM 4813 C C . GLY C 1 174 ? 27.214 85.857 48.923 1.00 11.36 172 GLY C C 1
ATOM 4814 O O . GLY C 1 174 ? 28.327 86.359 49.098 1.00 10.60 172 GLY C O 1
ATOM 4815 N N . ALA C 1 175 ? 26.748 85.558 47.715 1.00 10.40 173 ALA C N 1
ATOM 4816 C CA . ALA C 1 175 ? 27.544 85.844 46.529 1.00 10.38 173 ALA C CA 1
ATOM 4817 C C . ALA C 1 175 ? 27.893 87.329 46.544 1.00 10.56 173 ALA C C 1
ATOM 4818 O O . ALA C 1 175 ? 27.067 88.166 46.924 1.00 11.18 173 ALA C O 1
ATOM 4820 N N . ALA C 1 176 ? 29.116 87.659 46.145 1.00 10.73 174 ALA C N 1
ATOM 4821 C CA . ALA C 1 176 ? 29.546 89.052 46.118 1.00 10.44 174 ALA C CA 1
ATOM 4822 C C . ALA C 1 176 ? 28.991 89.733 44.875 1.00 10.40 174 ALA C C 1
ATOM 4823 O O . ALA C 1 176 ? 28.672 90.922 44.896 1.00 9.85 174 ALA C O 1
ATOM 4825 N N . VAL C 1 177 ? 28.885 88.962 43.797 1.00 9.97 175 VAL C N 1
ATOM 4826 C CA . VAL C 1 177 ? 28.381 89.458 42.521 1.00 10.72 175 VAL C CA 1
ATOM 4827 C C . VAL C 1 177 ? 27.621 88.342 41.814 1.00 10.71 175 VAL C C 1
ATOM 4828 O O . VAL C 1 177 ? 27.928 87.164 41.994 1.00 10.23 175 VAL C O 1
ATOM 4832 N N . VAL C 1 178 ? 26.611 88.718 41.037 1.00 10.56 176 VAL C N 1
ATOM 4833 C CA . VAL C 1 178 ? 25.853 87.758 40.250 1.00 11.35 176 VAL C CA 1
ATOM 4834 C C . VAL C 1 178 ? 26.014 88.191 38.799 1.00 11.50 176 VAL C C 1
ATOM 4835 O O . VAL C 1 178 ? 25.737 89.339 38.454 1.00 11.92 176 VAL C O 1
ATOM 4839 N N . LEU C 1 179 ? 26.494 87.279 37.959 1.00 11.80 177 LEU C N 1
ATOM 4840 C CA . LEU C 1 179 ? 26.706 87.570 36.546 1.00 12.39 177 LEU C CA 1
ATOM 4841 C C . LEU C 1 179 ? 25.680 86.810 35.712 1.00 12.29 177 LEU C C 1
ATOM 4842 O O . LEU C 1 179 ? 25.513 85.600 35.868 1.00 12.14 177 LEU C O 1
ATOM 4855 N N . GLU C 1 181 ? 24.233 85.856 31.828 1.00 13.60 179 GLU C N 1
ATOM 4856 C CA . GLU C 1 181 ? 24.602 85.791 30.423 1.00 15.01 179 GLU C CA 1
ATOM 4857 C C . GLU C 1 181 ? 23.420 85.391 29.546 1.00 15.76 179 GLU C C 1
ATOM 4858 O O . GLU C 1 181 ? 22.752 84.391 29.807 1.00 15.23 179 GLU C O 1
ATOM 4864 N N . CYS C 1 182 ? 23.165 86.192 28.515 1.00 17.38 180 CYS C N 1
ATOM 4865 C CA . CYS C 1 182 ? 22.084 85.936 27.569 1.00 19.32 180 CYS C CA 1
ATOM 4866 C C . CYS C 1 182 ? 20.737 85.702 28.250 1.00 19.32 180 CYS C C 1
ATOM 4867 O O . CYS C 1 182 ? 20.202 84.594 28.263 1.00 19.06 180 CYS C O 1
ATOM 4870 N N . VAL C 1 183 ? 20.201 86.782 28.807 1.00 19.98 181 VAL C N 1
ATOM 4871 C CA . VAL C 1 183 ? 18.928 86.776 29.516 1.00 20.95 181 VAL C CA 1
ATOM 4872 C C . VAL C 1 183 ? 18.072 87.931 29.000 1.00 20.97 181 VAL C C 1
ATOM 4873 O O . VAL C 1 183 ? 18.603 88.984 28.653 1.00 21.03 181 VAL C O 1
ATOM 4877 N N . LEU C 1 184 ? 16.756 87.740 28.941 1.00 21.74 182 LEU C N 1
ATOM 4878 C CA . LEU C 1 184 ? 15.871 88.813 28.494 1.00 22.08 182 LEU C CA 1
ATOM 4879 C C . LEU C 1 184 ? 16.121 90.020 29.386 1.00 21.71 182 LEU C C 1
ATOM 4880 O O . LEU C 1 184 ? 16.118 89.905 30.611 1.00 21.44 182 LEU C O 1
ATOM 4885 N N . ALA C 1 185 ? 16.330 91.174 28.765 1.00 21.35 183 ALA C N 1
ATOM 4886 C CA . ALA C 1 185 ? 16.604 92.400 29.498 1.00 21.50 183 ALA C CA 1
ATOM 4887 C C . ALA C 1 185 ? 15.607 92.678 30.622 1.00 21.35 183 ALA C C 1
ATOM 4888 O O . ALA C 1 185 ? 16.004 93.118 31.699 1.00 21.14 183 ALA C O 1
ATOM 4890 N N . GLU C 1 186 ? 14.323 92.421 30.378 1.00 21.11 184 GLU C N 1
ATOM 4891 C CA . GLU C 1 186 ? 13.296 92.670 31.392 1.00 21.40 184 GLU C CA 1
ATOM 4892 C C . GLU C 1 186 ? 13.507 91.794 32.621 1.00 20.53 184 GLU C C 1
ATOM 4893 O O . GLU C 1 186 ? 13.264 92.219 33.750 1.00 20.24 184 GLU C O 1
ATOM 4899 N N . LEU C 1 187 ? 13.954 90.566 32.395 1.00 20.24 185 LEU C N 1
ATOM 4900 C CA . LEU C 1 187 ? 14.187 89.631 33.486 1.00 20.10 185 LEU C CA 1
ATOM 4901 C C . LEU C 1 187 ? 15.426 90.048 34.274 1.00 18.99 185 LEU C C 1
ATOM 4902 O O . LEU C 1 187 ? 15.432 90.014 35.507 1.00 18.05 185 LEU C O 1
ATOM 4907 N N . ALA C 1 188 ? 16.475 90.436 33.553 1.00 17.92 186 ALA C N 1
ATOM 4908 C CA . ALA C 1 188 ? 17.723 90.864 34.180 1.00 17.70 186 ALA C CA 1
ATOM 4909 C C . ALA C 1 188 ? 17.480 92.079 35.067 1.00 17.59 186 ALA C C 1
ATOM 4910 O O . ALA C 1 188 ? 18.100 92.228 36.122 1.00 16.88 186 ALA C O 1
ATOM 4912 N N . LYS C 1 189 ? 16.580 92.954 34.631 1.00 17.55 187 LYS C N 1
ATOM 4913 C CA . LYS C 1 189 ? 16.264 94.150 35.401 1.00 17.74 187 LYS C CA 1
ATOM 4914 C C . LYS C 1 189 ? 15.629 93.763 36.734 1.00 17.07 187 LYS C C 1
ATOM 4915 O O . LYS C 1 189 ? 15.980 94.313 37.777 1.00 16.77 187 LYS C O 1
ATOM 4921 N N . LYS C 1 190 ? 14.695 92.818 36.699 1.00 16.74 188 LYS C N 1
ATOM 4922 C CA . LYS C 1 190 ? 14.037 92.371 37.923 1.00 16.88 188 LYS C CA 1
ATOM 4923 C C . LYS C 1 190 ? 15.055 91.785 38.894 1.00 16.29 188 LYS C C 1
ATOM 4924 O O . LYS C 1 190 ? 15.022 92.075 40.088 1.00 16.22 188 LYS C O 1
ATOM 4930 N N . VAL C 1 191 ? 15.957 90.953 38.382 1.00 15.17 189 VAL C N 1
ATOM 4931 C CA . VAL C 1 191 ? 16.979 90.345 39.229 1.00 14.53 189 VAL C CA 1
ATOM 4932 C C . VAL C 1 191 ? 17.848 91.410 39.895 1.00 14.32 189 VAL C C 1
ATOM 4933 O O . VAL C 1 191 ? 18.081 91.370 41.099 1.00 14.42 189 VAL C O 1
ATOM 4937 N N . THR C 1 192 ? 18.326 92.363 39.105 1.00 14.46 190 THR C N 1
ATOM 4938 C CA . THR C 1 192 ? 19.181 93.423 39.628 1.00 14.58 190 THR C CA 1
ATOM 4939 C C . THR C 1 192 ? 18.480 94.224 40.721 1.00 15.44 190 THR C C 1
ATOM 4940 O O . THR C 1 192 ? 19.103 94.642 41.697 1.00 14.91 190 THR C O 1
ATOM 4944 N N . GLU C 1 193 ? 17.177 94.419 40.558 1.00 16.62 191 GLU C N 1
ATOM 4945 C CA . GLU C 1 193 ? 16.393 95.175 41.527 1.00 18.62 191 GLU C CA 1
ATOM 4946 C C . GLU C 1 193 ? 16.058 94.379 42.784 1.00 19.12 191 GLU C C 1
ATOM 4947 O O . GLU C 1 193 ? 15.735 94.963 43.821 1.00 20.24 191 GLU C O 1
ATOM 4953 N N . THR C 1 194 ? 16.152 93.056 42.706 1.00 18.70 192 THR C N 1
ATOM 4954 C CA . THR C 1 194 ? 15.819 92.215 43.850 1.00 18.99 192 THR C CA 1
ATOM 4955 C C . THR C 1 194 ? 16.990 91.672 44.668 1.00 18.11 192 THR C C 1
ATOM 4956 O O . THR C 1 194 ? 16.838 91.430 45.864 1.00 19.04 192 THR C O 1
ATOM 4960 N N . VAL C 1 195 ? 18.150 91.470 44.053 1.00 16.47 193 VAL C N 1
ATOM 4961 C CA . VAL C 1 195 ? 19.279 90.950 44.824 1.00 15.45 193 VAL C CA 1
ATOM 4962 C C . VAL C 1 195 ? 20.064 92.078 45.489 1.00 15.00 193 VAL C C 1
ATOM 4963 O O . VAL C 1 195 ? 20.094 93.206 44.994 1.00 14.80 193 VAL C O 1
ATOM 4967 N N . SER C 1 196 ? 20.694 91.774 46.619 1.00 14.74 194 SER C N 1
ATOM 4968 C CA . SER C 1 196 ? 21.455 92.779 47.353 1.00 15.27 194 SER C CA 1
ATOM 4969 C C . SER C 1 196 ? 22.817 93.086 46.739 1.00 14.93 194 SER C C 1
ATOM 4970 O O . SER C 1 196 ? 23.326 94.201 46.868 1.00 15.27 194 SER C O 1
ATOM 4973 N N . CYS C 1 197 ? 23.397 92.096 46.070 1.00 14.20 195 CYS C N 1
ATOM 4974 C CA . CYS C 1 197 ? 24.710 92.240 45.450 1.00 13.38 195 CYS C CA 1
ATOM 4975 C C . CYS C 1 197 ? 24.668 92.837 44.042 1.00 13.02 195 CYS C C 1
ATOM 4976 O O . CYS C 1 197 ? 23.644 92.787 43.362 1.00 12.16 195 CYS C O 1
ATOM 4979 N N . PRO C 1 198 ? 25.795 93.409 43.588 1.00 12.99 196 PRO C N 1
ATOM 4980 C CA . PRO C 1 198 ? 25.853 93.999 42.248 1.00 12.83 196 PRO C CA 1
ATOM 4981 C C . PRO C 1 198 ? 25.682 92.908 41.192 1.00 12.74 196 PRO C C 1
ATOM 4982 O O . PRO C 1 198 ? 26.043 91.756 41.429 1.00 12.50 196 PRO C O 1
ATOM 4986 N N . THR C 1 199 ? 25.116 93.261 40.041 1.00 12.10 197 THR C N 1
ATOM 4987 C CA . THR C 1 199 ? 24.973 92.295 38.960 1.00 11.69 197 THR C CA 1
ATOM 4988 C C . THR C 1 199 ? 25.788 92.791 37.772 1.00 11.61 197 THR C C 1
ATOM 4989 O O . THR C 1 199 ? 25.960 93.994 37.583 1.00 11.11 197 THR C O 1
ATOM 4993 N N . ILE C 1 200 ? 26.306 91.851 36.988 1.00 10.99 198 ILE C N 1
ATOM 4994 C CA . ILE C 1 200 ? 27.088 92.167 35.799 1.00 10.81 198 ILE C CA 1
ATOM 4995 C C . ILE C 1 200 ? 26.423 91.370 34.687 1.00 10.92 198 ILE C C 1
ATOM 4996 O O . ILE C 1 200 ? 26.024 90.224 34.897 1.00 11.28 198 ILE C O 1
ATOM 5001 N N . GLY C 1 201 ? 26.288 91.966 33.510 1.00 10.85 199 GLY C N 1
ATOM 5002 C CA . GLY C 1 201 ? 25.654 91.234 32.435 1.00 10.96 199 GLY C CA 1
ATOM 5003 C C . GLY C 1 201 ? 26.385 91.227 31.109 1.00 11.03 199 GLY C C 1
ATOM 5004 O O . GLY C 1 201 ? 27.245 92.061 30.842 1.00 11.22 199 GLY C O 1
ATOM 5005 N N . ILE C 1 202 ? 26.056 90.232 30.298 1.00 11.78 200 ILE C N 1
ATOM 5006 C CA . ILE C 1 202 ? 26.584 90.110 28.946 1.00 12.64 200 ILE C CA 1
ATOM 5007 C C . ILE C 1 202 ? 25.399 89.508 28.201 1.00 12.91 200 ILE C C 1
ATOM 5008 O O . ILE C 1 202 ? 24.967 88.394 28.492 1.00 12.92 200 ILE C O 1
ATOM 5013 N N . GLY C 1 203 ? 24.849 90.273 27.267 1.00 13.63 201 GLY C N 1
ATOM 5014 C CA . GLY C 1 203 ? 23.683 89.814 26.537 1.00 14.23 201 GLY C CA 1
ATOM 5015 C C . GLY C 1 203 ? 22.511 89.777 27.502 1.00 14.68 201 GLY C C 1
ATOM 5016 O O . GLY C 1 203 ? 21.609 88.947 27.379 1.00 14.94 201 GLY C O 1
ATOM 5017 N N . ALA C 1 204 ? 22.522 90.681 28.478 1.00 14.98 202 ALA C N 1
ATOM 5018 C CA . ALA C 1 204 ? 21.455 90.721 29.473 1.00 15.54 202 ALA C CA 1
ATOM 5019 C C . ALA C 1 204 ? 20.810 92.095 29.632 1.00 16.01 202 ALA C C 1
ATOM 5020 O O . ALA C 1 204 ? 20.112 92.338 30.614 1.00 16.76 202 ALA C O 1
ATOM 5022 N N . GLY C 1 205 ? 21.041 92.989 28.678 1.00 16.59 203 GLY C N 1
ATOM 5023 C CA . GLY C 1 205 ? 20.454 94.318 28.766 1.00 17.38 203 GLY C CA 1
ATOM 5024 C C . GLY C 1 205 ? 21.332 95.290 29.531 1.00 17.80 203 GLY C C 1
ATOM 5025 O O . GLY C 1 205 ? 22.355 94.895 30.088 1.00 16.68 203 GLY C O 1
ATOM 5026 N N . ALA C 1 206 ? 20.929 96.557 29.579 1.00 18.03 204 ALA C N 1
ATOM 5027 C CA . ALA C 1 206 ? 21.712 97.580 30.267 1.00 18.66 204 ALA C CA 1
ATOM 5028 C C . ALA C 1 206 ? 21.264 97.877 31.695 1.00 19.10 204 ALA C C 1
ATOM 5029 O O . ALA C 1 206 ? 21.867 98.704 32.377 1.00 19.45 204 ALA C O 1
ATOM 5031 N N . ASP C 1 207 ? 20.212 97.210 32.150 1.00 19.50 205 ASP C N 1
ATOM 5032 C CA . ASP C 1 207 ? 19.712 97.444 33.498 1.00 20.04 205 ASP C CA 1
ATOM 5033 C C . ASP C 1 207 ? 20.483 96.708 34.592 1.00 19.84 205 ASP C C 1
ATOM 5034 O O . ASP C 1 207 ? 20.088 96.722 35.760 1.00 21.06 205 ASP C O 1
ATOM 5039 N N . CYS C 1 208 ? 21.587 96.073 34.213 1.00 18.31 206 CYS C N 1
ATOM 5040 C CA . CYS C 1 208 ? 22.431 95.377 35.180 1.00 16.51 206 CYS C CA 1
ATOM 5041 C C . CYS C 1 208 ? 23.302 96.444 35.837 1.00 15.29 206 CYS C C 1
ATOM 5042 O O . CYS C 1 208 ? 23.337 97.584 35.381 1.00 14.84 206 CYS C O 1
ATOM 5045 N N . ASP C 1 209 ? 24.005 96.093 36.906 1.00 13.80 207 ASP C N 1
ATOM 5046 C CA . ASP C 1 209 ? 24.853 97.073 37.565 1.00 12.90 207 ASP C CA 1
ATOM 5047 C C . ASP C 1 209 ? 26.173 97.263 36.841 1.00 12.33 207 ASP C C 1
ATOM 5048 O O . ASP C 1 209 ? 26.944 98.168 37.157 1.00 11.95 207 ASP C O 1
ATOM 5053 N N . GLY C 1 210 ? 26.424 96.411 35.855 1.00 11.96 208 GLY C N 1
ATOM 5054 C CA . GLY C 1 210 ? 27.662 96.505 35.110 1.00 11.37 208 GLY C CA 1
ATOM 5055 C C . GLY C 1 210 ? 27.629 95.610 33.893 1.00 10.77 208 GLY C C 1
ATOM 5056 O O . GLY C 1 210 ? 26.681 94.851 33.694 1.00 11.38 208 GLY C O 1
ATOM 5057 N N . GLN C 1 211 ? 28.682 95.682 33.090 1.00 10.67 209 GLN C N 1
ATOM 5058 C CA . GLN C 1 211 ? 28.756 94.899 31.866 1.00 10.25 209 GLN C CA 1
ATOM 5059 C C . GLN C 1 211 ? 30.100 94.207 31.704 1.00 10.21 209 GLN C C 1
ATOM 5060 O O . GLN C 1 211 ? 31.105 94.652 32.248 1.00 10.94 209 GLN C O 1
ATOM 5066 N N . VAL C 1 212 ? 30.106 93.113 30.953 1.00 10.10 210 VAL C N 1
ATOM 5067 C CA . VAL C 1 212 ? 31.346 92.417 30.655 1.00 10.70 210 VAL C CA 1
ATOM 5068 C C . VAL C 1 212 ? 31.326 91.937 29.206 1.00 11.21 210 VAL C C 1
ATOM 5069 O O . VAL C 1 212 ? 30.263 91.661 28.650 1.00 11.27 210 VAL C O 1
ATOM 5073 N N . LEU C 1 213 ? 32.507 91.883 28.597 1.00 10.77 211 LEU C N 1
ATOM 5074 C CA . LEU C 1 213 ? 32.678 91.402 27.229 1.00 11.47 211 LEU C CA 1
ATOM 5075 C C . LEU C 1 213 ? 34.038 90.717 27.165 1.00 11.27 211 LEU C C 1
ATOM 5076 O O . LEU C 1 213 ? 34.914 90.998 27.980 1.00 11.93 211 LEU C O 1
ATOM 5081 N N . VAL C 1 214 ? 34.206 89.804 26.216 1.00 11.96 212 VAL C N 1
ATOM 5082 C CA . VAL C 1 214 ? 35.490 89.139 26.033 1.00 11.99 212 VAL C CA 1
ATOM 5083 C C . VAL C 1 214 ? 36.343 90.151 25.267 1.00 13.05 212 VAL C C 1
ATOM 5084 O O . VAL C 1 214 ? 35.917 90.677 24.235 1.00 12.49 212 VAL C O 1
ATOM 5096 N N . HIS C 1 216 ? 38.838 89.977 23.236 1.00 14.09 214 HIS C N 1
ATOM 5097 C CA . HIS C 1 216 ? 39.025 89.678 21.825 1.00 14.68 214 HIS C CA 1
ATOM 5098 C C . HIS C 1 216 ? 37.800 89.988 20.973 1.00 15.09 214 HIS C C 1
ATOM 5099 O O . HIS C 1 216 ? 37.937 90.392 19.814 1.00 14.88 214 HIS C O 1
ATOM 5106 N N . ASP C 1 217 ? 36.609 89.811 21.539 1.00 14.70 215 ASP C N 1
ATOM 5107 C CA . ASP C 1 217 ? 35.385 90.106 20.800 1.00 15.70 215 ASP C CA 1
ATOM 5108 C C . ASP C 1 217 ? 35.241 91.602 20.553 1.00 16.31 215 ASP C C 1
ATOM 5109 O O . ASP C 1 217 ? 35.006 92.035 19.419 1.00 15.56 215 ASP C O 1
ATOM 5122 N N . LEU C 1 219 ? 37.484 93.858 20.553 1.00 16.00 217 LEU C N 1
ATOM 5123 C CA . LEU C 1 219 ? 38.598 94.450 19.819 1.00 16.18 217 LEU C CA 1
ATOM 5124 C C . LEU C 1 219 ? 38.548 93.972 18.365 1.00 16.19 217 LEU C C 1
ATOM 5125 O O . LEU C 1 219 ? 39.398 94.334 17.552 1.00 16.18 217 LEU C O 1
ATOM 5130 N N . GLY C 1 220 ? 37.547 93.152 18.052 1.00 17.05 218 GLY C N 1
ATOM 5131 C CA . GLY C 1 220 ? 37.384 92.638 16.699 1.00 18.30 218 GLY C CA 1
ATOM 5132 C C . GLY C 1 220 ? 38.504 91.738 16.206 1.00 19.89 218 GLY C C 1
ATOM 5133 O O . GLY C 1 220 ? 38.845 91.756 15.021 1.00 19.52 218 GLY C O 1
ATOM 5134 N N . ILE C 1 221 ? 39.062 90.932 17.106 1.00 21.00 219 ILE C N 1
ATOM 5135 C CA . ILE C 1 221 ? 40.157 90.030 16.760 1.00 22.63 219 ILE C CA 1
ATOM 5136 C C . ILE C 1 221 ? 39.730 88.813 15.945 1.00 24.11 219 ILE C C 1
ATOM 5137 O O . ILE C 1 221 ? 40.492 88.317 15.112 1.00 23.79 219 ILE C O 1
ATOM 5142 N N . PHE C 1 222 ? 38.518 88.326 16.183 1.00 25.99 220 PHE C N 1
ATOM 5143 C CA . PHE C 1 222 ? 38.032 87.162 15.456 1.00 28.00 220 PHE C CA 1
ATOM 5144 C C . PHE C 1 222 ? 37.429 87.532 14.116 1.00 29.27 220 PHE C C 1
ATOM 5145 O O . PHE C 1 222 ? 36.820 88.587 13.967 1.00 29.92 220 PHE C O 1
ATOM 5153 N N . PRO C 1 223 ? 37.602 86.663 13.111 1.00 30.36 221 PRO C N 1
ATOM 5154 C CA . PRO C 1 223 ? 37.042 86.940 11.789 1.00 31.55 221 PRO C CA 1
ATOM 5155 C C . PRO C 1 223 ? 35.552 86.617 11.841 1.00 32.49 221 PRO C C 1
ATOM 5156 O O . PRO C 1 223 ? 35.098 85.936 12.760 1.00 32.96 221 PRO C O 1
ATOM 5160 N N . GLY C 1 224 ? 34.791 87.108 10.871 1.00 33.39 222 GLY C N 1
ATOM 5161 C CA . GLY C 1 224 ? 33.368 86.830 10.863 1.00 33.83 222 GLY C CA 1
ATOM 5162 C C . GLY C 1 224 ? 32.532 87.972 11.403 1.00 34.24 222 GLY C C 1
ATOM 5163 O O . GLY C 1 224 ? 33.060 88.988 11.855 1.00 34.49 222 GLY C O 1
ATOM 5164 N N . LYS C 1 225 ? 31.217 87.792 11.361 1.00 34.33 223 LYS C N 1
ATOM 5165 C CA . LYS C 1 225 ? 30.276 88.801 11.827 1.00 34.62 223 LYS C CA 1
ATOM 5166 C C . LYS C 1 225 ? 30.297 88.975 13.341 1.00 34.45 223 LYS C C 1
ATOM 5167 O O . LYS C 1 225 ? 30.385 88.002 14.091 1.00 34.71 223 LYS C O 1
ATOM 5173 N N . THR C 1 226 ? 30.211 90.228 13.779 1.00 34.11 224 THR C N 1
ATOM 5174 C CA . THR C 1 226 ? 30.209 90.561 15.201 1.00 33.46 224 THR C CA 1
ATOM 5175 C C . THR C 1 226 ? 29.016 89.909 15.896 1.00 33.40 224 THR C C 1
ATOM 5176 O O . THR C 1 226 ? 27.903 89.922 15.368 1.00 33.11 224 THR C O 1
ATOM 5180 N N . ALA C 1 227 ? 29.250 89.343 17.077 1.00 33.10 225 ALA C N 1
ATOM 5181 C CA . ALA C 1 227 ? 28.183 88.700 17.843 1.00 32.82 225 ALA C CA 1
ATOM 5182 C C . ALA C 1 227 ? 27.104 89.727 18.184 1.00 32.34 225 ALA C C 1
ATOM 5183 O O . ALA C 1 227 ? 27.404 90.887 18.460 1.00 32.38 225 ALA C O 1
ATOM 5185 N N . LYS C 1 228 ? 25.849 89.286 18.166 1.00 32.07 226 LYS C N 1
ATOM 5186 C CA . LYS C 1 228 ? 24.700 90.148 18.439 1.00 31.59 226 LYS C CA 1
ATOM 5187 C C . LYS C 1 228 ? 24.831 91.130 19.603 1.00 31.39 226 LYS C C 1
ATOM 5188 O O . LYS C 1 228 ? 24.658 92.338 19.426 1.00 31.67 226 LYS C O 1
ATOM 5189 N N . PHE C 1 229 ? 25.125 90.617 20.793 1.00 30.33 227 PHE C N 1
ATOM 5190 C CA . PHE C 1 229 ? 25.246 91.472 21.970 1.00 29.30 227 PHE C CA 1
ATOM 5191 C C . PHE C 1 229 ? 26.650 92.017 22.202 1.00 27.93 227 PHE C C 1
ATOM 5192 O O . PHE C 1 229 ? 26.981 92.454 23.304 1.00 27.93 227 PHE C O 1
ATOM 5200 N N . VAL C 1 230 ? 27.470 91.997 21.157 1.00 26.11 228 VAL C N 1
ATOM 5201 C CA . VAL C 1 230 ? 28.830 92.504 21.248 1.00 24.45 228 VAL C CA 1
ATOM 5202 C C . VAL C 1 230 ? 29.013 93.688 20.309 1.00 23.32 228 VAL C C 1
ATOM 5203 O O . VAL C 1 230 ? 28.432 93.722 19.226 1.00 23.74 228 VAL C O 1
ATOM 5207 N N . LYS C 1 231 ? 29.806 94.663 20.735 1.00 21.59 229 LYS C N 1
ATOM 5208 C CA . LYS C 1 231 ? 30.098 95.820 19.900 1.00 20.51 229 LYS C CA 1
ATOM 5209 C C . LYS C 1 231 ? 31.603 95.895 19.702 1.00 19.56 229 LYS C C 1
ATOM 5210 O O . LYS C 1 231 ? 32.372 95.635 20.630 1.00 18.23 229 LYS C O 1
ATOM 5216 N N . ASN C 1 232 ? 32.016 96.243 18.489 1.00 18.90 230 ASN C N 1
ATOM 5217 C CA . ASN C 1 232 ? 33.432 96.372 18.170 1.00 18.53 230 ASN C CA 1
ATOM 5218 C C . ASN C 1 232 ? 33.875 97.779 18.549 1.00 18.18 230 ASN C C 1
ATOM 5219 O O . ASN C 1 232 ? 33.560 98.746 17.848 1.00 18.73 230 ASN C O 1
ATOM 5224 N N . PHE C 1 233 ? 34.602 97.895 19.657 1.00 17.35 231 PHE C N 1
ATOM 5225 C CA . PHE C 1 233 ? 35.078 99.192 20.122 1.00 17.00 231 PHE C CA 1
ATOM 5226 C C . PHE C 1 233 ? 36.420 99.600 19.524 1.00 17.72 231 PHE C C 1
ATOM 5227 O O . PHE C 1 233 ? 36.896 100.707 19.761 1.00 17.32 231 PHE C O 1
ATOM 5243 N N . GLN C 1 235 ? 36.958 99.761 16.234 1.00 21.10 233 GLN C N 1
ATOM 5244 C CA . GLN C 1 235 ? 36.589 100.630 15.116 1.00 22.36 233 GLN C CA 1
ATOM 5245 C C . GLN C 1 235 ? 36.452 102.084 15.545 1.00 22.23 233 GLN C C 1
ATOM 5246 O O . GLN C 1 235 ? 35.827 102.383 16.562 1.00 22.32 233 GLN C O 1
ATOM 5252 N N . GLY C 1 236 ? 37.036 102.988 14.763 1.00 22.19 234 GLY C N 1
ATOM 5253 C CA . GLY C 1 236 ? 36.945 104.400 15.086 1.00 21.76 234 GLY C CA 1
ATOM 5254 C C . GLY C 1 236 ? 38.072 104.936 15.949 1.00 21.43 234 GLY C C 1
ATOM 5255 O O . GLY C 1 236 ? 38.116 106.131 16.229 1.00 21.76 234 GLY C O 1
ATOM 5256 N N . HIS C 1 237 ? 38.977 104.061 16.387 1.00 20.71 235 HIS C N 1
ATOM 5257 C CA . HIS C 1 237 ? 40.109 104.486 17.211 1.00 20.12 235 HIS C CA 1
ATOM 5258 C C . HIS C 1 237 ? 41.380 103.845 16.673 1.00 19.65 235 HIS C C 1
ATOM 5259 O O . HIS C 1 237 ? 41.312 102.815 16.004 1.00 20.35 235 HIS C O 1
ATOM 5266 N N . ASP C 1 238 ? 42.537 104.438 16.964 1.00 18.82 236 ASP C N 1
ATOM 5267 C CA . ASP C 1 238 ? 43.787 103.866 16.477 1.00 18.55 236 ASP C CA 1
ATOM 5268 C C . ASP C 1 238 ? 44.772 103.453 17.571 1.00 17.98 236 ASP C C 1
ATOM 5269 O O . ASP C 1 238 ? 45.990 103.517 17.399 1.00 17.54 236 ASP C O 1
ATOM 5274 N N . SER C 1 239 ? 44.220 103.020 18.701 1.00 17.13 237 SER C N 1
ATOM 5275 C CA . SER C 1 239 ? 45.011 102.524 19.823 1.00 16.24 237 SER C CA 1
ATOM 5276 C C . SER C 1 239 ? 44.077 101.648 20.643 1.00 15.56 237 SER C C 1
ATOM 5277 O O . SER C 1 239 ? 42.888 101.943 20.767 1.00 14.55 237 SER C O 1
ATOM 5280 N N . VAL C 1 240 ? 44.602 100.552 21.178 1.00 14.73 238 VAL C N 1
ATOM 5281 C CA . VAL C 1 240 ? 43.785 99.663 21.985 1.00 13.77 238 VAL C CA 1
ATOM 5282 C C . VAL C 1 240 ? 43.350 100.429 23.228 1.00 13.46 238 VAL C C 1
ATOM 5283 O O . VAL C 1 240 ? 42.259 100.211 23.751 1.00 12.84 238 VAL C O 1
ATOM 5287 N N . GLN C 1 241 ? 44.206 101.344 23.675 1.00 13.29 239 GLN C N 1
ATOM 5288 C CA . GLN C 1 241 ? 43.926 102.169 24.844 1.00 13.53 239 GLN C CA 1
ATOM 5289 C C . GLN C 1 241 ? 42.629 102.955 24.653 1.00 14.13 239 GLN C C 1
ATOM 5290 O O . GLN C 1 241 ? 41.761 102.967 25.529 1.00 14.27 239 GLN C O 1
ATOM 5296 N N . ALA C 1 242 ? 42.495 103.607 23.501 1.00 14.13 240 ALA C N 1
ATOM 5297 C CA . ALA C 1 242 ? 41.300 104.395 23.212 1.00 14.47 240 ALA C CA 1
ATOM 5298 C C . ALA C 1 242 ? 40.074 103.494 23.084 1.00 14.22 240 ALA C C 1
ATOM 5299 O O . ALA C 1 242 ? 38.974 103.856 23.512 1.00 15.12 240 ALA C O 1
ATOM 5301 N N . ALA C 1 243 ? 40.264 102.321 22.490 1.00 13.35 241 ALA C N 1
ATOM 5302 C CA . ALA C 1 243 ? 39.168 101.376 22.320 1.00 13.29 241 ALA C CA 1
ATOM 5303 C C . ALA C 1 243 ? 38.588 100.975 23.672 1.00 12.94 241 ALA C C 1
ATOM 5304 O O . ALA C 1 243 ? 37.370 100.941 23.850 1.00 12.59 241 ALA C O 1
ATOM 5306 N N . VAL C 1 244 ? 39.458 100.675 24.629 1.00 12.67 242 VAL C N 1
ATOM 5307 C CA . VAL C 1 244 ? 38.992 100.278 25.952 1.00 12.63 242 VAL C CA 1
ATOM 5308 C C . VAL C 1 244 ? 38.347 101.446 26.693 1.00 13.32 242 VAL C C 1
ATOM 5309 O O . VAL C 1 244 ? 37.314 101.276 27.344 1.00 12.61 242 VAL C O 1
ATOM 5313 N N . ARG C 1 245 ? 38.944 102.631 26.591 1.00 14.35 243 ARG C N 1
ATOM 5314 C CA . ARG C 1 245 ? 38.381 103.797 27.263 1.00 15.45 243 ARG C CA 1
ATOM 5315 C C . ARG C 1 245 ? 36.977 104.067 26.726 1.00 15.04 243 ARG C C 1
ATOM 5316 O O . ARG C 1 245 ? 36.092 104.503 27.465 1.00 15.52 243 ARG C O 1
ATOM 5324 N N . ALA C 1 246 ? 36.774 103.798 25.439 1.00 15.17 244 ALA C N 1
ATOM 5325 C CA . ALA C 1 246 ? 35.472 104.009 24.815 1.00 15.07 244 ALA C CA 1
ATOM 5326 C C . ALA C 1 246 ? 34.444 103.055 25.412 1.00 15.32 244 ALA C C 1
ATOM 5327 O O . ALA C 1 246 ? 33.310 103.446 25.688 1.00 15.82 244 ALA C O 1
ATOM 5329 N N . TYR C 1 247 ? 34.847 101.802 25.609 1.00 13.91 245 TYR C N 1
ATOM 5330 C CA . TYR C 1 247 ? 33.968 100.796 26.191 1.00 13.99 245 TYR C CA 1
ATOM 5331 C C . TYR C 1 247 ? 33.539 101.223 27.591 1.00 14.13 245 TYR C C 1
ATOM 5332 O O . TYR C 1 247 ? 32.351 101.201 27.924 1.00 14.29 245 TYR C O 1
ATOM 5341 N N . VAL C 1 248 ? 34.515 101.607 28.406 1.00 14.12 246 VAL C N 1
ATOM 5342 C CA . VAL C 1 248 ? 34.249 102.030 29.775 1.00 14.88 246 VAL C CA 1
ATOM 5343 C C . VAL C 1 248 ? 33.292 103.219 29.773 1.00 15.54 246 VAL C C 1
ATOM 5344 O O . VAL C 1 248 ? 32.336 103.264 30.548 1.00 15.33 246 VAL C O 1
ATOM 5348 N N . ALA C 1 249 ? 33.548 104.170 28.882 1.00 15.73 247 ALA C N 1
ATOM 5349 C CA . ALA C 1 249 ? 32.710 105.356 28.780 1.00 16.80 247 ALA C CA 1
ATOM 5350 C C . ALA C 1 249 ? 31.271 105.022 28.389 1.00 17.07 247 ALA C C 1
ATOM 5351 O O . ALA C 1 249 ? 30.328 105.566 28.968 1.00 17.81 247 ALA C O 1
ATOM 5353 N N . GLU C 1 250 ? 31.088 104.134 27.415 1.00 17.63 248 GLU C N 1
ATOM 5354 C CA . GLU C 1 250 ? 29.734 103.782 27.000 1.00 18.07 248 GLU C CA 1
ATOM 5355 C C . GLU C 1 250 ? 28.996 103.027 28.095 1.00 17.60 248 GLU C C 1
ATOM 5356 O O . GLU C 1 250 ? 27.793 103.208 28.272 1.00 17.79 248 GLU C O 1
ATOM 5362 N N . VAL C 1 251 ? 29.707 102.175 28.828 1.00 16.59 249 VAL C N 1
ATOM 5363 C CA . VAL C 1 251 ? 29.067 101.440 29.912 1.00 15.72 249 VAL C CA 1
ATOM 5364 C C . VAL C 1 251 ? 28.606 102.443 30.971 1.00 16.17 249 VAL C C 1
ATOM 5365 O O . VAL C 1 251 ? 27.490 102.351 31.477 1.00 16.21 249 VAL C O 1
ATOM 5369 N N . LYS C 1 252 ? 29.466 103.408 31.287 1.00 16.90 250 LYS C N 1
ATOM 5370 C CA . LYS C 1 252 ? 29.156 104.436 32.281 1.00 18.42 250 LYS C CA 1
ATOM 5371 C C . LYS C 1 252 ? 27.961 105.291 31.852 1.00 19.00 250 LYS C C 1
ATOM 5372 O O . LYS C 1 252 ? 27.097 105.623 32.663 1.00 18.86 250 LYS C O 1
ATOM 5378 N N . ALA C 1 253 ? 27.930 105.650 30.572 1.00 19.64 251 ALA C N 1
ATOM 5379 C CA . ALA C 1 253 ? 26.862 106.482 30.023 1.00 20.45 251 ALA C CA 1
ATOM 5380 C C . ALA C 1 253 ? 25.588 105.689 29.757 1.00 21.04 251 ALA C C 1
ATOM 5381 O O . ALA C 1 253 ? 24.568 106.249 29.347 1.00 21.32 251 ALA C O 1
ATOM 5383 N N . LYS C 1 254 ? 25.653 104.384 29.991 1.00 21.81 252 LYS C N 1
ATOM 5384 C CA . LYS C 1 254 ? 24.518 103.497 29.776 1.00 22.57 252 LYS C CA 1
ATOM 5385 C C . LYS C 1 254 ? 24.114 103.438 28.303 1.00 22.65 252 LYS C C 1
ATOM 5386 O O . LYS C 1 254 ? 22.967 103.125 27.983 1.00 23.52 252 LYS C O 1
ATOM 5392 N N . THR C 1 255 ? 25.051 103.739 27.407 1.00 22.11 253 THR C N 1
ATOM 5393 C CA . THR C 1 255 ? 24.760 103.683 25.979 1.00 21.80 253 THR C CA 1
ATOM 5394 C C . THR C 1 255 ? 25.098 102.297 25.432 1.00 21.36 253 THR C C 1
ATOM 5395 O O . THR C 1 255 ? 24.757 101.963 24.297 1.00 21.48 253 THR C O 1
ATOM 5399 N N . PHE C 1 256 ? 25.778 101.499 26.251 1.00 20.73 254 PHE C N 1
ATOM 5400 C CA . PHE C 1 256 ? 26.118 100.125 25.894 1.00 20.15 254 PHE C CA 1
ATOM 5401 C C . PHE C 1 256 ? 25.809 99.216 27.081 1.00 20.10 254 PHE C C 1
ATOM 5402 O O . PHE C 1 256 ? 26.226 99.493 28.202 1.00 20.09 254 PHE C O 1
ATOM 5410 N N . PRO C 1 257 ? 25.081 98.114 26.848 1.00 20.32 255 PRO C N 1
ATOM 5411 C CA . PRO C 1 257 ? 24.553 97.706 25.543 1.00 21.01 255 PRO C CA 1
ATOM 5412 C C . PRO C 1 257 ? 23.405 98.604 25.095 1.00 21.93 255 PRO C C 1
ATOM 5413 O O . PRO C 1 257 ? 22.722 99.202 25.926 1.00 21.18 255 PRO C O 1
ATOM 5417 N N . ALA C 1 258 ? 23.205 98.701 23.784 1.00 23.11 256 ALA C N 1
ATOM 5418 C CA . ALA C 1 258 ? 22.134 99.524 23.233 1.00 24.28 256 ALA C CA 1
ATOM 5419 C C . ALA C 1 258 ? 20.892 98.673 23.014 1.00 25.01 256 ALA C C 1
ATOM 5420 O O . ALA C 1 258 ? 20.978 97.446 23.249 1.00 26.14 256 ALA C O 1
ATOM 5422 N N . LEU D 1 3 ? 60.159 77.633 81.004 1.00 24.85 1 LEU D N 1
ATOM 5423 C CA . LEU D 1 3 ? 59.474 76.830 79.947 1.00 24.48 1 LEU D CA 1
ATOM 5424 C C . LEU D 1 3 ? 57.970 77.104 79.972 1.00 23.17 1 LEU D C 1
ATOM 5425 O O . LEU D 1 3 ? 57.259 76.665 80.878 1.00 23.33 1 LEU D O 1
ATOM 5430 N N . ILE D 1 4 ? 57.496 77.823 78.959 1.00 21.28 2 ILE D N 1
ATOM 5431 C CA . ILE D 1 4 ? 56.093 78.209 78.863 1.00 19.74 2 ILE D CA 1
ATOM 5432 C C . ILE D 1 4 ? 55.158 77.129 78.316 1.00 19.21 2 ILE D C 1
ATOM 5433 O O . ILE D 1 4 ? 55.348 76.633 77.207 1.00 19.17 2 ILE D O 1
ATOM 5438 N N . THR D 1 5 ? 54.141 76.780 79.100 1.00 18.32 3 THR D N 1
ATOM 5439 C CA . THR D 1 5 ? 53.158 75.781 78.692 1.00 17.87 3 THR D CA 1
ATOM 5440 C C . THR D 1 5 ? 51.768 76.398 78.796 1.00 17.62 3 THR D C 1
ATOM 5441 O O . THR D 1 5 ? 51.616 77.521 79.273 1.00 16.68 3 THR D O 1
ATOM 5445 N N . VAL D 1 6 ? 50.750 75.667 78.353 1.00 17.41 4 VAL D N 1
ATOM 5446 C CA . VAL D 1 6 ? 49.392 76.183 78.439 1.00 17.97 4 VAL D CA 1
ATOM 5447 C C . VAL D 1 6 ? 49.073 76.454 79.909 1.00 18.33 4 VAL D C 1
ATOM 5448 O O . VAL D 1 6 ? 48.395 77.427 80.236 1.00 18.18 4 VAL D O 1
ATOM 5452 N N . ASN D 1 7 ? 49.584 75.602 80.794 1.00 18.79 5 ASN D N 1
ATOM 5453 C CA . ASN D 1 7 ? 49.354 75.774 82.227 1.00 19.30 5 ASN D CA 1
ATOM 5454 C C . ASN D 1 7 ? 49.913 77.121 82.680 1.00 18.49 5 ASN D C 1
ATOM 5455 O O . ASN D 1 7 ? 49.279 77.835 83.455 1.00 18.66 5 ASN D O 1
ATOM 5460 N N . THR D 1 8 ? 51.100 77.464 82.185 1.00 18.17 6 THR D N 1
ATOM 5461 C CA . THR D 1 8 ? 51.745 78.730 82.523 1.00 17.44 6 THR D CA 1
ATOM 5462 C C . THR D 1 8 ? 50.832 79.896 82.140 1.00 17.18 6 THR D C 1
ATOM 5463 O O . THR D 1 8 ? 50.633 80.828 82.919 1.00 16.78 6 THR D O 1
ATOM 5467 N N . LEU D 1 9 ? 50.272 79.838 80.935 1.00 16.10 7 LEU D N 1
ATOM 5468 C CA . LEU D 1 9 ? 49.401 80.906 80.452 1.00 16.33 7 LEU D CA 1
ATOM 5469 C C . LEU D 1 9 ? 48.139 81.053 81.298 1.00 16.86 7 LEU D C 1
ATOM 5470 O O . LEU D 1 9 ? 47.699 82.168 81.581 1.00 16.37 7 LEU D O 1
ATOM 5475 N N . GLN D 1 10 ? 47.556 79.925 81.693 1.00 17.66 8 GLN D N 1
ATOM 5476 C CA . GLN D 1 10 ? 46.352 79.946 82.514 1.00 18.88 8 GLN D CA 1
ATOM 5477 C C . GLN D 1 10 ? 46.653 80.561 83.877 1.00 19.01 8 GLN D C 1
ATOM 5478 O O . GLN D 1 10 ? 45.864 81.353 84.392 1.00 18.58 8 GLN D O 1
ATOM 5484 N N . LYS D 1 11 ? 47.790 80.197 84.461 1.00 19.77 9 LYS D N 1
ATOM 5485 C CA . LYS D 1 11 ? 48.162 80.753 85.760 1.00 20.33 9 LYS D CA 1
ATOM 5486 C C . LYS D 1 11 ? 48.388 82.255 85.636 1.00 20.03 9 LYS D C 1
ATOM 5487 O O . LYS D 1 11 ? 48.037 83.020 86.532 1.00 19.57 9 LYS D O 1
ATOM 5501 N N . LYS D 1 13 ? 46.925 84.285 83.465 1.00 17.47 11 LYS D N 1
ATOM 5502 C CA . LYS D 1 13 ? 45.630 84.940 83.311 1.00 17.51 11 LYS D CA 1
ATOM 5503 C C . LYS D 1 13 ? 45.013 85.152 84.694 1.00 17.50 11 LYS D C 1
ATOM 5504 O O . LYS D 1 13 ? 44.540 86.242 85.019 1.00 17.08 11 LYS D O 1
ATOM 5510 N N . ALA D 1 14 ? 45.037 84.097 85.501 1.00 17.93 12 ALA D N 1
ATOM 5511 C CA . ALA D 1 14 ? 44.474 84.133 86.848 1.00 18.61 12 ALA D CA 1
ATOM 5512 C C . ALA D 1 14 ? 45.162 85.158 87.746 1.00 19.24 12 ALA D C 1
ATOM 5513 O O . ALA D 1 14 ? 44.515 85.779 88.592 1.00 19.89 12 ALA D O 1
ATOM 5515 N N . ALA D 1 15 ? 46.469 85.331 87.558 1.00 19.21 13 ALA D N 1
ATOM 5516 C CA . ALA D 1 15 ? 47.256 86.270 88.357 1.00 19.66 13 ALA D CA 1
ATOM 5517 C C . ALA D 1 15 ? 47.287 87.677 87.764 1.00 19.68 13 ALA D C 1
ATOM 5518 O O . ALA D 1 15 ? 47.821 88.606 88.373 1.00 20.21 13 ALA D O 1
ATOM 5520 N N . GLY D 1 16 ? 46.720 87.833 86.574 1.00 19.34 14 GLY D N 1
ATOM 5521 C CA . GLY D 1 16 ? 46.706 89.134 85.936 1.00 18.93 14 GLY D CA 1
ATOM 5522 C C . GLY D 1 16 ? 48.042 89.547 85.341 1.00 19.07 14 GLY D C 1
ATOM 5523 O O . GLY D 1 16 ? 48.242 90.720 85.030 1.00 19.75 14 GLY D O 1
ATOM 5524 N N . GLU D 1 17 ? 48.959 88.595 85.184 1.00 18.92 15 GLU D N 1
ATOM 5525 C CA . GLU D 1 17 ? 50.274 88.883 84.610 1.00 18.69 15 GLU D CA 1
ATOM 5526 C C . GLU D 1 17 ? 50.155 88.861 83.087 1.00 17.73 15 GLU D C 1
ATOM 5527 O O . GLU D 1 17 ? 49.922 87.811 82.498 1.00 16.69 15 GLU D O 1
ATOM 5533 N N . LYS D 1 18 ? 50.328 90.018 82.457 1.00 16.47 16 LYS D N 1
ATOM 5534 C CA . LYS D 1 18 ? 50.201 90.115 81.005 1.00 15.24 16 LYS D CA 1
ATOM 5535 C C . LYS D 1 18 ? 51.224 89.280 80.235 1.00 14.91 16 LYS D C 1
ATOM 5536 O O . LYS D 1 18 ? 52.410 89.252 80.573 1.00 14.94 16 LYS D O 1
ATOM 5542 N N . ILE D 1 19 ? 50.741 88.603 79.196 1.00 13.39 17 ILE D N 1
ATOM 5543 C CA . ILE D 1 19 ? 51.562 87.740 78.351 1.00 13.26 17 ILE D CA 1
ATOM 5544 C C . ILE D 1 19 ? 52.107 88.502 77.149 1.00 12.31 17 ILE D C 1
ATOM 5545 O O . ILE D 1 19 ? 51.369 89.219 76.476 1.00 12.14 17 ILE D O 1
ATOM 5550 N N . ALA D 1 20 ? 53.400 88.339 76.876 1.00 12.06 18 ALA D N 1
ATOM 5551 C CA . ALA D 1 20 ? 54.022 89.018 75.746 1.00 11.98 18 ALA D CA 1
ATOM 5552 C C . ALA D 1 20 ? 54.236 88.058 74.582 1.00 11.86 18 ALA D C 1
ATOM 5553 O O . ALA D 1 20 ? 54.904 87.031 74.718 1.00 11.37 18 ALA D O 1
ATOM 5563 N N . LEU D 1 22 ? 55.149 87.915 70.250 1.00 10.47 20 LEU D N 1
ATOM 5564 C CA . LEU D 1 22 ? 55.686 88.630 69.094 1.00 10.37 20 LEU D CA 1
ATOM 5565 C C . LEU D 1 22 ? 55.834 87.603 67.999 1.00 9.35 20 LEU D C 1
ATOM 5566 O O . LEU D 1 22 ? 56.004 86.421 68.284 1.00 8.85 20 LEU D O 1
ATOM 5571 N N . THR D 1 23 ? 55.775 88.042 66.747 1.00 10.51 21 THR D N 1
ATOM 5572 C CA . THR D 1 23 ? 55.949 87.097 65.658 1.00 9.21 21 THR D CA 1
ATOM 5573 C C . THR D 1 23 ? 57.439 86.828 65.483 1.00 9.97 21 THR D C 1
ATOM 5574 O O . THR D 1 23 ? 58.285 87.658 65.837 1.00 9.92 21 THR D O 1
ATOM 5578 N N . ALA D 1 24 ? 57.750 85.658 64.938 1.00 9.40 22 ALA D N 1
ATOM 5579 C CA . ALA D 1 24 ? 59.125 85.235 64.714 1.00 9.59 22 ALA D CA 1
ATOM 5580 C C . ALA D 1 24 ? 59.109 84.335 63.493 1.00 8.94 22 ALA D C 1
ATOM 5581 O O . ALA D 1 24 ? 58.208 83.507 63.352 1.00 9.07 22 ALA D O 1
ATOM 5583 N N . TYR D 1 25 ? 60.099 84.490 62.621 1.00 8.77 23 TYR D N 1
ATOM 5584 C CA . TYR D 1 25 ? 60.165 83.682 61.404 1.00 9.22 23 TYR D CA 1
ATOM 5585 C C . TYR D 1 25 ? 61.558 83.106 61.150 1.00 10.28 23 TYR D C 1
ATOM 5586 O O . TYR D 1 25 ? 61.744 82.316 60.223 1.00 10.53 23 TYR D O 1
ATOM 5595 N N . GLU D 1 26 ? 62.532 83.505 61.965 1.00 10.28 24 GLU D N 1
ATOM 5596 C CA . GLU D 1 26 ? 63.917 83.043 61.824 1.00 11.00 24 GLU D CA 1
ATOM 5597 C C . GLU D 1 26 ? 64.468 82.576 63.174 1.00 9.89 24 GLU D C 1
ATOM 5598 O O . GLU D 1 26 ? 64.006 83.010 64.225 1.00 9.15 24 GLU D O 1
ATOM 5604 N N . SER D 1 27 ? 65.475 81.712 63.141 1.00 9.41 25 SER D N 1
ATOM 5605 C CA . SER D 1 27 ? 66.068 81.192 64.373 1.00 9.23 25 SER D CA 1
ATOM 5606 C C . SER D 1 27 ? 66.761 82.261 65.221 1.00 9.35 25 SER D C 1
ATOM 5607 O O . SER D 1 27 ? 66.577 82.310 66.440 1.00 9.47 25 SER D O 1
ATOM 5611 N N . SER D 1 28 ? 67.561 83.103 64.574 1.00 9.29 26 SER D N 1
ATOM 5612 C CA . SER D 1 28 ? 68.311 84.149 65.272 1.00 10.07 26 SER D CA 1
ATOM 5613 C C . SER D 1 28 ? 67.422 85.096 66.065 1.00 10.81 26 SER D C 1
ATOM 5614 O O . SER D 1 28 ? 67.665 85.345 67.254 1.00 10.10 26 SER D O 1
ATOM 5618 N N . PHE D 1 29 ? 66.394 85.632 65.416 1.00 10.10 27 PHE D N 1
ATOM 5619 C CA . PHE D 1 29 ? 65.490 86.538 66.107 1.00 11.01 27 PHE D CA 1
ATOM 5620 C C . PHE D 1 29 ? 64.676 85.810 67.174 1.00 10.72 27 PHE D C 1
ATOM 5621 O O . PHE D 1 29 ? 64.374 86.379 68.227 1.00 10.57 27 PHE D O 1
ATOM 5629 N N . ALA D 1 30 ? 64.327 84.553 66.914 1.00 9.85 28 ALA D N 1
ATOM 5630 C CA . ALA D 1 30 ? 63.562 83.783 67.888 1.00 10.23 28 ALA D CA 1
ATOM 5631 C C . ALA D 1 30 ? 64.369 83.614 69.172 1.00 10.46 28 ALA D C 1
ATOM 5632 O O . ALA D 1 30 ? 63.837 83.772 70.274 1.00 10.81 28 ALA D O 1
ATOM 5634 N N . ALA D 1 31 ? 65.651 83.296 69.024 1.00 10.70 29 ALA D N 1
ATOM 5635 C CA . ALA D 1 31 ? 66.528 83.115 70.176 1.00 11.36 29 ALA D CA 1
ATOM 5636 C C . ALA D 1 31 ? 66.656 84.426 70.947 1.00 11.74 29 ALA D C 1
ATOM 5637 O O . ALA D 1 31 ? 66.650 84.436 72.181 1.00 11.77 29 ALA D O 1
ATOM 5639 N N . LEU D 1 32 ? 66.774 85.530 70.214 1.00 11.53 30 LEU D N 1
ATOM 5640 C CA . LEU D 1 32 ? 66.898 86.849 70.832 1.00 11.73 30 LEU D CA 1
ATOM 5641 C C . LEU D 1 32 ? 65.640 87.199 71.621 1.00 12.94 30 LEU D C 1
ATOM 5642 O O . LEU D 1 32 ? 65.723 87.681 72.750 1.00 12.91 30 LEU D O 1
ATOM 5655 N N . ASP D 1 34 ? 63.368 85.101 72.809 1.00 14.12 32 ASP D N 1
ATOM 5656 C CA . ASP D 1 34 ? 63.220 84.140 73.893 1.00 15.18 32 ASP D CA 1
ATOM 5657 C C . ASP D 1 34 ? 64.054 84.633 75.085 1.00 15.16 32 ASP D C 1
ATOM 5658 O O . ASP D 1 34 ? 63.581 84.664 76.223 1.00 14.75 32 ASP D O 1
ATOM 5663 N N . ASP D 1 35 ? 65.290 85.028 74.802 1.00 15.11 33 ASP D N 1
ATOM 5664 C CA . ASP D 1 35 ? 66.204 85.527 75.831 1.00 16.19 33 ASP D CA 1
ATOM 5665 C C . ASP D 1 35 ? 65.723 86.855 76.418 1.00 15.88 33 ASP D C 1
ATOM 5666 O O . ASP D 1 35 ? 65.990 87.159 77.589 1.00 15.76 33 ASP D O 1
ATOM 5671 N N . ALA D 1 36 ? 65.002 87.636 75.614 1.00 14.60 34 ALA D N 1
ATOM 5672 C CA . ALA D 1 36 ? 64.489 88.928 76.057 1.00 14.85 34 ALA D CA 1
ATOM 5673 C C . ALA D 1 36 ? 63.208 88.848 76.892 1.00 14.72 34 ALA D C 1
ATOM 5674 O O . ALA D 1 36 ? 62.717 89.868 77.375 1.00 15.57 34 ALA D O 1
ATOM 5676 N N . GLY D 1 37 ? 62.655 87.650 77.046 1.00 14.42 35 GLY D N 1
ATOM 5677 C CA . GLY D 1 37 ? 61.456 87.511 77.853 1.00 14.35 35 GLY D CA 1
ATOM 5678 C C . GLY D 1 37 ? 60.138 87.289 77.136 1.00 14.11 35 GLY D C 1
ATOM 5679 O O . GLY D 1 37 ? 59.093 87.228 77.784 1.00 13.94 35 GLY D O 1
ATOM 5680 N N . VAL D 1 38 ? 60.165 87.184 75.810 1.00 13.55 36 VAL D N 1
ATOM 5681 C CA . VAL D 1 38 ? 58.932 86.941 75.068 1.00 13.30 36 VAL D CA 1
ATOM 5682 C C . VAL D 1 38 ? 58.489 85.520 75.397 1.00 13.06 36 VAL D C 1
ATOM 5683 O O . VAL D 1 38 ? 59.267 84.573 75.276 1.00 12.75 36 VAL D O 1
ATOM 5687 N N . GLU D 1 39 ? 57.235 85.378 75.813 1.00 12.60 37 GLU D N 1
ATOM 5688 C CA . GLU D 1 39 ? 56.704 84.087 76.222 1.00 12.71 37 GLU D CA 1
ATOM 5689 C C . GLU D 1 39 ? 56.038 83.266 75.128 1.00 11.89 37 GLU D C 1
ATOM 5690 O O . GLU D 1 39 ? 55.979 82.044 75.224 1.00 11.42 37 GLU D O 1
ATOM 5704 N N . LEU D 1 41 ? 55.978 82.846 70.838 1.00 9.70 39 LEU D N 1
ATOM 5705 C CA . LEU D 1 41 ? 56.540 83.217 69.545 1.00 9.80 39 LEU D CA 1
ATOM 5706 C C . LEU D 1 41 ? 55.547 82.808 68.468 1.00 9.75 39 LEU D C 1
ATOM 5707 O O . LEU D 1 41 ? 55.285 81.622 68.283 1.00 9.81 39 LEU D O 1
ATOM 5712 N N . LEU D 1 42 ? 54.998 83.786 67.757 1.00 9.26 40 LEU D N 1
ATOM 5713 C CA . LEU D 1 42 ? 54.025 83.482 66.719 1.00 8.56 40 LEU D CA 1
ATOM 5714 C C . LEU D 1 42 ? 54.643 83.392 65.335 1.00 8.26 40 LEU D C 1
ATOM 5715 O O . LEU D 1 42 ? 55.084 84.394 64.775 1.00 8.76 40 LEU D O 1
ATOM 5720 N N . VAL D 1 43 ? 54.697 82.179 64.796 1.00 8.42 41 VAL D N 1
ATOM 5721 C CA . VAL D 1 43 ? 55.209 81.981 63.452 1.00 8.49 41 VAL D CA 1
ATOM 5722 C C . VAL D 1 43 ? 53.916 82.195 62.662 1.00 8.86 41 VAL D C 1
ATOM 5723 O O . VAL D 1 43 ? 53.178 81.249 62.386 1.00 9.74 41 VAL D O 1
ATOM 5727 N N . GLY D 1 44 ? 53.637 83.453 62.334 1.00 8.80 42 GLY D N 1
ATOM 5728 C CA . GLY D 1 44 ? 52.399 83.784 61.645 1.00 9.43 42 GLY D CA 1
ATOM 5729 C C . GLY D 1 44 ? 52.449 83.901 60.139 1.00 9.28 42 GLY D C 1
ATOM 5730 O O . GLY D 1 44 ? 53.508 84.117 59.553 1.00 8.56 42 GLY D O 1
ATOM 5731 N N . ASP D 1 45 ? 51.295 83.757 59.495 1.00 10.51 43 ASP D N 1
ATOM 5732 C CA . ASP D 1 45 ? 51.277 83.868 58.047 1.00 11.06 43 ASP D CA 1
ATOM 5733 C C . ASP D 1 45 ? 51.562 85.305 57.622 1.00 11.15 43 ASP D C 1
ATOM 5734 O O . ASP D 1 45 ? 51.615 85.618 56.438 1.00 10.71 43 ASP D O 1
ATOM 5739 N N . SER D 1 46 ? 51.777 86.177 58.607 1.00 10.59 44 SER D N 1
ATOM 5740 C CA . SER D 1 46 ? 52.127 87.563 58.323 1.00 10.31 44 SER D CA 1
ATOM 5741 C C . SER D 1 46 ? 53.483 87.549 57.605 1.00 10.07 44 SER D C 1
ATOM 5742 O O . SER D 1 46 ? 53.908 88.546 57.025 1.00 10.06 44 SER D O 1
ATOM 5745 N N . LEU D 1 47 ? 54.163 86.408 57.641 1.00 9.23 45 LEU D N 1
ATOM 5746 C CA . LEU D 1 47 ? 55.444 86.300 56.962 1.00 9.35 45 LEU D CA 1
ATOM 5747 C C . LEU D 1 47 ? 55.217 86.428 55.455 1.00 9.65 45 LEU D C 1
ATOM 5748 O O . LEU D 1 47 ? 56.143 86.721 54.707 1.00 9.13 45 LEU D O 1
ATOM 5753 N N . GLY D 1 48 ? 53.977 86.218 55.021 1.00 9.67 46 GLY D N 1
ATOM 5754 C CA . GLY D 1 48 ? 53.671 86.343 53.605 1.00 10.37 46 GLY D CA 1
ATOM 5755 C C . GLY D 1 48 ? 53.971 87.753 53.132 1.00 11.88 46 GLY D C 1
ATOM 5756 O O . GLY D 1 48 ? 54.308 87.991 51.970 1.00 10.62 46 GLY D O 1
ATOM 5765 N N . ALA D 1 50 ? 55.804 90.260 55.478 1.00 13.62 48 ALA D N 1
ATOM 5766 C CA . ALA D 1 50 ? 57.079 90.676 56.068 1.00 13.46 48 ALA D CA 1
ATOM 5767 C C . ALA D 1 50 ? 58.316 89.940 55.544 1.00 13.05 48 ALA D C 1
ATOM 5768 O O . ALA D 1 50 ? 59.403 90.517 55.468 1.00 13.55 48 ALA D O 1
ATOM 5770 N N . VAL D 1 51 ? 58.156 88.671 55.181 1.00 11.19 49 VAL D N 1
ATOM 5771 C CA . VAL D 1 51 ? 59.281 87.885 54.684 1.00 10.50 49 VAL D CA 1
ATOM 5772 C C . VAL D 1 51 ? 59.257 87.677 53.175 1.00 9.71 49 VAL D C 1
ATOM 5773 O O . VAL D 1 51 ? 60.274 87.827 52.502 1.00 9.62 49 VAL D O 1
ATOM 5777 N N . GLN D 1 52 ? 58.091 87.317 52.655 1.00 9.75 50 GLN D N 1
ATOM 5778 C CA . GLN D 1 52 ? 57.950 87.051 51.228 1.00 8.60 50 GLN D CA 1
ATOM 5779 C C . GLN D 1 52 ? 57.673 88.288 50.377 1.00 9.67 50 GLN D C 1
ATOM 5780 O O . GLN D 1 52 ? 57.801 88.235 49.155 1.00 9.68 50 GLN D O 1
ATOM 5786 N N . GLY D 1 53 ? 57.289 89.389 51.019 1.00 9.78 51 GLY D N 1
ATOM 5787 C CA . GLY D 1 53 ? 57.027 90.625 50.292 1.00 10.63 51 GLY D CA 1
ATOM 5788 C C . GLY D 1 53 ? 55.767 90.664 49.442 1.00 11.59 51 GLY D C 1
ATOM 5789 O O . GLY D 1 53 ? 55.662 91.477 48.513 1.00 10.96 51 GLY D O 1
ATOM 5790 N N . ARG D 1 54 ? 54.809 89.794 49.746 1.00 12.03 52 ARG D N 1
ATOM 5791 C CA . ARG D 1 54 ? 53.549 89.752 49.002 1.00 14.31 52 ARG D CA 1
ATOM 5792 C C . ARG D 1 54 ? 52.584 90.816 49.517 1.00 14.89 52 ARG D C 1
ATOM 5793 O O . ARG D 1 54 ? 52.829 91.443 50.547 1.00 15.18 52 ARG D O 1
ATOM 5801 N N . LYS D 1 55 ? 51.476 90.998 48.802 1.00 15.79 53 LYS D N 1
ATOM 5802 C CA . LYS D 1 55 ? 50.466 91.985 49.163 1.00 16.94 53 LYS D CA 1
ATOM 5803 C C . LYS D 1 55 ? 49.424 91.457 50.155 1.00 16.36 53 LYS D C 1
ATOM 5804 O O . LYS D 1 55 ? 48.659 92.237 50.728 1.00 16.52 53 LYS D O 1
ATOM 5810 N N . SER D 1 56 ? 49.391 90.139 50.355 1.00 14.86 54 SER D N 1
ATOM 5811 C CA . SER D 1 56 ? 48.459 89.530 51.305 1.00 13.58 54 SER D CA 1
ATOM 5812 C C . SER D 1 56 ? 49.064 88.236 51.845 1.00 12.54 54 SER D C 1
ATOM 5813 O O . SER D 1 56 ? 50.131 87.817 51.406 1.00 12.08 54 SER D O 1
ATOM 5816 N N . THR D 1 57 ? 48.379 87.612 52.797 1.00 11.69 55 THR D N 1
ATOM 5817 C CA . THR D 1 57 ? 48.863 86.374 53.401 1.00 11.52 55 THR D CA 1
ATOM 5818 C C . THR D 1 57 ? 48.298 85.126 52.724 1.00 11.59 55 THR D C 1
ATOM 5819 O O . THR D 1 57 ? 48.724 84.011 53.022 1.00 10.98 55 THR D O 1
ATOM 5823 N N . LEU D 1 58 ? 47.346 85.306 51.814 1.00 11.44 56 LEU D N 1
ATOM 5824 C CA . LEU D 1 58 ? 46.735 84.152 51.160 1.00 11.69 56 LEU D CA 1
ATOM 5825 C C . LEU D 1 58 ? 47.667 83.215 50.389 1.00 10.96 56 LEU D C 1
ATOM 5826 O O . LEU D 1 58 ? 47.457 82.006 50.394 1.00 11.62 56 LEU D O 1
ATOM 5831 N N . PRO D 1 59 ? 48.709 83.742 49.726 1.00 10.19 57 PRO D N 1
ATOM 5832 C CA . PRO D 1 59 ? 49.591 82.826 48.988 1.00 9.40 57 PRO D CA 1
ATOM 5833 C C . PRO D 1 59 ? 50.518 81.945 49.835 1.00 9.21 57 PRO D C 1
ATOM 5834 O O . PRO D 1 59 ? 51.168 81.048 49.303 1.00 9.53 57 PRO D O 1
ATOM 5838 N N . VAL D 1 60 ? 50.588 82.196 51.140 1.00 8.49 58 VAL D N 1
ATOM 5839 C CA . VAL D 1 60 ? 51.468 81.397 52.005 1.00 7.85 58 VAL D CA 1
ATOM 5840 C C . VAL D 1 60 ? 51.007 79.937 52.033 1.00 8.09 58 VAL D C 1
ATOM 5841 O O . VAL D 1 60 ? 49.822 79.657 52.190 1.00 8.53 58 VAL D O 1
ATOM 5845 N N . SER D 1 61 ? 51.951 79.014 51.893 1.00 7.75 59 SER D N 1
ATOM 5846 C CA . SER D 1 61 ? 51.629 77.589 51.868 1.00 8.46 59 SER D CA 1
ATOM 5847 C C . SER D 1 61 ? 51.936 76.892 53.186 1.00 8.14 59 SER D C 1
ATOM 5848 O O . SER D 1 61 ? 52.601 77.453 54.058 1.00 7.10 59 SER D O 1
ATOM 5851 N N . LEU D 1 62 ? 51.438 75.667 53.325 1.00 8.23 60 LEU D N 1
ATOM 5852 C CA . LEU D 1 62 ? 51.696 74.886 54.532 1.00 8.21 60 LEU D CA 1
ATOM 5853 C C . LEU D 1 62 ? 53.189 74.575 54.574 1.00 8.25 60 LEU D C 1
ATOM 5854 O O . LEU D 1 62 ? 53.784 74.527 55.648 1.00 8.35 60 LEU D O 1
ATOM 5859 N N . ARG D 1 63 ? 53.796 74.365 53.405 1.00 8.29 61 ARG D N 1
ATOM 5860 C CA . ARG D 1 63 ? 55.228 74.091 53.359 1.00 9.60 61 ARG D CA 1
ATOM 5861 C C . ARG D 1 63 ? 56.003 75.296 53.899 1.00 8.69 61 ARG D C 1
ATOM 5862 O O . ARG D 1 63 ? 56.995 75.131 54.610 1.00 8.20 61 ARG D O 1
ATOM 5870 N N . ASP D 1 64 ? 55.558 76.503 53.555 1.00 7.87 62 ASP D N 1
ATOM 5871 C CA . ASP D 1 64 ? 56.231 77.713 54.044 1.00 7.87 62 ASP D CA 1
ATOM 5872 C C . ASP D 1 64 ? 56.125 77.778 55.567 1.00 8.07 62 ASP D C 1
ATOM 5873 O O . ASP D 1 64 ? 57.101 78.097 56.254 1.00 7.47 62 ASP D O 1
ATOM 5886 N N . CYS D 1 66 ? 55.663 75.313 57.738 1.00 7.25 64 CYS D N 1
ATOM 5887 C CA . CYS D 1 66 ? 56.459 74.267 58.377 1.00 7.85 64 CYS D CA 1
ATOM 5888 C C . CYS D 1 66 ? 57.941 74.639 58.353 1.00 7.23 64 CYS D C 1
ATOM 5889 O O . CYS D 1 66 ? 58.671 74.403 59.314 1.00 7.26 64 CYS D O 1
ATOM 5892 N N . TYR D 1 67 ? 58.380 75.229 57.250 1.00 7.27 65 TYR D N 1
ATOM 5893 C CA . TYR D 1 67 ? 59.770 75.639 57.121 1.00 6.74 65 TYR D CA 1
ATOM 5894 C C . TYR D 1 67 ? 60.126 76.681 58.177 1.00 7.06 65 TYR D C 1
ATOM 5895 O O . TYR D 1 67 ? 61.101 76.519 58.914 1.00 7.12 65 TYR D O 1
ATOM 5904 N N . HIS D 1 68 ? 59.341 77.753 58.254 1.00 7.30 66 HIS D N 1
ATOM 5905 C CA . HIS D 1 68 ? 59.630 78.793 59.238 1.00 7.13 66 HIS D CA 1
ATOM 5906 C C . HIS D 1 68 ? 59.431 78.289 60.663 1.00 7.02 66 HIS D C 1
ATOM 5907 O O . HIS D 1 68 ? 60.102 78.751 61.587 1.00 6.89 66 HIS D O 1
ATOM 5914 N N . THR D 1 69 ? 58.521 77.339 60.846 1.00 6.40 67 THR D N 1
ATOM 5915 C CA . THR D 1 69 ? 58.310 76.783 62.177 1.00 7.36 67 THR D CA 1
ATOM 5916 C C . THR D 1 69 ? 59.567 76.016 62.589 1.00 7.47 67 THR D C 1
ATOM 5917 O O . THR D 1 69 ? 60.028 76.129 63.724 1.00 7.63 67 THR D O 1
ATOM 5921 N N . GLU D 1 70 ? 60.134 75.252 61.660 1.00 8.23 68 GLU D N 1
ATOM 5922 C CA . GLU D 1 70 ? 61.354 74.495 61.943 1.00 9.51 68 GLU D CA 1
ATOM 5923 C C . GLU D 1 70 ? 62.514 75.437 62.263 1.00 9.06 68 GLU D C 1
ATOM 5924 O O . GLU D 1 70 ? 63.322 75.155 63.149 1.00 9.31 68 GLU D O 1
ATOM 5930 N N . CYS D 1 71 ? 62.596 76.551 61.538 1.00 8.64 69 CYS D N 1
ATOM 5931 C CA . CYS D 1 71 ? 63.651 77.536 61.771 1.00 8.75 69 CYS D CA 1
ATOM 5932 C C . CYS D 1 71 ? 63.543 78.117 63.179 1.00 8.78 69 CYS D C 1
ATOM 5933 O O . CYS D 1 71 ? 64.520 78.136 63.925 1.00 8.61 69 CYS D O 1
ATOM 5936 N N . VAL D 1 72 ? 62.350 78.587 63.536 1.00 8.27 70 VAL D N 1
ATOM 5937 C CA . VAL D 1 72 ? 62.125 79.176 64.857 1.00 8.27 70 VAL D CA 1
ATOM 5938 C C . VAL D 1 72 ? 62.372 78.167 65.983 1.00 9.07 70 VAL D C 1
ATOM 5939 O O . VAL D 1 72 ? 62.899 78.519 67.045 1.00 8.89 70 VAL D O 1
ATOM 5943 N N . ALA D 1 73 ? 62.017 76.913 65.735 1.00 9.16 71 ALA D N 1
ATOM 5944 C CA . ALA D 1 73 ? 62.203 75.855 66.727 1.00 9.87 71 ALA D CA 1
ATOM 5945 C C . ALA D 1 73 ? 63.679 75.611 67.053 1.00 10.72 71 ALA D C 1
ATOM 5946 O O . ALA D 1 73 ? 64.005 75.124 68.141 1.00 10.60 71 ALA D O 1
ATOM 5948 N N . ARG D 1 74 ? 64.577 75.933 66.128 1.00 11.57 72 ARG D N 1
ATOM 5949 C CA . ARG D 1 74 ? 65.997 75.730 66.406 1.00 12.74 72 ARG D CA 1
ATOM 5950 C C . ARG D 1 74 ? 66.562 76.874 67.237 1.00 13.62 72 ARG D C 1
ATOM 5951 O O . ARG D 1 74 ? 67.655 76.767 67.782 1.00 14.28 72 ARG D O 1
ATOM 5959 N N . GLY D 1 75 ? 65.811 77.964 67.347 1.00 14.45 73 GLY D N 1
ATOM 5960 C CA . GLY D 1 75 ? 66.284 79.099 68.119 1.00 15.58 73 GLY D CA 1
ATOM 5961 C C . GLY D 1 75 ? 65.602 79.287 69.460 1.00 17.00 73 GLY D C 1
ATOM 5962 O O . GLY D 1 75 ? 66.207 79.793 70.409 1.00 16.22 73 GLY D O 1
ATOM 5963 N N . ALA D 1 76 ? 64.341 78.883 69.548 1.00 17.86 74 ALA D N 1
ATOM 5964 C CA . ALA D 1 76 ? 63.578 79.032 70.781 1.00 19.70 74 ALA D CA 1
ATOM 5965 C C . ALA D 1 76 ? 64.030 78.070 71.876 1.00 20.94 74 ALA D C 1
ATOM 5966 O O . ALA D 1 76 ? 64.463 76.947 71.602 1.00 21.90 74 ALA D O 1
ATOM 5968 N N . LYS D 1 77 ? 63.927 78.525 73.120 1.00 21.63 75 LYS D N 1
ATOM 5969 C CA . LYS D 1 77 ? 64.311 77.722 74.274 1.00 22.58 75 LYS D CA 1
ATOM 5970 C C . LYS D 1 77 ? 63.123 77.488 75.205 1.00 22.68 75 LYS D C 1
ATOM 5971 O O . LYS D 1 77 ? 62.605 76.372 75.298 1.00 23.66 75 LYS D O 1
ATOM 5972 N N . ASN D 1 78 ? 62.690 78.544 75.887 1.00 22.73 76 ASN D N 1
ATOM 5973 C CA . ASN D 1 78 ? 61.578 78.437 76.825 1.00 22.55 76 ASN D CA 1
ATOM 5974 C C . ASN D 1 78 ? 60.231 78.860 76.255 1.00 21.36 76 ASN D C 1
ATOM 5975 O O . ASN D 1 78 ? 59.190 78.349 76.668 1.00 20.11 76 ASN D O 1
ATOM 5980 N N . ALA D 1 79 ? 60.253 79.793 75.310 1.00 20.13 77 ALA D N 1
ATOM 5981 C CA . ALA D 1 79 ? 59.025 80.308 74.716 1.00 19.18 77 ALA D CA 1
ATOM 5982 C C . ALA D 1 79 ? 58.174 79.248 74.026 1.00 18.92 77 ALA D C 1
ATOM 5983 O O . ALA D 1 79 ? 58.683 78.248 73.521 1.00 19.03 77 ALA D O 1
ATOM 5993 N N . ILE D 1 81 ? 55.966 78.045 71.002 1.00 12.90 79 ILE D N 1
ATOM 5994 C CA . ILE D 1 81 ? 55.872 78.343 69.583 1.00 10.94 79 ILE D CA 1
ATOM 5995 C C . ILE D 1 81 ? 54.449 78.098 69.088 1.00 9.93 79 ILE D C 1
ATOM 5996 O O . ILE D 1 81 ? 53.917 76.999 69.231 1.00 8.77 79 ILE D O 1
ATOM 6001 N N . VAL D 1 82 ? 53.832 79.138 68.532 1.00 8.48 80 VAL D N 1
ATOM 6002 C CA . VAL D 1 82 ? 52.481 79.038 67.987 1.00 8.24 80 VAL D CA 1
ATOM 6003 C C . VAL D 1 82 ? 52.615 79.210 66.480 1.00 8.27 80 VAL D C 1
ATOM 6004 O O . VAL D 1 82 ? 53.254 80.154 66.028 1.00 8.05 80 VAL D O 1
ATOM 6008 N N . SER D 1 83 ? 52.029 78.301 65.705 1.00 7.32 81 SER D N 1
ATOM 6009 C CA . SER D 1 83 ? 52.121 78.384 64.248 1.00 8.62 81 SER D CA 1
ATOM 6010 C C . SER D 1 83 ? 50.764 78.538 63.581 1.00 8.94 81 SER D C 1
ATOM 6011 O O . SER D 1 83 ? 49.815 77.824 63.910 1.00 8.70 81 SER D O 1
ATOM 6014 N N . ASP D 1 84 ? 50.681 79.466 62.631 1.00 9.56 82 ASP D N 1
ATOM 6015 C CA . ASP D 1 84 ? 49.436 79.706 61.911 1.00 10.20 82 ASP D CA 1
ATOM 6016 C C . ASP D 1 84 ? 49.143 78.634 60.876 1.00 9.40 82 ASP D C 1
ATOM 6017 O O . ASP D 1 84 ? 50.042 78.197 60.166 1.00 8.78 82 ASP D O 1
ATOM 6022 N N . LEU D 1 85 ? 47.886 78.206 60.807 1.00 8.80 83 LEU D N 1
ATOM 6023 C CA . LEU D 1 85 ? 47.469 77.274 59.765 1.00 8.66 83 LEU D CA 1
ATOM 6024 C C . LEU D 1 85 ? 47.238 78.284 58.630 1.00 8.42 83 LEU D C 1
ATOM 6025 O O . LEU D 1 85 ? 46.468 79.228 58.785 1.00 8.15 83 LEU D O 1
ATOM 6030 N N . PRO D 1 86 ? 47.921 78.113 57.489 1.00 9.34 84 PRO D N 1
ATOM 6031 C CA . PRO D 1 86 ? 47.780 79.031 56.357 1.00 9.12 84 PRO D CA 1
ATOM 6032 C C . PRO D 1 86 ? 46.501 78.874 55.545 1.00 9.30 84 PRO D C 1
ATOM 6033 O O . PRO D 1 86 ? 45.896 77.807 55.518 1.00 8.56 84 PRO D O 1
ATOM 6037 N N . PHE D 1 87 ? 46.106 79.957 54.885 1.00 9.51 85 PHE D N 1
ATOM 6038 C CA . PHE D 1 87 ? 44.904 79.981 54.062 1.00 10.47 85 PHE D CA 1
ATOM 6039 C C . PHE D 1 87 ? 44.857 78.809 53.088 1.00 10.11 85 PHE D C 1
ATOM 6040 O O . PHE D 1 87 ? 45.814 78.561 52.358 1.00 10.51 85 PHE D O 1
ATOM 6048 N N . GLY D 1 88 ? 43.729 78.106 53.072 1.00 10.89 86 GLY D N 1
ATOM 6049 C CA . GLY D 1 88 ? 43.565 76.989 52.165 1.00 10.60 86 GLY D CA 1
ATOM 6050 C C . GLY D 1 88 ? 43.979 75.640 52.710 1.00 11.12 86 GLY D C 1
ATOM 6051 O O . GLY D 1 88 ? 43.545 74.606 52.205 1.00 11.26 86 GLY D O 1
ATOM 6052 N N . ALA D 1 89 ? 44.799 75.641 53.754 1.00 10.38 87 ALA D N 1
ATOM 6053 C CA . ALA D 1 89 ? 45.279 74.386 54.314 1.00 10.37 87 ALA D CA 1
ATOM 6054 C C . ALA D 1 89 ? 44.420 73.771 55.415 1.00 9.41 87 ALA D C 1
ATOM 6055 O O . ALA D 1 89 ? 44.673 72.639 55.825 1.00 8.77 87 ALA D O 1
ATOM 6057 N N . TYR D 1 90 ? 43.404 74.485 55.888 1.00 8.85 88 TYR D N 1
ATOM 6058 C CA . TYR D 1 90 ? 42.596 73.945 56.979 1.00 9.03 88 TYR D CA 1
ATOM 6059 C C . TYR D 1 90 ? 41.093 74.163 56.931 1.00 9.39 88 TYR D C 1
ATOM 6060 O O . TYR D 1 90 ? 40.367 73.569 57.724 1.00 9.57 88 TYR D O 1
ATOM 6069 N N . GLN D 1 91 ? 40.615 74.999 56.014 1.00 9.34 89 GLN D N 1
ATOM 6070 C CA . GLN D 1 91 ? 39.192 75.298 55.969 1.00 9.96 89 GLN D CA 1
ATOM 6071 C C . GLN D 1 91 ? 38.294 74.305 55.238 1.00 9.18 89 GLN D C 1
ATOM 6072 O O . GLN D 1 91 ? 37.072 74.423 55.291 1.00 9.69 89 GLN D O 1
ATOM 6078 N N . GLN D 1 92 ? 38.888 73.324 54.572 1.00 9.99 90 GLN D N 1
ATOM 6079 C CA . GLN D 1 92 ? 38.097 72.346 53.836 1.00 9.83 90 GLN D CA 1
ATOM 6080 C C . GLN D 1 92 ? 37.260 71.457 54.761 1.00 9.92 90 GLN D C 1
ATOM 6081 O O . GLN D 1 92 ? 36.117 71.125 54.451 1.00 9.72 90 GLN D O 1
ATOM 6087 N N . SER D 1 93 ? 37.829 71.084 55.903 1.00 8.72 91 SER D N 1
ATOM 6088 C CA . SER D 1 93 ? 37.141 70.218 56.862 1.00 8.81 91 SER D CA 1
ATOM 6089 C C . SER D 1 93 ? 37.989 70.132 58.118 1.00 8.77 91 SER D C 1
ATOM 6090 O O . SER D 1 93 ? 39.171 70.472 58.085 1.00 8.68 91 SER D O 1
ATOM 6093 N N . LYS D 1 94 ? 37.393 69.652 59.208 1.00 8.73 92 LYS D N 1
ATOM 6094 C CA . LYS D 1 94 ? 38.122 69.509 60.461 1.00 8.66 92 LYS D CA 1
ATOM 6095 C C . LYS D 1 94 ? 39.216 68.449 60.294 1.00 8.86 92 LYS D C 1
ATOM 6096 O O . LYS D 1 94 ? 40.261 68.513 60.950 1.00 8.21 92 LYS D O 1
ATOM 6102 N N . GLU D 1 95 ? 38.981 67.487 59.401 1.00 8.33 93 GLU D N 1
ATOM 6103 C CA . GLU D 1 95 ? 39.964 66.441 59.135 1.00 8.74 93 GLU D CA 1
ATOM 6104 C C . GLU D 1 95 ? 41.185 67.039 58.442 1.00 8.77 93 GLU D C 1
ATOM 6105 O O . GLU D 1 95 ? 42.320 66.694 58.764 1.00 8.89 93 GLU D O 1
ATOM 6111 N N . GLN D 1 96 ? 40.955 67.930 57.479 1.00 7.94 94 GLN D N 1
ATOM 6112 C CA . GLN D 1 96 ? 42.067 68.558 56.781 1.00 8.06 94 GLN D CA 1
ATOM 6113 C C . GLN D 1 96 ? 42.825 69.445 57.768 1.00 8.21 94 GLN D C 1
ATOM 6114 O O . GLN D 1 96 ? 44.056 69.491 57.754 1.00 7.83 94 GLN D O 1
ATOM 6120 N N . ALA D 1 97 ? 42.080 70.149 58.617 1.00 7.38 95 ALA D N 1
ATOM 6121 C CA . ALA D 1 97 ? 42.693 71.030 59.609 1.00 8.06 95 ALA D CA 1
ATOM 6122 C C . ALA D 1 97 ? 43.614 70.217 60.512 1.00 7.72 95 ALA D C 1
ATOM 6123 O O . ALA D 1 97 ? 44.719 70.646 60.830 1.00 7.12 95 ALA D O 1
ATOM 6125 N N . PHE D 1 98 ? 43.153 69.042 60.929 1.00 7.92 96 PHE D N 1
ATOM 6126 C CA . PHE D 1 98 ? 43.976 68.205 61.790 1.00 8.27 96 PHE D CA 1
ATOM 6127 C C . PHE D 1 98 ? 45.258 67.774 61.084 1.00 8.37 96 PHE D C 1
ATOM 6128 O O . PHE D 1 98 ? 46.332 67.803 61.676 1.00 8.23 96 PHE D O 1
ATOM 6136 N N . ALA D 1 99 ? 45.145 67.350 59.826 1.00 8.03 97 ALA D N 1
ATOM 6137 C CA . ALA D 1 99 ? 46.323 66.923 59.072 1.00 8.25 97 ALA D CA 1
ATOM 6138 C C . ALA D 1 99 ? 47.346 68.053 58.962 1.00 8.52 97 ALA D C 1
ATOM 6139 O O . ALA D 1 99 ? 48.548 67.836 59.139 1.00 7.92 97 ALA D O 1
ATOM 6141 N N . ALA D 1 100 ? 46.860 69.258 58.673 1.00 8.61 98 ALA D N 1
ATOM 6142 C CA . ALA D 1 100 ? 47.725 70.428 58.543 1.00 7.86 98 ALA D CA 1
ATOM 6143 C C . ALA D 1 100 ? 48.363 70.775 59.885 1.00 7.86 98 ALA D C 1
ATOM 6144 O O . ALA D 1 100 ? 49.574 71.014 59.971 1.00 7.32 98 ALA D O 1
ATOM 6146 N N . ALA D 1 101 ? 47.541 70.795 60.927 1.00 7.69 99 ALA D N 1
ATOM 6147 C CA . ALA D 1 101 ? 48.013 71.118 62.268 1.00 7.27 99 ALA D CA 1
ATOM 6148 C C . ALA D 1 101 ? 49.048 70.096 62.734 1.00 8.43 99 ALA D C 1
ATOM 6149 O O . ALA D 1 101 ? 50.013 70.447 63.416 1.00 8.41 99 ALA D O 1
ATOM 6151 N N . ALA D 1 102 ? 48.841 68.832 62.368 1.00 8.07 100 ALA D N 1
ATOM 6152 C CA . ALA D 1 102 ? 49.771 67.771 62.752 1.00 8.65 100 ALA D CA 1
ATOM 6153 C C . ALA D 1 102 ? 51.133 67.977 62.104 1.00 8.78 100 ALA D C 1
ATOM 6154 O O . ALA D 1 102 ? 52.160 67.635 62.687 1.00 8.36 100 ALA D O 1
ATOM 6156 N N . GLU D 1 103 ? 51.149 68.515 60.885 1.00 8.33 101 GLU D N 1
ATOM 6157 C CA . GLU D 1 103 ? 52.422 68.766 60.218 1.00 8.64 101 GLU D CA 1
ATOM 6158 C C . GLU D 1 103 ? 53.154 69.886 60.952 1.00 8.32 101 GLU D C 1
ATOM 6159 O O . GLU D 1 103 ? 54.372 69.828 61.113 1.00 8.57 101 GLU D O 1
ATOM 6165 N N . LEU D 1 104 ? 52.407 70.903 61.383 1.00 7.64 102 LEU D N 1
ATOM 6166 C CA . LEU D 1 104 ? 52.993 72.035 62.105 1.00 7.89 102 LEU D CA 1
ATOM 6167 C C . LEU D 1 104 ? 53.545 71.582 63.455 1.00 8.27 102 LEU D C 1
ATOM 6168 O O . LEU D 1 104 ? 54.619 72.022 63.871 1.00 7.46 102 LEU D O 1
ATOM 6181 N N . ALA D 1 106 ? 54.599 68.590 64.106 1.00 9.74 104 ALA D N 1
ATOM 6182 C CA . ALA D 1 106 ? 55.786 67.794 63.789 1.00 9.75 104 ALA D CA 1
ATOM 6183 C C . ALA D 1 106 ? 56.978 68.705 63.475 1.00 9.52 104 ALA D C 1
ATOM 6184 O O . ALA D 1 106 ? 58.128 68.347 63.738 1.00 10.03 104 ALA D O 1
ATOM 6186 N N . ALA D 1 107 ? 56.694 69.886 62.928 1.00 9.00 105 ALA D N 1
ATOM 6187 C CA . ALA D 1 107 ? 57.729 70.860 62.587 1.00 9.11 105 ALA D CA 1
ATOM 6188 C C . ALA D 1 107 ? 58.272 71.613 63.806 1.00 9.39 105 ALA D C 1
ATOM 6189 O O . ALA D 1 107 ? 59.254 72.352 63.702 1.00 10.41 105 ALA D O 1
ATOM 6191 N N . GLY D 1 108 ? 57.627 71.445 64.955 1.00 9.41 106 GLY D N 1
ATOM 6192 C CA . GLY D 1 108 ? 58.110 72.116 66.153 1.00 9.67 106 GLY D CA 1
ATOM 6193 C C . GLY D 1 108 ? 57.137 73.022 66.882 1.00 9.35 106 GLY D C 1
ATOM 6194 O O . GLY D 1 108 ? 57.479 73.589 67.923 1.00 9.87 106 GLY D O 1
ATOM 6195 N N . ALA D 1 109 ? 55.925 73.178 66.361 1.00 8.65 107 ALA D N 1
ATOM 6196 C CA . ALA D 1 109 ? 54.948 74.030 67.027 1.00 9.11 107 ALA D CA 1
ATOM 6197 C C . ALA D 1 109 ? 54.433 73.382 68.313 1.00 9.34 107 ALA D C 1
ATOM 6198 O O . ALA D 1 109 ? 54.453 72.156 68.454 1.00 9.00 107 ALA D O 1
ATOM 6200 N N . HIS D 1 110 ? 53.991 74.215 69.252 1.00 9.39 108 HIS D N 1
ATOM 6201 C CA . HIS D 1 110 ? 53.434 73.743 70.523 1.00 10.40 108 HIS D CA 1
ATOM 6202 C C . HIS D 1 110 ? 51.941 74.063 70.543 1.00 10.22 108 HIS D C 1
ATOM 6203 O O . HIS D 1 110 ? 51.208 73.623 71.431 1.00 9.96 108 HIS D O 1
ATOM 6218 N N . VAL D 1 112 ? 48.689 75.737 67.517 1.00 10.24 110 VAL D N 1
ATOM 6219 C CA . VAL D 1 112 ? 48.411 76.250 66.177 1.00 9.38 110 VAL D CA 1
ATOM 6220 C C . VAL D 1 112 ? 47.340 77.331 66.268 1.00 10.17 110 VAL D C 1
ATOM 6221 O O . VAL D 1 112 ? 46.541 77.352 67.208 1.00 10.12 110 VAL D O 1
ATOM 6225 N N . LYS D 1 113 ? 47.339 78.246 65.304 1.00 10.26 111 LYS D N 1
ATOM 6226 C CA . LYS D 1 113 ? 46.353 79.314 65.289 1.00 11.40 111 LYS D CA 1
ATOM 6227 C C . LYS D 1 113 ? 45.500 79.218 64.031 1.00 11.52 111 LYS D C 1
ATOM 6228 O O . LYS D 1 113 ? 46.014 78.973 62.944 1.00 12.19 111 LYS D O 1
ATOM 6234 N N . LEU D 1 114 ? 44.193 79.391 64.188 1.00 12.01 112 LEU D N 1
ATOM 6235 C CA . LEU D 1 114 ? 43.279 79.350 63.049 1.00 13.03 112 LEU D CA 1
ATOM 6236 C C . LEU D 1 114 ? 42.387 80.584 63.108 1.00 13.72 112 LEU D C 1
ATOM 6237 O O . LEU D 1 114 ? 42.162 81.137 64.180 1.00 12.98 112 LEU D O 1
ATOM 6242 N N . GLU D 1 115 ? 41.896 81.025 61.955 1.00 14.73 113 GLU D N 1
ATOM 6243 C CA . GLU D 1 115 ? 41.052 82.209 61.893 1.00 15.88 113 GLU D CA 1
ATOM 6244 C C . GLU D 1 115 ? 39.614 81.831 61.554 1.00 16.65 113 GLU D C 1
ATOM 6245 O O . GLU D 1 115 ? 39.375 81.013 60.673 1.00 16.49 113 GLU D O 1
ATOM 6251 N N . GLY D 1 116 ? 38.656 82.420 62.263 1.00 16.73 114 GLY D N 1
ATOM 6252 C CA . GLY D 1 116 ? 37.261 82.115 61.991 1.00 17.40 114 GLY D CA 1
ATOM 6253 C C . GLY D 1 116 ? 36.355 82.215 63.201 1.00 17.46 114 GLY D C 1
ATOM 6254 O O . GLY D 1 116 ? 36.803 82.091 64.346 1.00 18.48 114 GLY D O 1
ATOM 6255 N N . GLY D 1 117 ? 35.071 82.432 62.942 1.00 18.00 115 GLY D N 1
ATOM 6256 C CA . GLY D 1 117 ? 34.099 82.558 64.012 1.00 17.63 115 GLY D CA 1
ATOM 6257 C C . GLY D 1 117 ? 33.484 81.238 64.437 1.00 17.43 115 GLY D C 1
ATOM 6258 O O . GLY D 1 117 ? 34.130 80.193 64.391 1.00 16.85 115 GLY D O 1
ATOM 6259 N N . VAL D 1 118 ? 32.221 81.287 64.843 1.00 17.00 116 VAL D N 1
ATOM 6260 C CA . VAL D 1 118 ? 31.517 80.099 65.302 1.00 17.57 116 VAL D CA 1
ATOM 6261 C C . VAL D 1 118 ? 31.611 78.915 64.343 1.00 17.80 116 VAL D C 1
ATOM 6262 O O . VAL D 1 118 ? 31.666 77.766 64.781 1.00 17.93 116 VAL D O 1
ATOM 6266 N N . TRP D 1 119 ? 31.647 79.189 63.041 1.00 18.60 117 TRP D N 1
ATOM 6267 C CA . TRP D 1 119 ? 31.718 78.118 62.044 1.00 19.40 117 TRP D CA 1
ATOM 6268 C C . TRP D 1 119 ? 33.007 77.300 62.120 1.00 19.08 117 TRP D C 1
ATOM 6269 O O . TRP D 1 119 ? 33.103 76.226 61.523 1.00 19.80 117 TRP D O 1
ATOM 6296 N N . ALA D 1 121 ? 34.445 76.606 65.232 1.00 15.00 119 ALA D N 1
ATOM 6297 C CA . ALA D 1 121 ? 34.509 76.010 66.562 1.00 14.40 119 ALA D CA 1
ATOM 6298 C C . ALA D 1 121 ? 34.563 74.482 66.553 1.00 14.03 119 ALA D C 1
ATOM 6299 O O . ALA D 1 121 ? 35.196 73.879 67.419 1.00 13.42 119 ALA D O 1
ATOM 6301 N N . GLU D 1 122 ? 33.896 73.852 65.590 1.00 13.79 120 GLU D N 1
ATOM 6302 C CA . GLU D 1 122 ? 33.913 72.397 65.518 1.00 13.65 120 GLU D CA 1
ATOM 6303 C C . GLU D 1 122 ? 35.333 71.917 65.230 1.00 12.33 120 GLU D C 1
ATOM 6304 O O . GLU D 1 122 ? 35.760 70.869 65.715 1.00 11.08 120 GLU D O 1
ATOM 6310 N N . THR D 1 123 ? 36.058 72.688 64.428 1.00 10.58 121 THR D N 1
ATOM 6311 C CA . THR D 1 123 ? 37.436 72.355 64.096 1.00 10.18 121 THR D CA 1
ATOM 6312 C C . THR D 1 123 ? 38.310 72.524 65.343 1.00 10.45 121 THR D C 1
ATOM 6313 O O . THR D 1 123 ? 39.184 71.702 65.615 1.00 10.08 121 THR D O 1
ATOM 6317 N N . THR D 1 124 ? 38.068 73.588 66.104 1.00 10.63 122 THR D N 1
ATOM 6318 C CA . THR D 1 124 ? 38.831 73.817 67.327 1.00 10.57 122 THR D CA 1
ATOM 6319 C C . THR D 1 124 ? 38.670 72.606 68.245 1.00 10.84 122 THR D C 1
ATOM 6320 O O . THR D 1 124 ? 39.653 72.077 68.768 1.00 10.95 122 THR D O 1
ATOM 6324 N N . GLU D 1 125 ? 37.432 72.157 68.432 1.00 11.41 123 GLU D N 1
ATOM 6325 C CA . GLU D 1 125 ? 37.191 71.015 69.309 1.00 12.51 123 GLU D CA 1
ATOM 6326 C C . GLU D 1 125 ? 37.890 69.760 68.804 1.00 11.74 123 GLU D C 1
ATOM 6327 O O . GLU D 1 125 ? 38.512 69.036 69.582 1.00 11.48 123 GLU D O 1
ATOM 6333 N N . PHE D 1 126 ? 37.791 69.517 67.499 1.00 10.47 124 PHE D N 1
ATOM 6334 C CA . PHE D 1 126 ? 38.407 68.346 66.880 1.00 10.49 124 PHE D CA 1
ATOM 6335 C C . PHE D 1 126 ? 39.910 68.282 67.154 1.00 10.22 124 PHE D C 1
ATOM 6336 O O . PHE D 1 126 ? 40.438 67.230 67.511 1.00 9.98 124 PHE D O 1
ATOM 6344 N N . LEU D 1 127 ? 40.596 69.409 66.980 1.00 9.65 125 LEU D N 1
ATOM 6345 C CA . LEU D 1 127 ? 42.040 69.467 67.201 1.00 11.13 125 LEU D CA 1
ATOM 6346 C C . LEU D 1 127 ? 42.422 69.334 68.670 1.00 10.74 125 LEU D C 1
ATOM 6347 O O . LEU D 1 127 ? 43.310 68.555 69.019 1.00 11.36 125 LEU D O 1
ATOM 6352 N N . GLN D 1 128 ? 41.748 70.092 69.528 1.00 11.67 126 GLN D N 1
ATOM 6353 C CA . GLN D 1 128 ? 42.048 70.075 70.956 1.00 13.12 126 GLN D CA 1
ATOM 6354 C C . GLN D 1 128 ? 41.875 68.696 71.573 1.00 14.42 126 GLN D C 1
ATOM 6355 O O . GLN D 1 128 ? 42.689 68.269 72.388 1.00 14.18 126 GLN D O 1
ATOM 6368 N N . ARG D 1 130 ? 42.371 66.015 70.232 1.00 14.83 128 ARG D N 1
ATOM 6369 C CA . ARG D 1 130 ? 43.444 65.173 69.738 1.00 14.38 128 ARG D CA 1
ATOM 6370 C C . ARG D 1 130 ? 44.854 65.605 70.136 1.00 13.99 128 ARG D C 1
ATOM 6371 O O . ARG D 1 130 ? 45.839 65.149 69.554 1.00 14.38 128 ARG D O 1
ATOM 6379 N N . GLY D 1 131 ? 44.946 66.489 71.126 1.00 13.03 129 GLY D N 1
ATOM 6380 C CA . GLY D 1 131 ? 46.248 66.912 71.613 1.00 13.17 129 GLY D CA 1
ATOM 6381 C C . GLY D 1 131 ? 46.893 68.123 70.976 1.00 12.63 129 GLY D C 1
ATOM 6382 O O . GLY D 1 131 ? 48.045 68.437 71.277 1.00 13.18 129 GLY D O 1
ATOM 6383 N N . ILE D 1 132 ? 46.163 68.810 70.104 1.00 11.65 130 ILE D N 1
ATOM 6384 C CA . ILE D 1 132 ? 46.701 69.992 69.448 1.00 11.27 130 ILE D CA 1
ATOM 6385 C C . ILE D 1 132 ? 46.074 71.250 70.040 1.00 10.52 130 ILE D C 1
ATOM 6386 O O . ILE D 1 132 ? 44.896 71.530 69.823 1.00 9.40 130 ILE D O 1
ATOM 6391 N N . PRO D 1 133 ? 46.851 72.009 70.824 1.00 9.80 131 PRO D N 1
ATOM 6392 C CA . PRO D 1 133 ? 46.325 73.235 71.426 1.00 9.91 131 PRO D CA 1
ATOM 6393 C C . PRO D 1 133 ? 45.992 74.219 70.317 1.00 9.63 131 PRO D C 1
ATOM 6394 O O . PRO D 1 133 ? 46.749 74.349 69.359 1.00 9.47 131 PRO D O 1
ATOM 6398 N N . VAL D 1 134 ? 44.869 74.912 70.456 1.00 8.84 132 VAL D N 1
ATOM 6399 C CA . VAL D 1 134 ? 44.444 75.865 69.441 1.00 9.13 132 VAL D CA 1
ATOM 6400 C C . VAL D 1 134 ? 44.301 77.301 69.926 1.00 10.04 132 VAL D C 1
ATOM 6401 O O . VAL D 1 134 ? 43.746 77.559 70.992 1.00 10.08 132 VAL D O 1
ATOM 6405 N N . CYS D 1 135 ? 44.804 78.232 69.125 1.00 10.16 133 CYS D N 1
ATOM 6406 C CA . CYS D 1 135 ? 44.656 79.650 69.410 1.00 10.66 133 CYS D CA 1
ATOM 6407 C C . CYS D 1 135 ? 43.626 80.093 68.375 1.00 10.65 133 CYS D C 1
ATOM 6408 O O . CYS D 1 135 ? 43.895 80.041 67.176 1.00 10.39 133 CYS D O 1
ATOM 6411 N N . ALA D 1 136 ? 42.441 80.490 68.830 1.00 11.07 134 ALA D N 1
ATOM 6412 C CA . ALA D 1 136 ? 41.379 80.919 67.918 1.00 10.87 134 ALA D CA 1
ATOM 6413 C C . ALA D 1 136 ? 41.439 82.420 67.685 1.00 11.56 134 ALA D C 1
ATOM 6414 O O . ALA D 1 136 ? 41.277 83.210 68.611 1.00 11.26 134 ALA D O 1
ATOM 6416 N N . HIS D 1 137 ? 41.656 82.792 66.429 1.00 12.08 135 HIS D N 1
ATOM 6417 C CA . HIS D 1 137 ? 41.791 84.181 66.009 1.00 13.63 135 HIS D CA 1
ATOM 6418 C C . HIS D 1 137 ? 40.459 84.739 65.508 1.00 14.75 135 HIS D C 1
ATOM 6419 O O . HIS D 1 137 ? 39.941 84.304 64.478 1.00 15.09 135 HIS D O 1
ATOM 6426 N N . ILE D 1 138 ? 39.909 85.690 66.259 1.00 14.99 136 ILE D N 1
ATOM 6427 C CA . ILE D 1 138 ? 38.639 86.320 65.908 1.00 16.53 136 ILE D CA 1
ATOM 6428 C C . ILE D 1 138 ? 38.810 87.826 65.729 1.00 17.20 136 ILE D C 1
ATOM 6429 O O . ILE D 1 138 ? 39.862 88.384 66.048 1.00 17.29 136 ILE D O 1
ATOM 6434 N N . GLY D 1 139 ? 37.770 88.475 65.216 1.00 18.79 137 GLY D N 1
ATOM 6435 C CA . GLY D 1 139 ? 37.831 89.906 64.979 1.00 19.60 137 GLY D CA 1
ATOM 6436 C C . GLY D 1 139 ? 38.229 90.129 63.535 1.00 20.95 137 GLY D C 1
ATOM 6437 O O . GLY D 1 139 ? 37.611 89.567 62.629 1.00 20.90 137 GLY D O 1
ATOM 6438 N N . LEU D 1 140 ? 39.253 90.947 63.313 1.00 21.79 138 LEU D N 1
ATOM 6439 C CA . LEU D 1 140 ? 39.733 91.205 61.962 1.00 23.45 138 LEU D CA 1
ATOM 6440 C C . LEU D 1 140 ? 40.670 90.060 61.589 1.00 23.92 138 LEU D C 1
ATOM 6441 O O . LEU D 1 140 ? 41.717 89.875 62.214 1.00 23.72 138 LEU D O 1
ATOM 6446 N N . THR D 1 141 ? 40.279 89.282 60.585 1.00 24.05 139 THR D N 1
ATOM 6447 C CA . THR D 1 141 ? 41.080 88.147 60.148 1.00 24.76 139 THR D CA 1
ATOM 6448 C C . THR D 1 141 ? 41.621 88.387 58.743 1.00 24.65 139 THR D C 1
ATOM 6449 O O . THR D 1 141 ? 40.883 88.307 57.763 1.00 25.17 139 THR D O 1
ATOM 6453 N N . PRO D 1 142 ? 42.927 88.682 58.634 1.00 24.79 140 PRO D N 1
ATOM 6454 C CA . PRO D 1 142 ? 43.632 88.952 57.376 1.00 24.59 140 PRO D CA 1
ATOM 6455 C C . PRO D 1 142 ? 43.369 87.981 56.226 1.00 24.16 140 PRO D C 1
ATOM 6456 O O . PRO D 1 142 ? 43.408 88.374 55.060 1.00 24.12 140 PRO D O 1
ATOM 6460 N N . GLN D 1 143 ? 43.106 86.718 56.545 1.00 23.85 141 GLN D N 1
ATOM 6461 C CA . GLN D 1 143 ? 42.847 85.721 55.512 1.00 23.66 141 GLN D CA 1
ATOM 6462 C C . GLN D 1 143 ? 41.544 85.969 54.753 1.00 23.91 141 GLN D C 1
ATOM 6463 O O . GLN D 1 143 ? 41.331 85.413 53.673 1.00 23.75 141 GLN D O 1
ATOM 6469 N N . SER D 1 144 ? 40.676 86.805 55.314 1.00 23.91 142 SER D N 1
ATOM 6470 C CA . SER D 1 144 ? 39.401 87.118 54.671 1.00 24.08 142 SER D CA 1
ATOM 6471 C C . SER D 1 144 ? 39.382 88.560 54.171 1.00 24.00 142 SER D C 1
ATOM 6472 O O . SER D 1 144 ? 38.321 89.104 53.856 1.00 23.38 142 SER D O 1
ATOM 6475 N N . VAL D 1 145 ? 40.563 89.167 54.091 1.00 23.60 143 VAL D N 1
ATOM 6476 C CA . VAL D 1 145 ? 40.701 90.552 53.651 1.00 23.86 143 VAL D CA 1
ATOM 6477 C C . VAL D 1 145 ? 39.994 90.883 52.329 1.00 24.34 143 VAL D C 1
ATOM 6478 O O . VAL D 1 145 ? 39.530 92.009 52.139 1.00 23.63 143 VAL D O 1
ATOM 6482 N N . PHE D 1 146 ? 39.911 89.917 51.418 1.00 24.33 144 PHE D N 1
ATOM 6483 C CA . PHE D 1 146 ? 39.260 90.170 50.133 1.00 24.91 144 PHE D CA 1
ATOM 6484 C C . PHE D 1 146 ? 37.739 90.115 50.206 1.00 25.18 144 PHE D C 1
ATOM 6485 O O . PHE D 1 146 ? 37.053 90.680 49.353 1.00 24.93 144 PHE D O 1
ATOM 6493 N N . ALA D 1 147 ? 37.213 89.442 51.223 1.00 25.70 145 ALA D N 1
ATOM 6494 C CA . ALA D 1 147 ? 35.768 89.320 51.392 1.00 26.61 145 ALA D CA 1
ATOM 6495 C C . ALA D 1 147 ? 35.171 90.565 52.041 1.00 27.32 145 ALA D C 1
ATOM 6496 O O . ALA D 1 147 ? 34.212 91.123 51.462 1.00 28.08 145 ALA D O 1
ATOM 6498 N N . GLY D 1 158 ? 25.240 95.176 67.538 1.00 40.66 156 GLY D N 1
ATOM 6499 C CA . GLY D 1 158 ? 24.951 93.858 66.901 1.00 40.44 156 GLY D CA 1
ATOM 6500 C C . GLY D 1 158 ? 26.213 93.087 66.567 1.00 40.27 156 GLY D C 1
ATOM 6501 O O . GLY D 1 158 ? 26.412 91.965 67.037 1.00 40.51 156 GLY D O 1
ATOM 6502 N N . LYS D 1 159 ? 27.072 93.688 65.751 1.00 39.88 157 LYS D N 1
ATOM 6503 C CA . LYS D 1 159 ? 28.321 93.049 65.360 1.00 39.17 157 LYS D CA 1
ATOM 6504 C C . LYS D 1 159 ? 29.182 92.762 66.588 1.00 38.25 157 LYS D C 1
ATOM 6505 O O . LYS D 1 159 ? 30.164 92.025 66.512 1.00 38.49 157 LYS D O 1
ATOM 6511 N N . ALA D 1 160 ? 28.802 93.346 67.721 1.00 37.03 158 ALA D N 1
ATOM 6512 C CA . ALA D 1 160 ? 29.527 93.143 68.967 1.00 35.58 158 ALA D CA 1
ATOM 6513 C C . ALA D 1 160 ? 29.100 91.817 69.587 1.00 34.60 158 ALA D C 1
ATOM 6514 O O . ALA D 1 160 ? 29.905 91.113 70.201 1.00 34.00 158 ALA D O 1
ATOM 6516 N N . GLN D 1 161 ? 27.825 91.481 69.421 1.00 33.40 159 GLN D N 1
ATOM 6517 C CA . GLN D 1 161 ? 27.290 90.238 69.957 1.00 32.56 159 GLN D CA 1
ATOM 6518 C C . GLN D 1 161 ? 27.871 89.048 69.200 1.00 31.27 159 GLN D C 1
ATOM 6519 O O . GLN D 1 161 ? 28.049 87.969 69.762 1.00 31.11 159 GLN D O 1
ATOM 6525 N N . ALA D 1 162 ? 28.161 89.256 67.920 1.00 29.60 160 ALA D N 1
ATOM 6526 C CA . ALA D 1 162 ? 28.724 88.205 67.085 1.00 28.36 160 ALA D CA 1
ATOM 6527 C C . ALA D 1 162 ? 30.127 87.850 67.570 1.00 27.35 160 ALA D C 1
ATOM 6528 O O . ALA D 1 162 ? 30.497 86.675 67.620 1.00 27.05 160 ALA D O 1
ATOM 6530 N N . LEU D 1 163 ? 30.901 88.871 67.925 1.00 25.93 161 LEU D N 1
ATOM 6531 C CA . LEU D 1 163 ? 32.261 88.671 68.412 1.00 24.87 161 LEU D CA 1
ATOM 6532 C C . LEU D 1 163 ? 32.217 87.881 69.709 1.00 24.09 161 LEU D C 1
ATOM 6533 O O . LEU D 1 163 ? 32.989 86.941 69.904 1.00 23.36 161 LEU D O 1
ATOM 6538 N N . LEU D 1 164 ? 31.311 88.275 70.600 1.00 23.22 162 LEU D N 1
ATOM 6539 C CA . LEU D 1 164 ? 31.151 87.590 71.870 1.00 22.54 162 LEU D CA 1
ATOM 6540 C C . LEU D 1 164 ? 30.793 86.130 71.615 1.00 21.70 162 LEU D C 1
ATOM 6541 O O . LEU D 1 164 ? 31.321 85.236 72.272 1.00 21.48 162 LEU D O 1
ATOM 6546 N N . ASN D 1 165 ? 29.899 85.890 70.659 1.00 20.97 163 ASN D N 1
ATOM 6547 C CA . ASN D 1 165 ? 29.503 84.525 70.332 1.00 20.41 163 ASN D CA 1
ATOM 6548 C C . ASN D 1 165 ? 30.684 83.735 69.778 1.00 19.38 163 ASN D C 1
ATOM 6549 O O . ASN D 1 165 ? 30.864 82.565 70.116 1.00 18.99 163 ASN D O 1
ATOM 6554 N N . ASP D 1 166 ? 31.482 84.372 68.925 1.00 18.30 164 ASP D N 1
ATOM 6555 C CA . ASP D 1 166 ? 32.646 83.709 68.346 1.00 17.62 164 ASP D CA 1
ATOM 6556 C C . ASP D 1 166 ? 33.593 83.268 69.457 1.00 16.79 164 ASP D C 1
ATOM 6557 O O . ASP D 1 166 ? 34.071 82.135 69.468 1.00 15.65 164 ASP D O 1
ATOM 6562 N N . ALA D 1 167 ? 33.856 84.175 70.392 1.00 15.70 165 ALA D N 1
ATOM 6563 C CA . ALA D 1 167 ? 34.755 83.891 71.503 1.00 15.30 165 ALA D CA 1
ATOM 6564 C C . ALA D 1 167 ? 34.234 82.762 72.380 1.00 15.59 165 ALA D C 1
ATOM 6565 O O . ALA D 1 167 ? 34.978 81.847 72.729 1.00 14.50 165 ALA D O 1
ATOM 6567 N N . LYS D 1 168 ? 32.953 82.827 72.735 1.00 15.59 166 LYS D N 1
ATOM 6568 C CA . LYS D 1 168 ? 32.359 81.798 73.577 1.00 16.39 166 LYS D CA 1
ATOM 6569 C C . LYS D 1 168 ? 32.300 80.457 72.856 1.00 15.66 166 LYS D C 1
ATOM 6570 O O . LYS D 1 168 ? 32.458 79.409 73.476 1.00 15.19 166 LYS D O 1
ATOM 6576 N N . ALA D 1 169 ? 32.068 80.490 71.548 1.00 15.03 167 ALA D N 1
ATOM 6577 C CA . ALA D 1 169 ? 32.009 79.254 70.774 1.00 14.78 167 ALA D CA 1
ATOM 6578 C C . ALA D 1 169 ? 33.353 78.525 70.855 1.00 14.54 167 ALA D C 1
ATOM 6579 O O . ALA D 1 169 ? 33.405 77.321 71.107 1.00 14.70 167 ALA D O 1
ATOM 6581 N N . HIS D 1 170 ? 34.444 79.258 70.649 1.00 14.08 168 HIS D N 1
ATOM 6582 C CA . HIS D 1 170 ? 35.770 78.654 70.709 1.00 13.93 168 HIS D CA 1
ATOM 6583 C C . HIS D 1 170 ? 36.162 78.260 72.123 1.00 14.16 168 HIS D C 1
ATOM 6584 O O . HIS D 1 170 ? 36.800 77.228 72.334 1.00 13.87 168 HIS D O 1
ATOM 6591 N N . ASP D 1 171 ? 35.780 79.081 73.094 1.00 14.47 169 ASP D N 1
ATOM 6592 C CA . ASP D 1 171 ? 36.091 78.779 74.485 1.00 15.20 169 ASP D CA 1
ATOM 6593 C C . ASP D 1 171 ? 35.417 77.464 74.869 1.00 15.29 169 ASP D C 1
ATOM 6594 O O . ASP D 1 171 ? 36.046 76.579 75.450 1.00 15.06 169 ASP D O 1
ATOM 6599 N N . ASP D 1 172 ? 34.134 77.338 74.537 1.00 15.55 170 ASP D N 1
ATOM 6600 C CA . ASP D 1 172 ? 33.389 76.124 74.854 1.00 16.27 170 ASP D CA 1
ATOM 6601 C C . ASP D 1 172 ? 33.963 74.911 74.130 1.00 16.11 170 ASP D C 1
ATOM 6602 O O . ASP D 1 172 ? 33.848 73.779 74.608 1.00 16.01 170 ASP D O 1
ATOM 6607 N N . ALA D 1 173 ? 34.582 75.149 72.977 1.00 14.99 171 ALA D N 1
ATOM 6608 C CA . ALA D 1 173 ? 35.168 74.067 72.191 1.00 14.52 171 ALA D CA 1
ATOM 6609 C C . ALA D 1 173 ? 36.520 73.625 72.750 1.00 14.18 171 ALA D C 1
ATOM 6610 O O . ALA D 1 173 ? 37.084 72.623 72.308 1.00 14.41 171 ALA D O 1
ATOM 6612 N N . GLY D 1 174 ? 37.047 74.378 73.711 1.00 13.38 172 GLY D N 1
ATOM 6613 C CA . GLY D 1 174 ? 38.318 74.009 74.311 1.00 12.83 172 GLY D CA 1
ATOM 6614 C C . GLY D 1 174 ? 39.548 74.740 73.803 1.00 11.73 172 GLY D C 1
ATOM 6615 O O . GLY D 1 174 ? 40.669 74.261 73.969 1.00 11.77 172 GLY D O 1
ATOM 6616 N N . ALA D 1 175 ? 39.353 75.897 73.181 1.00 11.75 173 ALA D N 1
ATOM 6617 C CA . ALA D 1 175 ? 40.484 76.669 72.680 1.00 11.48 173 ALA D CA 1
ATOM 6618 C C . ALA D 1 175 ? 41.413 76.995 73.844 1.00 11.65 173 ALA D C 1
ATOM 6619 O O . ALA D 1 175 ? 40.951 77.318 74.936 1.00 11.47 173 ALA D O 1
ATOM 6621 N N . ALA D 1 176 ? 42.718 76.890 73.618 1.00 11.44 174 ALA D N 1
ATOM 6622 C CA . ALA D 1 176 ? 43.689 77.192 74.666 1.00 12.07 174 ALA D CA 1
ATOM 6623 C C . ALA D 1 176 ? 43.815 78.703 74.827 1.00 12.04 174 ALA D C 1
ATOM 6624 O O . ALA D 1 176 ? 43.982 79.212 75.941 1.00 11.24 174 ALA D O 1
ATOM 6626 N N . VAL D 1 177 ? 43.727 79.418 73.707 1.00 11.74 175 VAL D N 1
ATOM 6627 C CA . VAL D 1 177 ? 43.834 80.876 73.703 1.00 12.18 175 VAL D CA 1
ATOM 6628 C C . VAL D 1 177 ? 42.894 81.480 72.662 1.00 12.12 175 VAL D C 1
ATOM 6629 O O . VAL D 1 177 ? 42.592 80.848 71.651 1.00 12.53 175 VAL D O 1
ATOM 6633 N N . VAL D 1 178 ? 42.415 82.692 72.925 1.00 11.73 176 VAL D N 1
ATOM 6634 C CA . VAL D 1 178 ? 41.576 83.404 71.968 1.00 12.12 176 VAL D CA 1
ATOM 6635 C C . VAL D 1 178 ? 42.312 84.702 71.653 1.00 12.98 176 VAL D C 1
ATOM 6636 O O . VAL D 1 178 ? 42.692 85.453 72.559 1.00 13.11 176 VAL D O 1
ATOM 6640 N N . LEU D 1 179 ? 42.537 84.953 70.368 1.00 12.39 177 LEU D N 1
ATOM 6641 C CA . LEU D 1 179 ? 43.247 86.151 69.945 1.00 13.11 177 LEU D CA 1
ATOM 6642 C C . LEU D 1 179 ? 42.302 87.101 69.223 1.00 13.94 177 LEU D C 1
ATOM 6643 O O . LEU D 1 179 ? 41.603 86.700 68.298 1.00 13.93 177 LEU D O 1
ATOM 6656 N N . GLU D 1 181 ? 41.811 90.756 67.110 1.00 17.26 179 GLU D N 1
ATOM 6657 C CA . GLU D 1 181 ? 42.499 91.778 66.332 1.00 18.59 179 GLU D CA 1
ATOM 6658 C C . GLU D 1 181 ? 41.566 92.931 65.967 1.00 19.35 179 GLU D C 1
ATOM 6659 O O . GLU D 1 181 ? 40.502 92.718 65.390 1.00 19.19 179 GLU D O 1
ATOM 6665 N N . CYS D 1 182 ? 41.973 94.147 66.320 1.00 19.98 180 CYS D N 1
ATOM 6666 C CA . CYS D 1 182 ? 41.195 95.348 66.032 1.00 21.42 180 CYS D CA 1
ATOM 6667 C C . CYS D 1 182 ? 39.748 95.234 66.502 1.00 21.49 180 CYS D C 1
ATOM 6668 O O . CYS D 1 182 ? 38.819 95.117 65.701 1.00 21.21 180 CYS D O 1
ATOM 6671 N N . VAL D 1 183 ? 39.583 95.275 67.819 1.00 21.96 181 VAL D N 1
ATOM 6672 C CA . VAL D 1 183 ? 38.284 95.179 68.472 1.00 22.78 181 VAL D CA 1
ATOM 6673 C C . VAL D 1 183 ? 38.169 96.310 69.488 1.00 23.28 181 VAL D C 1
ATOM 6674 O O . VAL D 1 183 ? 39.161 96.686 70.111 1.00 23.27 181 VAL D O 1
ATOM 6678 N N . LEU D 1 184 ? 36.967 96.854 69.655 1.00 23.99 182 LEU D N 1
ATOM 6679 C CA . LEU D 1 184 ? 36.764 97.923 70.625 1.00 24.28 182 LEU D CA 1
ATOM 6680 C C . LEU D 1 184 ? 37.268 97.431 71.975 1.00 24.05 182 LEU D C 1
ATOM 6681 O O . LEU D 1 184 ? 36.909 96.340 72.416 1.00 23.54 182 LEU D O 1
ATOM 6686 N N . ALA D 1 185 ? 38.106 98.235 72.622 1.00 23.73 183 ALA D N 1
ATOM 6687 C CA . ALA D 1 185 ? 38.679 97.870 73.914 1.00 23.97 183 ALA D CA 1
ATOM 6688 C C . ALA D 1 185 ? 37.646 97.380 74.921 1.00 24.20 183 ALA D C 1
ATOM 6689 O O . ALA D 1 185 ? 37.820 96.325 75.530 1.00 23.65 183 ALA D O 1
ATOM 6691 N N . GLU D 1 186 ? 36.576 98.150 75.101 1.00 24.24 184 GLU D N 1
ATOM 6692 C CA . GLU D 1 186 ? 35.527 97.780 76.044 1.00 24.27 184 GLU D CA 1
ATOM 6693 C C . GLU D 1 186 ? 34.989 96.393 75.722 1.00 23.94 184 GLU D C 1
ATOM 6694 O O . GLU D 1 186 ? 34.686 95.609 76.620 1.00 24.10 184 GLU D O 1
ATOM 6696 N N . LEU D 1 187 ? 34.873 96.099 74.433 1.00 23.62 185 LEU D N 1
ATOM 6697 C CA . LEU D 1 187 ? 34.377 94.806 73.983 1.00 23.18 185 LEU D CA 1
ATOM 6698 C C . LEU D 1 187 ? 35.406 93.723 74.318 1.00 22.96 185 LEU D C 1
ATOM 6699 O O . LEU D 1 187 ? 35.066 92.674 74.862 1.00 22.71 185 LEU D O 1
ATOM 6704 N N . ALA D 1 188 ? 36.667 93.986 73.991 1.00 22.15 186 ALA D N 1
ATOM 6705 C CA . ALA D 1 188 ? 37.734 93.031 74.269 1.00 21.84 186 ALA D CA 1
ATOM 6706 C C . ALA D 1 188 ? 37.787 92.706 75.758 1.00 21.26 186 ALA D C 1
ATOM 6707 O O . ALA D 1 188 ? 38.039 91.569 76.145 1.00 20.65 186 ALA D O 1
ATOM 6709 N N . LYS D 1 189 ? 37.551 93.712 76.592 1.00 21.50 187 LYS D N 1
ATOM 6710 C CA . LYS D 1 189 ? 37.574 93.515 78.035 1.00 21.48 187 LYS D CA 1
ATOM 6711 C C . LYS D 1 189 ? 36.471 92.564 78.484 1.00 21.08 187 LYS D C 1
ATOM 6712 O O . LYS D 1 189 ? 36.703 91.669 79.297 1.00 20.66 187 LYS D O 1
ATOM 6718 N N . LYS D 1 190 ? 35.267 92.763 77.961 1.00 20.99 188 LYS D N 1
ATOM 6719 C CA . LYS D 1 190 ? 34.148 91.906 78.325 1.00 20.86 188 LYS D CA 1
ATOM 6720 C C . LYS D 1 190 ? 34.440 90.462 77.921 1.00 20.07 188 LYS D C 1
ATOM 6721 O O . LYS D 1 190 ? 34.196 89.534 78.693 1.00 19.83 188 LYS D O 1
ATOM 6727 N N . VAL D 1 191 ? 34.962 90.271 76.712 1.00 19.40 189 VAL D N 1
ATOM 6728 C CA . VAL D 1 191 ? 35.289 88.928 76.243 1.00 18.48 189 VAL D CA 1
ATOM 6729 C C . VAL D 1 191 ? 36.309 88.278 77.171 1.00 17.91 189 VAL D C 1
ATOM 6730 O O . VAL D 1 191 ? 36.140 87.137 77.597 1.00 17.45 189 VAL D O 1
ATOM 6734 N N . THR D 1 192 ? 37.369 89.017 77.482 1.00 17.79 190 THR D N 1
ATOM 6735 C CA . THR D 1 192 ? 38.422 88.517 78.353 1.00 17.75 190 THR D CA 1
ATOM 6736 C C . THR D 1 192 ? 37.885 88.097 79.718 1.00 18.64 190 THR D C 1
ATOM 6737 O O . THR D 1 192 ? 38.335 87.104 80.298 1.00 18.10 190 THR D O 1
ATOM 6741 N N . GLU D 1 193 ? 36.918 88.853 80.224 1.00 19.37 191 GLU D N 1
ATOM 6742 C CA . GLU D 1 193 ? 36.311 88.563 81.517 1.00 20.89 191 GLU D CA 1
ATOM 6743 C C . GLU D 1 193 ? 35.289 87.434 81.428 1.00 20.97 191 GLU D C 1
ATOM 6744 O O . GLU D 1 193 ? 34.879 86.877 82.447 1.00 21.43 191 GLU D O 1
ATOM 6750 N N . THR D 1 194 ? 34.892 87.087 80.209 1.00 20.84 192 THR D N 1
ATOM 6751 C CA . THR D 1 194 ? 33.896 86.043 80.003 1.00 20.82 192 THR D CA 1
ATOM 6752 C C . THR D 1 194 ? 34.459 84.656 79.714 1.00 20.38 192 THR D C 1
ATOM 6753 O O . THR D 1 194 ? 34.062 83.678 80.353 1.00 20.50 192 THR D O 1
ATOM 6757 N N . VAL D 1 195 ? 35.372 84.561 78.751 1.00 19.45 193 VAL D N 1
ATOM 6758 C CA . VAL D 1 195 ? 35.950 83.266 78.405 1.00 18.50 193 VAL D CA 1
ATOM 6759 C C . VAL D 1 195 ? 36.896 82.782 79.498 1.00 18.08 193 VAL D C 1
ATOM 6760 O O . VAL D 1 195 ? 37.483 83.583 80.228 1.00 18.40 193 VAL D O 1
ATOM 6764 N N . SER D 1 196 ? 37.043 81.467 79.606 1.00 17.64 194 SER D N 1
ATOM 6765 C CA . SER D 1 196 ? 37.899 80.882 80.627 1.00 17.46 194 SER D CA 1
ATOM 6766 C C . SER D 1 196 ? 39.367 80.883 80.231 1.00 17.12 194 SER D C 1
ATOM 6767 O O . SER D 1 196 ? 40.247 80.908 81.092 1.00 17.36 194 SER D O 1
ATOM 6770 N N . CYS D 1 197 ? 39.630 80.863 78.928 1.00 16.24 195 CYS D N 1
ATOM 6771 C CA . CYS D 1 197 ? 41.002 80.836 78.433 1.00 15.39 195 CYS D CA 1
ATOM 6772 C C . CYS D 1 197 ? 41.629 82.224 78.336 1.00 14.64 195 CYS D C 1
ATOM 6773 O O . CYS D 1 197 ? 40.934 83.235 78.335 1.00 14.26 195 CYS D O 1
ATOM 6776 N N . PRO D 1 198 ? 42.966 82.283 78.274 1.00 14.23 196 PRO D N 1
ATOM 6777 C CA . PRO D 1 198 ? 43.652 83.570 78.166 1.00 13.98 196 PRO D CA 1
ATOM 6778 C C . PRO D 1 198 ? 43.336 84.195 76.805 1.00 13.46 196 PRO D C 1
ATOM 6779 O O . PRO D 1 198 ? 43.077 83.476 75.836 1.00 13.64 196 PRO D O 1
ATOM 6783 N N . THR D 1 199 ? 43.357 85.522 76.740 1.00 13.23 197 THR D N 1
ATOM 6784 C CA . THR D 1 199 ? 43.120 86.238 75.492 1.00 12.84 197 THR D CA 1
ATOM 6785 C C . THR D 1 199 ? 44.372 87.043 75.162 1.00 13.00 197 THR D C 1
ATOM 6786 O O . THR D 1 199 ? 45.072 87.516 76.061 1.00 13.17 197 THR D O 1
ATOM 6790 N N . ILE D 1 200 ? 44.659 87.177 73.872 1.00 12.05 198 ILE D N 1
ATOM 6791 C CA . ILE D 1 200 ? 45.801 87.954 73.406 1.00 11.94 198 ILE D CA 1
ATOM 6792 C C . ILE D 1 200 ? 45.213 88.971 72.439 1.00 11.62 198 ILE D C 1
ATOM 6793 O O . ILE D 1 200 ? 44.332 88.644 71.639 1.00 11.95 198 ILE D O 1
ATOM 6798 N N . GLY D 1 201 ? 45.676 90.209 72.512 1.00 11.89 199 GLY D N 1
ATOM 6799 C CA . GLY D 1 201 ? 45.131 91.194 71.605 1.00 11.88 199 GLY D CA 1
ATOM 6800 C C . GLY D 1 201 ? 46.136 92.011 70.822 1.00 12.72 199 GLY D C 1
ATOM 6801 O O . GLY D 1 201 ? 47.307 92.119 71.186 1.00 12.31 199 GLY D O 1
ATOM 6802 N N . ILE D 1 202 ? 45.664 92.549 69.704 1.00 13.43 200 ILE D N 1
ATOM 6803 C CA . ILE D 1 202 ? 46.450 93.445 68.871 1.00 14.36 200 ILE D CA 1
ATOM 6804 C C . ILE D 1 202 ? 45.396 94.434 68.391 1.00 14.87 200 ILE D C 1
ATOM 6805 O O . ILE D 1 202 ? 44.455 94.064 67.687 1.00 14.29 200 ILE D O 1
ATOM 6810 N N . GLY D 1 203 ? 45.533 95.686 68.816 1.00 15.50 201 GLY D N 1
ATOM 6811 C CA . GLY D 1 203 ? 44.552 96.688 68.449 1.00 16.53 201 GLY D CA 1
ATOM 6812 C C . GLY D 1 203 ? 43.253 96.414 69.193 1.00 17.24 201 GLY D C 1
ATOM 6813 O O . GLY D 1 203 ? 42.175 96.819 68.751 1.00 17.46 201 GLY D O 1
ATOM 6814 N N . ALA D 1 204 ? 43.355 95.731 70.333 1.00 17.37 202 ALA D N 1
ATOM 6815 C CA . ALA D 1 204 ? 42.177 95.394 71.129 1.00 18.44 202 ALA D CA 1
ATOM 6816 C C . ALA D 1 204 ? 42.223 95.903 72.568 1.00 18.55 202 ALA D C 1
ATOM 6817 O O . ALA D 1 204 ? 41.491 95.408 73.424 1.00 18.90 202 ALA D O 1
ATOM 6819 N N . GLY D 1 205 ? 43.079 96.882 72.841 1.00 19.23 203 GLY D N 1
ATOM 6820 C CA . GLY D 1 205 ? 43.157 97.420 74.190 1.00 19.06 203 GLY D CA 1
ATOM 6821 C C . GLY D 1 205 ? 44.095 96.669 75.116 1.00 19.31 203 GLY D C 1
ATOM 6822 O O . GLY D 1 205 ? 44.612 95.611 74.765 1.00 18.60 203 GLY D O 1
ATOM 6823 N N . ALA D 1 206 ? 44.303 97.208 76.314 1.00 19.24 204 ALA D N 1
ATOM 6824 C CA . ALA D 1 206 ? 45.207 96.591 77.276 1.00 19.82 204 ALA D CA 1
ATOM 6825 C C . ALA D 1 206 ? 44.553 95.632 78.262 1.00 19.76 204 ALA D C 1
ATOM 6826 O O . ALA D 1 206 ? 45.243 95.024 79.080 1.00 19.92 204 ALA D O 1
ATOM 6828 N N . ASP D 1 207 ? 43.236 95.481 78.194 1.00 20.19 205 ASP D N 1
ATOM 6829 C CA . ASP D 1 207 ? 42.574 94.578 79.124 1.00 20.99 205 ASP D CA 1
ATOM 6830 C C . ASP D 1 207 ? 42.575 93.107 78.710 1.00 20.66 205 ASP D C 1
ATOM 6831 O O . ASP D 1 207 ? 42.012 92.262 79.405 1.00 21.00 205 ASP D O 1
ATOM 6836 N N . CYS D 1 208 ? 43.208 92.796 77.582 1.00 19.43 206 CYS D N 1
ATOM 6837 C CA . CYS D 1 208 ? 43.318 91.404 77.155 1.00 18.26 206 CYS D CA 1
ATOM 6838 C C . CYS D 1 208 ? 44.360 90.810 78.100 1.00 17.37 206 CYS D C 1
ATOM 6839 O O . CYS D 1 208 ? 45.055 91.555 78.793 1.00 17.37 206 CYS D O 1
ATOM 6842 N N . ASP D 1 209 ? 44.484 89.488 78.133 1.00 16.16 207 ASP D N 1
ATOM 6843 C CA . ASP D 1 209 ? 45.457 88.858 79.023 1.00 15.10 207 ASP D CA 1
ATOM 6844 C C . ASP D 1 209 ? 46.881 88.934 78.490 1.00 14.41 207 ASP D C 1
ATOM 6845 O O . ASP D 1 209 ? 47.833 88.516 79.160 1.00 13.96 207 ASP D O 1
ATOM 6850 N N . GLY D 1 210 ? 47.021 89.466 77.281 1.00 13.27 208 GLY D N 1
ATOM 6851 C CA . GLY D 1 210 ? 48.331 89.587 76.671 1.00 12.24 208 GLY D CA 1
ATOM 6852 C C . GLY D 1 210 ? 48.266 90.385 75.384 1.00 11.24 208 GLY D C 1
ATOM 6853 O O . GLY D 1 210 ? 47.180 90.769 74.942 1.00 10.94 208 GLY D O 1
ATOM 6854 N N . GLN D 1 211 ? 49.428 90.624 74.784 1.00 10.78 209 GLN D N 1
ATOM 6855 C CA . GLN D 1 211 ? 49.531 91.404 73.557 1.00 10.37 209 GLN D CA 1
ATOM 6856 C C . GLN D 1 211 ? 50.425 90.736 72.521 1.00 10.33 209 GLN D C 1
ATOM 6857 O O . GLN D 1 211 ? 51.298 89.940 72.861 1.00 9.79 209 GLN D O 1
ATOM 6863 N N . VAL D 1 212 ? 50.207 91.088 71.258 1.00 10.15 210 VAL D N 1
ATOM 6864 C CA . VAL D 1 212 ? 51.037 90.584 70.173 1.00 10.23 210 VAL D CA 1
ATOM 6865 C C . VAL D 1 212 ? 51.232 91.703 69.153 1.00 10.55 210 VAL D C 1
ATOM 6866 O O . VAL D 1 212 ? 50.360 92.556 68.978 1.00 10.53 210 VAL D O 1
ATOM 6870 N N . LEU D 1 213 ? 52.400 91.704 68.516 1.00 10.42 211 LEU D N 1
ATOM 6871 C CA . LEU D 1 213 ? 52.733 92.660 67.466 1.00 11.17 211 LEU D CA 1
ATOM 6872 C C . LEU D 1 213 ? 53.625 91.916 66.486 1.00 11.14 211 LEU D C 1
ATOM 6873 O O . LEU D 1 213 ? 54.269 90.931 66.854 1.00 11.61 211 LEU D O 1
ATOM 6878 N N . VAL D 1 214 ? 53.642 92.367 65.236 1.00 11.76 212 VAL D N 1
ATOM 6879 C CA . VAL D 1 214 ? 54.498 91.759 64.228 1.00 12.00 212 VAL D CA 1
ATOM 6880 C C . VAL D 1 214 ? 55.881 92.362 64.462 1.00 12.66 212 VAL D C 1
ATOM 6881 O O . VAL D 1 214 ? 56.026 93.586 64.524 1.00 12.34 212 VAL D O 1
ATOM 6893 N N . HIS D 1 216 ? 58.590 92.921 62.665 1.00 13.85 214 HIS D N 1
ATOM 6894 C CA . HIS D 1 216 ? 59.034 93.943 61.731 1.00 14.10 214 HIS D CA 1
ATOM 6895 C C . HIS D 1 216 ? 58.335 95.282 61.914 1.00 14.86 214 HIS D C 1
ATOM 6896 O O . HIS D 1 216 ? 58.932 96.334 61.670 1.00 14.90 214 HIS D O 1
ATOM 6903 N N . ASP D 1 217 ? 57.078 95.251 62.344 1.00 14.63 215 ASP D N 1
ATOM 6904 C CA . ASP D 1 217 ? 56.339 96.483 62.571 1.00 15.63 215 ASP D CA 1
ATOM 6905 C C . ASP D 1 217 ? 56.902 97.226 63.775 1.00 16.00 215 ASP D C 1
ATOM 6906 O O . ASP D 1 217 ? 57.188 98.420 63.701 1.00 16.38 215 ASP D O 1
ATOM 6919 N N . LEU D 1 219 ? 59.772 97.004 65.069 1.00 14.96 217 LEU D N 1
ATOM 6920 C CA . LEU D 1 219 ? 61.199 97.308 64.959 1.00 15.24 217 LEU D CA 1
ATOM 6921 C C . LEU D 1 219 ? 61.379 98.407 63.912 1.00 15.43 217 LEU D C 1
ATOM 6922 O O . LEU D 1 219 ? 62.498 98.787 63.579 1.00 15.31 217 LEU D O 1
ATOM 6927 N N . GLY D 1 220 ? 60.258 98.902 63.394 1.00 16.26 218 GLY D N 1
ATOM 6928 C CA . GLY D 1 220 ? 60.288 99.963 62.400 1.00 17.69 218 GLY D CA 1
ATOM 6929 C C . GLY D 1 220 ? 60.996 99.619 61.101 1.00 19.25 218 GLY D C 1
ATOM 6930 O O . GLY D 1 220 ? 61.605 100.489 60.474 1.00 18.86 218 GLY D O 1
ATOM 6931 N N . ILE D 1 221 ? 60.908 98.360 60.685 1.00 20.05 219 ILE D N 1
ATOM 6932 C CA . ILE D 1 221 ? 61.559 97.916 59.455 1.00 22.06 219 ILE D CA 1
ATOM 6933 C C . ILE D 1 221 ? 60.903 98.479 58.196 1.00 24.06 219 ILE D C 1
ATOM 6934 O O . ILE D 1 221 ? 61.558 98.628 57.165 1.00 24.44 219 ILE D O 1
ATOM 6939 N N . PHE D 1 222 ? 59.614 98.793 58.277 1.00 26.35 220 PHE D N 1
ATOM 6940 C CA . PHE D 1 222 ? 58.903 99.343 57.127 1.00 28.96 220 PHE D CA 1
ATOM 6941 C C . PHE D 1 222 ? 58.925 100.867 57.133 1.00 30.93 220 PHE D C 1
ATOM 6942 O O . PHE D 1 222 ? 58.902 101.493 58.193 1.00 31.50 220 PHE D O 1
ATOM 6950 N N . PRO D 1 223 ? 58.970 101.485 55.942 1.00 32.79 221 PRO D N 1
ATOM 6951 C CA . PRO D 1 223 ? 58.991 102.947 55.841 1.00 34.21 221 PRO D CA 1
ATOM 6952 C C . PRO D 1 223 ? 57.634 103.549 56.195 1.00 35.37 221 PRO D C 1
ATOM 6953 O O . PRO D 1 223 ? 56.617 102.853 56.195 1.00 35.98 221 PRO D O 1
ATOM 6957 N N . GLY D 1 224 ? 57.623 104.841 56.502 1.00 36.45 222 GLY D N 1
ATOM 6958 C CA . GLY D 1 224 ? 56.381 105.502 56.855 1.00 37.28 222 GLY D CA 1
ATOM 6959 C C . GLY D 1 224 ? 56.018 105.306 58.313 1.00 37.91 222 GLY D C 1
ATOM 6960 O O . GLY D 1 224 ? 56.793 104.740 59.085 1.00 38.18 222 GLY D O 1
ATOM 6961 N N . LYS D 1 225 ? 54.834 105.776 58.691 1.00 38.46 223 LYS D N 1
ATOM 6962 C CA . LYS D 1 225 ? 54.364 105.656 60.065 1.00 38.71 223 LYS D CA 1
ATOM 6963 C C . LYS D 1 225 ? 53.668 104.319 60.282 1.00 38.73 223 LYS D C 1
ATOM 6964 O O . LYS D 1 225 ? 52.928 103.844 59.420 1.00 39.11 223 LYS D O 1
ATOM 6966 N N . THR D 1 226 ? 53.914 103.714 61.440 1.00 38.40 224 THR D N 1
ATOM 6967 C CA . THR D 1 226 ? 53.310 102.432 61.774 1.00 37.83 224 THR D CA 1
ATOM 6968 C C . THR D 1 226 ? 51.812 102.601 61.994 1.00 36.91 224 THR D C 1
ATOM 6969 O O . THR D 1 226 ? 51.322 103.723 62.140 1.00 37.14 224 THR D O 1
ATOM 6973 N N . ALA D 1 227 ? 51.088 101.486 62.006 1.00 35.65 225 ALA D N 1
ATOM 6974 C CA . ALA D 1 227 ? 49.646 101.515 62.219 1.00 33.83 225 ALA D CA 1
ATOM 6975 C C . ALA D 1 227 ? 49.359 102.180 63.560 1.00 32.43 225 ALA D C 1
ATOM 6976 O O . ALA D 1 227 ? 50.241 102.272 64.414 1.00 31.89 225 ALA D O 1
ATOM 6978 N N . LYS D 1 228 ? 48.126 102.640 63.742 1.00 30.82 226 LYS D N 1
ATOM 6979 C CA . LYS D 1 228 ? 47.732 103.311 64.978 1.00 29.43 226 LYS D CA 1
ATOM 6980 C C . LYS D 1 228 ? 47.914 102.457 66.230 1.00 28.20 226 LYS D C 1
ATOM 6981 O O . LYS D 1 228 ? 48.312 102.965 67.277 1.00 27.79 226 LYS D O 1
ATOM 6983 N N . PHE D 1 229 ? 47.629 101.164 66.123 1.00 26.75 227 PHE D N 1
ATOM 6984 C CA . PHE D 1 229 ? 47.749 100.264 67.265 1.00 25.14 227 PHE D CA 1
ATOM 6985 C C . PHE D 1 229 ? 49.140 99.655 67.407 1.00 23.70 227 PHE D C 1
ATOM 6986 O O . PHE D 1 229 ? 49.359 98.777 68.242 1.00 22.95 227 PHE D O 1
ATOM 6994 N N . VAL D 1 230 ? 50.082 100.122 66.595 1.00 22.25 228 VAL D N 1
ATOM 6995 C CA . VAL D 1 230 ? 51.447 99.614 66.661 1.00 21.13 228 VAL D CA 1
ATOM 6996 C C . VAL D 1 230 ? 52.404 100.684 67.163 1.00 20.44 228 VAL D C 1
ATOM 6997 O O . VAL D 1 230 ? 52.279 101.854 66.808 1.00 20.45 228 VAL D O 1
ATOM 7001 N N . LYS D 1 231 ? 53.354 100.279 67.997 1.00 19.30 229 LYS D N 1
ATOM 7002 C CA . LYS D 1 231 ? 54.351 101.209 68.505 1.00 18.72 229 LYS D CA 1
ATOM 7003 C C . LYS D 1 231 ? 55.717 100.756 68.021 1.00 17.88 229 LYS D C 1
ATOM 7004 O O . LYS D 1 231 ? 56.005 99.559 67.985 1.00 17.66 229 LYS D O 1
ATOM 7010 N N . ASN D 1 232 ? 56.545 101.718 67.628 1.00 17.10 230 ASN D N 1
ATOM 7011 C CA . ASN D 1 232 ? 57.897 101.430 67.171 1.00 16.25 230 ASN D CA 1
ATOM 7012 C C . ASN D 1 232 ? 58.770 101.353 68.418 1.00 16.23 230 ASN D C 1
ATOM 7013 O O . ASN D 1 232 ? 59.046 102.376 69.050 1.00 16.50 230 ASN D O 1
ATOM 7018 N N . PHE D 1 233 ? 59.193 100.146 68.783 1.00 15.26 231 PHE D N 1
ATOM 7019 C CA . PHE D 1 233 ? 60.028 99.971 69.968 1.00 15.38 231 PHE D CA 1
ATOM 7020 C C . PHE D 1 233 ? 61.524 100.088 69.697 1.00 15.83 231 PHE D C 1
ATOM 7021 O O . PHE D 1 233 ? 62.326 100.108 70.634 1.00 15.34 231 PHE D O 1
ATOM 7037 N N . GLN D 1 235 ? 62.915 102.694 68.151 1.00 19.56 233 GLN D N 1
ATOM 7038 C CA . GLN D 1 235 ? 63.214 104.083 68.477 1.00 20.31 233 GLN D CA 1
ATOM 7039 C C . GLN D 1 235 ? 63.541 104.220 69.960 1.00 19.86 233 GLN D C 1
ATOM 7040 O O . GLN D 1 235 ? 62.855 103.657 70.813 1.00 19.24 233 GLN D O 1
ATOM 7046 N N . GLY D 1 236 ? 64.601 104.961 70.263 1.00 19.64 234 GLY D N 1
ATOM 7047 C CA . GLY D 1 236 ? 64.986 105.154 71.648 1.00 19.26 234 GLY D CA 1
ATOM 7048 C C . GLY D 1 236 ? 65.901 104.079 72.203 1.00 19.15 234 GLY D C 1
ATOM 7049 O O . GLY D 1 236 ? 66.280 104.134 73.373 1.00 19.36 234 GLY D O 1
ATOM 7050 N N . HIS D 1 237 ? 66.249 103.094 71.378 1.00 18.24 235 HIS D N 1
ATOM 7051 C CA . HIS D 1 237 ? 67.141 102.015 71.803 1.00 17.75 235 HIS D CA 1
ATOM 7052 C C . HIS D 1 237 ? 68.188 101.778 70.722 1.00 17.40 235 HIS D C 1
ATOM 7053 O O . HIS D 1 237 ? 67.957 102.108 69.561 1.00 18.24 235 HIS D O 1
ATOM 7060 N N . ASP D 1 238 ? 69.332 101.202 71.088 1.00 17.47 236 ASP D N 1
ATOM 7061 C CA . ASP D 1 238 ? 70.367 100.949 70.094 1.00 17.17 236 ASP D CA 1
ATOM 7062 C C . ASP D 1 238 ? 70.775 99.481 69.970 1.00 16.17 236 ASP D C 1
ATOM 7063 O O . ASP D 1 238 ? 71.902 99.160 69.589 1.00 15.06 236 ASP D O 1
ATOM 7068 N N . SER D 1 239 ? 69.837 98.595 70.293 1.00 14.88 237 SER D N 1
ATOM 7069 C CA . SER D 1 239 ? 70.041 97.152 70.169 1.00 14.36 237 SER D CA 1
ATOM 7070 C C . SER D 1 239 ? 68.658 96.519 70.051 1.00 13.46 237 SER D C 1
ATOM 7071 O O . SER D 1 239 ? 67.711 96.970 70.691 1.00 12.92 237 SER D O 1
ATOM 7074 N N . VAL D 1 240 ? 68.526 95.492 69.214 1.00 13.41 238 VAL D N 1
ATOM 7075 C CA . VAL D 1 240 ? 67.234 94.831 69.063 1.00 12.50 238 VAL D CA 1
ATOM 7076 C C . VAL D 1 240 ? 66.878 94.184 70.400 1.00 12.31 238 VAL D C 1
ATOM 7077 O O . VAL D 1 240 ? 65.708 94.112 70.785 1.00 11.92 238 VAL D O 1
ATOM 7081 N N . GLN D 1 241 ? 67.905 93.729 71.110 1.00 12.18 239 GLN D N 1
ATOM 7082 C CA . GLN D 1 241 ? 67.718 93.109 72.411 1.00 12.11 239 GLN D CA 1
ATOM 7083 C C . GLN D 1 241 ? 66.991 94.072 73.349 1.00 11.88 239 GLN D C 1
ATOM 7084 O O . GLN D 1 241 ? 66.036 93.688 74.025 1.00 11.42 239 GLN D O 1
ATOM 7090 N N . ALA D 1 242 ? 67.440 95.325 73.380 1.00 11.82 240 ALA D N 1
ATOM 7091 C CA . ALA D 1 242 ? 66.826 96.330 74.251 1.00 11.49 240 ALA D CA 1
ATOM 7092 C C . ALA D 1 242 ? 65.428 96.711 73.780 1.00 11.50 240 ALA D C 1
ATOM 7093 O O . ALA D 1 242 ? 64.536 96.978 74.593 1.00 11.05 240 ALA D O 1
ATOM 7095 N N . ALA D 1 243 ? 65.235 96.747 72.466 1.00 10.37 241 ALA D N 1
ATOM 7096 C CA . ALA D 1 243 ? 63.933 97.088 71.917 1.00 10.34 241 ALA D CA 1
ATOM 7097 C C . ALA D 1 243 ? 62.899 96.045 72.343 1.00 10.04 241 ALA D C 1
ATOM 7098 O O . ALA D 1 243 ? 61.797 96.390 72.774 1.00 10.23 241 ALA D O 1
ATOM 7100 N N . VAL D 1 244 ? 63.255 94.769 72.230 1.00 9.99 242 VAL D N 1
ATOM 7101 C CA . VAL D 1 244 ? 62.328 93.707 72.602 1.00 10.45 242 VAL D CA 1
ATOM 7102 C C . VAL D 1 244 ? 62.071 93.697 74.103 1.00 10.60 242 VAL D C 1
ATOM 7103 O O . VAL D 1 244 ? 60.950 93.465 74.540 1.00 10.52 242 VAL D O 1
ATOM 7107 N N . ARG D 1 245 ? 63.107 93.949 74.894 1.00 11.48 243 ARG D N 1
ATOM 7108 C CA . ARG D 1 245 ? 62.926 93.978 76.342 1.00 12.02 243 ARG D CA 1
ATOM 7109 C C . ARG D 1 245 ? 61.988 95.120 76.738 1.00 11.91 243 ARG D C 1
ATOM 7110 O O . ARG D 1 245 ? 61.239 95.011 77.713 1.00 12.12 243 ARG D O 1
ATOM 7118 N N . ALA D 1 246 ? 62.019 96.212 75.978 1.00 11.81 244 ALA D N 1
ATOM 7119 C CA . ALA D 1 246 ? 61.155 97.354 76.263 1.00 11.68 244 ALA D CA 1
ATOM 7120 C C . ALA D 1 246 ? 59.703 96.958 76.004 1.00 11.40 244 ALA D C 1
ATOM 7121 O O . ALA D 1 246 ? 58.798 97.324 76.747 1.00 11.08 244 ALA D O 1
ATOM 7123 N N . TYR D 1 247 ? 59.485 96.195 74.940 1.00 11.20 245 TYR D N 1
ATOM 7124 C CA . TYR D 1 247 ? 58.139 95.733 74.607 1.00 11.61 245 TYR D CA 1
ATOM 7125 C C . TYR D 1 247 ? 57.598 94.862 75.739 1.00 11.05 245 TYR D C 1
ATOM 7126 O O . TYR D 1 247 ? 56.477 95.062 76.215 1.00 11.60 245 TYR D O 1
ATOM 7135 N N . VAL D 1 248 ? 58.398 93.892 76.167 1.00 10.80 246 VAL D N 1
ATOM 7136 C CA . VAL D 1 248 ? 57.991 92.993 77.238 1.00 10.99 246 VAL D CA 1
ATOM 7137 C C . VAL D 1 248 ? 57.671 93.787 78.504 1.00 11.78 246 VAL D C 1
ATOM 7138 O O . VAL D 1 248 ? 56.657 93.548 79.159 1.00 11.07 246 VAL D O 1
ATOM 7142 N N . ALA D 1 249 ? 58.534 94.739 78.838 1.00 12.19 247 ALA D N 1
ATOM 7143 C CA . ALA D 1 249 ? 58.333 95.553 80.033 1.00 13.26 247 ALA D CA 1
ATOM 7144 C C . ALA D 1 249 ? 57.057 96.387 79.970 1.00 13.54 247 ALA D C 1
ATOM 7145 O O . ALA D 1 249 ? 56.294 96.441 80.939 1.00 14.27 247 ALA D O 1
ATOM 7147 N N . GLU D 1 250 ? 56.820 97.048 78.841 1.00 13.82 248 GLU D N 1
ATOM 7148 C CA . GLU D 1 250 ? 55.625 97.867 78.710 1.00 14.26 248 GLU D CA 1
ATOM 7149 C C . GLU D 1 250 ? 54.352 97.024 78.704 1.00 14.28 248 GLU D C 1
ATOM 7150 O O . GLU D 1 250 ? 53.316 97.455 79.206 1.00 14.30 248 GLU D O 1
ATOM 7156 N N . VAL D 1 251 ? 54.424 95.821 78.142 1.00 14.36 249 VAL D N 1
ATOM 7157 C CA . VAL D 1 251 ? 53.253 94.953 78.124 1.00 14.05 249 VAL D CA 1
ATOM 7158 C C . VAL D 1 251 ? 52.903 94.539 79.552 1.00 14.56 249 VAL D C 1
ATOM 7159 O O . VAL D 1 251 ? 51.748 94.624 79.973 1.00 14.30 249 VAL D O 1
ATOM 7163 N N . LYS D 1 252 ? 53.908 94.106 80.303 1.00 14.89 250 LYS D N 1
ATOM 7164 C CA . LYS D 1 252 ? 53.674 93.675 81.672 1.00 15.92 250 LYS D CA 1
ATOM 7165 C C . LYS D 1 252 ? 53.303 94.823 82.605 1.00 15.97 250 LYS D C 1
ATOM 7166 O O . LYS D 1 252 ? 52.560 94.626 83.565 1.00 15.87 250 LYS D O 1
ATOM 7172 N N . ALA D 1 253 ? 53.805 96.018 82.315 1.00 16.40 251 ALA D N 1
ATOM 7173 C CA . ALA D 1 253 ? 53.499 97.185 83.139 1.00 17.04 251 ALA D CA 1
ATOM 7174 C C . ALA D 1 253 ? 52.181 97.816 82.692 1.00 17.32 251 ALA D C 1
ATOM 7175 O O . ALA D 1 253 ? 51.686 98.763 83.305 1.00 17.17 251 ALA D O 1
ATOM 7177 N N . LYS D 1 254 ? 51.614 97.274 81.619 1.00 17.65 252 LYS D N 1
ATOM 7178 C CA . LYS D 1 254 ? 50.362 97.768 81.059 1.00 17.73 252 LYS D CA 1
ATOM 7179 C C . LYS D 1 254 ? 50.461 99.198 80.532 1.00 17.70 252 LYS D C 1
ATOM 7180 O O . LYS D 1 254 ? 49.470 99.930 80.530 1.00 18.41 252 LYS D O 1
ATOM 7184 N N . THR D 1 255 ? 51.653 99.599 80.090 1.00 17.54 253 THR D N 1
ATOM 7185 C CA . THR D 1 255 ? 51.837 100.935 79.527 1.00 17.67 253 THR D CA 1
ATOM 7186 C C . THR D 1 255 ? 51.672 100.850 78.011 1.00 17.59 253 THR D C 1
ATOM 7187 O O . THR D 1 255 ? 51.622 101.863 77.315 1.00 17.40 253 THR D O 1
ATOM 7191 N N . PHE D 1 256 ? 51.615 99.621 77.508 1.00 17.25 254 PHE D N 1
ATOM 7192 C CA . PHE D 1 256 ? 51.367 99.380 76.090 1.00 17.41 254 PHE D CA 1
ATOM 7193 C C . PHE D 1 256 ? 50.376 98.231 76.017 1.00 18.20 254 PHE D C 1
ATOM 7194 O O . PHE D 1 256 ? 50.570 97.193 76.654 1.00 17.71 254 PHE D O 1
ATOM 7202 N N . PRO D 1 257 ? 49.310 98.391 75.225 1.00 19.04 255 PRO D N 1
ATOM 7203 C CA . PRO D 1 257 ? 49.028 99.584 74.422 1.00 20.31 255 PRO D CA 1
ATOM 7204 C C . PRO D 1 257 ? 48.632 100.801 75.256 1.00 21.70 255 PRO D C 1
ATOM 7205 O O . PRO D 1 257 ? 48.080 100.662 76.345 1.00 21.82 255 PRO D O 1
ATOM 7209 N N . ALA D 1 258 ? 48.925 101.987 74.732 1.00 23.27 256 ALA D N 1
ATOM 7210 C CA . ALA D 1 258 ? 48.582 103.235 75.404 1.00 25.25 256 ALA D CA 1
ATOM 7211 C C . ALA D 1 258 ? 47.279 103.746 74.801 1.00 26.36 256 ALA D C 1
ATOM 7212 O O . ALA D 1 258 ? 46.749 103.150 73.863 1.00 26.69 256 ALA D O 1
ATOM 7214 N N . ALA D 1 259 ? 46.768 104.850 75.334 1.00 27.92 257 ALA D N 1
ATOM 7215 C CA . ALA D 1 259 ? 45.517 105.420 74.842 1.00 29.08 257 ALA D CA 1
ATOM 7216 C C . ALA D 1 259 ? 45.590 105.752 73.355 1.00 29.89 257 ALA D C 1
ATOM 7217 O O . ALA D 1 259 ? 44.574 105.745 72.658 1.00 30.59 257 ALA D O 1
ATOM 7219 N N . GLU D 1 260 ? 46.794 106.037 72.869 1.00 30.59 258 GLU D N 1
ATOM 7220 C CA . GLU D 1 260 ? 46.992 106.378 71.463 1.00 31.28 258 GLU D CA 1
ATOM 7221 C C . GLU D 1 260 ? 46.908 105.180 70.517 1.00 31.21 258 GLU D C 1
ATOM 7222 O O . GLU D 1 260 ? 46.699 105.350 69.314 1.00 31.43 258 GLU D O 1
ATOM 7228 N N . HIS D 1 261 ? 47.069 103.972 71.049 1.00 30.96 259 HIS D N 1
ATOM 7229 C CA . HIS D 1 261 ? 47.013 102.775 70.214 1.00 30.49 259 HIS D CA 1
ATOM 7230 C C . HIS D 1 261 ? 45.642 102.105 70.270 1.00 30.84 259 HIS D C 1
ATOM 7231 O O . HIS D 1 261 ? 45.595 100.877 70.488 1.00 30.83 259 HIS D O 1
ATOM 7238 N N . SER E 1 2 ? 32.897 25.321 27.435 1.00 39.89 0 SER E N 1
ATOM 7239 C CA . SER E 1 2 ? 34.072 24.770 28.169 1.00 39.82 0 SER E CA 1
ATOM 7240 C C . SER E 1 2 ? 34.471 25.703 29.306 1.00 39.34 0 SER E C 1
ATOM 7241 O O . SER E 1 2 ? 34.848 25.252 30.388 1.00 39.56 0 SER E O 1
ATOM 7244 N N . LEU E 1 3 ? 34.391 27.004 29.051 1.00 38.62 1 LEU E N 1
ATOM 7245 C CA . LEU E 1 3 ? 34.739 28.002 30.054 1.00 37.68 1 LEU E CA 1
ATOM 7246 C C . LEU E 1 3 ? 33.798 27.890 31.249 1.00 36.84 1 LEU E C 1
ATOM 7247 O O . LEU E 1 3 ? 32.577 27.924 31.094 1.00 36.74 1 LEU E O 1
ATOM 7252 N N . ILE E 1 4 ? 34.369 27.753 32.440 1.00 35.47 2 ILE E N 1
ATOM 7253 C CA . ILE E 1 4 ? 33.566 27.638 33.649 1.00 34.44 2 ILE E CA 1
ATOM 7254 C C . ILE E 1 4 ? 33.132 29.017 34.140 1.00 33.45 2 ILE E C 1
ATOM 7255 O O . ILE E 1 4 ? 33.964 29.888 34.407 1.00 32.95 2 ILE E O 1
ATOM 7260 N N . THR E 1 5 ? 31.821 29.202 34.254 1.00 32.29 3 THR E N 1
ATOM 7261 C CA . THR E 1 5 ? 31.247 30.463 34.699 1.00 31.31 3 THR E CA 1
ATOM 7262 C C . THR E 1 5 ? 30.502 30.258 36.011 1.00 30.68 3 THR E C 1
ATOM 7263 O O . THR E 1 5 ? 30.458 29.148 36.541 1.00 30.53 3 THR E O 1
ATOM 7267 N N . VAL E 1 6 ? 29.917 31.329 36.535 1.00 30.19 4 VAL E N 1
ATOM 7268 C CA . VAL E 1 6 ? 29.165 31.235 37.776 1.00 30.04 4 VAL E CA 1
ATOM 7269 C C . VAL E 1 6 ? 27.962 30.329 37.544 1.00 30.22 4 VAL E C 1
ATOM 7270 O O . VAL E 1 6 ? 27.579 29.554 38.419 1.00 30.04 4 VAL E O 1
ATOM 7274 N N . ASN E 1 7 ? 27.368 30.428 36.360 1.00 30.27 5 ASN E N 1
ATOM 7275 C CA . ASN E 1 7 ? 26.217 29.593 36.035 1.00 30.51 5 ASN E CA 1
ATOM 7276 C C . ASN E 1 7 ? 26.637 28.130 36.093 1.00 30.09 5 ASN E C 1
ATOM 7277 O O . ASN E 1 7 ? 25.887 27.273 36.558 1.00 29.82 5 ASN E O 1
ATOM 7282 N N . THR E 1 8 ? 27.847 27.855 35.621 1.00 30.08 6 THR E N 1
ATOM 7283 C CA . THR E 1 8 ? 28.385 26.502 35.624 1.00 29.95 6 THR E CA 1
ATOM 7284 C C . THR E 1 8 ? 28.392 25.953 37.049 1.00 30.01 6 THR E C 1
ATOM 7285 O O . THR E 1 8 ? 27.954 24.830 37.293 1.00 29.91 6 THR E O 1
ATOM 7289 N N . LEU E 1 9 ? 28.883 26.757 37.987 1.00 29.75 7 LEU E N 1
ATOM 7290 C CA . LEU E 1 9 ? 28.951 26.351 39.387 1.00 29.85 7 LEU E CA 1
ATOM 7291 C C . LEU E 1 9 ? 27.560 26.142 39.981 1.00 30.14 7 LEU E C 1
ATOM 7292 O O . LEU E 1 9 ? 27.368 25.273 40.830 1.00 29.91 7 LEU E O 1
ATOM 7297 N N . GLN E 1 10 ? 26.594 26.939 39.537 1.00 30.82 8 GLN E N 1
ATOM 7298 C CA . GLN E 1 10 ? 25.227 26.814 40.032 1.00 31.80 8 GLN E CA 1
ATOM 7299 C C . GLN E 1 10 ? 24.631 25.489 39.564 1.00 32.06 8 GLN E C 1
ATOM 7300 O O . GLN E 1 10 ? 24.006 24.768 40.343 1.00 31.76 8 GLN E O 1
ATOM 7306 N N . LYS E 1 11 ? 24.827 25.175 38.288 1.00 32.46 9 LYS E N 1
ATOM 7307 C CA . LYS E 1 11 ? 24.313 23.931 37.727 1.00 33.02 9 LYS E CA 1
ATOM 7308 C C . LYS E 1 11 ? 24.928 22.745 38.457 1.00 33.26 9 LYS E C 1
ATOM 7309 O O . LYS E 1 11 ? 24.240 21.774 38.772 1.00 33.42 9 LYS E O 1
ATOM 7321 N N . LYS E 1 13 ? 26.049 22.665 41.512 1.00 32.57 11 LYS E N 1
ATOM 7322 C CA . LYS E 1 13 ? 25.502 22.579 42.861 1.00 32.09 11 LYS E CA 1
ATOM 7323 C C . LYS E 1 13 ? 24.156 21.867 42.810 1.00 32.33 11 LYS E C 1
ATOM 7324 O O . LYS E 1 13 ? 23.869 20.996 43.631 1.00 32.31 11 LYS E O 1
ATOM 7330 N N . ALA E 1 14 ? 23.337 22.249 41.835 1.00 32.38 12 ALA E N 1
ATOM 7331 C CA . ALA E 1 14 ? 22.014 21.664 41.663 1.00 32.79 12 ALA E CA 1
ATOM 7332 C C . ALA E 1 14 ? 22.102 20.180 41.321 1.00 32.93 12 ALA E C 1
ATOM 7333 O O . ALA E 1 14 ? 21.309 19.373 41.809 1.00 33.22 12 ALA E O 1
ATOM 7335 N N . ALA E 1 15 ? 23.075 19.828 40.486 1.00 33.21 13 ALA E N 1
ATOM 7336 C CA . ALA E 1 15 ? 23.269 18.445 40.065 1.00 33.21 13 ALA E CA 1
ATOM 7337 C C . ALA E 1 15 ? 23.997 17.615 41.115 1.00 33.25 13 ALA E C 1
ATOM 7338 O O . ALA E 1 15 ? 23.975 16.387 41.069 1.00 33.41 13 ALA E O 1
ATOM 7340 N N . GLY E 1 16 ? 24.650 18.284 42.059 1.00 33.36 14 GLY E N 1
ATOM 7341 C CA . GLY E 1 16 ? 25.365 17.564 43.096 1.00 32.94 14 GLY E CA 1
ATOM 7342 C C . GLY E 1 16 ? 26.778 17.194 42.692 1.00 32.87 14 GLY E C 1
ATOM 7343 O O . GLY E 1 16 ? 27.443 16.422 43.381 1.00 33.27 14 GLY E O 1
ATOM 7344 N N . GLU E 1 17 ? 27.238 17.738 41.569 1.00 32.76 15 GLU E N 1
ATOM 7345 C CA . GLU E 1 17 ? 28.588 17.468 41.089 1.00 32.37 15 GLU E CA 1
ATOM 7346 C C . GLU E 1 17 ? 29.564 18.361 41.852 1.00 31.71 15 GLU E C 1
ATOM 7347 O O . GLU E 1 17 ? 29.532 19.586 41.721 1.00 31.49 15 GLU E O 1
ATOM 7353 N N . LYS E 1 18 ? 30.430 17.739 42.645 1.00 30.49 16 LYS E N 1
ATOM 7354 C CA . LYS E 1 18 ? 31.399 18.474 43.448 1.00 29.38 16 LYS E CA 1
ATOM 7355 C C . LYS E 1 18 ? 32.403 19.274 42.625 1.00 28.74 16 LYS E C 1
ATOM 7356 O O . LYS E 1 18 ? 32.945 18.791 41.629 1.00 28.57 16 LYS E O 1
ATOM 7362 N N . ILE E 1 19 ? 32.648 20.505 43.066 1.00 27.90 17 ILE E N 1
ATOM 7363 C CA . ILE E 1 19 ? 33.574 21.413 42.398 1.00 26.91 17 ILE E CA 1
ATOM 7364 C C . ILE E 1 19 ? 34.986 21.248 42.956 1.00 26.30 17 ILE E C 1
ATOM 7365 O O . ILE E 1 19 ? 35.177 21.166 44.167 1.00 26.53 17 ILE E O 1
ATOM 7370 N N . ALA E 1 20 ? 35.974 21.204 42.069 1.00 25.81 18 ALA E N 1
ATOM 7371 C CA . ALA E 1 20 ? 37.363 21.050 42.489 1.00 25.46 18 ALA E CA 1
ATOM 7372 C C . ALA E 1 20 ? 38.116 22.377 42.419 1.00 25.12 18 ALA E C 1
ATOM 7373 O O . ALA E 1 20 ? 38.217 22.989 41.354 1.00 25.37 18 ALA E O 1
ATOM 7383 N N . LEU E 1 22 ? 41.768 24.533 43.647 1.00 23.18 20 LEU E N 1
ATOM 7384 C CA . LEU E 1 22 ? 43.148 24.468 44.122 1.00 22.12 20 LEU E CA 1
ATOM 7385 C C . LEU E 1 22 ? 43.760 25.849 43.958 1.00 21.51 20 LEU E C 1
ATOM 7386 O O . LEU E 1 22 ? 43.346 26.608 43.082 1.00 20.71 20 LEU E O 1
ATOM 7391 N N . THR E 1 23 ? 44.740 26.178 44.792 1.00 20.79 21 THR E N 1
ATOM 7392 C CA . THR E 1 23 ? 45.393 27.474 44.669 1.00 20.18 21 THR E CA 1
ATOM 7393 C C . THR E 1 23 ? 46.377 27.399 43.510 1.00 19.90 21 THR E C 1
ATOM 7394 O O . THR E 1 23 ? 46.826 26.316 43.131 1.00 19.38 21 THR E O 1
ATOM 7398 N N . ALA E 1 24 ? 46.705 28.557 42.945 1.00 19.16 22 ALA E N 1
ATOM 7399 C CA . ALA E 1 24 ? 47.626 28.640 41.822 1.00 18.68 22 ALA E CA 1
ATOM 7400 C C . ALA E 1 24 ? 48.277 30.016 41.868 1.00 18.73 22 ALA E C 1
ATOM 7401 O O . ALA E 1 24 ? 47.595 31.015 42.109 1.00 17.83 22 ALA E O 1
ATOM 7403 N N . TYR E 1 25 ? 49.586 30.069 41.636 1.00 18.83 23 TYR E N 1
ATOM 7404 C CA . TYR E 1 25 ? 50.301 31.341 41.677 1.00 19.36 23 TYR E CA 1
ATOM 7405 C C . TYR E 1 25 ? 51.226 31.550 40.481 1.00 19.80 23 TYR E C 1
ATOM 7406 O O . TYR E 1 25 ? 51.804 32.627 40.323 1.00 19.87 23 TYR E O 1
ATOM 7415 N N . GLU E 1 26 ? 51.369 30.521 39.649 1.00 20.31 24 GLU E N 1
ATOM 7416 C CA . GLU E 1 26 ? 52.234 30.577 38.470 1.00 20.94 24 GLU E CA 1
ATOM 7417 C C . GLU E 1 26 ? 51.488 30.123 37.215 1.00 20.60 24 GLU E C 1
ATOM 7418 O O . GLU E 1 26 ? 50.514 29.378 37.298 1.00 20.83 24 GLU E O 1
ATOM 7424 N N . SER E 1 27 ? 51.962 30.563 36.056 1.00 20.62 25 SER E N 1
ATOM 7425 C CA . SER E 1 27 ? 51.336 30.211 34.784 1.00 21.09 25 SER E CA 1
ATOM 7426 C C . SER E 1 27 ? 51.430 28.721 34.457 1.00 21.27 25 SER E C 1
ATOM 7427 O O . SER E 1 27 ? 50.439 28.097 34.083 1.00 20.79 25 SER E O 1
ATOM 7430 N N . SER E 1 28 ? 52.627 28.160 34.596 1.00 21.78 26 SER E N 1
ATOM 7431 C CA . SER E 1 28 ? 52.857 26.749 34.297 1.00 22.70 26 SER E CA 1
ATOM 7432 C C . SER E 1 28 ? 51.960 25.813 35.105 1.00 22.70 26 SER E C 1
ATOM 7433 O O . SER E 1 28 ? 51.318 24.924 34.542 1.00 22.76 26 SER E O 1
ATOM 7436 N N . PHE E 1 29 ? 51.906 26.003 36.419 1.00 23.13 27 PHE E N 1
ATOM 7437 C CA . PHE E 1 29 ? 51.063 25.147 37.245 1.00 23.67 27 PHE E CA 1
ATOM 7438 C C . PHE E 1 29 ? 49.578 25.396 37.001 1.00 24.09 27 PHE E C 1
ATOM 7439 O O . PHE E 1 29 ? 48.763 24.478 37.120 1.00 23.69 27 PHE E O 1
ATOM 7447 N N . ALA E 1 30 ? 49.221 26.633 36.665 1.00 23.88 28 ALA E N 1
ATOM 7448 C CA . ALA E 1 30 ? 47.824 26.955 36.399 1.00 24.62 28 ALA E CA 1
ATOM 7449 C C . ALA E 1 30 ? 47.384 26.188 35.156 1.00 24.75 28 ALA E C 1
ATOM 7450 O O . ALA E 1 30 ? 46.301 25.600 35.127 1.00 24.96 28 ALA E O 1
ATOM 7452 N N . ALA E 1 31 ? 48.233 26.195 34.133 1.00 25.29 29 ALA E N 1
ATOM 7453 C CA . ALA E 1 31 ? 47.933 25.492 32.893 1.00 26.27 29 ALA E CA 1
ATOM 7454 C C . ALA E 1 31 ? 47.799 23.996 33.174 1.00 26.91 29 ALA E C 1
ATOM 7455 O O . ALA E 1 31 ? 46.867 23.346 32.699 1.00 26.77 29 ALA E O 1
ATOM 7457 N N . LEU E 1 32 ? 48.728 23.460 33.959 1.00 27.67 30 LEU E N 1
ATOM 7458 C CA . LEU E 1 32 ? 48.713 22.042 34.306 1.00 28.46 30 LEU E CA 1
ATOM 7459 C C . LEU E 1 32 ? 47.424 21.657 35.030 1.00 29.21 30 LEU E C 1
ATOM 7460 O O . LEU E 1 32 ? 46.806 20.642 34.709 1.00 29.36 30 LEU E O 1
ATOM 7473 N N . ASP E 1 34 ? 44.538 23.366 35.062 1.00 31.31 32 ASP E N 1
ATOM 7474 C CA . ASP E 1 34 ? 43.392 23.604 34.198 1.00 31.87 32 ASP E CA 1
ATOM 7475 C C . ASP E 1 34 ? 43.123 22.343 33.377 1.00 31.93 32 ASP E C 1
ATOM 7476 O O . ASP E 1 34 ? 42.022 21.792 33.402 1.00 31.82 32 ASP E O 1
ATOM 7481 N N . ASP E 1 35 ? 44.147 21.890 32.661 1.00 31.80 33 ASP E N 1
ATOM 7482 C CA . ASP E 1 35 ? 44.047 20.701 31.820 1.00 31.80 33 ASP E CA 1
ATOM 7483 C C . ASP E 1 35 ? 43.791 19.436 32.637 1.00 31.61 33 ASP E C 1
ATOM 7484 O O . ASP E 1 35 ? 43.293 18.440 32.109 1.00 31.77 33 ASP E O 1
ATOM 7486 N N . ALA E 1 36 ? 44.124 19.479 33.922 1.00 31.37 34 ALA E N 1
ATOM 7487 C CA . ALA E 1 36 ? 43.930 18.330 34.800 1.00 30.97 34 ALA E CA 1
ATOM 7488 C C . ALA E 1 36 ? 42.512 18.243 35.356 1.00 30.67 34 ALA E C 1
ATOM 7489 O O . ALA E 1 36 ? 42.187 17.315 36.097 1.00 30.76 34 ALA E O 1
ATOM 7491 N N . GLY E 1 37 ? 41.670 19.213 35.015 1.00 30.29 35 GLY E N 1
ATOM 7492 C CA . GLY E 1 37 ? 40.297 19.178 35.486 1.00 29.60 35 GLY E CA 1
ATOM 7493 C C . GLY E 1 37 ? 39.889 20.145 36.582 1.00 29.19 35 GLY E C 1
ATOM 7494 O O . GLY E 1 37 ? 38.705 20.232 36.910 1.00 29.21 35 GLY E O 1
ATOM 7495 N N . VAL E 1 38 ? 40.843 20.869 37.159 1.00 28.44 36 VAL E N 1
ATOM 7496 C CA . VAL E 1 38 ? 40.512 21.820 38.216 1.00 27.75 36 VAL E CA 1
ATOM 7497 C C . VAL E 1 38 ? 39.579 22.889 37.654 1.00 27.01 36 VAL E C 1
ATOM 7498 O O . VAL E 1 38 ? 39.905 23.547 36.670 1.00 26.93 36 VAL E O 1
ATOM 7502 N N . GLU E 1 39 ? 38.420 23.052 38.285 1.00 26.73 37 GLU E N 1
ATOM 7503 C CA . GLU E 1 39 ? 37.423 24.023 37.841 1.00 26.49 37 GLU E CA 1
ATOM 7504 C C . GLU E 1 39 ? 37.670 25.464 38.288 1.00 25.99 37 GLU E C 1
ATOM 7505 O O . GLU E 1 39 ? 37.411 26.403 37.535 1.00 25.92 37 GLU E O 1
ATOM 7519 N N . LEU E 1 41 ? 40.557 28.114 40.066 1.00 22.19 39 LEU E N 1
ATOM 7520 C CA . LEU E 1 41 ? 41.938 28.342 40.471 1.00 20.97 39 LEU E CA 1
ATOM 7521 C C . LEU E 1 41 ? 41.945 29.521 41.432 1.00 20.28 39 LEU E C 1
ATOM 7522 O O . LEU E 1 41 ? 41.519 30.620 41.077 1.00 20.15 39 LEU E O 1
ATOM 7527 N N . LEU E 1 42 ? 42.421 29.288 42.649 1.00 19.56 40 LEU E N 1
ATOM 7528 C CA . LEU E 1 42 ? 42.460 30.342 43.650 1.00 18.19 40 LEU E CA 1
ATOM 7529 C C . LEU E 1 42 ? 43.835 30.973 43.806 1.00 17.85 40 LEU E C 1
ATOM 7530 O O . LEU E 1 42 ? 44.764 30.348 44.322 1.00 17.21 40 LEU E O 1
ATOM 7535 N N . VAL E 1 43 ? 43.962 32.210 43.337 1.00 16.97 41 VAL E N 1
ATOM 7536 C CA . VAL E 1 43 ? 45.205 32.946 43.479 1.00 16.44 41 VAL E CA 1
ATOM 7537 C C . VAL E 1 43 ? 44.996 33.574 44.852 1.00 16.62 41 VAL E C 1
ATOM 7538 O O . VAL E 1 43 ? 44.484 34.683 44.962 1.00 16.06 41 VAL E O 1
ATOM 7542 N N . GLY E 1 44 ? 45.362 32.839 45.900 1.00 16.78 42 GLY E N 1
ATOM 7543 C CA . GLY E 1 44 ? 45.156 33.330 47.251 1.00 17.05 42 GLY E CA 1
ATOM 7544 C C . GLY E 1 44 ? 46.349 33.980 47.918 1.00 17.03 42 GLY E C 1
ATOM 7545 O O . GLY E 1 44 ? 47.486 33.793 47.490 1.00 17.00 42 GLY E O 1
ATOM 7546 N N . ASP E 1 45 ? 46.091 34.743 48.975 1.00 17.93 43 ASP E N 1
ATOM 7547 C CA . ASP E 1 45 ? 47.179 35.405 49.679 1.00 18.88 43 ASP E CA 1
ATOM 7548 C C . ASP E 1 45 ? 48.035 34.394 50.426 1.00 19.09 43 ASP E C 1
ATOM 7549 O O . ASP E 1 45 ? 48.994 34.758 51.106 1.00 18.73 43 ASP E O 1
ATOM 7554 N N . SER E 1 46 ? 47.683 33.117 50.287 1.00 18.68 44 SER E N 1
ATOM 7555 C CA . SER E 1 46 ? 48.447 32.047 50.911 1.00 18.36 44 SER E CA 1
ATOM 7556 C C . SER E 1 46 ? 49.822 32.042 50.241 1.00 17.90 44 SER E C 1
ATOM 7557 O O . SER E 1 46 ? 50.764 31.408 50.717 1.00 17.72 44 SER E O 1
ATOM 7560 N N . LEU E 1 47 ? 49.928 32.765 49.129 1.00 17.19 45 LEU E N 1
ATOM 7561 C CA . LEU E 1 47 ? 51.189 32.858 48.408 1.00 17.13 45 LEU E CA 1
ATOM 7562 C C . LEU E 1 47 ? 52.209 33.604 49.266 1.00 17.43 45 LEU E C 1
ATOM 7563 O O . LEU E 1 47 ? 53.411 33.511 49.039 1.00 17.23 45 LEU E O 1
ATOM 7568 N N . GLY E 1 48 ? 51.720 34.340 50.257 1.00 18.63 46 GLY E N 1
ATOM 7569 C CA . GLY E 1 48 ? 52.617 35.074 51.130 1.00 20.48 46 GLY E CA 1
ATOM 7570 C C . GLY E 1 48 ? 53.537 34.116 51.861 1.00 21.93 46 GLY E C 1
ATOM 7571 O O . GLY E 1 48 ? 54.674 34.450 52.201 1.00 21.57 46 GLY E O 1
ATOM 7580 N N . ALA E 1 50 ? 53.600 30.371 50.901 1.00 23.55 48 ALA E N 1
ATOM 7581 C CA . ALA E 1 50 ? 54.052 29.380 49.930 1.00 22.43 48 ALA E CA 1
ATOM 7582 C C . ALA E 1 50 ? 55.044 29.898 48.889 1.00 21.68 48 ALA E C 1
ATOM 7583 O O . ALA E 1 50 ? 55.931 29.163 48.451 1.00 21.07 48 ALA E O 1
ATOM 7585 N N . VAL E 1 51 ? 54.892 31.156 48.484 1.00 20.38 49 VAL E N 1
ATOM 7586 C CA . VAL E 1 51 ? 55.779 31.741 47.482 1.00 19.66 49 VAL E CA 1
ATOM 7587 C C . VAL E 1 51 ? 56.774 32.741 48.061 1.00 18.74 49 VAL E C 1
ATOM 7588 O O . VAL E 1 51 ? 57.961 32.690 47.753 1.00 19.13 49 VAL E O 1
ATOM 7592 N N . GLN E 1 52 ? 56.288 33.648 48.900 1.00 18.55 50 GLN E N 1
ATOM 7593 C CA . GLN E 1 52 ? 57.144 34.668 49.491 1.00 18.33 50 GLN E CA 1
ATOM 7594 C C . GLN E 1 52 ? 57.927 34.151 50.691 1.00 19.05 50 GLN E C 1
ATOM 7595 O O . GLN E 1 52 ? 58.917 34.755 51.095 1.00 19.37 50 GLN E O 1
ATOM 7601 N N . GLY E 1 53 ? 57.482 33.030 51.251 1.00 19.47 51 GLY E N 1
ATOM 7602 C CA . GLY E 1 53 ? 58.172 32.445 52.389 1.00 20.31 51 GLY E CA 1
ATOM 7603 C C . GLY E 1 53 ? 58.043 33.209 53.691 1.00 21.13 51 GLY E C 1
ATOM 7604 O O . GLY E 1 53 ? 58.915 33.108 54.558 1.00 21.16 51 GLY E O 1
ATOM 7605 N N . ARG E 1 54 ? 56.961 33.968 53.836 1.00 21.55 52 ARG E N 1
ATOM 7606 C CA . ARG E 1 54 ? 56.719 34.739 55.052 1.00 22.80 52 ARG E CA 1
ATOM 7607 C C . ARG E 1 54 ? 56.020 33.859 56.086 1.00 23.17 52 ARG E C 1
ATOM 7608 O O . ARG E 1 54 ? 55.620 32.735 55.781 1.00 23.66 52 ARG E O 1
ATOM 7616 N N . LYS E 1 55 ? 55.864 34.380 57.302 1.00 23.94 53 LYS E N 1
ATOM 7617 C CA . LYS E 1 55 ? 55.211 33.641 58.380 1.00 24.04 53 LYS E CA 1
ATOM 7618 C C . LYS E 1 55 ? 53.703 33.862 58.425 1.00 23.91 53 LYS E C 1
ATOM 7619 O O . LYS E 1 55 ? 52.991 33.146 59.125 1.00 23.85 53 LYS E O 1
ATOM 7622 N N . SER E 1 56 ? 53.217 34.860 57.693 1.00 23.11 54 SER E N 1
ATOM 7623 C CA . SER E 1 56 ? 51.783 35.141 57.656 1.00 22.64 54 SER E CA 1
ATOM 7624 C C . SER E 1 56 ? 51.431 35.766 56.311 1.00 22.03 54 SER E C 1
ATOM 7625 O O . SER E 1 56 ? 52.315 36.078 55.516 1.00 21.41 54 SER E O 1
ATOM 7628 N N . THR E 1 57 ? 50.139 35.946 56.067 1.00 21.74 55 THR E N 1
ATOM 7629 C CA . THR E 1 57 ? 49.673 36.516 54.809 1.00 21.46 55 THR E CA 1
ATOM 7630 C C . THR E 1 57 ? 49.437 38.026 54.855 1.00 20.94 55 THR E C 1
ATOM 7631 O O . THR E 1 57 ? 49.182 38.642 53.822 1.00 20.78 55 THR E O 1
ATOM 7635 N N . LEU E 1 58 ? 49.524 38.624 56.040 1.00 20.47 56 LEU E N 1
ATOM 7636 C CA . LEU E 1 58 ? 49.275 40.061 56.172 1.00 20.09 56 LEU E CA 1
ATOM 7637 C C . LEU E 1 58 ? 50.139 40.997 55.321 1.00 19.38 56 LEU E C 1
ATOM 7638 O O . LEU E 1 58 ? 49.648 42.015 54.834 1.00 19.01 56 LEU E O 1
ATOM 7643 N N . PRO E 1 59 ? 51.434 40.689 55.151 1.00 18.64 57 PRO E N 1
ATOM 7644 C CA . PRO E 1 59 ? 52.246 41.599 54.331 1.00 17.74 57 PRO E CA 1
ATOM 7645 C C . PRO E 1 59 ? 52.054 41.535 52.812 1.00 17.03 57 PRO E C 1
ATOM 7646 O O . PRO E 1 59 ? 52.647 42.328 52.085 1.00 16.55 57 PRO E O 1
ATOM 7650 N N . VAL E 1 60 ? 51.236 40.602 52.329 1.00 15.99 58 VAL E N 1
ATOM 7651 C CA . VAL E 1 60 ? 50.995 40.495 50.887 1.00 14.70 58 VAL E CA 1
ATOM 7652 C C . VAL E 1 60 ? 50.279 41.765 50.423 1.00 13.57 58 VAL E C 1
ATOM 7653 O O . VAL E 1 60 ? 49.315 42.198 51.046 1.00 13.29 58 VAL E O 1
ATOM 7657 N N . SER E 1 61 ? 50.753 42.362 49.332 1.00 12.99 59 SER E N 1
ATOM 7658 C CA . SER E 1 61 ? 50.160 43.600 48.826 1.00 12.52 59 SER E CA 1
ATOM 7659 C C . SER E 1 61 ? 49.212 43.384 47.655 1.00 12.07 59 SER E C 1
ATOM 7660 O O . SER E 1 61 ? 49.153 42.300 47.087 1.00 11.70 59 SER E O 1
ATOM 7663 N N . LEU E 1 62 ? 48.479 44.434 47.299 1.00 11.51 60 LEU E N 1
ATOM 7664 C CA . LEU E 1 62 ? 47.554 44.370 46.175 1.00 11.59 60 LEU E CA 1
ATOM 7665 C C . LEU E 1 62 ? 48.386 44.196 44.911 1.00 11.51 60 LEU E C 1
ATOM 7666 O O . LEU E 1 62 ? 47.978 43.501 43.980 1.00 11.68 60 LEU E O 1
ATOM 7671 N N . ARG E 1 63 ? 49.565 44.818 44.880 1.00 12.15 61 ARG E N 1
ATOM 7672 C CA . ARG E 1 63 ? 50.434 44.690 43.720 1.00 12.92 61 ARG E CA 1
ATOM 7673 C C . ARG E 1 63 ? 50.842 43.225 43.554 1.00 12.60 61 ARG E C 1
ATOM 7674 O O . ARG E 1 63 ? 50.878 42.712 42.432 1.00 12.32 61 ARG E O 1
ATOM 7682 N N . ASP E 1 64 ? 51.144 42.555 44.666 1.00 11.84 62 ASP E N 1
ATOM 7683 C CA . ASP E 1 64 ? 51.529 41.143 44.612 1.00 12.11 62 ASP E CA 1
ATOM 7684 C C . ASP E 1 64 ? 50.374 40.313 44.047 1.00 12.21 62 ASP E C 1
ATOM 7685 O O . ASP E 1 64 ? 50.570 39.474 43.172 1.00 12.34 62 ASP E O 1
ATOM 7698 N N . CYS E 1 66 ? 47.904 41.267 42.149 1.00 12.78 64 CYS E N 1
ATOM 7699 C CA . CYS E 1 66 ? 47.681 41.568 40.738 1.00 13.22 64 CYS E CA 1
ATOM 7700 C C . CYS E 1 66 ? 48.740 40.897 39.857 1.00 12.62 64 CYS E C 1
ATOM 7701 O O . CYS E 1 66 ? 48.442 40.427 38.759 1.00 12.78 64 CYS E O 1
ATOM 7704 N N . TYR E 1 67 ? 49.978 40.852 40.337 1.00 12.50 65 TYR E N 1
ATOM 7705 C CA . TYR E 1 67 ? 51.062 40.227 39.586 1.00 12.42 65 TYR E CA 1
ATOM 7706 C C . TYR E 1 67 ? 50.775 38.738 39.382 1.00 12.71 65 TYR E C 1
ATOM 7707 O O . TYR E 1 67 ? 50.808 38.231 38.255 1.00 12.70 65 TYR E O 1
ATOM 7716 N N . HIS E 1 68 ? 50.482 38.040 40.475 1.00 13.09 66 HIS E N 1
ATOM 7717 C CA . HIS E 1 68 ? 50.206 36.611 40.399 1.00 13.55 66 HIS E CA 1
ATOM 7718 C C . HIS E 1 68 ? 48.924 36.290 39.645 1.00 14.40 66 HIS E C 1
ATOM 7719 O O . HIS E 1 68 ? 48.811 35.223 39.034 1.00 14.54 66 HIS E O 1
ATOM 7726 N N . THR E 1 69 ? 47.961 37.205 39.688 1.00 13.83 67 THR E N 1
ATOM 7727 C CA . THR E 1 69 ? 46.709 37.006 38.970 1.00 14.84 67 THR E CA 1
ATOM 7728 C C . THR E 1 69 ? 47.018 37.059 37.474 1.00 15.79 67 THR E C 1
ATOM 7729 O O . THR E 1 69 ? 46.521 36.236 36.701 1.00 16.44 67 THR E O 1
ATOM 7733 N N . GLU E 1 70 ? 47.849 38.016 37.065 1.00 16.40 68 GLU E N 1
ATOM 7734 C CA . GLU E 1 70 ? 48.228 38.134 35.656 1.00 17.75 68 GLU E CA 1
ATOM 7735 C C . GLU E 1 70 ? 48.997 36.894 35.201 1.00 17.58 68 GLU E C 1
ATOM 7736 O O . GLU E 1 70 ? 48.815 36.413 34.081 1.00 17.31 68 GLU E O 1
ATOM 7742 N N . CYS E 1 71 ? 49.862 36.379 36.070 1.00 17.01 69 CYS E N 1
ATOM 7743 C CA . CYS E 1 71 ? 50.641 35.190 35.737 1.00 17.44 69 CYS E CA 1
ATOM 7744 C C . CYS E 1 71 ? 49.720 34.001 35.500 1.00 17.27 69 CYS E C 1
ATOM 7745 O O . CYS E 1 71 ? 49.825 33.309 34.487 1.00 17.50 69 CYS E O 1
ATOM 7748 N N . VAL E 1 72 ? 48.820 33.768 36.449 1.00 17.82 70 VAL E N 1
ATOM 7749 C CA . VAL E 1 72 ? 47.874 32.661 36.366 1.00 17.97 70 VAL E CA 1
ATOM 7750 C C . VAL E 1 72 ? 46.946 32.792 35.156 1.00 18.80 70 VAL E C 1
ATOM 7751 O O . VAL E 1 72 ? 46.600 31.793 34.520 1.00 18.66 70 VAL E O 1
ATOM 7755 N N . ALA E 1 73 ? 46.559 34.024 34.835 1.00 18.87 71 ALA E N 1
ATOM 7756 C CA . ALA E 1 73 ? 45.670 34.273 33.705 1.00 19.74 71 ALA E CA 1
ATOM 7757 C C . ALA E 1 73 ? 46.298 33.886 32.370 1.00 20.50 71 ALA E C 1
ATOM 7758 O O . ALA E 1 73 ? 45.589 33.505 31.442 1.00 20.79 71 ALA E O 1
ATOM 7760 N N . ARG E 1 74 ? 47.620 33.990 32.263 1.00 21.42 72 ARG E N 1
ATOM 7761 C CA . ARG E 1 74 ? 48.296 33.628 31.018 1.00 22.36 72 ARG E CA 1
ATOM 7762 C C . ARG E 1 74 ? 48.389 32.117 30.858 1.00 23.12 72 ARG E C 1
ATOM 7763 O O . ARG E 1 74 ? 48.566 31.611 29.748 1.00 23.35 72 ARG E O 1
ATOM 7771 N N . GLY E 1 75 ? 48.272 31.397 31.968 1.00 23.72 73 GLY E N 1
ATOM 7772 C CA . GLY E 1 75 ? 48.361 29.949 31.918 1.00 24.83 73 GLY E CA 1
ATOM 7773 C C . GLY E 1 75 ? 47.024 29.262 31.726 1.00 25.46 73 GLY E C 1
ATOM 7774 O O . GLY E 1 75 ? 46.917 28.294 30.972 1.00 26.03 73 GLY E O 1
ATOM 7775 N N . ALA E 1 76 ? 46.001 29.756 32.414 1.00 25.61 74 ALA E N 1
ATOM 7776 C CA . ALA E 1 76 ? 44.667 29.184 32.315 1.00 26.44 74 ALA E CA 1
ATOM 7777 C C . ALA E 1 76 ? 43.736 30.137 31.573 1.00 27.10 74 ALA E C 1
ATOM 7778 O O . ALA E 1 76 ? 42.831 30.700 32.224 1.00 27.75 74 ALA E O 1
ATOM 7780 N N . ASN E 1 78 ? 40.214 28.049 30.650 1.00 34.74 76 ASN E N 1
ATOM 7781 C CA . ASN E 1 78 ? 38.884 27.430 30.924 1.00 34.55 76 ASN E CA 1
ATOM 7782 C C . ASN E 1 78 ? 38.456 27.573 32.379 1.00 33.86 76 ASN E C 1
ATOM 7783 O O . ASN E 1 78 ? 37.321 27.949 32.662 1.00 33.83 76 ASN E O 1
ATOM 7788 N N . ALA E 1 79 ? 39.362 27.261 33.299 1.00 32.87 77 ALA E N 1
ATOM 7789 C CA . ALA E 1 79 ? 39.056 27.346 34.721 1.00 31.87 77 ALA E CA 1
ATOM 7790 C C . ALA E 1 79 ? 38.793 28.782 35.148 1.00 31.25 77 ALA E C 1
ATOM 7791 O O . ALA E 1 79 ? 39.310 29.727 34.549 1.00 31.18 77 ALA E O 1
ATOM 7801 N N . ILE E 1 81 ? 39.217 31.922 37.493 1.00 25.16 79 ILE E N 1
ATOM 7802 C CA . ILE E 1 81 ? 40.262 32.464 38.345 1.00 22.65 79 ILE E CA 1
ATOM 7803 C C . ILE E 1 81 ? 39.668 33.321 39.458 1.00 21.22 79 ILE E C 1
ATOM 7804 O O . ILE E 1 81 ? 38.978 34.308 39.198 1.00 20.04 79 ILE E O 1
ATOM 7809 N N . VAL E 1 82 ? 39.932 32.929 40.699 1.00 19.41 80 VAL E N 1
ATOM 7810 C CA . VAL E 1 82 ? 39.441 33.668 41.853 1.00 18.09 80 VAL E CA 1
ATOM 7811 C C . VAL E 1 82 ? 40.659 34.291 42.531 1.00 17.15 80 VAL E C 1
ATOM 7812 O O . VAL E 1 82 ? 41.631 33.594 42.808 1.00 17.05 80 VAL E O 1
ATOM 7816 N N . SER E 1 83 ? 40.616 35.599 42.779 1.00 15.89 81 SER E N 1
ATOM 7817 C CA . SER E 1 83 ? 41.744 36.282 43.418 1.00 15.29 81 SER E CA 1
ATOM 7818 C C . SER E 1 83 ? 41.393 36.875 44.780 1.00 14.71 81 SER E C 1
ATOM 7819 O O . SER E 1 83 ? 40.356 37.514 44.941 1.00 14.20 81 SER E O 1
ATOM 7822 N N . ASP E 1 84 ? 42.262 36.652 45.763 1.00 15.03 82 ASP E N 1
ATOM 7823 C CA . ASP E 1 84 ? 42.039 37.176 47.107 1.00 15.74 82 ASP E CA 1
ATOM 7824 C C . ASP E 1 84 ? 42.330 38.669 47.191 1.00 14.91 82 ASP E C 1
ATOM 7825 O O . ASP E 1 84 ? 43.308 39.142 46.617 1.00 14.86 82 ASP E O 1
ATOM 7830 N N . LEU E 1 85 ? 41.473 39.403 47.895 1.00 14.90 83 LEU E N 1
ATOM 7831 C CA . LEU E 1 85 ? 41.718 40.821 48.135 1.00 14.36 83 LEU E CA 1
ATOM 7832 C C . LEU E 1 85 ? 42.644 40.693 49.347 1.00 14.13 83 LEU E C 1
ATOM 7833 O O . LEU E 1 85 ? 42.285 40.070 50.345 1.00 13.74 83 LEU E O 1
ATOM 7838 N N . PRO E 1 86 ? 43.854 41.263 49.268 1.00 14.17 84 PRO E N 1
ATOM 7839 C CA . PRO E 1 86 ? 44.815 41.179 50.370 1.00 14.17 84 PRO E CA 1
ATOM 7840 C C . PRO E 1 86 ? 44.521 42.033 51.598 1.00 14.09 84 PRO E C 1
ATOM 7841 O O . PRO E 1 86 ? 43.803 43.030 51.531 1.00 13.10 84 PRO E O 1
ATOM 7845 N N . PHE E 1 87 ? 45.091 41.623 52.725 1.00 14.59 85 PHE E N 1
ATOM 7846 C CA . PHE E 1 87 ? 44.895 42.323 53.988 1.00 15.53 85 PHE E CA 1
ATOM 7847 C C . PHE E 1 87 ? 45.164 43.820 53.891 1.00 15.46 85 PHE E C 1
ATOM 7848 O O . PHE E 1 87 ? 46.202 44.241 53.386 1.00 15.93 85 PHE E O 1
ATOM 7856 N N . GLY E 1 88 ? 44.216 44.611 54.385 1.00 15.98 86 GLY E N 1
ATOM 7857 C CA . GLY E 1 88 ? 44.357 46.056 54.383 1.00 15.87 86 GLY E CA 1
ATOM 7858 C C . GLY E 1 88 ? 43.937 46.760 53.108 1.00 16.27 86 GLY E C 1
ATOM 7859 O O . GLY E 1 88 ? 43.778 47.980 53.094 1.00 16.53 86 GLY E O 1
ATOM 7860 N N . ALA E 1 89 ? 43.745 45.996 52.039 1.00 15.49 87 ALA E N 1
ATOM 7861 C CA . ALA E 1 89 ? 43.376 46.567 50.751 1.00 15.18 87 ALA E CA 1
ATOM 7862 C C . ALA E 1 89 ? 41.878 46.701 50.497 1.00 14.95 87 ALA E C 1
ATOM 7863 O O . ALA E 1 89 ? 41.479 47.288 49.488 1.00 14.44 87 ALA E O 1
ATOM 7865 N N . TYR E 1 90 ? 41.045 46.187 51.399 1.00 14.32 88 TYR E N 1
ATOM 7866 C CA . TYR E 1 90 ? 39.602 46.255 51.174 1.00 14.19 88 TYR E CA 1
ATOM 7867 C C . TYR E 1 90 ? 38.702 46.503 52.380 1.00 14.21 88 TYR E C 1
ATOM 7868 O O . TYR E 1 90 ? 37.523 46.805 52.212 1.00 13.53 88 TYR E O 1
ATOM 7877 N N . GLN E 1 91 ? 39.239 46.389 53.589 1.00 13.93 89 GLN E N 1
ATOM 7878 C CA . GLN E 1 91 ? 38.417 46.562 54.781 1.00 14.06 89 GLN E CA 1
ATOM 7879 C C . GLN E 1 91 ? 38.135 47.994 55.237 1.00 13.41 89 GLN E C 1
ATOM 7880 O O . GLN E 1 91 ? 37.332 48.210 56.143 1.00 12.97 89 GLN E O 1
ATOM 7886 N N . GLN E 1 92 ? 38.773 48.973 54.607 1.00 13.44 90 GLN E N 1
ATOM 7887 C CA . GLN E 1 92 ? 38.571 50.363 54.999 1.00 13.64 90 GLN E CA 1
ATOM 7888 C C . GLN E 1 92 ? 37.145 50.830 54.703 1.00 13.05 90 GLN E C 1
ATOM 7889 O O . GLN E 1 92 ? 36.533 51.535 55.507 1.00 13.03 90 GLN E O 1
ATOM 7895 N N . SER E 1 93 ? 36.618 50.424 53.550 1.00 12.19 91 SER E N 1
ATOM 7896 C CA . SER E 1 93 ? 35.265 50.797 53.135 1.00 11.32 91 SER E CA 1
ATOM 7897 C C . SER E 1 93 ? 34.892 49.987 51.898 1.00 11.02 91 SER E C 1
ATOM 7898 O O . SER E 1 93 ? 35.761 49.400 51.248 1.00 10.10 91 SER E O 1
ATOM 7901 N N . LYS E 1 94 ? 33.606 49.971 51.564 1.00 10.74 92 LYS E N 1
ATOM 7902 C CA . LYS E 1 94 ? 33.153 49.231 50.396 1.00 10.53 92 LYS E CA 1
ATOM 7903 C C . LYS E 1 94 ? 33.717 49.868 49.126 1.00 10.83 92 LYS E C 1
ATOM 7904 O O . LYS E 1 94 ? 33.950 49.184 48.129 1.00 10.07 92 LYS E O 1
ATOM 7910 N N . GLU E 1 95 ? 33.949 51.178 49.170 1.00 10.24 93 GLU E N 1
ATOM 7911 C CA . GLU E 1 95 ? 34.512 51.878 48.022 1.00 10.46 93 GLU E CA 1
ATOM 7912 C C . GLU E 1 95 ? 35.965 51.441 47.815 1.00 9.98 93 GLU E C 1
ATOM 7913 O O . GLU E 1 95 ? 36.405 51.249 46.683 1.00 9.87 93 GLU E O 1
ATOM 7919 N N . GLN E 1 96 ? 36.712 51.286 48.907 1.00 9.41 94 GLN E N 1
ATOM 7920 C CA . GLN E 1 96 ? 38.097 50.852 48.785 1.00 9.50 94 GLN E CA 1
ATOM 7921 C C . GLN E 1 96 ? 38.094 49.427 48.232 1.00 8.96 94 GLN E C 1
ATOM 7922 O O . GLN E 1 96 ? 38.885 49.085 47.349 1.00 8.92 94 GLN E O 1
ATOM 7928 N N . ALA E 1 97 ? 37.193 48.601 48.757 1.00 8.79 95 ALA E N 1
ATOM 7929 C CA . ALA E 1 97 ? 37.083 47.213 48.318 1.00 9.06 95 ALA E CA 1
ATOM 7930 C C . ALA E 1 97 ? 36.817 47.147 46.816 1.00 9.32 95 ALA E C 1
ATOM 7931 O O . ALA E 1 97 ? 37.415 46.341 46.104 1.00 9.16 95 ALA E O 1
ATOM 7933 N N . PHE E 1 98 ? 35.922 48.002 46.333 1.00 10.43 96 PHE E N 1
ATOM 7934 C CA . PHE E 1 98 ? 35.609 48.017 44.912 1.00 10.32 96 PHE E CA 1
ATOM 7935 C C . PHE E 1 98 ? 36.841 48.372 44.091 1.00 10.31 96 PHE E C 1
ATOM 7936 O O . PHE E 1 98 ? 37.128 47.730 43.086 1.00 9.46 96 PHE E O 1
ATOM 7944 N N . ALA E 1 99 ? 37.572 49.396 44.524 1.00 9.97 97 ALA E N 1
ATOM 7945 C CA . ALA E 1 99 ? 38.772 49.824 43.809 1.00 10.60 97 ALA E CA 1
ATOM 7946 C C . ALA E 1 99 ? 39.792 48.696 43.700 1.00 10.63 97 ALA E C 1
ATOM 7947 O O . ALA E 1 99 ? 40.348 48.452 42.632 1.00 10.79 97 ALA E O 1
ATOM 7949 N N . ALA E 1 100 ? 40.028 48.002 44.810 1.00 10.74 98 ALA E N 1
ATOM 7950 C CA . ALA E 1 100 ? 40.988 46.906 44.832 1.00 10.64 98 ALA E CA 1
ATOM 7951 C C . ALA E 1 100 ? 40.511 45.747 43.965 1.00 10.58 98 ALA E C 1
ATOM 7952 O O . ALA E 1 100 ? 41.272 45.200 43.170 1.00 10.62 98 ALA E O 1
ATOM 7954 N N . ALA E 1 101 ? 39.247 45.377 44.129 1.00 10.51 99 ALA E N 1
ATOM 7955 C CA . ALA E 1 101 ? 38.663 44.280 43.362 1.00 10.47 99 ALA E CA 1
ATOM 7956 C C . ALA E 1 101 ? 38.730 44.571 41.865 1.00 11.28 99 ALA E C 1
ATOM 7957 O O . ALA E 1 101 ? 38.977 43.672 41.052 1.00 10.71 99 ALA E O 1
ATOM 7959 N N . ALA E 1 102 ? 38.504 45.831 41.505 1.00 11.43 100 ALA E N 1
ATOM 7960 C CA . ALA E 1 102 ? 38.550 46.246 40.112 1.00 11.73 100 ALA E CA 1
ATOM 7961 C C . ALA E 1 102 ? 39.941 46.013 39.528 1.00 12.16 100 ALA E C 1
ATOM 7962 O O . ALA E 1 102 ? 40.072 45.602 38.373 1.00 11.94 100 ALA E O 1
ATOM 7964 N N . GLU E 1 103 ? 40.982 46.281 40.316 1.00 11.79 101 GLU E N 1
ATOM 7965 C CA . GLU E 1 103 ? 42.340 46.063 39.838 1.00 12.60 101 GLU E CA 1
ATOM 7966 C C . GLU E 1 103 ? 42.573 44.575 39.598 1.00 12.02 101 GLU E C 1
ATOM 7967 O O . GLU E 1 103 ? 43.218 44.199 38.625 1.00 12.36 101 GLU E O 1
ATOM 7973 N N . LEU E 1 104 ? 42.045 43.732 40.484 1.00 11.97 102 LEU E N 1
ATOM 7974 C CA . LEU E 1 104 ? 42.213 42.288 40.334 1.00 12.12 102 LEU E CA 1
ATOM 7975 C C . LEU E 1 104 ? 41.488 41.780 39.091 1.00 12.82 102 LEU E C 1
ATOM 7976 O O . LEU E 1 104 ? 42.026 40.951 38.354 1.00 12.09 102 LEU E O 1
ATOM 7989 N N . ALA E 1 106 ? 40.776 43.525 36.431 1.00 15.06 104 ALA E N 1
ATOM 7990 C CA . ALA E 1 106 ? 41.517 44.037 35.284 1.00 15.52 104 ALA E CA 1
ATOM 7991 C C . ALA E 1 106 ? 42.779 43.210 35.059 1.00 15.77 104 ALA E C 1
ATOM 7992 O O . ALA E 1 106 ? 43.289 43.139 33.941 1.00 16.17 104 ALA E O 1
ATOM 7994 N N . ALA E 1 107 ? 43.276 42.581 36.122 1.00 15.35 105 ALA E N 1
ATOM 7995 C CA . ALA E 1 107 ? 44.482 41.763 36.032 1.00 16.03 105 ALA E CA 1
ATOM 7996 C C . ALA E 1 107 ? 44.212 40.348 35.517 1.00 16.14 105 ALA E C 1
ATOM 7997 O O . ALA E 1 107 ? 45.148 39.603 35.230 1.00 16.40 105 ALA E O 1
ATOM 7999 N N . GLY E 1 108 ? 42.939 39.977 35.411 1.00 16.70 106 GLY E N 1
ATOM 8000 C CA . GLY E 1 108 ? 42.608 38.653 34.911 1.00 16.73 106 GLY E CA 1
ATOM 8001 C C . GLY E 1 108 ? 41.661 37.818 35.751 1.00 17.16 106 GLY E C 1
ATOM 8002 O O . GLY E 1 108 ? 41.245 36.743 35.323 1.00 17.46 106 GLY E O 1
ATOM 8003 N N . ALA E 1 109 ? 41.307 38.292 36.941 1.00 17.05 107 ALA E N 1
ATOM 8004 C CA . ALA E 1 109 ? 40.399 37.540 37.802 1.00 17.50 107 ALA E CA 1
ATOM 8005 C C . ALA E 1 109 ? 38.962 37.542 37.275 1.00 17.97 107 ALA E C 1
ATOM 8006 O O . ALA E 1 109 ? 38.535 38.484 36.600 1.00 18.15 107 ALA E O 1
ATOM 8008 N N . HIS E 1 110 ? 38.227 36.480 37.589 1.00 18.46 108 HIS E N 1
ATOM 8009 C CA . HIS E 1 110 ? 36.830 36.344 37.179 1.00 18.97 108 HIS E CA 1
ATOM 8010 C C . HIS E 1 110 ? 35.937 36.495 38.408 1.00 18.59 108 HIS E C 1
ATOM 8011 O O . HIS E 1 110 ? 34.714 36.586 38.294 1.00 18.23 108 HIS E O 1
ATOM 8026 N N . VAL E 1 112 ? 36.457 37.678 42.974 1.00 16.08 110 VAL E N 1
ATOM 8027 C CA . VAL E 1 112 ? 37.379 38.047 44.049 1.00 15.47 110 VAL E CA 1
ATOM 8028 C C . VAL E 1 112 ? 36.904 37.436 45.362 1.00 15.95 110 VAL E C 1
ATOM 8029 O O . VAL E 1 112 ? 35.705 37.229 45.564 1.00 15.89 110 VAL E O 1
ATOM 8033 N N . LYS E 1 113 ? 37.845 37.137 46.251 1.00 16.48 111 LYS E N 1
ATOM 8034 C CA . LYS E 1 113 ? 37.498 36.547 47.538 1.00 17.50 111 LYS E CA 1
ATOM 8035 C C . LYS E 1 113 ? 37.801 37.527 48.659 1.00 17.77 111 LYS E C 1
ATOM 8036 O O . LYS E 1 113 ? 38.867 38.135 48.684 1.00 17.26 111 LYS E O 1
ATOM 8042 N N . LEU E 1 114 ? 36.857 37.684 49.579 1.00 18.39 112 LEU E N 1
ATOM 8043 C CA . LEU E 1 114 ? 37.045 38.581 50.711 1.00 19.97 112 LEU E CA 1
ATOM 8044 C C . LEU E 1 114 ? 36.715 37.836 51.999 1.00 20.80 112 LEU E C 1
ATOM 8045 O O . LEU E 1 114 ? 35.981 36.851 51.977 1.00 20.84 112 LEU E O 1
ATOM 8050 N N . GLU E 1 115 ? 37.271 38.296 53.116 1.00 22.30 113 GLU E N 1
ATOM 8051 C CA . GLU E 1 115 ? 37.040 37.656 54.406 1.00 24.23 113 GLU E CA 1
ATOM 8052 C C . GLU E 1 115 ? 36.203 38.540 55.315 1.00 25.08 113 GLU E C 1
ATOM 8053 O O . GLU E 1 115 ? 36.250 39.768 55.218 1.00 25.37 113 GLU E O 1
ATOM 8059 N N . GLY E 1 116 ? 35.438 37.913 56.202 1.00 25.16 114 GLY E N 1
ATOM 8060 C CA . GLY E 1 116 ? 34.611 38.675 57.117 1.00 25.74 114 GLY E CA 1
ATOM 8061 C C . GLY E 1 116 ? 33.194 38.154 57.209 1.00 26.03 114 GLY E C 1
ATOM 8062 O O . GLY E 1 116 ? 32.727 37.428 56.326 1.00 26.34 114 GLY E O 1
ATOM 8063 N N . GLY E 1 117 ? 32.506 38.536 58.279 1.00 26.34 115 GLY E N 1
ATOM 8064 C CA . GLY E 1 117 ? 31.142 38.095 58.485 1.00 26.47 115 GLY E CA 1
ATOM 8065 C C . GLY E 1 117 ? 30.089 39.089 58.038 1.00 26.88 115 GLY E C 1
ATOM 8066 O O . GLY E 1 117 ? 30.242 39.762 57.015 1.00 26.50 115 GLY E O 1
ATOM 8067 N N . VAL E 1 118 ? 29.017 39.182 58.819 1.00 26.63 116 VAL E N 1
ATOM 8068 C CA . VAL E 1 118 ? 27.905 40.073 58.514 1.00 27.08 116 VAL E CA 1
ATOM 8069 C C . VAL E 1 118 ? 28.311 41.516 58.224 1.00 27.05 116 VAL E C 1
ATOM 8070 O O . VAL E 1 118 ? 27.721 42.163 57.360 1.00 27.39 116 VAL E O 1
ATOM 8074 N N . TRP E 1 119 ? 29.315 42.020 58.937 1.00 27.07 117 TRP E N 1
ATOM 8075 C CA . TRP E 1 119 ? 29.761 43.396 58.744 1.00 27.16 117 TRP E CA 1
ATOM 8076 C C . TRP E 1 119 ? 30.367 43.632 57.363 1.00 26.51 117 TRP E C 1
ATOM 8077 O O . TRP E 1 119 ? 30.562 44.776 56.957 1.00 26.78 117 TRP E O 1
ATOM 8096 N N . ALA E 1 121 ? 28.973 42.065 54.605 1.00 21.85 119 ALA E N 1
ATOM 8097 C CA . ALA E 1 121 ? 27.891 41.815 53.655 1.00 20.92 119 ALA E CA 1
ATOM 8098 C C . ALA E 1 121 ? 27.607 43.016 52.752 1.00 20.01 119 ALA E C 1
ATOM 8099 O O . ALA E 1 121 ? 27.330 42.853 51.563 1.00 19.52 119 ALA E O 1
ATOM 8101 N N . GLU E 1 122 ? 27.671 44.221 53.313 1.00 19.16 120 GLU E N 1
ATOM 8102 C CA . GLU E 1 122 ? 27.421 45.425 52.527 1.00 18.42 120 GLU E CA 1
ATOM 8103 C C . GLU E 1 122 ? 28.456 45.544 51.411 1.00 16.93 120 GLU E C 1
ATOM 8104 O O . GLU E 1 122 ? 28.150 46.010 50.314 1.00 16.72 120 GLU E O 1
ATOM 8110 N N . THR E 1 123 ? 29.682 45.121 51.692 1.00 15.54 121 THR E N 1
ATOM 8111 C CA . THR E 1 123 ? 30.739 45.185 50.690 1.00 14.47 121 THR E CA 1
ATOM 8112 C C . THR E 1 123 ? 30.489 44.154 49.590 1.00 14.57 121 THR E C 1
ATOM 8113 O O . THR E 1 123 ? 30.682 44.438 48.406 1.00 13.90 121 THR E O 1
ATOM 8117 N N . THR E 1 124 ? 30.046 42.962 49.978 1.00 13.95 122 THR E N 1
ATOM 8118 C CA . THR E 1 124 ? 29.747 41.926 48.996 1.00 14.63 122 THR E CA 1
ATOM 8119 C C . THR E 1 124 ? 28.707 42.454 48.007 1.00 14.72 122 THR E C 1
ATOM 8120 O O . THR E 1 124 ? 28.875 42.344 46.789 1.00 14.75 122 THR E O 1
ATOM 8124 N N . GLU E 1 125 ? 27.638 43.040 48.537 1.00 15.12 123 GLU E N 1
ATOM 8125 C CA . GLU E 1 125 ? 26.573 43.572 47.695 1.00 16.38 123 GLU E CA 1
ATOM 8126 C C . GLU E 1 125 ? 27.066 44.686 46.779 1.00 16.00 123 GLU E C 1
ATOM 8127 O O . GLU E 1 125 ? 26.743 44.708 45.594 1.00 15.99 123 GLU E O 1
ATOM 8133 N N . PHE E 1 126 ? 27.850 45.605 47.336 1.00 14.98 124 PHE E N 1
ATOM 8134 C CA . PHE E 1 126 ? 28.388 46.729 46.569 1.00 14.17 124 PHE E CA 1
ATOM 8135 C C . PHE E 1 126 ? 29.152 46.243 45.337 1.00 14.01 124 PHE E C 1
ATOM 8136 O O . PHE E 1 126 ? 28.994 46.785 44.243 1.00 14.28 124 PHE E O 1
ATOM 8144 N N . LEU E 1 127 ? 29.981 45.221 45.519 1.00 13.92 125 LEU E N 1
ATOM 8145 C CA . LEU E 1 127 ? 30.774 44.674 44.424 1.00 14.71 125 LEU E CA 1
ATOM 8146 C C . LEU E 1 127 ? 29.944 43.878 43.419 1.00 15.22 125 LEU E C 1
ATOM 8147 O O . LEU E 1 127 ? 30.014 44.125 42.214 1.00 15.09 125 LEU E O 1
ATOM 8155 N N . GLN E 1 128 ? 29.162 42.926 43.918 1.00 16.35 126 GLN E N 1
ATOM 8156 C CA . GLN E 1 128 ? 28.343 42.085 43.048 1.00 18.15 126 GLN E CA 1
ATOM 8157 C C . GLN E 1 128 ? 27.419 42.908 42.148 1.00 18.77 126 GLN E C 1
ATOM 8158 O O . GLN E 1 128 ? 27.247 42.588 40.972 1.00 18.75 126 GLN E O 1
ATOM 8175 N N . ARG E 1 130 ? 27.991 45.721 40.968 1.00 18.54 128 ARG E N 1
ATOM 8176 C CA . ARG E 1 130 ? 28.807 46.417 39.986 1.00 17.58 128 ARG E CA 1
ATOM 8177 C C . ARG E 1 130 ? 29.566 45.493 39.035 1.00 17.57 128 ARG E C 1
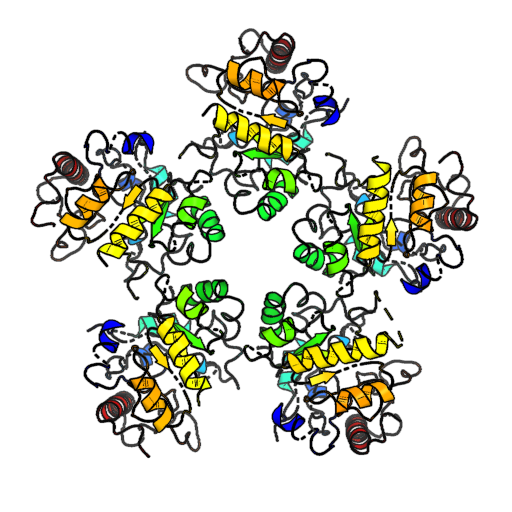ATOM 8178 O O . ARG E 1 130 ? 30.545 45.898 38.409 1.00 17.63 128 ARG E O 1
ATOM 8186 N N . GLY E 1 131 ? 29.107 44.247 38.933 1.00 16.90 129 GLY E N 1
ATOM 8187 C CA . GLY E 1 131 ? 29.725 43.298 38.021 1.00 16.61 129 GLY E CA 1
ATOM 8188 C C . GLY E 1 131 ? 30.906 42.494 38.519 1.00 16.41 129 GLY E C 1
ATOM 8189 O O . GLY E 1 131 ? 31.557 41.797 37.736 1.00 16.74 129 GLY E O 1
ATOM 8190 N N . ILE E 1 132 ? 31.192 42.575 39.813 1.00 15.80 130 ILE E N 1
ATOM 8191 C CA . ILE E 1 132 ? 32.316 41.837 40.371 1.00 15.29 130 ILE E CA 1
ATOM 8192 C C . ILE E 1 132 ? 31.830 40.672 41.227 1.00 15.03 130 ILE E C 1
ATOM 8193 O O . ILE E 1 132 ? 31.334 40.877 42.333 1.00 14.30 130 ILE E O 1
ATOM 8198 N N . PRO E 1 133 ? 31.956 39.431 40.716 1.00 15.00 131 PRO E N 1
ATOM 8199 C CA . PRO E 1 133 ? 31.521 38.248 41.472 1.00 15.36 131 PRO E CA 1
ATOM 8200 C C . PRO E 1 133 ? 32.330 38.138 42.760 1.00 15.35 131 PRO E C 1
ATOM 8201 O O . PRO E 1 133 ? 33.535 38.393 42.761 1.00 15.05 131 PRO E O 1
ATOM 8205 N N . VAL E 1 134 ? 31.675 37.732 43.840 1.00 15.54 132 VAL E N 1
ATOM 8206 C CA . VAL E 1 134 ? 32.339 37.625 45.130 1.00 16.15 132 VAL E CA 1
ATOM 8207 C C . VAL E 1 134 ? 32.283 36.266 45.812 1.00 17.03 132 VAL E C 1
ATOM 8208 O O . VAL E 1 134 ? 31.225 35.642 45.903 1.00 16.96 132 VAL E O 1
ATOM 8212 N N . CYS E 1 135 ? 33.437 35.816 46.291 1.00 17.28 133 CYS E N 1
ATOM 8213 C CA . CYS E 1 135 ? 33.515 34.572 47.040 1.00 18.21 133 CYS E CA 1
ATOM 8214 C C . CYS E 1 135 ? 33.707 35.033 48.477 1.00 18.64 133 CYS E C 1
ATOM 8215 O O . CYS E 1 135 ? 34.750 35.598 48.816 1.00 18.15 133 CYS E O 1
ATOM 8218 N N . ALA E 1 136 ? 32.693 34.821 49.309 1.00 19.37 134 ALA E N 1
ATOM 8219 C CA . ALA E 1 136 ? 32.756 35.227 50.708 1.00 20.65 134 ALA E CA 1
ATOM 8220 C C . ALA E 1 136 ? 33.366 34.129 51.575 1.00 22.11 134 ALA E C 1
ATOM 8221 O O . ALA E 1 136 ? 32.850 33.011 51.644 1.00 21.99 134 ALA E O 1
ATOM 8223 N N . HIS E 1 137 ? 34.471 34.465 52.232 1.00 23.26 135 HIS E N 1
ATOM 8224 C CA . HIS E 1 137 ? 35.186 33.536 53.098 1.00 25.15 135 HIS E CA 1
ATOM 8225 C C . HIS E 1 137 ? 34.731 33.718 54.545 1.00 26.08 135 HIS E C 1
ATOM 8226 O O . HIS E 1 137 ? 34.928 34.783 55.135 1.00 25.27 135 HIS E O 1
ATOM 8233 N N . ILE E 1 138 ? 34.119 32.679 55.111 1.00 27.14 136 ILE E N 1
ATOM 8234 C CA . ILE E 1 138 ? 33.641 32.727 56.490 1.00 28.33 136 ILE E CA 1
ATOM 8235 C C . ILE E 1 138 ? 34.237 31.602 57.333 1.00 28.75 136 ILE E C 1
ATOM 8236 O O . ILE E 1 138 ? 34.796 30.644 56.799 1.00 28.90 136 ILE E O 1
ATOM 8241 N N . GLY E 1 139 ? 34.123 31.728 58.652 1.00 29.57 137 GLY E N 1
ATOM 8242 C CA . GLY E 1 139 ? 34.656 30.710 59.540 1.00 30.47 137 GLY E CA 1
ATOM 8243 C C . GLY E 1 139 ? 35.845 31.174 60.361 1.00 30.85 137 GLY E C 1
ATOM 8244 O O . GLY E 1 139 ? 36.242 32.351 60.235 1.00 31.24 137 GLY E O 1
ATOM 8245 N N . ALA E 1 160 ? 28.442 28.940 66.014 1.00 43.17 158 ALA E N 1
ATOM 8246 C CA . ALA E 1 160 ? 27.504 28.064 65.253 1.00 43.00 158 ALA E CA 1
ATOM 8247 C C . ALA E 1 160 ? 26.428 28.905 64.579 1.00 42.89 158 ALA E C 1
ATOM 8248 O O . ALA E 1 160 ? 26.308 28.914 63.353 1.00 42.96 158 ALA E O 1
ATOM 8250 N N . GLN E 1 161 ? 25.644 29.608 65.388 1.00 42.44 159 GLN E N 1
ATOM 8251 C CA . GLN E 1 161 ? 24.584 30.459 64.871 1.00 42.00 159 GLN E CA 1
ATOM 8252 C C . GLN E 1 161 ? 25.209 31.654 64.157 1.00 41.31 159 GLN E C 1
ATOM 8253 O O . GLN E 1 161 ? 24.628 32.213 63.226 1.00 41.16 159 GLN E O 1
ATOM 8259 N N . ALA E 1 162 ? 26.402 32.034 64.602 1.00 40.25 160 ALA E N 1
ATOM 8260 C CA . ALA E 1 162 ? 27.120 33.155 64.013 1.00 39.31 160 ALA E CA 1
ATOM 8261 C C . ALA E 1 162 ? 27.540 32.818 62.589 1.00 38.51 160 ALA E C 1
ATOM 8262 O O . ALA E 1 162 ? 27.495 33.670 61.702 1.00 38.32 160 ALA E O 1
ATOM 8264 N N . LEU E 1 163 ? 27.950 31.571 62.377 1.00 37.47 161 LEU E N 1
ATOM 8265 C CA . LEU E 1 163 ? 28.380 31.125 61.059 1.00 36.54 161 LEU E CA 1
ATOM 8266 C C . LEU E 1 163 ? 27.214 31.161 60.079 1.00 35.89 161 LEU E C 1
ATOM 8267 O O . LEU E 1 163 ? 27.365 31.613 58.944 1.00 35.66 161 LEU E O 1
ATOM 8272 N N . LEU E 1 164 ? 26.054 30.681 60.521 1.00 34.97 162 LEU E N 1
ATOM 8273 C CA . LEU E 1 164 ? 24.860 30.673 59.681 1.00 33.97 162 LEU E CA 1
ATOM 8274 C C . LEU E 1 164 ? 24.445 32.091 59.319 1.00 33.14 162 LEU E C 1
ATOM 8275 O O . LEU E 1 164 ? 24.088 32.368 58.173 1.00 32.93 162 LEU E O 1
ATOM 8280 N N . ASN E 1 165 ? 24.485 32.986 60.301 1.00 32.25 163 ASN E N 1
ATOM 8281 C CA . ASN E 1 165 ? 24.125 34.374 60.064 1.00 31.66 163 ASN E CA 1
ATOM 8282 C C . ASN E 1 165 ? 25.064 34.966 59.017 1.00 30.95 163 ASN E C 1
ATOM 8283 O O . ASN E 1 165 ? 24.623 35.665 58.103 1.00 30.74 163 ASN E O 1
ATOM 8288 N N . ASP E 1 166 ? 26.358 34.682 59.150 1.00 29.85 164 ASP E N 1
ATOM 8289 C CA . ASP E 1 166 ? 27.338 35.186 58.195 1.00 29.24 164 ASP E CA 1
ATOM 8290 C C . ASP E 1 166 ? 27.025 34.637 56.806 1.00 28.31 164 ASP E C 1
ATOM 8291 O O . ASP E 1 166 ? 27.009 35.379 55.825 1.00 27.85 164 ASP E O 1
ATOM 8296 N N . ALA E 1 167 ? 26.770 33.334 56.736 1.00 27.44 165 ALA E N 1
ATOM 8297 C CA . ALA E 1 167 ? 26.459 32.672 55.473 1.00 26.58 165 ALA E CA 1
ATOM 8298 C C . ALA E 1 167 ? 25.236 33.280 54.794 1.00 26.19 165 ALA E C 1
ATOM 8299 O O . ALA E 1 167 ? 25.260 33.556 53.595 1.00 25.66 165 ALA E O 1
ATOM 8301 N N . LYS E 1 168 ? 24.168 33.481 55.562 1.00 25.57 166 LYS E N 1
ATOM 8302 C CA . LYS E 1 168 ? 22.940 34.060 55.028 1.00 25.13 166 LYS E CA 1
ATOM 8303 C C . LYS E 1 168 ? 23.151 35.504 54.590 1.00 24.07 166 LYS E C 1
ATOM 8304 O O . LYS E 1 168 ? 22.688 35.912 53.525 1.00 23.86 166 LYS E O 1
ATOM 8310 N N . ALA E 1 169 ? 23.845 36.276 55.421 1.00 23.03 167 ALA E N 1
ATOM 8311 C CA . ALA E 1 169 ? 24.106 37.677 55.114 1.00 22.12 167 ALA E CA 1
ATOM 8312 C C . ALA E 1 169 ? 24.743 37.818 53.738 1.00 21.48 167 ALA E C 1
ATOM 8313 O O . ALA E 1 169 ? 24.290 38.614 52.913 1.00 21.42 167 ALA E O 1
ATOM 8315 N N . HIS E 1 170 ? 25.793 37.043 53.487 1.00 21.06 168 HIS E N 1
ATOM 8316 C CA . HIS E 1 170 ? 26.471 37.103 52.201 1.00 21.03 168 HIS E CA 1
ATOM 8317 C C . HIS E 1 170 ? 25.613 36.556 51.061 1.00 21.26 168 HIS E C 1
ATOM 8318 O O . HIS E 1 170 ? 25.700 37.037 49.931 1.00 20.00 168 HIS E O 1
ATOM 8325 N N . ASP E 1 171 ? 24.779 35.559 51.356 1.00 21.54 169 ASP E N 1
ATOM 8326 C CA . ASP E 1 171 ? 23.901 34.981 50.337 1.00 22.29 169 ASP E CA 1
ATOM 8327 C C . ASP E 1 171 ? 22.886 36.047 49.925 1.00 22.11 169 ASP E C 1
ATOM 8328 O O . ASP E 1 171 ? 22.656 36.286 48.736 1.00 22.65 169 ASP E O 1
ATOM 8333 N N . ASP E 1 172 ? 22.284 36.682 50.927 1.00 22.22 170 ASP E N 1
ATOM 8334 C CA . ASP E 1 172 ? 21.292 37.733 50.724 1.00 22.56 170 ASP E CA 1
ATOM 8335 C C . ASP E 1 172 ? 21.919 38.873 49.923 1.00 22.20 170 ASP E C 1
ATOM 8336 O O . ASP E 1 172 ? 21.256 39.507 49.102 1.00 21.70 170 ASP E O 1
ATOM 8341 N N . ALA E 1 173 ? 23.205 39.117 50.168 1.00 21.39 171 ALA E N 1
ATOM 8342 C CA . ALA E 1 173 ? 23.948 40.182 49.495 1.00 20.72 171 ALA E CA 1
ATOM 8343 C C . ALA E 1 173 ? 24.313 39.815 48.060 1.00 20.46 171 ALA E C 1
ATOM 8344 O O . ALA E 1 173 ? 24.760 40.666 47.289 1.00 20.17 171 ALA E O 1
ATOM 8346 N N . GLY E 1 174 ? 24.136 38.545 47.709 1.00 19.79 172 GLY E N 1
ATOM 8347 C CA . GLY E 1 174 ? 24.436 38.111 46.358 1.00 19.04 172 GLY E CA 1
ATOM 8348 C C . GLY E 1 174 ? 25.806 37.506 46.116 1.00 18.61 172 GLY E C 1
ATOM 8349 O O . GLY E 1 174 ? 26.292 37.515 44.987 1.00 17.97 172 GLY E O 1
ATOM 8350 N N . ALA E 1 175 ? 26.442 36.982 47.157 1.00 18.19 173 ALA E N 1
ATOM 8351 C CA . ALA E 1 175 ? 27.750 36.367 46.976 1.00 18.19 173 ALA E CA 1
ATOM 8352 C C . ALA E 1 175 ? 27.587 35.247 45.949 1.00 18.57 173 ALA E C 1
ATOM 8353 O O . ALA E 1 175 ? 26.576 34.544 45.953 1.00 18.46 173 ALA E O 1
ATOM 8355 N N . ALA E 1 176 ? 28.565 35.097 45.063 1.00 18.85 174 ALA E N 1
ATOM 8356 C CA . ALA E 1 176 ? 28.506 34.058 44.039 1.00 19.62 174 ALA E CA 1
ATOM 8357 C C . ALA E 1 176 ? 28.864 32.707 44.643 1.00 20.46 174 ALA E C 1
ATOM 8358 O O . ALA E 1 176 ? 28.350 31.668 44.222 1.00 20.24 174 ALA E O 1
ATOM 8360 N N . VAL E 1 177 ? 29.751 32.732 45.634 1.00 20.85 175 VAL E N 1
ATOM 8361 C CA . VAL E 1 177 ? 30.199 31.520 46.311 1.00 21.98 175 VAL E CA 1
ATOM 8362 C C . VAL E 1 177 ? 30.539 31.825 47.766 1.00 22.61 175 VAL E C 1
ATOM 8363 O O . VAL E 1 177 ? 30.994 32.921 48.088 1.00 22.53 175 VAL E O 1
ATOM 8367 N N . VAL E 1 178 ? 30.299 30.854 48.641 1.00 22.88 176 VAL E N 1
ATOM 8368 C CA . VAL E 1 178 ? 30.616 30.995 50.056 1.00 23.40 176 VAL E CA 1
ATOM 8369 C C . VAL E 1 178 ? 31.673 29.945 50.372 1.00 24.06 176 VAL E C 1
ATOM 8370 O O . VAL E 1 178 ? 31.496 28.763 50.077 1.00 24.07 176 VAL E O 1
ATOM 8374 N N . LEU E 1 179 ? 32.780 30.385 50.956 1.00 24.60 177 LEU E N 1
ATOM 8375 C CA . LEU E 1 179 ? 33.871 29.483 51.286 1.00 25.61 177 LEU E CA 1
ATOM 8376 C C . LEU E 1 179 ? 34.015 29.350 52.798 1.00 26.70 177 LEU E C 1
ATOM 8377 O O . LEU E 1 179 ? 34.049 30.348 53.518 1.00 25.84 177 LEU E O 1
ATOM 8390 N N . GLU E 1 181 ? 36.159 27.514 56.092 1.00 31.89 179 GLU E N 1
ATOM 8391 C CA . GLU E 1 181 ? 37.422 26.922 56.508 1.00 33.08 179 GLU E CA 1
ATOM 8392 C C . GLU E 1 181 ? 37.338 26.458 57.960 1.00 33.92 179 GLU E C 1
ATOM 8393 O O . GLU E 1 181 ? 36.911 27.208 58.839 1.00 33.48 179 GLU E O 1
ATOM 8399 N N . CYS E 1 182 ? 37.737 25.213 58.201 1.00 34.97 180 CYS E N 1
ATOM 8400 C CA . CYS E 1 182 ? 37.712 24.642 59.543 1.00 36.25 180 CYS E CA 1
ATOM 8401 C C . CYS E 1 182 ? 36.344 24.796 60.196 1.00 36.31 180 CYS E C 1
ATOM 8402 O O . CYS E 1 182 ? 36.175 25.575 61.135 1.00 36.39 180 CYS E O 1
ATOM 8405 N N . VAL E 1 183 ? 35.372 24.045 59.690 1.00 36.68 181 VAL E N 1
ATOM 8406 C CA . VAL E 1 183 ? 34.012 24.084 60.212 1.00 37.00 181 VAL E CA 1
ATOM 8407 C C . VAL E 1 183 ? 33.477 22.669 60.412 1.00 37.11 181 VAL E C 1
ATOM 8408 O O . VAL E 1 183 ? 33.778 21.767 59.629 1.00 37.03 181 VAL E O 1
ATOM 8412 N N . LEU E 1 184 ? 32.689 22.480 61.467 1.00 37.46 182 LEU E N 1
ATOM 8413 C CA . LEU E 1 184 ? 32.103 21.177 61.765 1.00 37.83 182 LEU E CA 1
ATOM 8414 C C . LEU E 1 184 ? 31.342 20.666 60.546 1.00 38.00 182 LEU E C 1
ATOM 8415 O O . LEU E 1 184 ? 30.462 21.349 60.019 1.00 38.02 182 LEU E O 1
ATOM 8417 N N . ALA E 1 185 ? 31.687 19.461 60.103 1.00 38.03 183 ALA E N 1
ATOM 8418 C CA . ALA E 1 185 ? 31.054 18.851 58.938 1.00 38.12 183 ALA E CA 1
ATOM 8419 C C . ALA E 1 185 ? 29.538 19.021 58.920 1.00 38.03 183 ALA E C 1
ATOM 8420 O O . ALA E 1 185 ? 28.966 19.442 57.915 1.00 38.06 183 ALA E O 1
ATOM 8422 N N . GLU E 1 186 ? 28.892 18.693 60.034 1.00 37.66 184 GLU E N 1
ATOM 8423 C CA . GLU E 1 186 ? 27.442 18.801 60.137 1.00 37.28 184 GLU E CA 1
ATOM 8424 C C . GLU E 1 186 ? 26.971 20.229 59.893 1.00 36.94 184 GLU E C 1
ATOM 8425 O O . GLU E 1 186 ? 25.994 20.456 59.182 1.00 36.89 184 GLU E O 1
ATOM 8427 N N . LEU E 1 187 ? 27.677 21.189 60.484 1.00 36.71 185 LEU E N 1
ATOM 8428 C CA . LEU E 1 187 ? 27.333 22.598 60.343 1.00 36.23 185 LEU E CA 1
ATOM 8429 C C . LEU E 1 187 ? 27.480 23.045 58.890 1.00 36.00 185 LEU E C 1
ATOM 8430 O O . LEU E 1 187 ? 26.606 23.721 58.347 1.00 35.56 185 LEU E O 1
ATOM 8435 N N . ALA E 1 188 ? 28.593 22.672 58.269 1.00 35.67 186 ALA E N 1
ATOM 8436 C CA . ALA E 1 188 ? 28.844 23.032 56.881 1.00 35.59 186 ALA E CA 1
ATOM 8437 C C . ALA E 1 188 ? 27.717 22.503 56.002 1.00 35.49 186 ALA E C 1
ATOM 8438 O O . ALA E 1 188 ? 27.250 23.190 55.093 1.00 35.25 186 ALA E O 1
ATOM 8440 N N . LYS E 1 189 ? 27.284 21.277 56.279 1.00 35.42 187 LYS E N 1
ATOM 8441 C CA . LYS E 1 189 ? 26.207 20.659 55.516 1.00 35.13 187 LYS E CA 1
ATOM 8442 C C . LYS E 1 189 ? 24.952 21.517 55.607 1.00 34.57 187 LYS E C 1
ATOM 8443 O O . LYS E 1 189 ? 24.298 21.785 54.601 1.00 34.66 187 LYS E O 1
ATOM 8449 N N . LYS E 1 190 ? 24.622 21.947 56.820 1.00 34.21 188 LYS E N 1
ATOM 8450 C CA . LYS E 1 190 ? 23.446 22.778 57.036 1.00 34.06 188 LYS E CA 1
ATOM 8451 C C . LYS E 1 190 ? 23.560 24.080 56.247 1.00 33.58 188 LYS E C 1
ATOM 8452 O O . LYS E 1 190 ? 22.611 24.499 55.586 1.00 33.61 188 LYS E O 1
ATOM 8458 N N . VAL E 1 191 ? 24.725 24.718 56.317 1.00 32.88 189 VAL E N 1
ATOM 8459 C CA . VAL E 1 191 ? 24.943 25.966 55.596 1.00 32.34 189 VAL E CA 1
ATOM 8460 C C . VAL E 1 191 ? 24.763 25.753 54.097 1.00 32.11 189 VAL E C 1
ATOM 8461 O O . VAL E 1 191 ? 24.040 26.500 53.436 1.00 31.71 189 VAL E O 1
ATOM 8465 N N . THR E 1 192 ? 25.426 24.730 53.572 1.00 32.03 190 THR E N 1
ATOM 8466 C CA . THR E 1 192 ? 25.356 24.412 52.151 1.00 32.41 190 THR E CA 1
ATOM 8467 C C . THR E 1 192 ? 23.916 24.227 51.673 1.00 32.83 190 THR E C 1
ATOM 8468 O O . THR E 1 192 ? 23.581 24.566 50.536 1.00 32.60 190 THR E O 1
ATOM 8472 N N . GLU E 1 193 ? 23.066 23.695 52.546 1.00 33.15 191 GLU E N 1
ATOM 8473 C CA . GLU E 1 193 ? 21.665 23.470 52.206 1.00 33.60 191 GLU E CA 1
ATOM 8474 C C . GLU E 1 193 ? 20.819 24.718 52.446 1.00 33.37 191 GLU E C 1
ATOM 8475 O O . GLU E 1 193 ? 19.739 24.864 51.872 1.00 34.18 191 GLU E O 1
ATOM 8481 N N . THR E 1 194 ? 21.312 25.619 53.289 1.00 32.71 192 THR E N 1
ATOM 8482 C CA . THR E 1 194 ? 20.584 26.844 53.607 1.00 31.98 192 THR E CA 1
ATOM 8483 C C . THR E 1 194 ? 20.737 27.949 52.560 1.00 31.23 192 THR E C 1
ATOM 8484 O O . THR E 1 194 ? 19.756 28.591 52.186 1.00 31.25 192 THR E O 1
ATOM 8488 N N . VAL E 1 195 ? 21.960 28.174 52.090 1.00 30.22 193 VAL E N 1
ATOM 8489 C CA . VAL E 1 195 ? 22.208 29.221 51.101 1.00 29.16 193 VAL E CA 1
ATOM 8490 C C . VAL E 1 195 ? 21.971 28.768 49.664 1.00 28.81 193 VAL E C 1
ATOM 8491 O O . VAL E 1 195 ? 22.120 27.590 49.338 1.00 28.69 193 VAL E O 1
ATOM 8495 N N . SER E 1 196 ? 21.612 29.719 48.806 1.00 28.12 194 SER E N 1
ATOM 8496 C CA . SER E 1 196 ? 21.337 29.429 47.404 1.00 27.85 194 SER E CA 1
ATOM 8497 C C . SER E 1 196 ? 22.605 29.272 46.573 1.00 27.61 194 SER E C 1
ATOM 8498 O O . SER E 1 196 ? 22.628 28.519 45.600 1.00 28.00 194 SER E O 1
ATOM 8501 N N . CYS E 1 197 ? 23.659 29.985 46.955 1.00 26.64 195 CYS E N 1
ATOM 8502 C CA . CYS E 1 197 ? 24.916 29.924 46.223 1.00 25.73 195 CYS E CA 1
ATOM 8503 C C . CYS E 1 197 ? 25.741 28.694 46.583 1.00 24.98 195 CYS E C 1
ATOM 8504 O O . CYS E 1 197 ? 25.578 28.114 47.658 1.00 24.71 195 CYS E O 1
ATOM 8507 N N . PRO E 1 198 ? 26.636 28.275 45.677 1.00 24.28 196 PRO E N 1
ATOM 8508 C CA . PRO E 1 198 ? 27.492 27.110 45.911 1.00 24.01 196 PRO E CA 1
ATOM 8509 C C . PRO E 1 198 ? 28.455 27.371 47.068 1.00 24.27 196 PRO E C 1
ATOM 8510 O O . PRO E 1 198 ? 28.881 28.508 47.285 1.00 23.41 196 PRO E O 1
ATOM 8514 N N . THR E 1 199 ? 28.784 26.322 47.815 1.00 23.98 197 THR E N 1
ATOM 8515 C CA . THR E 1 199 ? 29.718 26.454 48.923 1.00 23.86 197 THR E CA 1
ATOM 8516 C C . THR E 1 199 ? 30.972 25.654 48.607 1.00 23.91 197 THR E C 1
ATOM 8517 O O . THR E 1 199 ? 30.914 24.622 47.933 1.00 23.87 197 THR E O 1
ATOM 8521 N N . ILE E 1 200 ? 32.107 26.148 49.088 1.00 23.41 198 ILE E N 1
ATOM 8522 C CA . ILE E 1 200 ? 33.391 25.496 48.890 1.00 23.56 198 ILE E CA 1
ATOM 8523 C C . ILE E 1 200 ? 33.994 25.348 50.275 1.00 24.13 198 ILE E C 1
ATOM 8524 O O . ILE E 1 200 ? 33.874 26.250 51.106 1.00 24.08 198 ILE E O 1
ATOM 8529 N N . GLY E 1 201 ? 34.635 24.216 50.534 1.00 24.48 199 GLY E N 1
ATOM 8530 C CA . GLY E 1 201 ? 35.215 24.028 51.846 1.00 25.29 199 GLY E CA 1
ATOM 8531 C C . GLY E 1 201 ? 36.604 23.431 51.908 1.00 25.89 199 GLY E C 1
ATOM 8532 O O . GLY E 1 201 ? 37.102 22.834 50.953 1.00 25.88 199 GLY E O 1
ATOM 8533 N N . ILE E 1 202 ? 37.230 23.631 53.060 1.00 27.03 200 ILE E N 1
ATOM 8534 C CA . ILE E 1 202 ? 38.551 23.107 53.366 1.00 28.04 200 ILE E CA 1
ATOM 8535 C C . ILE E 1 202 ? 38.469 22.800 54.856 1.00 28.67 200 ILE E C 1
ATOM 8536 O O . ILE E 1 202 ? 38.295 23.702 55.676 1.00 28.32 200 ILE E O 1
ATOM 8541 N N . GLY E 1 203 ? 38.567 21.521 55.202 1.00 29.61 201 GLY E N 1
ATOM 8542 C CA . GLY E 1 203 ? 38.464 21.138 56.596 1.00 30.48 201 GLY E CA 1
ATOM 8543 C C . GLY E 1 203 ? 37.052 21.409 57.082 1.00 31.06 201 GLY E C 1
ATOM 8544 O O . GLY E 1 203 ? 36.836 21.749 58.247 1.00 31.24 201 GLY E O 1
ATOM 8545 N N . ALA E 1 204 ? 36.086 21.261 56.178 1.00 31.54 202 ALA E N 1
ATOM 8546 C CA . ALA E 1 204 ? 34.683 21.494 56.503 1.00 32.31 202 ALA E CA 1
ATOM 8547 C C . ALA E 1 204 ? 33.788 20.336 56.067 1.00 32.69 202 ALA E C 1
ATOM 8548 O O . ALA E 1 204 ? 32.562 20.457 56.069 1.00 32.92 202 ALA E O 1
ATOM 8550 N N . GLY E 1 205 ? 34.400 19.221 55.682 1.00 33.26 203 GLY E N 1
ATOM 8551 C CA . GLY E 1 205 ? 33.625 18.063 55.268 1.00 33.68 203 GLY E CA 1
ATOM 8552 C C . GLY E 1 205 ? 33.378 17.965 53.775 1.00 34.08 203 GLY E C 1
ATOM 8553 O O . GLY E 1 205 ? 33.744 18.859 53.013 1.00 34.16 203 GLY E O 1
ATOM 8554 N N . ALA E 1 206 ? 32.744 16.873 53.358 1.00 34.02 204 ALA E N 1
ATOM 8555 C CA . ALA E 1 206 ? 32.447 16.644 51.951 1.00 33.94 204 ALA E CA 1
ATOM 8556 C C . ALA E 1 206 ? 31.030 17.071 51.578 1.00 33.92 204 ALA E C 1
ATOM 8557 O O . ALA E 1 206 ? 30.625 16.950 50.422 1.00 33.94 204 ALA E O 1
ATOM 8559 N N . ASP E 1 207 ? 30.278 17.572 52.553 1.00 33.79 205 ASP E N 1
ATOM 8560 C CA . ASP E 1 207 ? 28.909 18.009 52.297 1.00 33.93 205 ASP E CA 1
ATOM 8561 C C . ASP E 1 207 ? 28.872 19.353 51.571 1.00 33.29 205 ASP E C 1
ATOM 8562 O O . ASP E 1 207 ? 27.816 19.787 51.106 1.00 33.38 205 ASP E O 1
ATOM 8567 N N . CYS E 1 208 ? 30.024 20.011 51.480 1.00 32.07 206 CYS E N 1
ATOM 8568 C CA . CYS E 1 208 ? 30.106 21.291 50.785 1.00 30.97 206 CYS E CA 1
ATOM 8569 C C . CYS E 1 208 ? 29.974 21.014 49.294 1.00 30.31 206 CYS E C 1
ATOM 8570 O O . CYS E 1 208 ? 30.182 19.885 48.851 1.00 30.60 206 CYS E O 1
ATOM 8573 N N . ASP E 1 209 ? 29.628 22.037 48.521 1.00 29.24 207 ASP E N 1
ATOM 8574 C CA . ASP E 1 209 ? 29.468 21.873 47.082 1.00 28.30 207 ASP E CA 1
ATOM 8575 C C . ASP E 1 209 ? 30.793 21.675 46.359 1.00 27.75 207 ASP E C 1
ATOM 8576 O O . ASP E 1 209 ? 30.817 21.393 45.161 1.00 27.31 207 ASP E O 1
ATOM 8581 N N . GLY E 1 210 ? 31.894 21.823 47.088 1.00 26.81 208 GLY E N 1
ATOM 8582 C CA . GLY E 1 210 ? 33.201 21.661 46.482 1.00 26.49 208 GLY E CA 1
ATOM 8583 C C . GLY E 1 210 ? 34.320 21.680 47.504 1.00 25.99 208 GLY E C 1
ATOM 8584 O O . GLY E 1 210 ? 34.081 21.859 48.697 1.00 26.00 208 GLY E O 1
ATOM 8585 N N . GLN E 1 211 ? 35.547 21.501 47.032 1.00 25.96 209 GLN E N 1
ATOM 8586 C CA . GLN E 1 211 ? 36.703 21.484 47.917 1.00 26.00 209 GLN E CA 1
ATOM 8587 C C . GLN E 1 211 ? 37.846 22.348 47.404 1.00 25.42 209 GLN E C 1
ATOM 8588 O O . GLN E 1 211 ? 37.951 22.622 46.209 1.00 24.99 209 GLN E O 1
ATOM 8594 N N . VAL E 1 212 ? 38.705 22.767 48.324 1.00 24.98 210 VAL E N 1
ATOM 8595 C CA . VAL E 1 212 ? 39.868 23.564 47.976 1.00 24.46 210 VAL E CA 1
ATOM 8596 C C . VAL E 1 212 ? 41.035 23.167 48.869 1.00 24.32 210 VAL E C 1
ATOM 8597 O O . VAL E 1 212 ? 40.849 22.810 50.034 1.00 23.60 210 VAL E O 1
ATOM 8601 N N . LEU E 1 213 ? 42.232 23.214 48.299 1.00 24.33 211 LEU E N 1
ATOM 8602 C CA . LEU E 1 213 ? 43.462 22.892 49.007 1.00 24.77 211 LEU E CA 1
ATOM 8603 C C . LEU E 1 213 ? 44.576 23.733 48.406 1.00 24.69 211 LEU E C 1
ATOM 8604 O O . LEU E 1 213 ? 44.508 24.123 47.239 1.00 23.99 211 LEU E O 1
ATOM 8609 N N . VAL E 1 214 ? 45.593 24.023 49.206 1.00 25.29 212 VAL E N 1
ATOM 8610 C CA . VAL E 1 214 ? 46.732 24.787 48.721 1.00 26.20 212 VAL E CA 1
ATOM 8611 C C . VAL E 1 214 ? 47.575 23.793 47.933 1.00 27.36 212 VAL E C 1
ATOM 8612 O O . VAL E 1 214 ? 47.945 22.738 48.452 1.00 27.41 212 VAL E O 1
ATOM 8624 N N . HIS E 1 216 ? 50.736 23.508 47.002 1.00 30.61 214 HIS E N 1
ATOM 8625 C CA . HIS E 1 216 ? 51.957 23.073 47.667 1.00 30.80 214 HIS E CA 1
ATOM 8626 C C . HIS E 1 216 ? 51.720 22.065 48.785 1.00 31.55 214 HIS E C 1
ATOM 8627 O O . HIS E 1 216 ? 52.560 21.198 49.028 1.00 31.36 214 HIS E O 1
ATOM 8634 N N . ASP E 1 217 ? 50.583 22.171 49.467 1.00 32.43 215 ASP E N 1
ATOM 8635 C CA . ASP E 1 217 ? 50.279 21.237 50.545 1.00 33.57 215 ASP E CA 1
ATOM 8636 C C . ASP E 1 217 ? 49.915 19.856 50.009 1.00 34.04 215 ASP E C 1
ATOM 8637 O O . ASP E 1 217 ? 50.462 18.849 50.457 1.00 33.85 215 ASP E O 1
ATOM 8650 N N . LEU E 1 219 ? 50.750 18.581 47.400 1.00 35.30 217 LEU E N 1
ATOM 8651 C CA . LEU E 1 219 ? 51.828 18.077 46.553 1.00 34.96 217 LEU E CA 1
ATOM 8652 C C . LEU E 1 219 ? 53.023 17.695 47.420 1.00 35.03 217 LEU E C 1
ATOM 8653 O O . LEU E 1 219 ? 54.058 17.260 46.916 1.00 34.91 217 LEU E O 1
ATOM 8658 N N . GLY E 1 220 ? 52.870 17.866 48.729 1.00 35.47 218 GLY E N 1
ATOM 8659 C CA . GLY E 1 220 ? 53.937 17.528 49.653 1.00 36.05 218 GLY E CA 1
ATOM 8660 C C . GLY E 1 220 ? 55.210 18.328 49.454 1.00 36.48 218 GLY E C 1
ATOM 8661 O O . GLY E 1 220 ? 56.311 17.781 49.519 1.00 36.37 218 GLY E O 1
ATOM 8662 N N . ILE E 1 221 ? 55.068 19.627 49.212 1.00 36.84 219 ILE E N 1
ATOM 8663 C CA . ILE E 1 221 ? 56.227 20.484 49.012 1.00 37.36 219 ILE E CA 1
ATOM 8664 C C . ILE E 1 221 ? 56.894 20.806 50.344 1.00 38.25 219 ILE E C 1
ATOM 8665 O O . ILE E 1 221 ? 58.112 20.970 50.414 1.00 38.12 219 ILE E O 1
ATOM 8670 N N . PHE E 1 222 ? 56.091 20.895 51.400 1.00 39.37 220 PHE E N 1
ATOM 8671 C CA . PHE E 1 222 ? 56.616 21.194 52.726 1.00 40.72 220 PHE E CA 1
ATOM 8672 C C . PHE E 1 222 ? 56.991 19.909 53.453 1.00 41.69 220 PHE E C 1
ATOM 8673 O O . PHE E 1 222 ? 56.287 18.902 53.359 1.00 41.87 220 PHE E O 1
ATOM 8681 N N . PRO E 1 223 ? 58.111 19.928 54.192 1.00 42.70 221 PRO E N 1
ATOM 8682 C CA . PRO E 1 223 ? 58.582 18.760 54.940 1.00 43.52 221 PRO E CA 1
ATOM 8683 C C . PRO E 1 223 ? 57.755 18.502 56.197 1.00 44.28 221 PRO E C 1
ATOM 8684 O O . PRO E 1 223 ? 57.048 19.389 56.679 1.00 44.44 221 PRO E O 1
ATOM 8688 N N . GLY E 1 224 ? 57.850 17.284 56.722 1.00 44.99 222 GLY E N 1
ATOM 8689 C CA . GLY E 1 224 ? 57.110 16.937 57.922 1.00 45.82 222 GLY E CA 1
ATOM 8690 C C . GLY E 1 224 ? 55.654 16.615 57.650 1.00 46.36 222 GLY E C 1
ATOM 8691 O O . GLY E 1 224 ? 55.191 16.708 56.513 1.00 46.52 222 GLY E O 1
ATOM 8692 N N . LYS E 1 225 ? 54.930 16.234 58.700 1.00 46.87 223 LYS E N 1
ATOM 8693 C CA . LYS E 1 225 ? 53.517 15.893 58.577 1.00 47.17 223 LYS E CA 1
ATOM 8694 C C . LYS E 1 225 ? 52.712 17.003 57.912 1.00 47.33 223 LYS E C 1
ATOM 8695 O O . LYS E 1 225 ? 53.160 18.147 57.825 1.00 47.44 223 LYS E O 1
ATOM 8701 N N . THR E 1 226 ? 51.519 16.650 57.446 1.00 47.30 224 THR E N 1
ATOM 8702 C CA . THR E 1 226 ? 50.633 17.599 56.785 1.00 47.32 224 THR E CA 1
ATOM 8703 C C . THR E 1 226 ? 49.362 17.777 57.608 1.00 47.04 224 THR E C 1
ATOM 8704 O O . THR E 1 226 ? 48.983 16.889 58.373 1.00 47.16 224 THR E O 1
ATOM 8708 N N . ALA E 1 227 ? 48.710 18.925 57.451 1.00 46.47 225 ALA E N 1
ATOM 8709 C CA . ALA E 1 227 ? 47.480 19.213 58.181 1.00 46.01 225 ALA E CA 1
ATOM 8710 C C . ALA E 1 227 ? 46.539 18.014 58.136 1.00 45.60 225 ALA E C 1
ATOM 8711 O O . ALA E 1 227 ? 46.482 17.295 57.138 1.00 45.42 225 ALA E O 1
ATOM 8713 N N . LYS E 1 228 ? 45.806 17.802 59.224 1.00 45.16 226 LYS E N 1
ATOM 8714 C CA . LYS E 1 228 ? 44.874 16.685 59.316 1.00 44.68 226 LYS E CA 1
ATOM 8715 C C . LYS E 1 228 ? 43.825 16.709 58.210 1.00 44.31 226 LYS E C 1
ATOM 8716 O O . LYS E 1 228 ? 43.377 15.658 57.753 1.00 44.26 226 LYS E O 1
ATOM 8718 N N . PHE E 1 229 ? 43.441 17.906 57.779 1.00 43.86 227 PHE E N 1
ATOM 8719 C CA . PHE E 1 229 ? 42.433 18.049 56.734 1.00 43.26 227 PHE E CA 1
ATOM 8720 C C . PHE E 1 229 ? 43.018 18.144 55.328 1.00 42.69 227 PHE E C 1
ATOM 8721 O O . PHE E 1 229 ? 42.315 18.496 54.380 1.00 42.57 227 PHE E O 1
ATOM 8729 N N . VAL E 1 230 ? 44.302 17.829 55.194 1.00 41.90 228 VAL E N 1
ATOM 8730 C CA . VAL E 1 230 ? 44.964 17.873 53.895 1.00 41.32 228 VAL E CA 1
ATOM 8731 C C . VAL E 1 230 ? 45.548 16.512 53.536 1.00 40.84 228 VAL E C 1
ATOM 8732 O O . VAL E 1 230 ? 46.130 15.835 54.384 1.00 40.95 228 VAL E O 1
ATOM 8736 N N . LYS E 1 231 ? 45.389 16.116 52.277 1.00 40.16 229 LYS E N 1
ATOM 8737 C CA . LYS E 1 231 ? 45.911 14.841 51.804 1.00 39.60 229 LYS E CA 1
ATOM 8738 C C . LYS E 1 231 ? 46.987 15.044 50.745 1.00 39.30 229 LYS E C 1
ATOM 8739 O O . LYS E 1 231 ? 46.852 15.889 49.859 1.00 38.98 229 LYS E O 1
ATOM 8745 N N . ASN E 1 232 ? 48.052 14.257 50.845 1.00 38.82 230 ASN E N 1
ATOM 8746 C CA . ASN E 1 232 ? 49.161 14.327 49.904 1.00 38.58 230 ASN E CA 1
ATOM 8747 C C . ASN E 1 232 ? 48.823 13.508 48.663 1.00 38.71 230 ASN E C 1
ATOM 8748 O O . ASN E 1 232 ? 48.837 12.277 48.706 1.00 38.68 230 ASN E O 1
ATOM 8753 N N . PHE E 1 233 ? 48.521 14.185 47.559 1.00 38.65 231 PHE E N 1
ATOM 8754 C CA . PHE E 1 233 ? 48.182 13.486 46.324 1.00 39.15 231 PHE E CA 1
ATOM 8755 C C . PHE E 1 233 ? 49.392 13.185 45.444 1.00 39.61 231 PHE E C 1
ATOM 8756 O O . PHE E 1 233 ? 49.257 12.577 44.382 1.00 39.58 231 PHE E O 1
ATOM 8772 N N . GLN E 1 235 ? 52.176 11.483 46.615 1.00 40.58 233 GLN E N 1
ATOM 8773 C CA . GLN E 1 235 ? 52.536 10.119 46.977 1.00 40.73 233 GLN E CA 1
ATOM 8774 C C . GLN E 1 235 ? 51.648 9.129 46.235 1.00 40.65 233 GLN E C 1
ATOM 8775 O O . GLN E 1 235 ? 50.421 9.221 46.288 1.00 40.86 233 GLN E O 1
ATOM 8778 N N . GLY E 1 236 ? 52.276 8.187 45.538 1.00 40.55 234 GLY E N 1
ATOM 8779 C CA . GLY E 1 236 ? 51.522 7.193 44.796 1.00 40.49 234 GLY E CA 1
ATOM 8780 C C . GLY E 1 236 ? 51.572 7.413 43.297 1.00 40.38 234 GLY E C 1
ATOM 8781 O O . GLY E 1 236 ? 51.228 6.520 42.522 1.00 40.48 234 GLY E O 1
ATOM 8782 N N . HIS E 1 237 ? 51.996 8.603 42.883 1.00 40.07 235 HIS E N 1
ATOM 8783 C CA . HIS E 1 237 ? 52.088 8.926 41.463 1.00 39.85 235 HIS E CA 1
ATOM 8784 C C . HIS E 1 237 ? 53.478 9.456 41.132 1.00 39.69 235 HIS E C 1
ATOM 8785 O O . HIS E 1 237 ? 54.208 9.894 42.022 1.00 40.08 235 HIS E O 1
ATOM 8792 N N . ASP E 1 238 ? 53.840 9.420 39.853 1.00 39.37 236 ASP E N 1
ATOM 8793 C CA . ASP E 1 238 ? 55.153 9.892 39.425 1.00 38.96 236 ASP E CA 1
ATOM 8794 C C . ASP E 1 238 ? 55.077 11.107 38.505 1.00 38.15 236 ASP E C 1
ATOM 8795 O O . ASP E 1 238 ? 55.932 11.296 37.638 1.00 38.25 236 ASP E O 1
ATOM 8800 N N . SER E 1 239 ? 54.049 11.927 38.693 1.00 37.35 237 SER E N 1
ATOM 8801 C CA . SER E 1 239 ? 53.874 13.134 37.895 1.00 36.02 237 SER E CA 1
ATOM 8802 C C . SER E 1 239 ? 52.862 14.043 38.580 1.00 35.20 237 SER E C 1
ATOM 8803 O O . SER E 1 239 ? 51.856 13.571 39.106 1.00 34.72 237 SER E O 1
ATOM 8806 N N . VAL E 1 240 ? 53.139 15.344 38.587 1.00 34.34 238 VAL E N 1
ATOM 8807 C CA . VAL E 1 240 ? 52.240 16.308 39.210 1.00 33.51 238 VAL E CA 1
ATOM 8808 C C . VAL E 1 240 ? 50.889 16.274 38.507 1.00 33.14 238 VAL E C 1
ATOM 8809 O O . VAL E 1 240 ? 49.842 16.403 39.139 1.00 33.04 238 VAL E O 1
ATOM 8813 N N . GLN E 1 241 ? 50.927 16.088 37.192 1.00 32.98 239 GLN E N 1
ATOM 8814 C CA . GLN E 1 241 ? 49.719 16.039 36.383 1.00 33.05 239 GLN E CA 1
ATOM 8815 C C . GLN E 1 241 ? 48.779 14.932 36.858 1.00 33.06 239 GLN E C 1
ATOM 8816 O O . GLN E 1 241 ? 47.558 15.102 36.860 1.00 33.00 239 GLN E O 1
ATOM 8822 N N . ALA E 1 242 ? 49.352 13.803 37.269 1.00 32.82 240 ALA E N 1
ATOM 8823 C CA . ALA E 1 242 ? 48.563 12.674 37.752 1.00 32.68 240 ALA E CA 1
ATOM 8824 C C . ALA E 1 242 ? 48.094 12.916 39.183 1.00 32.68 240 ALA E C 1
ATOM 8825 O O . ALA E 1 242 ? 46.995 12.513 39.563 1.00 32.02 240 ALA E O 1
ATOM 8827 N N . ALA E 1 243 ? 48.934 13.576 39.974 1.00 32.55 241 ALA E N 1
ATOM 8828 C CA . ALA E 1 243 ? 48.603 13.875 41.362 1.00 32.67 241 ALA E CA 1
ATOM 8829 C C . ALA E 1 243 ? 47.397 14.806 41.441 1.00 32.84 241 ALA E C 1
ATOM 8830 O O . ALA E 1 243 ? 46.541 14.653 42.313 1.00 32.65 241 ALA E O 1
ATOM 8832 N N . VAL E 1 244 ? 47.336 15.772 40.529 1.00 33.01 242 VAL E N 1
ATOM 8833 C CA . VAL E 1 244 ? 46.231 16.725 40.495 1.00 33.25 242 VAL E CA 1
ATOM 8834 C C . VAL E 1 244 ? 44.945 16.046 40.038 1.00 33.31 242 VAL E C 1
ATOM 8835 O O . VAL E 1 244 ? 43.886 16.243 40.632 1.00 33.26 242 VAL E O 1
ATOM 8839 N N . ARG E 1 245 ? 45.038 15.250 38.978 1.00 33.94 243 ARG E N 1
ATOM 8840 C CA . ARG E 1 245 ? 43.872 14.539 38.465 1.00 34.03 243 ARG E CA 1
ATOM 8841 C C . ARG E 1 245 ? 43.278 13.661 39.559 1.00 33.72 243 ARG E C 1
ATOM 8842 O O . ARG E 1 245 ? 42.058 13.544 39.681 1.00 33.85 243 ARG E O 1
ATOM 8850 N N . ALA E 1 246 ? 44.147 13.045 40.353 1.00 33.29 244 ALA E N 1
ATOM 8851 C CA . ALA E 1 246 ? 43.705 12.184 41.443 1.00 32.77 244 ALA E CA 1
ATOM 8852 C C . ALA E 1 246 ? 42.907 13.012 42.438 1.00 32.58 244 ALA E C 1
ATOM 8853 O O . ALA E 1 246 ? 41.923 12.540 43.010 1.00 32.42 244 ALA E O 1
ATOM 8855 N N . TYR E 1 247 ? 43.340 14.253 42.645 1.00 31.66 245 TYR E N 1
ATOM 8856 C CA . TYR E 1 247 ? 42.657 15.156 43.561 1.00 31.16 245 TYR E CA 1
ATOM 8857 C C . TYR E 1 247 ? 41.243 15.418 43.061 1.00 31.12 245 TYR E C 1
ATOM 8858 O O . TYR E 1 247 ? 40.271 15.253 43.796 1.00 31.07 245 TYR E O 1
ATOM 8867 N N . VAL E 1 248 ? 41.140 15.830 41.804 1.00 31.49 246 VAL E N 1
ATOM 8868 C CA . VAL E 1 248 ? 39.851 16.120 41.196 1.00 32.15 246 VAL E CA 1
ATOM 8869 C C . VAL E 1 248 ? 38.948 14.894 41.284 1.00 32.49 246 VAL E C 1
ATOM 8870 O O . VAL E 1 248 ? 37.784 14.992 41.676 1.00 32.30 246 VAL E O 1
ATOM 8874 N N . ALA E 1 249 ? 39.503 13.741 40.928 1.00 32.85 247 ALA E N 1
ATOM 8875 C CA . ALA E 1 249 ? 38.765 12.484 40.951 1.00 33.14 247 ALA E CA 1
ATOM 8876 C C . ALA E 1 249 ? 38.113 12.208 42.304 1.00 33.36 247 ALA E C 1
ATOM 8877 O O . ALA E 1 249 ? 36.898 12.027 42.387 1.00 33.64 247 ALA E O 1
ATOM 8879 N N . GLU E 1 250 ? 38.919 12.179 43.360 1.00 33.62 248 GLU E N 1
ATOM 8880 C CA . GLU E 1 250 ? 38.403 11.910 44.698 1.00 34.10 248 GLU E CA 1
ATOM 8881 C C . GLU E 1 250 ? 37.419 12.967 45.185 1.00 34.29 248 GLU E C 1
ATOM 8882 O O . GLU E 1 250 ? 36.533 12.673 45.986 1.00 34.27 248 GLU E O 1
ATOM 8888 N N . VAL E 1 251 ? 37.575 14.199 44.710 1.00 34.44 249 VAL E N 1
ATOM 8889 C CA . VAL E 1 251 ? 36.673 15.270 45.116 1.00 34.65 249 VAL E CA 1
ATOM 8890 C C . VAL E 1 251 ? 35.271 15.004 44.578 1.00 34.74 249 VAL E C 1
ATOM 8891 O O . VAL E 1 251 ? 34.279 15.171 45.288 1.00 34.49 249 VAL E O 1
ATOM 8895 N N . LYS E 1 252 ? 35.197 14.586 43.319 1.00 35.06 250 LYS E N 1
ATOM 8896 C CA . LYS E 1 252 ? 33.916 14.302 42.690 1.00 35.91 250 LYS E CA 1
ATOM 8897 C C . LYS E 1 252 ? 33.332 12.983 43.187 1.00 36.21 250 LYS E C 1
ATOM 8898 O O . LYS E 1 252 ? 32.113 12.826 43.264 1.00 36.02 250 LYS E O 1
ATOM 8904 N N . ALA E 1 253 ? 34.205 12.041 43.529 1.00 36.58 251 ALA E N 1
ATOM 8905 C CA . ALA E 1 253 ? 33.766 10.743 44.026 1.00 37.22 251 ALA E CA 1
ATOM 8906 C C . ALA E 1 253 ? 33.400 10.865 45.499 1.00 37.66 251 ALA E C 1
ATOM 8907 O O . ALA E 1 253 ? 32.950 9.903 46.121 1.00 37.78 251 ALA E O 1
ATOM 8909 N N . LYS E 1 254 ? 33.593 12.063 46.044 1.00 38.02 252 LYS E N 1
ATOM 8910 C CA . LYS E 1 254 ? 33.307 12.341 47.447 1.00 38.40 252 LYS E CA 1
ATOM 8911 C C . LYS E 1 254 ? 34.222 11.527 48.351 1.00 38.56 252 LYS E C 1
ATOM 8912 O O . LYS E 1 254 ? 33.924 11.309 49.527 1.00 38.56 252 LYS E O 1
ATOM 8916 N N . THR E 1 255 ? 35.338 11.077 47.786 1.00 38.88 253 THR E N 1
ATOM 8917 C CA . THR E 1 255 ? 36.329 10.306 48.527 1.00 39.18 253 THR E CA 1
ATOM 8918 C C . THR E 1 255 ? 37.038 11.266 49.472 1.00 39.09 253 THR E C 1
ATOM 8919 O O . THR E 1 255 ? 37.286 10.947 50.636 1.00 39.02 253 THR E O 1
ATOM 8923 N N . PHE E 1 256 ? 37.362 12.447 48.954 1.00 38.90 254 PHE E N 1
ATOM 8924 C CA . PHE E 1 256 ? 38.035 13.477 49.733 1.00 38.69 254 PHE E CA 1
ATOM 8925 C C . PHE E 1 256 ? 37.096 14.658 49.948 1.00 38.85 254 PHE E C 1
ATOM 8926 O O . PHE E 1 256 ? 36.428 15.106 49.017 1.00 39.05 254 PHE E O 1
ATOM 8934 N N . PRO E 1 257 ? 37.041 15.184 51.181 1.00 39.08 255 PRO E N 1
ATOM 8935 C CA . PRO E 1 257 ? 37.811 14.714 52.336 1.00 39.54 255 PRO E CA 1
ATOM 8936 C C . PRO E 1 257 ? 37.191 13.481 52.992 1.00 39.99 255 PRO E C 1
ATOM 8937 O O . PRO E 1 257 ? 35.971 13.313 52.991 1.00 39.86 255 PRO E O 1
ATOM 8941 N N . ALA E 1 258 ? 38.038 12.621 53.547 1.00 40.71 256 ALA E N 1
ATOM 8942 C CA . ALA E 1 258 ? 37.569 11.415 54.219 1.00 41.34 256 ALA E CA 1
ATOM 8943 C C . ALA E 1 258 ? 37.457 11.709 55.710 1.00 41.81 256 ALA E C 1
ATOM 8944 O O . ALA E 1 258 ? 37.387 12.869 56.112 1.00 41.85 256 ALA E O 1
ATOM 8946 N N . ALA E 1 259 ? 37.439 10.661 56.527 1.00 42.26 257 ALA E N 1
ATOM 8947 C CA . ALA E 1 259 ? 37.338 10.828 57.972 1.00 42.60 257 ALA E CA 1
ATOM 8948 C C . ALA E 1 259 ? 38.566 11.557 58.511 1.00 42.80 257 ALA E C 1
ATOM 8949 O O . ALA E 1 259 ? 39.373 10.916 59.215 1.00 43.33 257 ALA E O 1
#

Solvent-accessible surface area: 47296 Å² total

CATH classification: 3.20.20.60